Protein 1J0H (pdb70)

Organism: Geobacillus stearothermophilus (NCBI:txid1422)

Foldseek 3Di:
DDQVFKDAACAFLAWAAQAQFKIKGKIKGFPPPFDWKWKWKAAQPDDDPLWGDIDIGTWDFQAAFPTITMTMDMDGYPQQWMWIWMWTDDPPFIWIQAPQGIDRDDDTNHRVRTHIDGGRDRQQHADFFPVLLLFAEAEDAQQFEFQQDPVLWDPQADDALPDFDDFAHGNQGALNGCQVCVVVCVLLVGQEYEYQDQAADNGSRCLAAADLVFGHSSRHGPVSLLVSQVSSVVSNHAYEYEQNLFWHFQNHVLNVQCQPPPPVRPSNLQFAAQDPDFDPPPHTRTDADPRDPGTTTTDCVDPVSLVVSLCSLVVCCVVRVHAEYEYDVQVNHDPVSQLVSCVSNCVNPVRYAYEYADLDDDSVQRSRRGHLEYADNLLLVLLCCCLQVNVFFLSNSSSSVVVNCSSGHLSSQQAYAYENDELAFFQSCVSNVNDVLSLLVSLLLQLQAEHRYYYYQLSQFDDGAGGPPSRSHRHDPPPVRGNPVSSVSSSLSSVVSSVDVQSSRFRKYWDQWPRRGFWTWMWGDDPPKIKIKIWRAAQAKDWTWAQAAQAQKKKAWSVPRDIDGDDVRTDIDIAGHSGMTMIIIDRD/DPQVFKDAACDFLAWAAQAQFKIKHKIKGFPPQFDWKKKFKAAPVCVVVVPPGTDIGTWDFQAAFPTITMTMDMDGHPQQWMWIWMWTDGPVAIWIQACQGIDRDDDPDDDRTTHIDGGRDNQLHADAFPVLLLFAEAEDLQQFAFQQDPVLFDDQADDALPDFDAFAHGNQGALNGCVVCVVVCLLLLGQEYEYQDQAADNTSRCLAAQDLVFGHSSRHGPVSLLVSQVVSVVSNHAYEYEQNLFWHFCNHVLNVQCLVVPPVRPSNQQFAAQDPPWDPPPFTNTDADPRHSGTTGTDCVDPVSLVVSLCSLLVCCVPRVHQEYEYDVQVNHDPVSQLVSCVSNCVNPVRRAYEYADADDDSVQRSRSGHLEYQDNLLLVLLLCCLAVVVFFLSNSSSSVCVNCSSGHLSSQQAYAYENDELAFFQSCVSNVNDLLSLLVSLLLQLQAAHRYYYYQQSQFRDGAGGPPGRRHRHDDDVVSGRPVSSVSSSLSSVVSSVAVQSHRFRKDWDAFPRRGQWTWMWGDDPQKIKIKIWGAAQAKDKGKAQDAQQQKKKAWSVVRDIGGDDHRIDIDIAGHRGMTMIIIHHD

Solvent-accessible surface area: 42864 Å² total; per-residue (Å²): 45,82,71,19,0,8,36,4,46,19,18,36,2,13,4,20,13,74,52,29,109,4,0,8,0,6,0,6,0,51,65,110,30,6,90,133,2,35,0,0,18,3,1,19,55,23,96,103,163,71,43,5,58,55,96,71,57,101,13,124,86,19,17,19,5,98,31,19,1,17,11,20,5,96,7,134,9,89,68,59,8,0,24,0,0,0,0,0,36,31,61,180,72,58,3,0,21,2,36,61,26,44,55,148,109,33,21,52,109,60,18,28,37,0,9,8,34,16,12,0,22,169,48,47,23,20,121,14,10,81,34,0,33,64,6,5,0,0,0,0,2,2,2,1,0,6,58,26,49,97,102,46,26,13,161,50,38,112,90,86,52,63,75,82,9,54,94,108,15,44,5,0,1,0,0,59,0,0,26,86,48,1,97,39,0,65,69,0,26,4,55,0,2,0,0,1,3,2,8,87,3,72,20,7,39,4,21,17,3,5,40,1,58,74,7,1,76,71,3,10,70,51,125,28,0,60,56,1,0,60,80,0,61,129,73,48,1,68,1,0,0,2,1,4,0,1,2,0,0,70,78,6,70,14,0,71,45,0,83,172,66,8,115,101,6,147,53,84,69,19,9,44,31,102,89,72,99,11,59,36,125,120,145,28,12,6,12,12,50,2,41,41,31,84,18,0,5,4,21,5,46,10,98,89,1,37,103,40,1,2,57,0,0,19,36,0,5,132,83,12,58,0,4,0,0,0,0,9,12,0,18,10,3,3,43,65,0,2,43,46,1,27,98,55,0,32,88,71,36,92,61,0,0,0,0,0,15,0,98,23,24,0,5,18,14,3,62,15,25,1,1,0,1,10,0,21,9,14,1,6,24,0,0,22,49,0,0,6,107,60,103,15,21,2,98,69,0,11,13,31,0,9,86,27,31,12,24,25,7,48,12,4,20,26,0,16,0,0,0,6,4,1,0,40,19,29,2,1,12,54,32,6,71,47,25,30,103,30,0,40,0,0,2,0,0,0,1,1,5,19,0,0,0,2,3,4,0,0,5,0,3,15,9,59,6,16,81,70,30,74,0,15,52,7,1,43,58,69,74,159,128,31,46,124,83,0,28,121,10,0,84,81,3,9,57,15,2,168,123,38,111,0,1,31,45,7,66,13,35,23,33,113,13,109,44,45,110,25,36,4,0,0,36,0,41,44,80,130,42,20,0,0,0,0,0,0,12,18,97,129,160,7,86,0,58,3,58,43,76,2,157,35,7,97,1,21,20,19,59,101,46,105,119,50,42,12,100,60,113,64,38,67,7,80,14,79,58,15,8,38,9,0,18,15,16,40,137,221,26,74,51,27,0,6,36,5,45,23,21,32,6,16,3,19,14,72,51,22,89,3,0,7,0,6,0,11,0,57,79,103,30,4,96,120,2,17,0,15,15,6,3,29,32,32,127,68,97,39,42,178,156,28,108,103,56,97,13,123,89,20,16,24,4,95,40,19,1,13,10,22,5,87,6,127,8,83,54,48,9,2,63,0,0,0,6,0,52,21,82,132,80,78,8,1,21,2,29,47,24,41,45,139,108,57,23,130,79,115,40,60,20,17,8,16,31,15,11,5,23,169,50,40,26,18,123,10,10,80,32,0,35,66,6,5,0,0,0,0,1,2,3,1,0,7,59,25,49,98,101,49,20,16,174,67,33,106,78,84,47,69,82,93,5,60,96,110,14,40,5,0,1,0,0,59,0,0,28,83,44,4,102,39,0,66,69,1,27,4,50,0,1,0,0,1,4,2,7,80,4,68,20,6,39,4,22,14,2,5,43,1,60,57,4,1,62,70,4,10,75,81,136,22,0,113,46,2,0,41,84,0,60,121,83,50,1,70,1,0,0,2,1,3,0,1,2,0,0,78,69,6,64,13,0,90,38,0,93,173,67,7,107,97,3,161,52,80,75,18,7,27,31,118,82,67,99,13,85,38,121,141,80,18,14,5,14,7,56,16,39,47,28,81,20,0,4,3,22,5,54,12,95,98,1,39,103,46,0,2,58,0,0,16,36,0,4,133,91,20,68,0,4,0,0,0,0,10,13,0,18,9,4,2,42,60,0,2,44,37,0,30,105,52,0,34,90,71,32,97,59,0,0,0,0,0,16,1,95,8,23,0,7,16,12,3,59,14,27,1,1,0,1,10,0,20,9,34,1,6,34,1,0,16,62,0,0,6,92,67,113,18,12,1,96,66,0,3,7,35,0,9,74,23,30,12,24,26,6,40,12,4,17,24,0,15,0,0,0,6,4,1,0,41,16,32,2,2,14,56,32,5,71,47,24,37,91,20,0,33,0,0,2,0,0,1,1,1,6,18,0,0,0,2,2,4,0,0,6,0,4,17,10,60,6,16,76,72,32,84,0,16,56,6,3,44,60,72,73,164,109,26,44,114,105,0,16,92,10,0,68,67,2,10,58,14,3,170,119,40,103,0,1,34,40,7,75,13,41,24,39,118,15,114,77,37,113,46,32,5,1,0,47,0,47,41,67,125,55,11,0,2,0,0,0,0,9,14,90,122,168,7,91,0,56,1,60,31,66,20,151,42,5,97,1,16,19,13,51,100,48,100,122,47,52,16,121,66,95,70,28,68,12,87,15,73,42,13,6,31,10,0,16,10,6,46,106,222

Sequence (1176 aa):
MRKEAIYHRPADNFAYAYDSETLHLRLRTKKDDIDRVELLHGDPYDWQNGAWQFQMMPMRKTGSDELFDYWFAEVKPPYRRLRYGFVLYSGEEKLVYTEKGFYFEVPTDDTAYYFCFPFLHRVDLFEAPDWVKDTVWYQIFPERFANGNPSISPEGSRPWGSEDPTPTSFFGGDLQGIIDHLDYLVDLGITGIYLTPIFRSPSNHKYDTADYFEVDPHFGDKETLKTLIDRCHEKGIRVMLDAVFNHCGYEFAPFQDVWKNGESSKYKDWFHIHEFPLQTEPRPNYDTFAFVPQMPKLNTANPEVKRYLLDVATYWIREFDIDGWRLDVANEIDHEFWREFRQEVKALKPDVYILGEIWHDAMPWLRGDQFDAVMNYPFTDGVLRFFAKEEISARQFANQMMHVLHSYPNNVNEAAFNLLGSHDTSRILTVCGGDIRKVKLLFLFQLTFTGSPCIYYGDEIGMTGGNDPECRKCMVWDPMQQNKELHQHVKQLIALRKQYRSLRRGEISFLHADDEMNYLIYKKTDGDETVLVIINRSDQKADIPIPLDARGTWLVNLLTGERFAAEAETLCTSLPPYGFVLYAIEHWMRKEAIYHRPADNFAYAYDSETLHLRLRTKKDDIDRVELLHGDPYDWQNGAWQFQMMPMRKTGSDELFDYWFAEVKPPYRRLRYGFVLYSGEEKLVYTEKGFYFEVPTDDTAYYFCFPFLHRVDLFEAPDWVKDTVWYQIFPERFANGNPSISPEGSRPWGSEDPTPTSFFGGDLQGIIDHLDYLVDLGITGIYLTPIFRSPSNHKYDTADYFEVDPHFGDKETLKTLIDRCHEKGIRVMLDAVFNHCGYEFAPFQDVWKNGESSKYKDWFHIHEFPLQTEPRPNYDTFAFVPQMPKLNTANPEVKRYLLDVATYWIREFDIDGWRLDVANEIDHEFWREFRQEVKALKPDVYILGEIWHDAMPWLRGDQFDAVMNYPFTDGVLRFFAKEEISARQFANQMMHVLHSYPNNVNEAAFNLLGSHDTSRILTVCGGDIRKVKLLFLFQLTFTGSPCIYYGDEIGMTGGNDPECRKCMVWDPMQQNKELHQHVKQLIALRKQYRSLRRGEISFLHADDEMNYLIYKKTDGDETVLVIINRSDQKADIPIPLDARGTWLVNLLTGERFAAEAETLCTSLPPYGFVLYAIEHW

B-factor: mean 20.48, std 10.73, range [4.63, 69.51]

InterPro domains:
  IPR004185 Glycoside hydrolase, family 13, N-terminal Ig-like domain [PF02903] (1-121)
  IPR004185 Glycoside hydrolase, family 13, N-t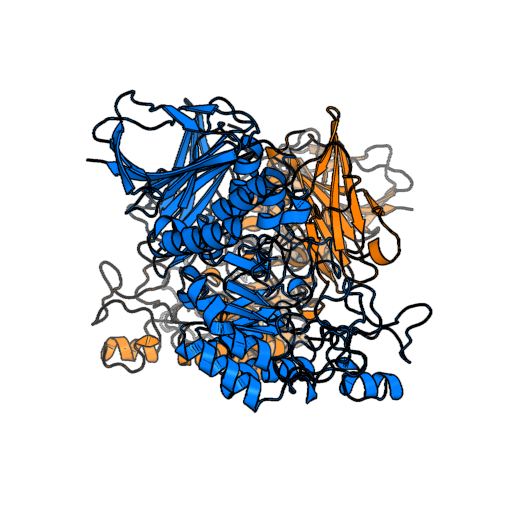erminal Ig-like domain [cd02857] (6-119)
  IPR006047 Glycosyl hydrolase family 13, catalytic domain [PF00128] (139-501)
  IPR006047 Glycosyl hydrolase family 13, catalytic domain [SM00642] (139-497)
  IPR013780 Glycosyl hydrolase, all-beta [G3DSA:2.60.40.1180] (506-588)
  IPR013783 Immunoglobulin-like fold [G3DSA:2.60.40.10] (1-125)
  IPR017853 Glycoside hydrolase superfamily [SSF51445] (68-506)
  IPR032091 Maltogenic amylase-like, C-terminal [PF16657] (509-581)
  IPR045857 Oligo-1,6-glucosidase, domain 2 [G3DSA:3.90.400.10] (246-299)

CATH classification: 2.60.40.10 (+3 more: 3.20.20.80, 3.90.400.10, 2.60.40.1180)

Structure (mmCIF, N/CA/C/O backbone):
data_1J0H
#
_entry.id   1J0H
#
_cell.length_a   68.713
_cell.length_b   72.762
_cell.length_c   123.640
_cell.angle_alpha   90.00
_cell.angle_beta   90.84
_cell.angle_gamma   90.00
#
_symmetry.space_group_name_H-M   'P 1 21 1'
#
loop_
_entity.id
_entity.type
_entity.pdbx_description
1 polymer neopullulanase
2 non-polymer 'CHLORIDE ION'
3 non-polymer 'CALCIUM ION'
4 water water
#
loop_
_atom_site.group_PDB
_atom_site.id
_atom_site.type_symbol
_atom_site.label_atom_id
_atom_site.label_alt_id
_atom_site.label_comp_id
_atom_site.label_asym_id
_atom_site.label_entity_id
_atom_site.label_seq_id
_atom_site.pdbx_PDB_ins_code
_atom_site.Cartn_x
_atom_site.Cartn_y
_atom_site.Cartn_z
_atom_site.occupancy
_atom_site.B_iso_or_equiv
_atom_site.auth_seq_id
_atom_site.auth_comp_id
_atom_site.auth_asym_id
_atom_site.auth_atom_id
_atom_site.pdbx_PDB_model_num
ATOM 1 N N . MET A 1 1 ? 21.548 12.920 12.117 1.00 17.02 1 MET A N 1
ATOM 2 C CA . MET A 1 1 ? 21.529 12.175 13.414 1.00 16.39 1 MET A CA 1
ATOM 3 C C . MET A 1 1 ? 22.929 12.088 14.016 1.00 17.33 1 MET A C 1
ATOM 4 O O . MET A 1 1 ? 23.917 11.966 13.293 1.00 18.06 1 MET A O 1
ATOM 9 N N . ARG A 1 2 ? 23.011 12.150 15.341 1.00 16.67 2 ARG A N 1
ATOM 10 C CA . ARG A 1 2 ? 24.296 12.089 16.027 1.00 17.51 2 ARG A CA 1
ATOM 11 C C . ARG A 1 2 ? 24.634 10.691 16.529 1.00 16.42 2 ARG A C 1
ATOM 12 O O . ARG A 1 2 ? 24.168 10.255 17.583 1.00 13.73 2 ARG A O 1
ATOM 20 N N . LYS A 1 3 ? 25.460 10.001 15.751 1.00 14.71 3 LYS A N 1
ATOM 21 C CA . LYS A 1 3 ? 25.884 8.642 16.060 1.00 14.81 3 LYS A CA 1
ATOM 22 C C . LYS A 1 3 ? 26.570 8.498 17.416 1.00 14.37 3 LYS A C 1
ATOM 23 O O . LYS A 1 3 ? 26.476 7.452 18.053 1.00 12.40 3 LYS A O 1
ATOM 29 N N . GLU A 1 4 ? 27.260 9.545 17.855 1.00 13.47 4 GLU A N 1
ATOM 30 C CA . GLU A 1 4 ? 27.966 9.498 19.132 1.00 14.39 4 GLU A CA 1
ATOM 31 C C . GLU A 1 4 ? 27.037 9.429 20.346 1.00 12.83 4 GLU A C 1
ATOM 32 O O . GLU A 1 4 ? 27.489 9.160 21.461 1.00 10.53 4 GLU A O 1
ATOM 38 N N . ALA A 1 5 ? 25.744 9.669 20.132 1.00 12.04 5 ALA A N 1
ATOM 39 C CA . ALA A 1 5 ? 24.764 9.639 21.221 1.00 11.53 5 ALA A CA 1
ATOM 40 C C . ALA A 1 5 ? 23.871 8.398 21.193 1.00 13.20 5 ALA A C 1
ATOM 41 O O . ALA A 1 5 ? 23.005 8.233 22.057 1.00 14.80 5 ALA A O 1
ATOM 43 N N . ILE A 1 6 ? 24.083 7.532 20.208 1.00 12.63 6 ILE A N 1
ATOM 44 C CA . ILE A 1 6 ? 23.285 6.313 20.062 1.00 13.40 6 ILE A CA 1
ATOM 45 C C . ILE A 1 6 ? 23.966 5.163 20.789 1.00 13.20 6 ILE A C 1
ATOM 46 O O . ILE A 1 6 ? 25.139 4.893 20.551 1.00 13.98 6 ILE A O 1
ATOM 51 N N . TYR A 1 7 ? 23.231 4.477 21.659 1.00 12.22 7 TYR A N 1
ATOM 52 C CA . TYR A 1 7 ? 23.829 3.389 22.418 1.00 12.94 7 TYR A CA 1
ATOM 53 C C . TYR A 1 7 ? 22.941 2.205 22.774 1.00 12.20 7 TYR A C 1
ATOM 54 O O . TYR A 1 7 ? 21.764 2.355 23.110 1.00 12.82 7 TYR A O 1
ATOM 63 N N . HIS A 1 8 ? 23.557 1.029 22.704 1.00 12.27 8 HIS A N 1
ATOM 64 C CA . HIS A 1 8 ? 22.959 -0.243 23.069 1.00 10.88 8 HIS A CA 1
ATOM 65 C C . HIS A 1 8 ? 24.087 -1.253 23.228 1.00 12.69 8 HIS A C 1
ATOM 66 O O . HIS A 1 8 ? 25.061 -1.228 22.478 1.00 11.17 8 HIS A O 1
ATOM 73 N N . ARG A 1 9 ? 23.959 -2.121 24.225 1.00 13.80 9 ARG A N 1
ATOM 74 C CA . ARG A 1 9 ? 24.909 -3.202 24.441 1.00 16.03 9 ARG A CA 1
ATOM 75 C C . ARG A 1 9 ? 24.083 -4.305 25.104 1.00 17.76 9 ARG A C 1
ATOM 76 O O . ARG A 1 9 ? 23.409 -4.064 26.103 1.00 20.88 9 ARG A O 1
ATOM 84 N N . PRO A 1 10 ? 24.108 -5.519 24.526 1.00 18.51 10 PRO A N 1
ATOM 85 C CA . PRO A 1 10 ? 23.425 -6.768 24.891 1.00 19.99 10 PRO A CA 1
ATOM 86 C C . PRO A 1 10 ? 23.465 -7.270 26.326 1.00 21.97 10 PRO A C 1
ATOM 87 O O . PRO A 1 10 ? 23.934 -8.381 26.580 1.00 24.96 10 PRO A O 1
ATOM 91 N N . ALA A 1 11 ? 22.938 -6.487 27.261 1.00 19.97 11 ALA A N 1
ATOM 92 C CA . ALA A 1 11 ? 22.940 -6.907 28.654 1.00 17.11 11 ALA A CA 1
ATOM 93 C C . ALA A 1 11 ? 22.312 -5.858 29.556 1.00 13.39 11 ALA A C 1
ATOM 94 O O . ALA A 1 11 ? 21.819 -4.839 29.089 1.00 10.26 11 ALA A O 1
ATOM 96 N N . ASP A 1 12 ? 22.338 -6.126 30.856 1.00 14.22 12 ASP A N 1
ATOM 97 C CA . ASP A 1 12 ? 21.813 -5.198 31.845 1.00 13.10 12 ASP A CA 1
ATOM 98 C C . ASP A 1 12 ? 20.432 -4.635 31.511 1.00 11.92 12 ASP A C 1
ATOM 99 O O . ASP A 1 12 ? 19.480 -5.382 31.309 1.00 10.54 12 ASP A O 1
ATOM 104 N N . ASN A 1 13 ? 20.332 -3.309 31.444 1.00 10.51 13 ASN A N 1
ATOM 105 C CA . ASN A 1 13 ? 19.058 -2.649 31.168 1.00 10.43 13 ASN A CA 1
ATOM 106 C C . ASN A 1 13 ? 18.704 -2.519 29.690 1.00 11.21 13 ASN A C 1
ATOM 107 O O . ASN A 1 13 ? 17.575 -2.156 29.355 1.00 11.68 13 ASN A O 1
ATOM 112 N N . PHE A 1 14 ? 19.651 -2.818 28.806 1.00 10.81 14 PHE A N 1
ATOM 113 C CA . PHE A 1 14 ? 19.399 -2.702 27.371 1.00 9.87 14 PHE A CA 1
ATOM 114 C C . PHE A 1 14 ? 18.860 -3.956 26.690 1.00 10.81 14 PHE A C 1
ATOM 115 O O . PHE A 1 14 ? 18.190 -3.865 25.660 1.00 11.43 14 PHE A O 1
ATOM 123 N N . ALA A 1 15 ? 19.146 -5.123 27.258 1.00 9.39 15 ALA A N 1
ATOM 124 C CA . ALA A 1 15 ? 18.668 -6.381 26.696 1.00 7.99 15 ALA A CA 1
ATOM 125 C C . ALA A 1 15 ? 18.553 -7.395 27.821 1.00 8.56 15 ALA A C 1
ATOM 126 O O . ALA A 1 15 ? 19.543 -7.715 28.472 1.00 8.92 15 ALA A O 1
ATOM 128 N N . TYR A 1 16 ? 17.343 -7.894 28.052 1.00 8.89 16 TYR A N 1
ATOM 129 C CA . TYR A 1 16 ? 17.110 -8.860 29.123 1.00 9.08 16 TYR A CA 1
ATOM 130 C C . TYR A 1 16 ? 15.799 -9.607 28.901 1.00 10.90 16 TYR A C 1
ATOM 131 O O . TYR A 1 16 ? 14.894 -9.112 28.224 1.00 10.13 16 TYR A O 1
ATOM 140 N N . ALA A 1 17 ? 15.692 -10.799 29.473 1.00 11.73 17 ALA A N 1
ATOM 141 C CA . ALA A 1 17 ? 14.467 -11.574 29.340 1.00 13.62 17 ALA A CA 1
ATOM 142 C C . ALA A 1 17 ? 13.482 -11.061 30.381 1.00 16.25 17 ALA A C 1
ATOM 143 O O . ALA A 1 17 ? 13.820 -10.974 31.559 1.00 16.48 17 ALA A O 1
ATOM 145 N N . TYR A 1 18 ? 12.275 -10.704 29.951 1.00 16.60 18 TYR A N 1
ATOM 146 C CA . TYR A 1 18 ? 11.262 -10.224 30.885 1.00 18.17 18 TYR A CA 1
ATOM 147 C C . TYR A 1 18 ? 10.581 -11.444 31.487 1.00 19.70 18 TYR A C 1
ATOM 148 O O . TYR A 1 18 ? 10.175 -11.438 32.649 1.00 19.44 18 TYR A O 1
ATOM 157 N N . ASP A 1 19 ? 10.452 -12.486 30.672 1.00 19.69 19 ASP A N 1
ATOM 158 C CA . ASP A 1 19 ? 9.861 -13.741 31.107 1.00 21.51 19 ASP A CA 1
ATOM 159 C C . ASP A 1 19 ? 10.394 -14.875 30.235 1.00 21.67 19 ASP A C 1
ATOM 160 O O . ASP A 1 19 ? 11.209 -14.645 29.340 1.00 19.92 19 ASP A O 1
ATOM 165 N N . SER A 1 20 ? 9.938 -16.093 30.502 1.00 22.60 20 SER A N 1
ATOM 166 C CA . SER A 1 20 ? 10.394 -17.270 29.770 1.00 23.12 20 SER A CA 1
ATOM 167 C C . SER A 1 20 ? 10.362 -17.189 28.247 1.00 22.20 20 SER A C 1
ATOM 168 O O . SER A 1 20 ? 11.149 -17.859 27.579 1.00 23.18 20 SER A O 1
ATOM 171 N N . GLU A 1 21 ? 9.476 -16.373 27.685 1.00 21.40 21 GLU A N 1
ATOM 172 C CA . GLU A 1 21 ? 9.388 -16.285 26.230 1.00 20.53 21 GLU A CA 1
ATOM 173 C C . GLU A 1 21 ? 9.579 -14.894 25.637 1.00 18.31 21 GLU A C 1
ATOM 174 O O . GLU A 1 21 ? 9.656 -14.753 24.417 1.00 16.74 21 GLU A O 1
ATOM 180 N N . THR A 1 22 ? 9.671 -13.876 26.486 1.00 15.54 22 THR A N 1
ATOM 181 C CA . THR A 1 22 ? 9.778 -12.504 26.006 1.00 14.67 22 THR A CA 1
ATOM 182 C C . THR A 1 22 ? 11.057 -11.749 26.357 1.00 14.35 22 THR A C 1
ATOM 183 O O . THR A 1 22 ? 11.507 -11.764 27.503 1.00 14.49 22 THR A O 1
ATOM 187 N N . LEU A 1 23 ? 11.632 -11.080 25.361 1.00 12.36 23 LEU A N 1
ATOM 188 C CA . LEU A 1 23 ? 12.832 -10.283 25.572 1.00 12.76 23 LEU A CA 1
ATOM 189 C C . LEU A 1 23 ? 12.453 -8.811 25.493 1.00 12.15 23 LEU A C 1
ATOM 190 O O . LEU A 1 23 ? 11.498 -8.438 24.804 1.00 12.13 23 LEU A O 1
ATOM 195 N N . HIS A 1 24 ? 13.185 -7.983 26.226 1.00 10.48 24 HIS A N 1
ATOM 196 C CA . HIS A 1 24 ? 12.970 -6.546 26.196 1.00 10.02 24 HIS A CA 1
ATOM 197 C C . HIS A 1 24 ? 14.259 -5.961 25.659 1.00 9.79 24 HIS A C 1
ATOM 198 O O . HIS A 1 24 ? 15.347 -6.341 26.094 1.00 10.89 24 HIS A O 1
ATOM 205 N N . LEU A 1 25 ? 14.140 -5.046 24.707 1.00 9.48 25 LEU A N 1
ATOM 206 C CA . LEU A 1 25 ? 15.311 -4.409 24.132 1.00 11.24 25 LEU A CA 1
ATOM 207 C C . LEU A 1 25 ? 15.139 -2.903 24.178 1.00 11.78 25 LEU A C 1
ATOM 208 O O . LEU A 1 25 ? 14.077 -2.384 23.829 1.00 11.68 25 LEU A O 1
ATOM 213 N N . ARG A 1 26 ? 16.180 -2.207 24.622 1.00 9.78 26 ARG A N 1
ATOM 214 C CA . ARG A 1 26 ? 16.145 -0.755 24.699 1.00 11.06 26 ARG A CA 1
ATOM 215 C C . ARG A 1 26 ? 17.262 -0.153 23.863 1.00 10.37 26 ARG A C 1
ATOM 216 O O . ARG A 1 26 ? 18.265 -0.802 23.571 1.00 10.80 26 ARG A O 1
ATOM 224 N N . LEU A 1 27 ? 17.075 1.110 23.503 1.00 10.77 27 LEU A N 1
ATOM 225 C CA . LEU A 1 27 ? 18.059 1.870 22.750 1.00 10.90 27 LEU A CA 1
ATOM 226 C C . LEU A 1 27 ? 17.916 3.314 23.220 1.00 10.41 27 LEU A C 1
ATOM 227 O O . LEU A 1 27 ? 16.808 3.775 23.486 1.00 8.33 27 LEU A O 1
ATOM 232 N N . ARG A 1 28 ? 19.025 4.023 23.362 1.00 9.63 28 ARG A N 1
ATOM 233 C CA . ARG A 1 28 ? 18.922 5.419 23.745 1.00 11.03 28 ARG A CA 1
ATOM 234 C C . ARG A 1 28 ? 19.614 6.245 22.672 1.00 11.16 28 ARG A C 1
ATOM 235 O O . ARG A 1 28 ? 20.584 5.802 22.051 1.00 11.90 28 ARG A O 1
ATOM 243 N N . THR A 1 29 ? 19.080 7.433 22.430 1.00 10.86 29 THR A N 1
ATOM 244 C CA . THR A 1 29 ? 19.603 8.323 21.405 1.00 11.33 29 THR A CA 1
ATOM 245 C C . THR A 1 29 ? 19.542 9.749 21.930 1.00 13.48 29 THR A C 1
ATOM 246 O O . THR A 1 29 ? 18.953 10.001 22.982 1.00 12.97 29 THR A O 1
ATOM 250 N N . LYS A 1 30 ? 20.151 10.681 21.202 1.00 11.94 30 LYS A N 1
ATOM 251 C CA . LYS A 1 30 ? 20.114 12.076 21.613 1.00 12.47 30 LYS A CA 1
ATOM 252 C C . LYS A 1 30 ? 18.652 12.512 21.602 1.00 11.72 30 LYS A C 1
ATOM 253 O O . LYS A 1 30 ? 17.935 12.261 20.637 1.00 12.39 30 LYS A O 1
ATOM 259 N N . LYS A 1 31 ? 18.215 13.165 22.672 1.00 11.17 31 LYS A N 1
ATOM 260 C CA . LYS A 1 31 ? 16.831 13.615 22.776 1.00 11.35 31 LYS A CA 1
ATOM 261 C C . LYS A 1 31 ? 16.381 14.423 21.552 1.00 11.53 31 LYS A C 1
ATOM 262 O O . LYS A 1 31 ? 17.064 15.356 21.128 1.00 11.70 31 LYS A O 1
ATOM 268 N N . ASP A 1 32 ? 15.232 14.043 20.994 1.00 13.02 32 ASP A N 1
ATOM 269 C CA . ASP A 1 32 ? 14.633 14.706 19.828 1.00 15.47 32 ASP A CA 1
ATOM 270 C C . ASP A 1 32 ? 15.469 14.679 18.558 1.00 15.91 32 ASP A C 1
ATOM 271 O O . ASP A 1 32 ? 15.164 15.385 17.597 1.00 16.95 32 ASP A O 1
ATOM 276 N N . ASP A 1 33 ? 16.511 13.859 18.546 1.00 15.54 33 ASP A N 1
ATOM 277 C CA . ASP A 1 33 ? 17.391 13.771 17.389 1.00 16.20 33 ASP A CA 1
ATOM 278 C C . ASP A 1 33 ? 16.905 12.775 16.334 1.00 16.32 33 ASP A C 1
ATOM 279 O O . ASP A 1 33 ? 17.233 12.906 15.157 1.00 17.95 33 ASP A O 1
ATOM 284 N N . ILE A 1 34 ? 16.118 11.792 16.760 1.00 16.37 34 ILE A N 1
ATOM 285 C CA . ILE A 1 34 ? 15.608 10.754 15.864 1.00 17.33 34 ILE A CA 1
ATOM 286 C C . ILE A 1 34 ? 14.079 10.795 15.803 1.00 18.33 34 ILE A C 1
ATOM 287 O O . ILE A 1 34 ? 13.424 10.966 16.826 1.00 18.69 34 ILE A O 1
ATOM 292 N N . ASP A 1 35 ? 13.512 10.622 14.612 1.00 19.29 35 ASP A N 1
ATOM 293 C CA . ASP A 1 35 ? 12.056 10.636 14.459 1.00 19.08 35 ASP A CA 1
ATOM 294 C C . ASP A 1 35 ? 11.424 9.286 14.786 1.00 18.28 35 ASP A C 1
ATOM 295 O O . ASP A 1 35 ? 10.440 9.217 15.521 1.00 18.94 35 ASP A O 1
ATOM 300 N N . ARG A 1 36 ? 11.981 8.219 14.220 1.00 16.50 36 ARG A N 1
ATOM 301 C CA . ARG A 1 36 ? 11.465 6.875 14.450 1.00 16.00 36 ARG A CA 1
ATOM 302 C C . ARG A 1 36 ? 12.608 5.888 14.584 1.00 14.05 36 ARG A C 1
ATOM 303 O O . ARG A 1 36 ? 13.704 6.116 14.077 1.00 12.77 36 ARG A O 1
ATOM 311 N N . VAL A 1 37 ? 12.333 4.787 15.271 1.00 13.15 37 VAL A N 1
ATOM 312 C CA . VAL A 1 37 ? 13.308 3.728 15.463 1.00 12.71 37 VAL A CA 1
ATOM 313 C C . VAL A 1 37 ? 12.574 2.403 15.317 1.00 12.32 37 VAL A C 1
ATOM 314 O O . VAL A 1 37 ? 11.464 2.239 15.825 1.00 12.13 37 VAL A O 1
ATOM 318 N N . GLU A 1 38 ? 13.188 1.467 14.606 1.00 12.25 38 GLU A N 1
ATOM 319 C CA . GLU A 1 38 ? 12.599 0.153 14.415 1.00 12.28 38 GLU A CA 1
ATOM 320 C C . GLU A 1 38 ? 13.618 -0.894 14.837 1.00 12.96 38 GLU A C 1
ATOM 321 O O . GLU A 1 38 ? 14.818 -0.709 14.655 1.00 12.49 38 GLU A O 1
ATOM 327 N N . LEU A 1 39 ? 13.136 -1.981 15.422 1.00 10.77 39 LEU A N 1
ATOM 328 C CA . LEU A 1 39 ? 14.010 -3.069 15.819 1.00 12.35 39 LEU A CA 1
ATOM 329 C C . LEU A 1 39 ? 14.030 -4.059 14.660 1.00 12.30 39 LEU A C 1
ATOM 330 O O . LEU A 1 39 ? 12.976 -4.476 14.184 1.00 10.93 39 LEU A O 1
ATOM 335 N N . LEU A 1 40 ? 15.228 -4.403 14.197 1.00 11.81 40 LEU A N 1
ATOM 336 C CA . LEU A 1 40 ? 15.399 -5.376 13.127 1.00 13.75 40 LEU A CA 1
ATOM 337 C C . LEU A 1 40 ? 15.730 -6.652 13.894 1.00 13.40 40 LEU A C 1
ATOM 338 O O . LEU A 1 40 ? 16.649 -6.662 14.711 1.00 12.52 40 LEU A O 1
ATOM 343 N N . HIS A 1 41 ? 14.998 -7.730 13.641 1.00 13.04 41 HIS A N 1
ATOM 344 C CA . HIS A 1 41 ? 15.241 -8.952 14.399 1.00 13.29 41 HIS A CA 1
ATOM 345 C C . HIS A 1 41 ? 14.919 -10.235 13.649 1.00 13.36 41 HIS A C 1
ATOM 346 O O . HIS A 1 41 ? 14.055 -10.257 12.777 1.00 12.82 41 HIS A O 1
ATOM 353 N N . GLY A 1 42 ? 15.610 -11.307 14.023 1.00 13.90 42 GLY A N 1
ATOM 354 C CA . GLY A 1 42 ? 15.385 -12.597 13.402 1.00 14.24 42 GLY A CA 1
ATOM 355 C C . GLY A 1 42 ? 16.198 -13.690 14.067 1.00 15.78 42 GLY A C 1
ATOM 356 O O . GLY A 1 42 ? 17.196 -13.415 14.740 1.00 15.54 42 GLY A O 1
ATOM 357 N N . ASP A 1 43 ? 15.763 -14.935 13.908 1.00 15.73 43 ASP A N 1
ATOM 358 C CA . ASP A 1 43 ? 16.497 -16.058 14.477 1.00 15.68 43 ASP A CA 1
ATOM 359 C C . ASP A 1 43 ? 17.808 -16.134 13.689 1.00 16.41 43 ASP A C 1
ATOM 360 O O . ASP A 1 43 ? 17.805 -16.023 12.464 1.00 17.42 43 ASP A O 1
ATOM 365 N N . PRO A 1 44 ? 18.941 -16.335 14.382 1.00 15.87 44 PRO A N 1
ATOM 366 C CA . PRO A 1 44 ? 20.268 -16.421 13.760 1.00 18.24 44 PRO A CA 1
ATOM 367 C C . PRO A 1 44 ? 20.417 -17.485 12.673 1.00 19.29 44 PRO A C 1
ATOM 368 O O . PRO A 1 44 ? 21.263 -17.356 11.793 1.00 21.93 44 PRO A O 1
ATOM 372 N N . TYR A 1 45 ? 19.602 -18.532 12.725 1.00 19.03 45 TYR A N 1
ATOM 373 C CA . TYR A 1 45 ? 19.720 -19.607 11.746 1.00 19.74 45 TYR A CA 1
ATOM 374 C C . TYR A 1 45 ? 18.545 -19.720 10.785 1.00 21.99 45 TYR A C 1
ATOM 375 O O . TYR A 1 45 ? 18.406 -20.723 10.083 1.00 22.45 45 TYR A O 1
ATOM 384 N N . ASP A 1 46 ? 17.710 -18.688 10.750 1.00 22.65 46 ASP A N 1
ATOM 385 C CA . ASP A 1 46 ? 16.540 -18.670 9.883 1.00 24.85 46 ASP A CA 1
ATOM 386 C C . ASP A 1 46 ? 16.902 -18.137 8.503 1.00 27.86 46 ASP A C 1
ATOM 387 O O . ASP A 1 46 ? 16.859 -16.928 8.266 1.00 26.92 46 ASP A O 1
ATOM 392 N N . TRP A 1 47 ? 17.261 -19.042 7.597 1.00 30.27 47 TRP A N 1
ATOM 393 C CA . TRP A 1 47 ? 17.623 -18.664 6.235 1.00 33.51 47 TRP A CA 1
ATOM 394 C C . TRP A 1 47 ? 16.703 -19.326 5.213 1.00 37.16 47 TRP A C 1
ATOM 395 O O . TRP A 1 47 ? 16.235 -20.449 5.411 1.00 37.27 47 TRP A O 1
ATOM 406 N N . GLN A 1 48 ? 16.448 -18.616 4.120 1.00 40.67 48 GLN A N 1
ATOM 407 C CA . GLN A 1 48 ? 15.589 -19.111 3.052 1.00 44.89 48 GLN A CA 1
ATOM 408 C C . GLN A 1 48 ? 15.959 -18.426 1.742 1.00 45.73 48 GLN A C 1
ATOM 409 O O . GLN A 1 48 ? 16.088 -17.203 1.686 1.00 45.90 48 GLN A O 1
ATOM 415 N N . ASN A 1 49 ? 16.137 -19.224 0.694 1.00 47.12 49 ASN A N 1
ATOM 416 C CA . ASN A 1 49 ? 16.522 -18.705 -0.614 1.00 47.55 49 ASN A CA 1
ATOM 417 C C . ASN A 1 49 ? 17.900 -18.060 -0.529 1.00 46.60 49 ASN A C 1
ATOM 418 O O . ASN A 1 49 ? 18.240 -17.188 -1.329 1.00 47.93 49 ASN A O 1
ATOM 423 N N . GLY A 1 50 ? 18.688 -18.493 0.449 1.00 44.91 50 GLY A N 1
ATOM 424 C CA . GLY A 1 50 ? 20.023 -17.951 0.617 1.00 43.09 50 GLY A CA 1
ATOM 425 C C . GLY A 1 50 ? 20.058 -16.578 1.265 1.00 41.54 50 GLY A C 1
ATOM 426 O O . GLY A 1 50 ? 21.061 -15.868 1.165 1.00 42.09 50 GLY A O 1
ATOM 427 N N . ALA A 1 51 ? 18.971 -16.203 1.934 1.00 39.73 51 ALA A N 1
ATOM 428 C CA . ALA A 1 51 ? 18.897 -14.902 2.599 1.00 37.77 51 ALA A CA 1
ATOM 429 C C . ALA A 1 51 ? 18.414 -15.016 4.045 1.00 34.82 51 ALA A C 1
ATOM 430 O O . ALA A 1 51 ? 17.516 -15.805 4.347 1.00 34.45 51 ALA A O 1
ATOM 432 N N . TRP A 1 52 ? 19.010 -14.220 4.929 1.00 32.48 52 TRP A N 1
ATOM 433 C CA . TRP A 1 52 ? 18.634 -14.225 6.342 1.00 30.74 52 TRP A CA 1
ATOM 434 C C . TRP A 1 52 ? 17.252 -13.612 6.533 1.00 29.51 52 TRP A C 1
ATOM 435 O O . TRP A 1 52 ? 16.991 -12.494 6.090 1.00 31.55 52 TRP A O 1
ATOM 446 N N . GLN A 1 53 ? 16.373 -14.355 7.196 1.00 27.50 53 GLN A N 1
ATOM 447 C CA . GLN A 1 53 ? 15.009 -13.907 7.452 1.00 25.99 53 GLN A CA 1
ATOM 448 C C . GLN A 1 53 ? 14.904 -13.055 8.716 1.00 24.47 53 GLN A C 1
ATOM 449 O O . GLN A 1 53 ? 15.209 -13.518 9.816 1.00 24.13 53 GLN A O 1
ATOM 455 N N . PHE A 1 54 ? 14.467 -11.811 8.550 1.00 21.73 54 PHE A N 1
ATOM 456 C CA . PHE A 1 54 ? 14.310 -10.899 9.677 1.00 19.89 54 PHE A CA 1
ATOM 457 C C . PHE A 1 54 ? 13.112 -9.989 9.433 1.00 19.18 54 PHE A C 1
ATOM 458 O O . PHE A 1 54 ? 12.682 -9.806 8.293 1.00 17.71 54 PHE A O 1
ATOM 466 N N . GLN A 1 55 ? 12.581 -9.413 10.506 1.00 17.35 55 GLN A N 1
ATOM 467 C CA . GLN A 1 55 ? 11.446 -8.510 10.389 1.00 18.77 55 GLN A CA 1
ATOM 468 C C . GLN A 1 55 ? 11.746 -7.189 11.089 1.00 18.18 55 GLN A C 1
ATOM 469 O O . GLN A 1 55 ? 12.722 -7.074 11.830 1.00 16.45 55 GLN A O 1
ATOM 475 N N . MET A 1 56 ? 10.903 -6.196 10.842 1.00 16.86 56 MET A N 1
ATOM 476 C CA . MET A 1 56 ? 11.075 -4.877 11.433 1.00 17.39 56 MET A CA 1
ATOM 477 C C . MET A 1 56 ? 9.933 -4.585 12.393 1.00 16.45 56 MET A C 1
ATOM 478 O O . MET A 1 56 ? 8.768 -4.806 12.070 1.00 15.34 56 MET A O 1
ATOM 483 N N . MET A 1 57 ? 10.274 -4.083 13.573 1.00 14.83 57 MET A N 1
ATOM 484 C CA . MET A 1 57 ? 9.273 -3.762 14.576 1.00 15.71 57 MET A CA 1
ATOM 485 C C . MET A 1 57 ? 9.503 -2.347 15.099 1.00 15.16 57 MET A C 1
ATOM 486 O O . MET A 1 57 ? 10.566 -2.044 15.637 1.00 15.76 57 MET A O 1
ATOM 491 N N . PRO A 1 58 ? 8.517 -1.456 14.928 1.00 14.90 58 PRO A N 1
ATOM 492 C CA . PRO A 1 58 ? 8.672 -0.081 15.413 1.00 14.95 58 PRO A CA 1
ATOM 493 C C . PRO A 1 58 ? 8.846 -0.078 16.929 1.00 14.98 58 PRO A C 1
ATOM 494 O O . PRO A 1 58 ? 8.194 -0.849 17.636 1.00 13.66 58 PRO A O 1
ATOM 498 N N . MET A 1 59 ? 9.732 0.782 17.419 1.00 14.62 59 MET A N 1
ATOM 499 C CA . MET A 1 59 ? 9.986 0.891 18.851 1.00 13.33 59 MET A CA 1
ATOM 500 C C . MET A 1 59 ? 9.299 2.129 19.415 1.00 13.29 59 MET A C 1
ATOM 501 O O . MET A 1 59 ? 9.170 3.144 18.730 1.00 11.29 59 MET A O 1
ATOM 506 N N . ARG A 1 60 ? 8.868 2.042 20.670 1.00 12.40 60 ARG A N 1
ATOM 507 C CA . ARG A 1 60 ? 8.177 3.146 21.325 1.00 12.76 60 ARG A CA 1
ATOM 508 C C . ARG A 1 60 ? 9.090 3.949 22.244 1.00 12.21 60 ARG A C 1
ATOM 509 O O . ARG A 1 60 ? 9.902 3.385 22.972 1.00 11.19 60 ARG A O 1
ATOM 517 N N . LYS A 1 61 ? 8.960 5.270 22.198 1.00 11.81 61 LYS A N 1
ATOM 518 C CA . LYS A 1 61 ? 9.758 6.135 23.054 1.00 12.47 61 LYS A CA 1
ATOM 519 C C . LYS A 1 61 ? 9.113 6.091 24.434 1.00 13.52 61 LYS A C 1
ATOM 520 O O . LYS A 1 61 ? 8.023 6.632 24.631 1.00 13.87 61 LYS A O 1
ATOM 526 N N . THR A 1 62 ? 9.778 5.440 25.386 1.00 11.37 62 THR A N 1
ATOM 527 C CA . THR A 1 62 ? 9.233 5.302 26.734 1.00 11.39 62 THR A CA 1
ATOM 528 C C . THR A 1 62 ? 9.472 6.491 27.653 1.00 14.43 62 THR A C 1
ATOM 529 O O . THR A 1 62 ? 8.885 6.576 28.729 1.00 15.49 62 THR A O 1
ATOM 533 N N . GLY A 1 63 ? 10.328 7.410 27.229 1.00 13.80 63 GLY A N 1
ATOM 534 C CA . GLY A 1 63 ? 10.611 8.573 28.043 1.00 14.93 63 GLY A CA 1
ATOM 535 C C . GLY A 1 63 ? 11.962 9.136 27.669 1.00 15.15 63 GLY A C 1
ATOM 536 O O . GLY A 1 63 ? 12.599 8.663 26.732 1.00 15.23 63 GLY A O 1
ATOM 537 N N . SER A 1 64 ? 12.405 10.155 28.389 1.00 14.64 64 SER A N 1
ATOM 538 C CA . SER A 1 64 ? 13.698 10.739 28.102 1.00 17.18 64 SER A CA 1
ATOM 539 C C . SER A 1 64 ? 14.247 11.455 29.319 1.00 15.97 64 SER A C 1
ATOM 540 O O . SER A 1 64 ? 13.487 11.927 30.168 1.00 14.63 64 SER A O 1
ATOM 543 N N . ASP A 1 65 ? 15.570 11.491 29.438 1.00 15.12 65 ASP A N 1
ATOM 544 C CA . ASP A 1 65 ? 16.160 12.212 30.546 1.00 14.26 65 ASP A CA 1
ATOM 545 C C . ASP A 1 65 ? 16.707 13.517 29.986 1.00 15.33 65 ASP A C 1
ATOM 546 O O . ASP A 1 65 ? 16.327 13.925 28.885 1.00 13.83 65 ASP A O 1
ATOM 551 N N . GLU A 1 66 ? 17.585 14.186 30.718 1.00 14.82 66 GLU A N 1
ATOM 552 C CA . GLU A 1 66 ? 18.091 15.456 30.228 1.00 16.74 66 GLU A CA 1
ATOM 553 C C . GLU A 1 66 ? 18.800 15.381 28.881 1.00 15.71 66 GLU A C 1
ATOM 554 O O . GLU A 1 66 ? 18.747 16.330 28.098 1.00 15.98 66 GLU A O 1
ATOM 560 N N . LEU A 1 67 ? 19.439 14.251 28.594 1.00 13.41 67 LEU A N 1
ATOM 561 C CA . LEU A 1 67 ? 20.192 14.119 27.350 1.00 11.45 67 LEU A CA 1
ATOM 562 C C . LEU A 1 67 ? 19.677 13.164 26.286 1.00 12.55 67 LEU A C 1
ATOM 563 O O . LEU A 1 67 ? 19.898 13.393 25.097 1.00 11.77 67 LEU A O 1
ATOM 568 N N . PHE A 1 68 ? 18.991 12.102 26.696 1.00 11.18 68 PHE A N 1
ATOM 569 C CA . PHE A 1 68 ? 18.560 11.095 25.734 1.00 11.90 68 PHE A CA 1
ATOM 570 C C . PHE A 1 68 ? 17.083 10.745 25.657 1.00 10.45 68 PHE A C 1
ATOM 571 O O . PHE A 1 68 ? 16.296 11.063 26.542 1.00 11.64 68 PHE A O 1
ATOM 579 N N . ASP A 1 69 ? 16.734 10.075 24.564 1.00 11.53 69 ASP A N 1
ATOM 580 C CA . ASP A 1 69 ? 15.393 9.556 24.350 1.00 11.70 69 ASP A CA 1
ATOM 581 C C . ASP A 1 69 ? 15.616 8.063 24.517 1.00 11.03 69 ASP A C 1
ATOM 582 O O . ASP A 1 69 ? 16.629 7.531 24.054 1.00 10.60 69 ASP A O 1
ATOM 587 N N . TYR A 1 70 ? 14.692 7.390 25.183 1.00 9.17 70 TYR A N 1
ATOM 588 C CA . TYR A 1 70 ? 14.806 5.953 25.368 1.00 9.61 70 TYR A CA 1
ATOM 589 C C . TYR A 1 70 ? 13.731 5.255 24.549 1.00 10.95 70 TYR A C 1
ATOM 590 O O . TYR A 1 70 ? 12.563 5.644 24.595 1.00 10.99 70 TYR A O 1
ATOM 599 N N . TRP A 1 71 ? 14.134 4.233 23.796 1.00 10.61 71 TRP A N 1
ATOM 600 C CA . TRP A 1 71 ? 13.208 3.479 22.955 1.00 11.07 71 TRP A CA 1
ATOM 601 C C . TRP A 1 71 ? 13.037 2.056 23.477 1.00 9.89 71 TRP A C 1
ATOM 602 O O . TRP A 1 71 ? 13.975 1.471 24.020 1.00 8.23 71 TRP A O 1
ATOM 613 N N . PHE A 1 72 ? 11.844 1.498 23.284 1.00 10.26 72 PHE A N 1
ATOM 614 C CA . PHE A 1 72 ? 11.527 0.169 23.793 1.00 10.87 72 PHE A CA 1
ATOM 615 C C . PHE A 1 72 ? 10.817 -0.768 22.825 1.00 11.52 72 PHE A C 1
ATOM 616 O O . PHE A 1 72 ? 9.989 -0.352 22.015 1.00 9.30 72 PHE A O 1
ATOM 624 N N . ALA A 1 73 ? 11.128 -2.051 22.950 1.00 11.46 73 ALA A N 1
ATOM 625 C CA . ALA A 1 73 ? 10.494 -3.066 22.128 1.00 12.18 73 ALA A CA 1
ATOM 626 C C . ALA A 1 73 ? 10.549 -4.403 22.852 1.00 11.96 73 ALA A C 1
ATOM 627 O O . ALA A 1 73 ? 11.533 -4.710 23.520 1.00 10.49 73 ALA A O 1
ATOM 629 N N . GLU A 1 74 ? 9.475 -5.178 22.756 1.00 11.79 74 GLU A N 1
ATOM 630 C CA . GLU A 1 74 ? 9.462 -6.506 23.353 1.00 14.40 74 GLU A CA 1
ATOM 631 C C . GLU A 1 74 ? 9.279 -7.472 22.193 1.00 14.00 74 GLU A C 1
ATOM 632 O O . GLU A 1 74 ? 8.506 -7.210 21.269 1.00 13.76 74 GLU A O 1
ATOM 638 N N . VAL A 1 75 ? 10.015 -8.575 22.224 1.00 15.09 75 VAL A N 1
ATOM 639 C CA . VAL A 1 75 ? 9.937 -9.546 21.149 1.00 15.68 75 VAL A CA 1
ATOM 640 C C . VAL A 1 75 ? 10.003 -10.972 21.669 1.00 18.12 75 VAL A C 1
ATOM 641 O O . VAL A 1 75 ? 10.746 -11.277 22.600 1.00 17.90 75 VAL A O 1
ATOM 645 N N . LYS A 1 76 ? 9.197 -11.840 21.070 1.00 17.34 76 LYS A N 1
ATOM 646 C CA . LYS A 1 76 ? 9.174 -13.240 21.448 1.00 18.29 76 LYS A CA 1
ATOM 647 C C . LYS A 1 76 ? 9.891 -13.993 20.331 1.00 17.98 76 LYS A C 1
ATOM 648 O O . LYS A 1 76 ? 9.298 -14.283 19.290 1.00 19.42 76 LYS A O 1
ATOM 654 N N . PRO A 1 77 ? 11.187 -14.290 20.516 1.00 16.84 77 PRO A N 1
ATOM 655 C CA . PRO A 1 77 ? 11.926 -15.012 19.476 1.00 16.50 77 PRO A CA 1
ATOM 656 C C . PRO A 1 77 ? 11.234 -16.344 19.196 1.00 16.33 77 PRO A C 1
ATOM 657 O O . PRO A 1 77 ? 10.925 -17.092 20.120 1.00 17.54 77 PRO A O 1
ATOM 661 N N . PRO A 1 78 ? 10.985 -16.652 17.914 1.00 16.87 78 PRO A N 1
ATOM 662 C CA . PRO A 1 78 ? 10.321 -17.898 17.514 1.00 16.57 78 PRO A CA 1
ATOM 663 C C . PRO A 1 78 ? 10.977 -19.160 18.062 1.00 16.85 78 PRO A C 1
ATOM 664 O O . PRO A 1 78 ? 10.292 -20.133 18.382 1.00 17.49 78 PRO A O 1
ATOM 668 N N . TYR A 1 79 ? 12.300 -19.149 18.168 1.00 15.72 79 TYR A N 1
ATOM 669 C CA . TYR A 1 79 ? 13.014 -20.302 18.698 1.00 17.51 79 TYR A CA 1
ATOM 670 C C . TYR A 1 79 ? 13.938 -19.895 19.845 1.00 16.44 79 TYR A C 1
ATOM 671 O O . TYR A 1 79 ? 14.974 -20.517 20.084 1.00 16.03 79 TYR A O 1
ATOM 680 N N . ARG A 1 80 ? 13.543 -18.835 20.544 1.00 15.81 80 ARG A N 1
ATOM 681 C CA . ARG A 1 80 ? 14.282 -18.320 21.692 1.00 14.81 80 ARG A CA 1
ATOM 682 C C . ARG A 1 80 ? 15.717 -17.873 21.421 1.00 14.53 80 ARG A C 1
ATOM 683 O O . ARG A 1 80 ? 16.520 -17.747 22.348 1.00 14.11 80 ARG A O 1
ATOM 691 N N . ARG A 1 81 ? 16.022 -17.610 20.153 1.00 13.06 81 ARG A N 1
ATOM 692 C CA . ARG A 1 81 ? 17.350 -17.166 19.732 1.00 13.24 81 ARG A CA 1
ATOM 693 C C . ARG A 1 81 ? 17.171 -15.875 18.938 1.00 13.42 81 ARG A C 1
ATOM 694 O O . ARG A 1 81 ? 16.189 -15.729 18.212 1.00 13.26 81 ARG A O 1
ATOM 702 N N . LEU A 1 82 ? 18.106 -14.937 19.058 1.00 12.72 82 LEU A N 1
ATOM 703 C CA . LEU A 1 82 ? 17.938 -13.693 18.317 1.00 13.53 82 LEU A CA 1
ATOM 704 C C . LEU A 1 82 ? 19.203 -12.915 17.973 1.00 13.80 82 LEU A C 1
ATOM 705 O O . LEU A 1 82 ? 20.144 -12.850 18.761 1.00 15.13 82 LEU A O 1
ATOM 710 N N . ARG A 1 83 ? 19.202 -12.338 16.773 1.00 13.41 83 ARG A N 1
ATOM 711 C CA . ARG A 1 83 ? 20.275 -11.469 16.289 1.00 14.00 83 ARG A CA 1
ATOM 712 C C . ARG A 1 83 ? 19.464 -10.236 15.912 1.00 12.27 83 ARG A C 1
ATOM 713 O O . ARG A 1 83 ? 18.437 -10.352 15.244 1.00 11.16 83 ARG A O 1
ATOM 721 N N . TYR A 1 84 ? 19.895 -9.060 16.346 1.00 12.38 84 TYR A N 1
ATOM 722 C CA . TYR A 1 84 ? 19.120 -7.866 16.049 1.00 10.72 84 TYR A CA 1
ATOM 723 C C . TYR A 1 84 ? 19.938 -6.604 15.853 1.00 11.83 84 TYR A C 1
ATOM 724 O O . TYR A 1 84 ? 21.133 -6.558 16.144 1.00 11.19 84 TYR A O 1
ATOM 733 N N . GLY A 1 85 ? 19.256 -5.572 15.368 1.00 12.51 85 GLY A N 1
ATOM 734 C CA . GLY A 1 85 ? 19.883 -4.288 15.131 1.00 12.78 85 GLY A CA 1
ATOM 735 C C . GLY A 1 85 ? 18.830 -3.206 15.258 1.00 11.24 85 GLY A C 1
ATOM 736 O O . GLY A 1 85 ? 17.673 -3.486 15.574 1.00 10.12 85 GLY A O 1
ATOM 737 N N . PHE A 1 86 ? 19.219 -1.967 14.995 1.00 10.14 86 PHE A N 1
ATOM 738 C CA . PHE A 1 86 ? 18.289 -0.862 15.106 1.00 10.14 86 PHE A CA 1
ATOM 739 C C . PHE A 1 86 ? 18.356 -0.007 13.855 1.00 10.50 86 PHE A C 1
ATOM 740 O O . PHE A 1 86 ? 19.433 0.256 13.333 1.00 12.40 86 PHE A O 1
ATOM 748 N N . VAL A 1 87 ? 17.198 0.411 13.368 1.00 11.80 87 VAL A N 1
ATOM 749 C CA . VAL A 1 87 ? 17.151 1.252 12.184 1.00 12.67 87 VAL A CA 1
ATOM 750 C C . VAL A 1 87 ? 16.564 2.577 12.637 1.00 12.85 87 VAL A C 1
ATOM 751 O O . VAL A 1 87 ? 15.444 2.627 13.146 1.00 14.68 87 VAL A O 1
ATOM 755 N N . LEU A 1 88 ? 17.337 3.644 12.474 1.00 11.92 88 LEU A N 1
ATOM 756 C CA . LEU A 1 88 ? 16.901 4.966 12.888 1.00 13.72 88 LEU A CA 1
ATOM 757 C C . LEU A 1 88 ? 16.564 5.824 11.678 1.00 13.57 88 LEU A C 1
ATOM 758 O O . LEU A 1 88 ? 17.231 5.741 10.648 1.00 12.54 88 LEU A O 1
ATOM 763 N N . TYR A 1 89 ? 15.523 6.643 11.814 1.00 13.83 89 TYR A N 1
ATOM 764 C CA . TYR A 1 89 ? 15.086 7.513 10.732 1.00 15.49 89 TYR A CA 1
ATOM 765 C C . TYR A 1 89 ? 14.973 8.960 11.186 1.00 15.57 89 TYR A C 1
ATOM 766 O O . TYR A 1 89 ? 14.517 9.244 12.297 1.00 15.39 89 TYR A O 1
ATOM 775 N N . SER A 1 90 ? 15.384 9.865 10.307 1.00 16.98 90 SER A N 1
ATOM 776 C CA . SER A 1 90 ? 15.314 11.299 10.550 1.00 19.30 90 SER A CA 1
ATOM 777 C C . SER A 1 90 ? 15.270 11.957 9.175 1.00 19.02 90 SER A C 1
ATOM 778 O O . SER A 1 90 ? 16.300 12.100 8.518 1.00 19.39 90 SER A O 1
ATOM 781 N N . GLY A 1 91 ? 14.073 12.342 8.742 1.00 20.29 91 GLY A N 1
ATOM 782 C CA . GLY A 1 91 ? 13.924 12.952 7.433 1.00 19.44 91 GLY A CA 1
ATOM 783 C C . GLY A 1 91 ? 14.238 11.907 6.380 1.00 19.41 91 GLY A C 1
ATOM 784 O O . GLY A 1 91 ? 13.678 10.809 6.401 1.00 19.84 91 GLY A O 1
ATOM 785 N N . GLU A 1 92 ? 15.137 12.235 5.460 1.00 18.87 92 GLU A N 1
ATOM 786 C CA . GLU A 1 92 ? 15.521 11.290 4.422 1.00 18.92 92 GLU A CA 1
ATOM 787 C C . GLU A 1 92 ? 16.724 10.456 4.856 1.00 18.69 92 GLU A C 1
ATOM 788 O O . GLU A 1 92 ? 17.168 9.573 4.122 1.00 16.29 92 GLU A O 1
ATOM 794 N N . GLU A 1 93 ? 17.249 10.727 6.049 1.00 18.05 93 GLU A N 1
ATOM 795 C CA . GLU A 1 93 ? 18.407 9.981 6.525 1.00 18.43 93 GLU A CA 1
ATOM 796 C C . GLU A 1 93 ? 18.006 8.689 7.227 1.00 17.83 93 GLU A C 1
ATOM 797 O O . GLU A 1 93 ? 17.024 8.641 7.971 1.00 17.85 93 GLU A O 1
ATOM 803 N N . LYS A 1 94 ? 18.781 7.642 6.983 1.00 17.24 94 LYS A N 1
ATOM 804 C CA . LYS A 1 94 ? 18.522 6.339 7.572 1.00 15.92 94 LYS A CA 1
ATOM 805 C C . LYS A 1 94 ? 19.834 5.736 8.051 1.00 16.17 94 LYS A C 1
ATOM 806 O O . LYS A 1 94 ? 20.850 5.796 7.358 1.00 15.21 94 LYS A O 1
ATOM 812 N N . LEU A 1 95 ? 19.808 5.158 9.243 1.00 14.36 95 LEU A N 1
ATOM 813 C CA . LEU A 1 95 ? 20.996 4.536 9.803 1.00 14.10 95 LEU A CA 1
ATOM 814 C C . LEU A 1 95 ? 20.637 3.178 10.367 1.00 13.52 95 LEU A C 1
ATOM 815 O O . LEU A 1 95 ? 19.561 2.995 10.933 1.00 13.40 95 LEU A O 1
ATOM 820 N N . VAL A 1 96 ? 21.542 2.225 10.193 1.00 12.02 96 VAL A N 1
ATOM 821 C CA . VAL A 1 96 ? 21.355 0.884 10.719 1.00 13.36 96 VAL A CA 1
ATOM 822 C C . VAL A 1 96 ? 22.464 0.729 11.749 1.00 12.20 96 VAL A C 1
ATOM 823 O O . VAL A 1 96 ? 23.645 0.694 11.402 1.00 12.47 96 VAL A O 1
ATOM 827 N N . TYR A 1 97 ? 22.069 0.671 13.016 1.00 10.52 97 TYR A N 1
ATOM 828 C CA . TYR A 1 97 ? 22.998 0.552 14.135 1.00 11.17 97 TYR A CA 1
ATOM 829 C C . TYR A 1 97 ? 23.143 -0.916 14.532 1.00 10.57 97 TYR A C 1
ATOM 830 O O . TYR A 1 97 ? 22.160 -1.573 14.878 1.00 8.71 97 TYR A O 1
ATOM 839 N N . THR A 1 98 ? 24.376 -1.418 14.488 1.00 9.15 98 THR A N 1
ATOM 840 C CA . THR A 1 98 ? 24.657 -2.820 14.795 1.00 9.92 98 THR A CA 1
ATOM 841 C C . THR A 1 98 ? 25.893 -2.977 15.679 1.00 10.73 98 THR A C 1
ATOM 842 O O . THR A 1 98 ? 26.555 -1.999 16.016 1.00 12.07 98 THR A O 1
ATOM 846 N N . GLU A 1 99 ? 26.210 -4.215 16.044 1.00 10.96 99 GLU A N 1
ATOM 847 C CA . GLU A 1 99 ? 27.380 -4.448 16.875 1.00 10.93 99 GLU A CA 1
ATOM 848 C C . GLU A 1 99 ? 28.642 -4.101 16.085 1.00 11.04 99 GLU A C 1
ATOM 849 O O . GLU A 1 99 ? 29.658 -3.709 16.663 1.00 11.70 99 GLU A O 1
ATOM 855 N N . LYS A 1 100 ? 28.576 -4.234 14.762 1.00 12.63 100 LYS A N 1
ATOM 856 C CA . LYS A 1 100 ? 29.724 -3.908 13.928 1.00 14.59 100 LYS A CA 1
ATOM 857 C C . LYS A 1 100 ? 29.714 -2.461 13.454 1.00 15.03 100 LYS A C 1
ATOM 858 O O . LYS A 1 100 ? 30.451 -2.098 12.541 1.00 15.36 100 LYS A O 1
ATOM 864 N N . GLY A 1 101 ? 28.878 -1.635 14.072 1.00 14.56 101 GLY A N 1
ATOM 865 C CA . GLY A 1 101 ? 28.837 -0.233 13.701 1.00 15.06 101 GLY A CA 1
ATOM 866 C C . GLY A 1 101 ? 27.613 0.221 12.931 1.00 15.33 101 GLY A C 1
ATOM 867 O O . GLY A 1 101 ? 26.573 -0.441 12.940 1.00 15.00 101 GLY A O 1
ATOM 868 N N . PHE A 1 102 ? 27.748 1.361 12.257 1.00 15.11 102 PHE A N 1
ATOM 869 C CA . PHE A 1 102 ? 26.659 1.937 11.479 1.00 13.34 102 PHE A CA 1
ATOM 870 C C . PHE A 1 102 ? 26.765 1.659 9.989 1.00 14.45 102 PHE A C 1
ATOM 871 O O . PHE A 1 102 ? 27.859 1.639 9.418 1.00 12.51 102 PHE A O 1
ATOM 879 N N . TYR A 1 103 ? 25.605 1.455 9.372 1.00 14.33 103 TYR A N 1
ATOM 880 C CA . TYR A 1 103 ? 25.490 1.214 7.940 1.00 14.90 103 TYR A CA 1
ATOM 881 C C . TYR A 1 103 ? 24.348 2.103 7.447 1.00 16.45 103 TYR A C 1
ATOM 882 O O . TYR A 1 103 ? 23.565 2.605 8.255 1.00 15.07 103 TYR A O 1
ATOM 891 N N . PHE A 1 104 ? 24.247 2.305 6.136 1.00 17.63 104 PHE A N 1
ATOM 892 C CA . PHE A 1 104 ? 23.195 3.168 5.601 1.00 18.89 104 PHE A CA 1
ATOM 893 C C . PHE A 1 104 ? 22.009 2.406 5.025 1.00 19.35 104 PHE A C 1
ATOM 894 O O . PHE A 1 104 ? 21.026 2.997 4.571 1.00 19.98 104 PHE A O 1
ATOM 902 N N . GLU A 1 105 ? 22.120 1.085 5.052 1.00 19.37 105 GLU A N 1
ATOM 903 C CA . GLU A 1 105 ? 21.071 0.183 4.603 1.00 20.05 105 GLU A CA 1
ATOM 904 C C . GLU A 1 105 ? 21.349 -1.139 5.290 1.00 19.41 105 GLU A C 1
ATOM 905 O O . GLU A 1 105 ? 22.472 -1.393 5.729 1.00 18.74 105 GLU A O 1
ATOM 911 N N . VAL A 1 106 ? 20.330 -1.982 5.384 1.00 18.31 106 VAL A N 1
ATOM 912 C CA . VAL A 1 106 ? 20.469 -3.261 6.065 1.00 19.32 106 VAL A CA 1
ATOM 913 C C . VAL A 1 106 ? 21.318 -4.317 5.361 1.00 19.77 106 VAL A C 1
ATOM 914 O O . VAL A 1 106 ? 20.983 -4.772 4.269 1.00 19.84 106 VAL A O 1
ATOM 918 N N . PRO A 1 107 ? 22.440 -4.715 5.981 1.00 19.41 107 PRO A N 1
ATOM 919 C CA . PRO A 1 107 ? 23.297 -5.734 5.374 1.00 20.18 107 PRO A CA 1
ATOM 920 C C . PRO A 1 107 ? 22.683 -7.091 5.717 1.00 22.28 107 PRO A C 1
ATOM 921 O O . PRO A 1 107 ? 22.359 -7.352 6.875 1.00 20.69 107 PRO A O 1
ATOM 925 N N . THR A 1 108 ? 22.509 -7.949 4.719 1.00 23.61 108 THR A N 1
ATOM 926 C CA . THR A 1 108 ? 21.899 -9.249 4.967 1.00 26.20 108 THR A CA 1
ATOM 927 C C . THR A 1 108 ? 22.727 -10.441 4.520 1.00 26.02 108 THR A C 1
ATOM 928 O O . THR A 1 108 ? 22.247 -11.573 4.545 1.00 27.02 108 THR A O 1
ATOM 932 N N . ASP A 1 109 ? 23.968 -10.199 4.117 1.00 26.55 109 ASP A N 1
ATOM 933 C CA . ASP A 1 109 ? 24.821 -11.288 3.661 1.00 26.92 109 ASP A CA 1
ATOM 934 C C . ASP A 1 109 ? 25.341 -12.134 4.820 1.00 27.13 109 ASP A C 1
ATOM 935 O O . ASP A 1 109 ? 25.872 -13.226 4.610 1.00 28.89 109 ASP A O 1
ATOM 940 N N . ASP A 1 110 ? 25.174 -11.636 6.043 1.00 26.59 110 ASP A N 1
ATOM 941 C CA . ASP A 1 110 ? 25.625 -12.356 7.230 1.00 25.91 110 ASP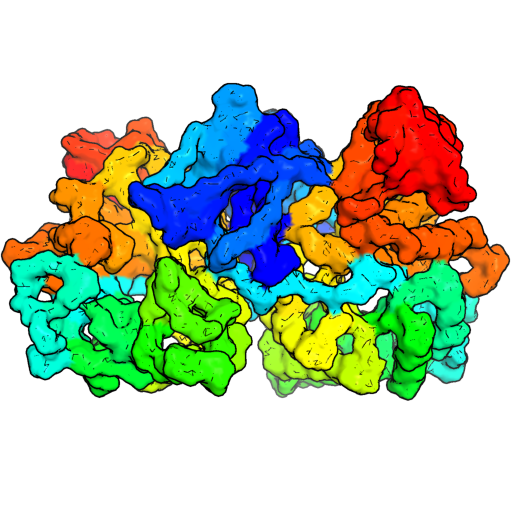 A CA 1
ATOM 942 C C . ASP A 1 110 ? 24.982 -11.778 8.491 1.00 24.24 110 ASP A C 1
ATOM 943 O O . ASP A 1 110 ? 24.495 -10.652 8.481 1.00 23.10 110 ASP A O 1
ATOM 948 N N . THR A 1 111 ? 24.985 -12.551 9.576 1.00 22.22 111 THR A N 1
ATOM 949 C CA . THR A 1 111 ? 24.389 -12.106 10.837 1.00 19.51 111 THR A CA 1
ATOM 950 C C . THR A 1 111 ? 25.411 -11.552 11.831 1.00 18.26 111 THR A C 1
ATOM 951 O O . THR A 1 111 ? 25.039 -11.007 12.875 1.00 16.75 111 THR A O 1
ATOM 955 N N . ALA A 1 112 ? 26.693 -11.682 11.508 1.00 13.79 112 ALA A N 1
ATOM 956 C CA . ALA A 1 112 ? 27.746 -11.216 12.403 1.00 14.45 112 ALA A CA 1
ATOM 957 C C . ALA A 1 112 ? 27.680 -9.729 12.742 1.00 13.37 112 ALA A C 1
ATOM 958 O O . ALA A 1 112 ? 28.190 -9.311 13.779 1.00 11.67 112 ALA A O 1
ATOM 960 N N . TYR A 1 113 ? 27.060 -8.928 11.880 1.00 11.90 113 TYR A N 1
ATOM 961 C CA . TYR A 1 113 ? 26.972 -7.490 12.142 1.00 12.54 113 TYR A CA 1
ATOM 962 C C . TYR A 1 113 ? 26.160 -7.177 13.384 1.00 12.62 113 TYR A C 1
ATOM 963 O O . TYR A 1 113 ? 26.460 -6.240 14.123 1.00 12.85 113 TYR A O 1
ATOM 972 N N . TYR A 1 114 ? 25.126 -7.979 13.603 1.00 13.79 114 TYR A N 1
ATOM 973 C CA . TYR A 1 114 ? 24.175 -7.737 14.675 1.00 13.53 114 TYR A CA 1
ATOM 974 C C . TYR A 1 114 ? 24.423 -8.165 16.104 1.00 12.92 114 TYR A C 1
ATOM 975 O O . TYR A 1 114 ? 25.191 -9.088 16.383 1.00 12.29 114 TYR A O 1
ATOM 984 N N . PHE A 1 115 ? 23.754 -7.454 17.007 1.00 11.89 115 PHE A N 1
ATOM 985 C CA . PHE A 1 115 ? 23.819 -7.741 18.430 1.00 11.82 115 PHE A CA 1
ATOM 986 C C . PHE A 1 115 ? 23.169 -9.099 18.583 1.00 13.52 115 PHE A C 1
ATOM 987 O O . PHE A 1 115 ? 22.336 -9.498 17.757 1.00 12.27 115 PHE A O 1
ATOM 995 N N . CYS A 1 116 ? 23.524 -9.807 19.645 1.00 11.80 116 CYS A N 1
ATOM 996 C CA . CYS A 1 116 ? 22.969 -11.128 19.833 1.00 13.68 116 CYS A CA 1
ATOM 997 C C . CYS A 1 116 ? 22.463 -11.433 21.234 1.00 14.08 116 CYS A C 1
ATOM 998 O O . CYS A 1 116 ? 23.061 -11.034 22.230 1.00 11.71 116 CYS A O 1
ATOM 1001 N N . PHE A 1 117 ? 21.317 -12.101 21.291 1.00 15.71 117 PHE A N 1
ATOM 1002 C CA . PHE A 1 117 ? 20.759 -12.562 22.553 1.00 16.68 117 PHE A CA 1
ATOM 1003 C C . PHE A 1 117 ? 20.606 -14.039 22.221 1.00 16.72 117 PHE A C 1
ATOM 1004 O O . PHE A 1 117 ? 19.529 -14.499 21.850 1.00 17.63 117 PHE A O 1
ATOM 1012 N N . PRO A 1 118 ? 21.708 -14.793 22.339 1.00 17.52 118 PRO A N 1
ATOM 1013 C CA . PRO A 1 118 ? 21.839 -16.229 22.066 1.00 16.41 118 PRO A CA 1
ATOM 1014 C C . PRO A 1 118 ? 20.677 -17.164 22.382 1.00 16.63 118 PRO A C 1
ATOM 1015 O O . PRO A 1 118 ? 20.196 -17.863 21.489 1.00 15.52 118 PRO A O 1
ATOM 1019 N N . PHE A 1 119 ? 20.228 -17.199 23.632 1.00 15.96 119 PHE A N 1
ATOM 1020 C CA . PHE A 1 119 ? 19.125 -18.089 23.994 1.00 15.86 119 PHE A CA 1
ATOM 1021 C C . PHE A 1 119 ? 18.440 -17.624 25.269 1.00 15.80 119 PHE A C 1
ATOM 1022 O O . PHE A 1 119 ? 19.098 -17.216 26.223 1.00 18.77 119 PHE A O 1
ATOM 1030 N N . LEU A 1 120 ? 17.114 -17.691 25.286 1.00 15.74 120 LEU A N 1
ATOM 1031 C CA . LEU A 1 120 ? 16.353 -17.271 26.455 1.00 14.81 120 LEU A CA 1
ATOM 1032 C C . LEU A 1 120 ? 16.197 -18.461 27.403 1.00 15.71 120 LEU A C 1
ATOM 1033 O O . LEU A 1 120 ? 15.446 -19.393 27.115 1.00 15.27 120 LEU A O 1
ATOM 1038 N N . HIS A 1 121 ? 16.917 -18.428 28.524 1.00 13.70 121 HIS A N 1
ATOM 1039 C CA . HIS A 1 121 ? 16.860 -19.503 29.515 1.00 15.43 121 HIS A CA 1
ATOM 1040 C C . HIS A 1 121 ? 16.060 -19.081 30.746 1.00 16.80 121 HIS A C 1
ATOM 1041 O O . HIS A 1 121 ? 16.281 -18.007 31.303 1.00 15.92 121 HIS A O 1
ATOM 1048 N N . ARG A 1 122 ? 15.141 -19.938 31.173 1.00 17.70 122 ARG A N 1
ATOM 1049 C CA . ARG A 1 122 ? 14.325 -19.650 32.345 1.00 19.38 122 ARG A CA 1
ATOM 1050 C C . ARG A 1 122 ? 15.212 -19.491 33.574 1.00 18.48 122 ARG A C 1
ATOM 1051 O O . ARG A 1 122 ? 14.969 -18.637 34.422 1.00 17.86 122 ARG A O 1
ATOM 1059 N N . VAL A 1 123 ? 16.256 -20.309 33.656 1.00 18.35 123 VAL A N 1
ATOM 1060 C CA . VAL A 1 123 ? 17.161 -20.274 34.797 1.00 18.95 123 VAL A CA 1
ATOM 1061 C C . VAL A 1 123 ? 17.919 -18.955 34.992 1.00 17.79 123 VAL A C 1
ATOM 1062 O O . VAL A 1 123 ? 18.255 -18.599 36.122 1.00 19.79 123 VAL A O 1
ATOM 1066 N N . ASP A 1 124 ? 18.182 -18.229 33.908 1.00 17.94 124 ASP A N 1
ATOM 1067 C CA . ASP A 1 124 ? 18.904 -16.955 34.003 1.00 16.66 124 ASP A CA 1
ATOM 1068 C C . ASP A 1 124 ? 17.980 -15.753 34.135 1.00 15.41 124 ASP A C 1
ATOM 1069 O O . ASP A 1 124 ? 18.432 -14.620 34.248 1.00 14.68 124 ASP A O 1
ATOM 1074 N N . LEU A 1 125 ? 16.682 -16.005 34.112 1.00 16.13 125 LEU A N 1
ATOM 1075 C CA . LEU A 1 125 ? 15.699 -14.942 34.219 1.00 15.95 125 LEU A CA 1
ATOM 1076 C C . LEU A 1 125 ? 15.698 -14.287 35.598 1.00 14.81 125 LEU A C 1
ATOM 1077 O O . LEU A 1 125 ? 15.811 -14.968 36.619 1.00 14.85 125 LEU A O 1
ATOM 1082 N N . PHE A 1 126 ? 15.589 -12.964 35.628 1.00 12.31 126 PHE A N 1
ATOM 1083 C CA . PHE A 1 126 ? 15.525 -12.252 36.898 1.00 13.09 126 PHE A CA 1
ATOM 1084 C C . PHE A 1 126 ? 14.097 -12.438 37.389 1.00 14.36 126 PHE A C 1
ATOM 1085 O O . PHE A 1 126 ? 13.144 -12.112 36.677 1.00 15.07 126 PHE A O 1
ATOM 1093 N N . GLU A 1 127 ? 13.948 -12.956 38.601 1.00 12.87 127 GLU A N 1
ATOM 1094 C CA . GLU A 1 127 ? 12.625 -13.182 39.159 1.00 16.17 127 GLU A CA 1
ATOM 1095 C C . GLU A 1 127 ? 12.594 -12.909 40.657 1.00 14.05 127 GLU A C 1
ATOM 1096 O O . GLU A 1 127 ? 13.195 -13.635 41.446 1.00 14.45 127 GLU A O 1
ATOM 1102 N N . ALA A 1 128 ? 11.898 -11.846 41.039 1.00 15.01 128 ALA A N 1
ATOM 1103 C CA . ALA A 1 128 ? 11.765 -11.480 42.441 1.00 14.35 128 ALA A CA 1
ATOM 1104 C C . ALA A 1 128 ? 10.423 -12.015 42.937 1.00 15.02 128 ALA A C 1
ATOM 1105 O O . ALA A 1 128 ? 9.544 -12.329 42.135 1.00 15.06 128 ALA A O 1
ATOM 1107 N N . PRO A 1 129 ? 10.254 -12.142 44.265 1.00 14.52 129 PRO A N 1
ATOM 1108 C CA . PRO A 1 129 ? 8.990 -12.642 44.815 1.00 14.27 129 PRO A CA 1
ATOM 1109 C C . PRO A 1 129 ? 7.861 -11.687 44.444 1.00 14.57 129 PRO A C 1
ATOM 1110 O O . PRO A 1 129 ? 7.942 -10.488 44.710 1.00 13.88 129 PRO A O 1
ATOM 1114 N N . ASP A 1 130 ? 6.806 -12.221 43.839 1.00 13.61 130 ASP A N 1
ATOM 1115 C CA . ASP A 1 130 ? 5.691 -11.393 43.407 1.00 13.74 130 ASP A CA 1
ATOM 1116 C C . ASP A 1 130 ? 4.962 -10.637 44.508 1.00 13.37 130 ASP A C 1
ATOM 1117 O O . ASP A 1 130 ? 4.493 -9.528 44.276 1.00 14.11 130 ASP A O 1
ATOM 1122 N N . TRP A 1 131 ? 4.868 -11.218 45.702 1.00 13.09 131 TRP A N 1
ATOM 1123 C CA . TRP A 1 131 ? 4.165 -10.553 46.797 1.00 11.14 131 TRP A CA 1
ATOM 1124 C C . TRP A 1 131 ? 4.705 -9.176 47.201 1.00 13.48 131 TRP A C 1
ATOM 1125 O O . TRP A 1 131 ? 3.949 -8.342 47.698 1.00 14.12 131 TRP A O 1
ATOM 1136 N N . VAL A 1 132 ? 5.996 -8.921 46.999 1.00 14.59 132 VAL A N 1
ATOM 1137 C CA . VAL A 1 132 ? 6.549 -7.623 47.388 1.00 15.69 132 VAL A CA 1
ATOM 1138 C C . VAL A 1 132 ? 5.989 -6.469 46.559 1.00 15.73 132 VAL A C 1
ATOM 1139 O O . VAL A 1 132 ? 5.965 -5.325 47.009 1.00 16.83 132 VAL A O 1
ATOM 1143 N N . LYS A 1 133 ? 5.527 -6.772 45.353 1.00 17.04 133 LYS A N 1
ATOM 1144 C CA . LYS A 1 133 ? 4.992 -5.743 44.471 1.00 16.81 133 LYS A CA 1
ATOM 1145 C C . LYS A 1 133 ? 3.742 -5.054 45.001 1.00 16.79 133 LYS A C 1
ATOM 1146 O O . LYS A 1 133 ? 3.464 -3.910 44.644 1.00 16.85 133 LYS A O 1
ATOM 1152 N N . ASP A 1 134 ? 2.989 -5.734 45.860 1.00 15.38 134 ASP A N 1
ATOM 1153 C CA . ASP A 1 134 ? 1.776 -5.138 46.406 1.00 14.82 134 ASP A CA 1
ATOM 1154 C C . ASP A 1 134 ? 1.975 -4.712 47.850 1.00 14.13 134 ASP A C 1
ATOM 1155 O O . ASP A 1 134 ? 1.088 -4.135 48.469 1.00 14.73 134 ASP A O 1
ATOM 1160 N N . THR A 1 135 ? 3.164 -4.982 48.369 1.00 13.52 135 THR A N 1
ATOM 1161 C CA . THR A 1 135 ? 3.498 -4.657 49.744 1.00 12.72 135 THR A CA 1
ATOM 1162 C C . THR A 1 135 ? 3.895 -3.202 49.976 1.00 11.55 135 THR A C 1
ATOM 1163 O O . THR A 1 135 ? 4.491 -2.565 49.117 1.00 11.29 135 THR A O 1
ATOM 1167 N N . VAL A 1 136 ? 3.535 -2.688 51.148 1.00 11.88 136 VAL A N 1
ATOM 1168 C CA . VAL A 1 136 ? 3.922 -1.348 51.569 1.00 10.18 136 VAL A CA 1
ATOM 1169 C C . VAL A 1 136 ? 4.630 -1.651 52.882 1.00 10.16 136 VAL A C 1
ATOM 1170 O O . VAL A 1 136 ? 4.015 -2.144 53.837 1.00 9.42 136 VAL A O 1
ATOM 1174 N N . TRP A 1 137 ? 5.931 -1.390 52.910 1.00 9.73 137 TRP A N 1
ATOM 1175 C CA . TRP A 1 137 ? 6.760 -1.662 54.077 1.00 8.97 137 TRP A CA 1
ATOM 1176 C C . TRP A 1 137 ? 6.789 -0.560 55.126 1.00 9.64 137 TRP A C 1
ATOM 1177 O O . TRP A 1 137 ? 6.539 0.608 54.830 1.00 10.54 137 TRP A O 1
ATOM 1188 N N . TYR A 1 138 ? 7.124 -0.958 56.351 1.00 10.26 138 TYR A N 1
ATOM 1189 C CA . TYR A 1 138 ? 7.247 -0.050 57.489 1.00 11.20 138 TYR A CA 1
ATOM 1190 C C . TYR A 1 138 ? 8.553 -0.403 58.209 1.00 11.33 138 TYR A C 1
ATOM 1191 O O . TYR A 1 138 ? 8.707 -1.519 58.718 1.00 12.38 138 TYR A O 1
ATOM 1200 N N . GLN A 1 139 ? 9.500 0.531 58.249 1.00 11.17 139 GLN A N 1
ATOM 1201 C CA . GLN A 1 139 ? 10.776 0.264 58.909 1.00 9.49 139 GLN A CA 1
ATOM 1202 C C . GLN A 1 139 ? 10.784 0.652 60.379 1.00 10.33 139 GLN A C 1
ATOM 1203 O O . GLN A 1 139 ? 10.467 1.786 60.740 1.00 10.98 139 GLN A O 1
ATOM 1209 N N . ILE A 1 140 ? 11.179 -0.297 61.219 1.00 9.55 140 ILE A N 1
ATOM 1210 C CA . ILE A 1 140 ? 11.242 -0.080 62.660 1.00 10.96 140 ILE A CA 1
ATOM 1211 C C . ILE A 1 140 ? 12.657 -0.241 63.215 1.00 11.14 140 ILE A C 1
ATOM 1212 O O . ILE A 1 140 ? 13.364 -1.183 62.865 1.00 12.63 140 ILE A O 1
ATOM 1217 N N . PHE A 1 141 ? 13.055 0.704 64.065 1.00 10.97 141 PHE A N 1
ATOM 1218 C CA . PHE A 1 141 ? 14.352 0.697 64.755 1.00 11.17 141 PHE A CA 1
ATOM 1219 C C . PHE A 1 141 ? 13.886 0.284 66.161 1.00 9.93 141 PHE A C 1
ATOM 1220 O O . PHE A 1 141 ? 13.469 1.127 66.955 1.00 9.79 141 PHE A O 1
ATOM 1228 N N . PRO A 1 142 ? 13.946 -1.022 66.479 1.00 11.18 142 PRO A N 1
ATOM 1229 C CA . PRO A 1 142 ? 13.524 -1.616 67.757 1.00 10.87 142 PRO A CA 1
ATOM 1230 C C . PRO A 1 142 ? 13.776 -0.910 69.084 1.00 10.89 142 PRO A C 1
ATOM 1231 O O . PRO A 1 142 ? 12.916 -0.934 69.961 1.00 12.29 142 PRO A O 1
ATOM 1235 N N . GLU A 1 143 ? 14.941 -0.301 69.251 1.00 11.29 143 GLU A N 1
ATOM 1236 C CA . GLU A 1 143 ? 15.253 0.380 70.507 1.00 11.41 143 GLU A CA 1
ATOM 1237 C C . GLU A 1 143 ? 14.336 1.583 70.722 1.00 12.55 143 GLU A C 1
ATOM 1238 O O . GLU A 1 143 ? 14.217 2.079 71.844 1.00 13.25 143 GLU A O 1
ATOM 1244 N N . ARG A 1 144 ? 13.668 2.030 69.660 1.00 11.95 144 ARG A N 1
ATOM 1245 C CA . ARG A 1 144 ? 12.827 3.226 69.747 1.00 12.11 144 ARG A CA 1
ATOM 1246 C C . ARG A 1 144 ? 11.351 3.138 69.362 1.00 12.33 144 ARG A C 1
ATOM 1247 O O . ARG A 1 144 ? 10.691 4.176 69.255 1.00 11.70 144 ARG A O 1
ATOM 1255 N N . PHE A 1 145 ? 10.817 1.940 69.155 1.00 10.45 145 PHE A N 1
ATOM 1256 C CA . PHE A 1 145 ? 9.414 1.843 68.758 1.00 12.08 145 PHE A CA 1
ATOM 1257 C C . PHE A 1 145 ? 8.451 1.776 69.939 1.00 12.28 145 PHE A C 1
ATOM 1258 O O . PHE A 1 145 ? 7.500 2.558 70.014 1.00 12.02 145 PHE A O 1
ATOM 1266 N N . ALA A 1 146 ? 8.683 0.841 70.857 1.00 12.77 146 ALA A N 1
ATOM 1267 C CA . ALA A 1 146 ? 7.816 0.714 72.023 1.00 13.97 146 ALA A CA 1
ATOM 1268 C C . ALA A 1 146 ? 8.427 -0.179 73.094 1.00 14.62 146 ALA A C 1
ATOM 1269 O O . ALA A 1 146 ? 8.931 -1.259 72.800 1.00 14.20 146 ALA A O 1
ATOM 1271 N N . ASN A 1 147 ? 8.377 0.285 74.339 1.00 15.08 147 ASN A N 1
ATOM 1272 C CA . ASN A 1 147 ? 8.912 -0.474 75.460 1.00 15.28 147 ASN A CA 1
ATOM 1273 C C . ASN A 1 147 ? 7.809 -1.380 75.999 1.00 15.00 147 ASN A C 1
ATOM 1274 O O . ASN A 1 147 ? 7.073 -1.003 76.906 1.00 15.27 147 ASN A O 1
ATOM 1279 N N . GLY A 1 148 ? 7.700 -2.573 75.419 1.00 15.49 148 GLY A N 1
ATOM 1280 C CA . GLY A 1 148 ? 6.682 -3.524 75.831 1.00 16.64 148 GLY A CA 1
ATOM 1281 C C . GLY A 1 148 ? 7.068 -4.408 77.004 1.00 16.82 148 GLY A C 1
ATOM 1282 O O . GLY A 1 148 ? 6.220 -5.114 77.553 1.00 16.56 148 GLY A O 1
ATOM 1283 N N . ASN A 1 149 ? 8.345 -4.387 77.378 1.00 16.02 149 ASN A N 1
ATOM 1284 C CA . ASN A 1 149 ? 8.837 -5.180 78.503 1.00 16.16 149 ASN A CA 1
ATOM 1285 C C . ASN A 1 149 ? 9.892 -4.368 79.242 1.00 16.38 149 ASN A C 1
ATOM 1286 O O . ASN A 1 149 ? 11.081 -4.426 78.918 1.00 15.91 149 ASN A O 1
ATOM 1291 N N . PRO A 1 150 ? 9.466 -3.581 80.238 1.00 17.54 150 PRO A N 1
ATOM 1292 C CA . PRO A 1 150 ? 10.401 -2.759 81.010 1.00 18.30 150 PRO A CA 1
ATOM 1293 C C . PRO A 1 150 ? 11.485 -3.560 81.739 1.00 18.94 150 PRO A C 1
ATOM 1294 O O . PRO A 1 150 ? 12.605 -3.080 81.910 1.00 17.73 150 PRO A O 1
ATOM 1298 N N . SER A 1 151 ? 11.159 -4.780 82.155 1.00 19.77 151 SER A N 1
ATOM 1299 C CA . SER A 1 151 ? 12.116 -5.599 82.899 1.00 19.52 151 SER A CA 1
ATOM 1300 C C . SER A 1 151 ? 13.394 -5.958 82.147 1.00 19.69 151 SER A C 1
ATOM 1301 O O . SER A 1 151 ? 14.398 -6.310 82.769 1.00 18.35 151 SER A O 1
ATOM 1304 N N . ILE A 1 152 ? 13.376 -5.872 80.820 1.00 18.94 152 ILE A N 1
ATOM 1305 C CA . ILE A 1 152 ? 14.575 -6.205 80.059 1.00 18.15 152 ILE A CA 1
ATOM 1306 C C . ILE A 1 152 ? 15.247 -4.981 79.447 1.00 18.25 152 ILE A C 1
ATOM 1307 O O . ILE A 1 152 ? 16.259 -5.103 78.759 1.00 18.68 152 ILE A O 1
ATOM 1312 N N . SER A 1 153 ? 14.693 -3.801 79.711 1.00 18.92 153 SER A N 1
ATOM 1313 C CA . SER A 1 153 ? 15.263 -2.566 79.186 1.00 18.26 153 SER A CA 1
ATOM 1314 C C . SER A 1 153 ? 16.685 -2.396 79.720 1.00 20.16 153 SER A C 1
ATOM 1315 O O . SER A 1 153 ? 16.983 -2.787 80.846 1.00 18.42 153 SER A O 1
ATOM 1318 N N . PRO A 1 154 ? 17.585 -1.818 78.910 1.00 20.97 154 PRO A N 1
ATOM 1319 C CA . PRO A 1 154 ? 18.971 -1.612 79.340 1.00 22.33 154 PRO A CA 1
ATOM 1320 C C . PRO A 1 154 ? 19.009 -0.721 80.573 1.00 23.59 154 PRO A C 1
ATOM 1321 O O . PRO A 1 154 ? 18.175 0.174 80.716 1.00 20.85 154 PRO A O 1
ATOM 1325 N N . GLU A 1 155 ? 19.961 -0.964 81.468 1.00 25.68 155 GLU A N 1
ATOM 1326 C CA . GLU A 1 155 ? 20.063 -0.127 82.657 1.00 28.73 155 GLU A CA 1
ATOM 1327 C C . GLU A 1 155 ? 20.431 1.251 82.125 1.00 27.49 155 GLU A C 1
ATOM 1328 O O . GLU A 1 155 ? 21.122 1.363 81.113 1.00 29.61 155 GLU A O 1
ATOM 1334 N N . GLY A 1 156 ? 19.962 2.298 82.788 1.00 27.14 156 GLY A N 1
ATOM 1335 C CA . GLY A 1 156 ? 20.272 3.635 82.323 1.00 25.59 156 GLY A CA 1
ATOM 1336 C C . GLY A 1 156 ? 19.312 4.122 81.250 1.00 24.63 156 GLY A C 1
ATOM 1337 O O . GLY A 1 156 ? 19.471 5.230 80.735 1.00 23.72 156 GLY A O 1
ATOM 1338 N N . SER A 1 157 ? 18.323 3.300 80.902 1.00 22.24 157 SER A N 1
ATOM 1339 C CA . SER A 1 157 ? 17.337 3.688 79.895 1.00 21.48 157 SER A CA 1
ATOM 1340 C C . SER A 1 157 ? 16.671 4.988 80.327 1.00 21.39 157 SER A C 1
ATOM 1341 O O . SER A 1 157 ? 16.313 5.151 81.489 1.00 21.17 157 SER A O 1
ATOM 1344 N N . ARG A 1 158 ? 16.506 5.909 79.387 1.00 20.98 158 ARG A N 1
ATOM 1345 C CA . ARG A 1 158 ? 15.897 7.202 79.676 1.00 21.87 158 ARG A CA 1
ATOM 1346 C C . ARG A 1 158 ? 14.375 7.160 79.539 1.00 22.01 158 ARG A C 1
ATOM 1347 O O . ARG A 1 158 ? 13.832 6.331 78.805 1.00 19.52 158 ARG A O 1
ATOM 1355 N N . PRO A 1 159 ? 13.663 8.045 80.261 1.00 22.81 159 PRO A N 1
ATOM 1356 C CA . PRO A 1 159 ? 12.200 8.056 80.159 1.00 21.72 159 PRO A CA 1
ATOM 1357 C C . PRO A 1 159 ? 11.825 8.200 78.685 1.00 20.39 159 PRO A C 1
ATOM 1358 O O . PRO A 1 159 ? 12.468 8.949 77.947 1.00 19.52 159 PRO A O 1
ATOM 1362 N N . TRP A 1 160 ? 10.790 7.480 78.263 1.00 19.44 160 TRP A N 1
ATOM 1363 C CA . TRP A 1 160 ? 10.361 7.499 76.867 1.00 18.89 160 TRP A CA 1
ATOM 1364 C C . TRP A 1 160 ? 10.190 8.899 76.289 1.00 19.67 160 TRP A C 1
ATOM 1365 O O . TRP A 1 160 ? 9.434 9.715 76.817 1.00 19.64 160 TRP A O 1
ATOM 1376 N N . GLY A 1 161 ? 10.908 9.166 75.200 1.00 19.76 161 GLY A N 1
ATOM 1377 C CA . GLY A 1 161 ? 10.835 10.458 74.541 1.00 20.06 161 GLY A CA 1
ATOM 1378 C C . GLY A 1 161 ? 11.147 11.650 75.426 1.00 21.27 161 GLY A C 1
ATOM 1379 O O . GLY A 1 161 ? 10.727 12.765 75.131 1.00 22.14 161 GLY A O 1
ATOM 1380 N N . SER A 1 162 ? 11.899 11.428 76.499 1.00 22.27 162 SER A N 1
ATOM 1381 C CA . SER A 1 162 ? 12.235 12.506 77.425 1.00 23.44 162 SER A CA 1
ATOM 1382 C C . SER A 1 162 ? 13.357 13.411 76.923 1.00 24.74 162 SER A C 1
ATOM 1383 O O . SER A 1 162 ? 13.533 14.524 77.422 1.00 24.79 162 SER A O 1
ATOM 1386 N N . GLU A 1 163 ? 14.110 12.937 75.935 1.00 23.86 163 GLU A N 1
ATOM 1387 C CA . GLU A 1 163 ? 15.223 13.706 75.383 1.00 24.16 163 GLU A CA 1
ATOM 1388 C C . GLU A 1 163 ? 15.624 13.153 74.015 1.00 24.06 163 GLU A C 1
ATOM 1389 O O . GLU A 1 163 ? 15.306 12.008 73.686 1.00 23.74 163 GLU A O 1
ATOM 1395 N N . ASP A 1 164 ? 16.312 13.968 73.220 1.00 21.89 164 ASP A N 1
ATOM 1396 C CA . ASP A 1 164 ? 16.769 13.530 71.906 1.00 20.60 164 ASP A CA 1
ATOM 1397 C C . ASP A 1 164 ? 17.772 12.399 72.104 1.00 20.23 164 ASP A C 1
ATOM 1398 O O . ASP A 1 164 ? 18.549 12.407 73.057 1.00 19.30 164 ASP A O 1
ATOM 1403 N N . PRO A 1 165 ? 17.770 11.411 71.199 1.00 19.51 165 PRO A N 1
ATOM 1404 C CA . PRO A 1 165 ? 18.700 10.287 71.314 1.00 20.24 165 PRO A CA 1
ATOM 1405 C C . PRO A 1 165 ? 20.142 10.693 71.022 1.00 19.63 165 PRO A C 1
ATOM 1406 O O . PRO A 1 165 ? 20.393 11.734 70.415 1.00 21.34 165 PRO A O 1
ATOM 1410 N N . THR A 1 166 ? 21.084 9.878 71.481 1.00 19.27 166 THR A N 1
ATOM 1411 C CA . THR A 1 166 ? 22.502 10.127 71.238 1.00 19.06 166 THR A CA 1
ATOM 1412 C C . THR A 1 166 ? 23.058 8.824 70.677 1.00 19.53 166 THR A C 1
ATOM 1413 O O . THR A 1 166 ? 22.345 7.827 70.590 1.00 19.17 166 THR A O 1
ATOM 1417 N N . PRO A 1 167 ? 24.335 8.811 70.280 1.00 20.42 167 PRO A N 1
ATOM 1418 C CA . PRO A 1 167 ? 24.892 7.567 69.739 1.00 21.30 167 PRO A CA 1
ATOM 1419 C C . PRO A 1 167 ? 24.934 6.413 70.746 1.00 21.08 167 PRO A C 1
ATOM 1420 O O . PRO A 1 167 ? 25.109 5.258 70.361 1.00 22.19 167 PRO A O 1
ATOM 1424 N N . THR A 1 168 ? 24.758 6.715 72.030 1.00 20.05 168 THR A N 1
ATOM 1425 C CA . THR A 1 168 ? 24.822 5.671 73.051 1.00 20.45 168 THR A CA 1
ATOM 1426 C C . THR A 1 168 ? 23.636 5.557 74.013 1.00 20.39 168 THR A C 1
ATOM 1427 O O . THR A 1 168 ? 23.628 4.683 74.878 1.00 19.29 168 THR A O 1
ATOM 1431 N N . SER A 1 169 ? 22.635 6.417 73.871 1.00 18.19 169 SER A N 1
ATOM 1432 C CA . SER A 1 169 ? 21.490 6.363 74.775 1.00 18.36 169 SER A CA 1
ATOM 1433 C C . SER A 1 169 ? 20.534 5.202 74.499 1.00 16.97 169 SER A C 1
ATOM 1434 O O . SER A 1 169 ? 20.474 4.672 73.387 1.00 16.29 169 SER A O 1
ATOM 1437 N N . PHE A 1 170 ? 19.790 4.814 75.530 1.00 16.19 170 PHE A N 1
ATOM 1438 C CA . PHE A 1 170 ? 18.819 3.729 75.434 1.00 15.94 170 PHE A CA 1
ATOM 1439 C C . PHE A 1 170 ? 17.484 4.188 76.020 1.00 15.78 170 PHE A C 1
ATOM 1440 O O . PHE A 1 170 ? 17.453 4.909 77.021 1.00 16.50 170 PHE A O 1
ATOM 1448 N N . PHE A 1 171 ? 16.386 3.767 75.401 1.00 15.08 171 PHE A N 1
ATOM 1449 C CA . PHE A 1 171 ? 15.060 4.117 75.894 1.00 15.20 171 PHE A CA 1
ATOM 1450 C C . PHE A 1 171 ? 14.245 2.870 76.233 1.00 15.86 171 PHE A C 1
ATOM 1451 O O . PHE A 1 171 ? 13.111 2.963 76.705 1.00 15.81 171 PHE A O 1
ATOM 1459 N N . GLY A 1 172 ? 14.827 1.701 75.980 1.00 15.72 172 GLY A N 1
ATOM 1460 C CA . GLY A 1 172 ? 14.156 0.455 76.317 1.00 14.44 172 GLY A CA 1
ATOM 1461 C C . GLY A 1 172 ? 13.179 -0.169 75.338 1.00 14.57 172 GLY A C 1
ATOM 1462 O O . GLY A 1 172 ? 12.359 -1.006 75.740 1.00 13.91 172 GLY A O 1
ATOM 1463 N N . GLY A 1 173 ? 13.245 0.220 74.067 1.00 12.36 173 GLY A N 1
ATOM 1464 C CA . GLY A 1 173 ? 12.352 -0.373 73.086 1.00 12.14 173 GLY A CA 1
ATOM 1465 C C . GLY A 1 173 ? 12.659 -1.857 72.983 1.00 12.04 173 GLY A C 1
ATOM 1466 O O . GLY A 1 173 ? 13.806 -2.266 73.171 1.00 13.09 173 GLY A O 1
ATOM 1467 N N . ASP A 1 174 ? 11.652 -2.672 72.690 1.00 11.83 174 ASP A N 1
ATOM 1468 C CA . ASP A 1 174 ? 11.866 -4.111 72.576 1.00 12.42 174 ASP A CA 1
ATOM 1469 C C . ASP A 1 174 ? 10.903 -4.763 71.589 1.00 12.47 174 ASP A C 1
ATOM 1470 O O . ASP A 1 174 ? 10.016 -4.104 71.047 1.00 12.96 174 ASP A O 1
ATOM 1475 N N . LEU A 1 175 ? 11.082 -6.058 71.346 1.00 12.56 175 LEU A N 1
ATOM 1476 C CA . LEU A 1 175 ? 10.225 -6.773 70.407 1.00 12.40 175 LEU A CA 1
ATOM 1477 C C . LEU A 1 175 ? 8.770 -6.839 70.856 1.00 12.19 175 LEU A C 1
ATOM 1478 O O . LEU A 1 175 ? 7.859 -6.736 70.033 1.00 13.26 175 LEU A O 1
ATOM 1483 N N . GLN A 1 176 ? 8.542 -7.012 72.155 1.00 12.09 176 GLN A N 1
ATOM 1484 C CA . GLN A 1 176 ? 7.175 -7.083 72.662 1.00 12.51 176 GLN A CA 1
ATOM 1485 C C . GLN A 1 176 ? 6.417 -5.802 72.319 1.00 12.02 176 GLN A C 1
ATOM 1486 O O . GLN A 1 176 ? 5.238 -5.840 71.961 1.00 13.07 176 GLN A O 1
ATOM 1492 N N . GLY A 1 177 ? 7.102 -4.669 72.432 1.00 11.42 177 GLY A N 1
ATOM 1493 C CA . GLY A 1 177 ? 6.480 -3.394 72.126 1.00 10.63 177 GLY A CA 1
ATOM 1494 C C . GLY A 1 177 ? 5.987 -3.331 70.694 1.00 12.27 177 GLY A C 1
ATOM 1495 O O . GLY A 1 177 ? 4.996 -2.661 70.404 1.00 12.08 177 GLY A O 1
ATOM 1496 N N . ILE A 1 178 ? 6.685 -4.013 69.789 1.00 11.12 178 ILE A N 1
ATOM 1497 C CA . ILE A 1 178 ? 6.269 -4.034 68.392 1.00 11.06 178 ILE A CA 1
ATOM 1498 C C . ILE A 1 178 ? 4.988 -4.860 68.308 1.00 10.71 178 ILE A C 1
ATOM 1499 O O . ILE A 1 178 ? 4.025 -4.462 67.661 1.00 8.94 178 ILE A O 1
ATOM 1504 N N . ILE A 1 179 ? 4.975 -6.009 68.980 1.00 11.02 179 ILE A N 1
ATOM 1505 C CA . ILE A 1 179 ? 3.790 -6.859 68.982 1.00 11.51 179 ILE A CA 1
ATOM 1506 C C . ILE A 1 179 ? 2.583 -6.061 69.476 1.00 11.68 179 ILE A C 1
ATOM 1507 O O . ILE A 1 179 ? 1.507 -6.109 68.883 1.00 10.54 179 ILE A O 1
ATOM 1512 N N . ASP A 1 180 ? 2.782 -5.323 70.565 1.00 10.78 180 ASP A N 1
ATOM 1513 C CA . ASP A 1 180 ? 1.716 -4.543 71.181 1.00 11.66 180 ASP A CA 1
ATOM 1514 C C . ASP A 1 180 ? 1.096 -3.465 70.298 1.00 12.28 180 ASP A C 1
ATOM 1515 O O . ASP A 1 180 ? -0.051 -3.073 70.515 1.00 14.43 180 ASP A O 1
ATOM 1520 N N . HIS A 1 181 ? 1.842 -2.988 69.308 1.00 11.08 181 HIS A N 1
ATOM 1521 C CA . HIS A 1 181 ? 1.339 -1.938 68.427 1.00 12.22 181 HIS A CA 1
ATOM 1522 C C . HIS A 1 181 ? 1.052 -2.380 66.995 1.00 12.73 181 HIS A C 1
ATOM 1523 O O . HIS A 1 181 ? 0.964 -1.545 66.094 1.00 11.44 181 HIS A O 1
ATOM 1530 N N . LEU A 1 182 ? 0.900 -3.683 66.776 1.00 13.20 182 LEU A N 1
ATOM 1531 C CA . LEU A 1 182 ? 0.628 -4.179 65.430 1.00 12.77 182 LEU A CA 1
ATOM 1532 C C . LEU A 1 182 ? -0.697 -3.694 64.843 1.00 13.77 182 LEU A C 1
ATOM 1533 O O . LEU A 1 182 ? -0.799 -3.476 63.635 1.00 12.75 182 LEU A O 1
ATOM 1538 N N . ASP A 1 183 ? -1.715 -3.529 65.681 1.00 12.79 183 ASP A N 1
ATOM 1539 C CA . ASP A 1 183 ? -3.003 -3.075 65.171 1.00 15.32 183 ASP A CA 1
ATOM 1540 C C . ASP A 1 183 ? -2.926 -1.662 64.597 1.00 13.60 183 ASP A C 1
ATOM 1541 O O . ASP A 1 183 ? -3.693 -1.307 63.704 1.00 13.83 183 ASP A O 1
ATOM 1546 N N . TYR A 1 184 ? -1.993 -0.866 65.109 1.00 14.55 184 TYR A N 1
ATOM 1547 C CA . TYR A 1 184 ? -1.793 0.496 64.622 1.00 12.98 184 TYR A CA 1
ATOM 1548 C C . TYR A 1 184 ? -1.292 0.406 63.178 1.00 13.51 184 TYR A C 1
ATOM 1549 O O . TYR A 1 184 ? -1.724 1.164 62.310 1.00 12.68 184 TYR A O 1
ATOM 1558 N N . LEU A 1 185 ? -0.393 -0.542 62.926 1.00 12.19 185 LEU A N 1
ATOM 1559 C CA . LEU A 1 185 ? 0.170 -0.726 61.593 1.00 13.93 185 LEU A CA 1
ATOM 1560 C C . LEU A 1 185 ? -0.862 -1.316 60.639 1.00 13.90 185 LEU A C 1
ATOM 1561 O O . LEU A 1 185 ? -0.936 -0.923 59.473 1.00 13.22 185 LEU A O 1
ATOM 1566 N N . VAL A 1 186 ? -1.661 -2.257 61.131 1.00 13.11 186 VAL A N 1
ATOM 1567 C CA . VAL A 1 186 ? -2.702 -2.854 60.302 1.00 14.46 186 VAL A CA 1
ATOM 1568 C C . VAL A 1 186 ? -3.659 -1.744 59.849 1.00 13.53 186 VAL A C 1
ATOM 1569 O O . VAL A 1 186 ? -3.999 -1.653 58.670 1.00 13.96 186 VAL A O 1
ATOM 1573 N N . ASP A 1 187 ? -4.077 -0.896 60.786 1.00 13.97 187 ASP A N 1
ATOM 1574 C CA . ASP A 1 187 ? -4.981 0.211 60.464 1.00 15.17 187 ASP A CA 1
ATOM 1575 C C . ASP A 1 187 ? -4.358 1.137 59.428 1.00 14.70 187 ASP A C 1
ATOM 1576 O O . ASP A 1 187 ? -5.047 1.659 58.553 1.00 14.00 187 ASP A O 1
ATOM 1581 N N . LEU A 1 188 ? -3.052 1.351 59.541 1.00 13.52 188 LEU A N 1
ATOM 1582 C CA . LEU A 1 188 ? -2.345 2.215 58.605 1.00 14.43 188 LEU A CA 1
ATOM 1583 C C . LEU A 1 188 ? -2.377 1.610 57.202 1.00 13.21 188 LEU A C 1
ATOM 1584 O O . LEU A 1 188 ? -2.427 2.333 56.203 1.00 12.47 188 LEU A O 1
ATOM 1589 N N . GLY A 1 189 ? -2.349 0.281 57.134 1.00 12.17 189 GLY A N 1
ATOM 1590 C CA . GLY A 1 189 ? -2.379 -0.400 55.849 1.00 13.02 189 GLY A CA 1
ATOM 1591 C C . GLY A 1 189 ? -1.072 -1.096 55.509 1.00 13.41 189 GLY A C 1
ATOM 1592 O O . GLY A 1 189 ? -0.883 -1.576 54.390 1.00 14.06 189 GLY A O 1
ATOM 1593 N N . ILE A 1 190 ? -0.168 -1.143 56.480 1.00 12.42 190 ILE A N 1
ATOM 1594 C CA . ILE A 1 190 ? 1.140 -1.776 56.319 1.00 13.52 190 ILE A CA 1
ATOM 1595 C C . ILE A 1 190 ? 1.029 -3.298 56.180 1.00 13.52 190 ILE A C 1
ATOM 1596 O O . ILE A 1 190 ? 0.287 -3.932 56.928 1.00 14.35 190 ILE A O 1
ATOM 1601 N N . THR A 1 191 ? 1.766 -3.883 55.236 1.00 12.57 191 THR A N 1
ATOM 1602 C CA . THR A 1 191 ? 1.748 -5.336 55.058 1.00 12.57 191 THR A CA 1
ATOM 1603 C C . THR A 1 191 ? 3.162 -5.927 55.081 1.00 12.65 191 THR A C 1
ATOM 1604 O O . THR A 1 191 ? 3.373 -7.099 54.761 1.00 10.90 191 THR A O 1
ATOM 1608 N N . GLY A 1 192 ? 4.131 -5.105 55.474 1.00 11.35 192 GLY A N 1
ATOM 1609 C CA . GLY A 1 192 ? 5.505 -5.563 55.555 1.00 11.78 192 GLY A CA 1
ATOM 1610 C C . GLY A 1 192 ? 6.291 -4.760 56.576 1.00 12.57 192 GLY A C 1
ATOM 1611 O O . GLY A 1 192 ? 6.192 -3.537 56.624 1.00 12.06 192 GLY A O 1
ATOM 1612 N N . ILE A 1 193 ? 7.068 -5.441 57.407 1.00 12.00 193 ILE A N 1
ATOM 1613 C CA . ILE A 1 193 ? 7.868 -4.747 58.401 1.00 11.86 193 ILE A CA 1
ATOM 1614 C C . ILE A 1 193 ? 9.346 -5.076 58.244 1.00 11.67 193 ILE A C 1
ATOM 1615 O O . ILE A 1 193 ? 9.732 -6.239 58.139 1.00 10.35 193 ILE A O 1
ATOM 1620 N N . TYR A 1 194 ? 10.170 -4.037 58.211 1.00 11.08 194 TYR A N 1
ATOM 1621 C CA . TYR A 1 194 ? 11.607 -4.218 58.102 1.00 10.70 194 TYR A CA 1
ATOM 1622 C C . TYR A 1 194 ? 12.231 -3.746 59.409 1.00 10.82 194 TYR A C 1
ATOM 1623 O O . TYR A 1 194 ? 12.096 -2.581 59.797 1.00 9.89 194 TYR A O 1
ATOM 1632 N N . LEU A 1 195 ? 12.894 -4.673 60.095 1.00 10.35 195 LEU A N 1
ATOM 1633 C CA . LEU A 1 195 ? 13.540 -4.374 61.363 1.00 10.50 195 LEU A CA 1
ATOM 1634 C C . LEU A 1 195 ? 15.040 -4.216 61.190 1.00 10.90 195 LEU A C 1
ATOM 1635 O O . LEU A 1 195 ? 15.675 -5.000 60.480 1.00 9.48 195 LEU A O 1
ATOM 1640 N N . THR A 1 196 ? 15.602 -3.201 61.837 1.00 10.37 196 THR A N 1
ATOM 1641 C CA . THR A 1 196 ? 17.041 -3.001 61.803 1.00 8.31 196 THR A CA 1
ATOM 1642 C C . THR A 1 196 ? 17.560 -4.155 62.682 1.00 10.00 196 THR A C 1
ATOM 1643 O O . THR A 1 196 ? 16.759 -4.902 63.245 1.00 10.07 196 THR A O 1
ATOM 1647 N N . PRO A 1 197 ? 18.886 -4.318 62.821 1.00 9.91 197 PRO A N 1
ATOM 1648 C CA . PRO A 1 197 ? 19.438 -5.420 63.630 1.00 8.96 197 PRO A CA 1
ATOM 1649 C C . PRO A 1 197 ? 18.845 -5.681 65.017 1.00 10.44 197 PRO A C 1
ATOM 1650 O O . PRO A 1 197 ? 18.635 -4.753 65.802 1.00 9.76 197 PRO A O 1
ATOM 1654 N N . ILE A 1 198 ? 18.594 -6.960 65.307 1.00 10.84 198 ILE A N 1
ATOM 1655 C CA . ILE A 1 198 ? 18.041 -7.380 66.595 1.00 11.11 198 ILE A CA 1
ATOM 1656 C C . ILE A 1 198 ? 18.856 -8.487 67.274 1.00 12.64 198 ILE A C 1
ATOM 1657 O O . ILE A 1 198 ? 18.427 -9.030 68.295 1.00 12.46 198 ILE A O 1
ATOM 1662 N N . PHE A 1 199 ? 20.012 -8.839 66.712 1.00 13.48 199 PHE A N 1
ATOM 1663 C CA . PHE A 1 199 ? 20.847 -9.880 67.320 1.00 13.98 199 PHE A CA 1
ATOM 1664 C C . PHE A 1 199 ? 21.752 -9.260 68.385 1.00 13.38 199 PHE A C 1
ATOM 1665 O O . PHE A 1 199 ? 22.029 -8.062 68.340 1.00 12.24 199 PHE A O 1
ATOM 1673 N N . ARG A 1 200 ? 22.222 -10.066 69.338 1.00 12.77 200 ARG A N 1
ATOM 1674 C CA . ARG A 1 200 ? 23.035 -9.531 70.428 1.00 12.64 200 ARG A CA 1
ATOM 1675 C C . ARG A 1 200 ? 24.180 -8.619 70.011 1.00 12.45 200 ARG A C 1
ATOM 1676 O O . ARG A 1 200 ? 25.010 -8.962 69.163 1.00 12.69 200 ARG A O 1
ATOM 1684 N N . SER A 1 201 ? 24.203 -7.451 70.639 1.00 11.58 201 SER A N 1
ATOM 1685 C CA . SER A 1 201 ? 25.192 -6.413 70.385 1.00 13.00 201 SER A CA 1
ATOM 1686 C C . SER A 1 201 ? 25.069 -5.422 71.534 1.00 12.97 201 SER A C 1
ATOM 1687 O O . SER A 1 201 ? 23.974 -5.193 72.041 1.00 14.18 201 SER A O 1
ATOM 1690 N N . PRO A 1 202 ? 26.186 -4.815 71.955 1.00 13.82 202 PRO A N 1
ATOM 1691 C CA . PRO A 1 202 ? 26.149 -3.855 73.059 1.00 15.29 202 PRO A CA 1
ATOM 1692 C C . PRO A 1 202 ? 25.567 -2.477 72.743 1.00 15.00 202 PRO A C 1
ATOM 1693 O O . PRO A 1 202 ? 25.177 -1.755 73.657 1.00 16.36 202 PRO A O 1
ATOM 1697 N N . SER A 1 203 ? 25.489 -2.117 71.463 1.00 14.47 203 SER A N 1
ATOM 1698 C CA . SER A 1 203 ? 24.988 -0.795 71.076 1.00 13.73 203 SER A CA 1
ATOM 1699 C C . SER A 1 203 ? 23.471 -0.657 70.970 1.00 14.15 203 SER A C 1
ATOM 1700 O O . SER A 1 203 ? 22.731 -1.633 71.089 1.00 13.41 203 SER A O 1
ATOM 1703 N N . ASN A 1 204 ? 23.012 0.573 70.748 1.00 13.56 204 ASN A N 1
ATOM 1704 C CA . ASN A 1 204 ? 21.583 0.822 70.616 1.00 13.20 204 ASN A CA 1
ATOM 1705 C C . ASN A 1 204 ? 21.102 0.571 69.190 1.00 13.23 204 ASN A C 1
ATOM 1706 O O . ASN A 1 204 ? 19.903 0.465 68.952 1.00 14.40 204 ASN A O 1
ATOM 1711 N N . HIS A 1 205 ? 22.038 0.476 68.247 1.00 12.07 205 HIS A N 1
ATOM 1712 C CA . HIS A 1 205 ? 21.699 0.241 66.842 1.00 11.68 205 HIS A CA 1
ATOM 1713 C C . HIS A 1 205 ? 21.976 -1.211 66.466 1.00 12.86 205 HIS A C 1
ATOM 1714 O O . HIS A 1 205 ? 21.333 -1.778 65.578 1.00 11.47 205 HIS A O 1
ATOM 1721 N N . LYS A 1 206 ? 22.953 -1.794 67.150 1.00 12.92 206 LYS A N 1
ATOM 1722 C CA . LYS A 1 206 ? 23.335 -3.190 66.977 1.00 12.45 206 LYS A CA 1
ATOM 1723 C C . LYS A 1 206 ? 23.913 -3.630 65.632 1.00 13.55 206 LYS A C 1
ATOM 1724 O O . LYS A 1 206 ? 23.702 -4.767 65.192 1.00 10.85 206 LYS A O 1
ATOM 1730 N N . TYR A 1 207 ? 24.652 -2.729 64.989 1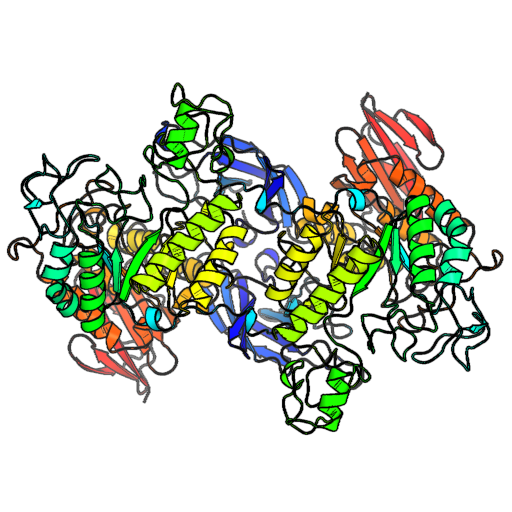.00 12.96 207 TYR A N 1
ATOM 1731 C CA . TYR A 1 207 ? 25.312 -3.048 63.730 1.00 12.84 207 TYR A CA 1
ATOM 1732 C C . TYR A 1 207 ? 26.714 -3.598 64.021 1.00 13.68 207 TYR A C 1
ATOM 1733 O O . TYR A 1 207 ? 27.450 -3.970 63.107 1.00 14.27 207 TYR A O 1
ATOM 1742 N N . ASP A 1 208 ? 27.082 -3.640 65.303 1.00 13.38 208 ASP A N 1
ATOM 1743 C CA . ASP A 1 208 ? 28.368 -4.209 65.722 1.00 12.69 208 ASP A CA 1
ATOM 1744 C C . ASP A 1 208 ? 27.987 -5.477 66.489 1.00 13.52 208 ASP A C 1
ATOM 1745 O O . ASP A 1 208 ? 27.902 -5.495 67.718 1.00 13.44 208 ASP A O 1
ATOM 1750 N N . THR A 1 209 ? 27.738 -6.527 65.712 1.00 12.79 209 THR A N 1
ATOM 1751 C CA . THR A 1 209 ? 27.279 -7.832 66.183 1.00 13.54 209 THR A CA 1
ATOM 1752 C C . THR A 1 209 ? 28.192 -8.677 67.064 1.00 14.32 209 THR A C 1
ATOM 1753 O O . THR A 1 209 ? 29.361 -8.897 66.743 1.00 14.08 209 THR A O 1
ATOM 1757 N N . ALA A 1 210 ? 27.628 -9.169 68.164 1.00 14.21 210 ALA A N 1
ATOM 1758 C CA . ALA A 1 210 ? 28.355 -10.022 69.102 1.00 13.70 210 ALA A CA 1
ATOM 1759 C C . ALA A 1 210 ? 28.011 -11.484 68.828 1.00 13.62 210 ALA A C 1
ATOM 1760 O O . ALA A 1 210 ? 28.883 -12.354 68.876 1.00 14.27 210 ALA A O 1
ATOM 1762 N N . ASP A 1 211 ? 26.741 -11.756 68.533 1.00 11.99 211 ASP A N 1
ATOM 1763 C CA . ASP A 1 211 ? 26.313 -13.126 68.251 1.00 13.83 211 ASP A CA 1
ATOM 1764 C C . ASP A 1 211 ? 25.125 -13.164 67.288 1.00 13.60 211 ASP A C 1
ATOM 1765 O O . ASP A 1 211 ? 24.011 -12.787 67.651 1.00 12.28 211 ASP A O 1
ATOM 1770 N N . TYR A 1 212 ? 25.364 -13.629 66.061 1.00 13.59 212 TYR A N 1
ATOM 1771 C CA . TYR A 1 212 ? 24.311 -13.696 65.049 1.00 14.97 212 TYR A CA 1
ATOM 1772 C C . TYR A 1 212 ? 23.261 -14.769 65.293 1.00 14.94 212 TYR A C 1
ATOM 1773 O O . TYR A 1 212 ? 22.250 -14.810 64.592 1.00 15.40 212 TYR A O 1
ATOM 1782 N N . PHE A 1 213 ? 23.494 -15.639 66.270 1.00 15.51 213 PHE A N 1
ATOM 1783 C CA . PHE A 1 213 ? 22.534 -16.697 66.565 1.00 15.72 213 PHE A CA 1
ATOM 1784 C C . PHE A 1 213 ? 21.693 -16.418 67.808 1.00 16.44 213 PHE A C 1
ATOM 1785 O O . PHE A 1 213 ? 20.960 -17.292 68.273 1.00 17.19 213 PHE A O 1
ATOM 1793 N N . GLU A 1 214 ? 21.778 -15.201 68.338 1.00 15.78 214 GLU A N 1
ATOM 1794 C CA . GLU A 1 214 ? 21.011 -14.855 69.532 1.00 17.57 214 GLU A CA 1
ATOM 1795 C C . GLU A 1 214 ? 20.296 -13.508 69.433 1.00 16.90 214 GLU A C 1
ATOM 1796 O O . GLU A 1 214 ? 20.881 -12.518 68.999 1.00 15.21 214 GLU A O 1
ATOM 1802 N N . VAL A 1 215 ? 19.029 -13.477 69.839 1.00 15.85 215 VAL A N 1
ATOM 1803 C CA . VAL A 1 215 ? 18.269 -12.233 69.845 1.00 15.15 215 VAL A CA 1
ATOM 1804 C C . VAL A 1 215 ? 18.865 -11.427 71.000 1.00 16.32 215 VAL A C 1
ATOM 1805 O O . VAL A 1 215 ? 19.174 -11.997 72.050 1.00 15.34 215 VAL A O 1
ATOM 1809 N N . ASP A 1 216 ? 19.050 -10.120 70.824 1.00 14.87 216 ASP A N 1
ATOM 1810 C CA . ASP A 1 216 ? 19.609 -9.327 71.915 1.00 14.70 216 ASP A CA 1
ATOM 1811 C C . ASP A 1 216 ? 18.675 -9.445 73.116 1.00 14.89 216 ASP A C 1
ATOM 1812 O O . ASP A 1 216 ? 17.478 -9.189 73.004 1.00 14.61 216 ASP A O 1
ATOM 1817 N N . PRO A 1 217 ? 19.211 -9.833 74.285 1.00 16.33 217 PRO A N 1
ATOM 1818 C CA . PRO A 1 217 ? 18.399 -9.986 75.501 1.00 16.77 217 PRO A CA 1
ATOM 1819 C C . PRO A 1 217 ? 17.546 -8.773 75.867 1.00 16.62 217 PRO A C 1
ATOM 1820 O O . PRO A 1 217 ? 16.511 -8.907 76.526 1.00 15.24 217 PRO A O 1
ATOM 1824 N N . HIS A 1 218 ? 17.981 -7.592 75.444 1.00 15.95 218 HIS A N 1
ATOM 1825 C CA . HIS A 1 218 ? 17.247 -6.372 75.742 1.00 16.43 218 HIS A CA 1
ATOM 1826 C C . HIS A 1 218 ? 16.056 -6.188 74.813 1.00 15.70 218 HIS A C 1
ATOM 1827 O O . HIS A 1 218 ? 15.159 -5.391 75.095 1.00 15.07 218 HIS A O 1
ATOM 1834 N N . PHE A 1 219 ? 16.050 -6.926 73.705 1.00 15.21 219 PHE A N 1
ATOM 1835 C CA . PHE A 1 219 ? 14.949 -6.852 72.752 1.00 15.64 219 PHE A CA 1
ATOM 1836 C C . PHE A 1 219 ? 13.982 -7.995 73.013 1.00 16.24 219 PHE A C 1
ATOM 1837 O O . PHE A 1 219 ? 12.799 -7.905 72.690 1.00 17.51 219 PHE A O 1
ATOM 1845 N N . GLY A 1 220 ? 14.497 -9.072 73.600 1.00 17.18 220 GLY A N 1
ATOM 1846 C CA . GLY A 1 220 ? 13.662 -10.219 73.904 1.00 18.63 220 GLY A CA 1
ATOM 1847 C C . GLY A 1 220 ? 14.431 -11.515 73.766 1.00 18.46 220 GLY A C 1
ATOM 1848 O O . GLY A 1 220 ? 15.654 -11.531 73.880 1.00 19.97 220 GLY A O 1
ATOM 1849 N N . ASP A 1 221 ? 13.710 -12.605 73.538 1.00 18.73 221 ASP A N 1
ATOM 1850 C CA . ASP A 1 221 ? 14.324 -13.914 73.362 1.00 18.88 221 ASP A CA 1
ATOM 1851 C C . ASP A 1 221 ? 13.763 -14.516 72.084 1.00 18.02 221 ASP A C 1
ATOM 1852 O O . ASP A 1 221 ? 12.927 -13.904 71.427 1.00 16.93 221 ASP A O 1
ATOM 1857 N N . LYS A 1 222 ? 14.217 -15.713 71.731 1.00 18.01 222 LYS A N 1
ATOM 1858 C CA . LYS A 1 222 ? 13.739 -16.350 70.510 1.00 17.70 222 LYS A CA 1
ATOM 1859 C C . LYS A 1 222 ? 12.242 -16.642 70.543 1.00 17.08 222 LYS A C 1
ATOM 1860 O O . LYS A 1 222 ? 11.572 -16.579 69.513 1.00 17.68 222 LYS A O 1
ATOM 1866 N N . GLU A 1 223 ? 11.711 -16.946 71.723 1.00 17.37 223 GLU A N 1
ATOM 1867 C CA . GLU A 1 223 ? 10.287 -17.232 71.852 1.00 18.41 223 GLU A CA 1
ATOM 1868 C C . GLU A 1 223 ? 9.476 -15.992 71.484 1.00 17.53 223 GLU A C 1
ATOM 1869 O O . GLU A 1 223 ? 8.471 -16.080 70.776 1.00 15.99 223 GLU A O 1
ATOM 1875 N N . THR A 1 224 ? 9.925 -14.837 71.966 1.00 15.40 224 THR A N 1
ATOM 1876 C CA . THR A 1 224 ? 9.247 -13.577 71.693 1.00 15.47 224 THR A CA 1
ATOM 1877 C C . THR A 1 224 ? 9.340 -13.203 70.211 1.00 15.27 224 THR A C 1
ATOM 1878 O O . THR A 1 224 ? 8.363 -12.736 69.623 1.00 14.69 224 THR A O 1
ATOM 1882 N N . LEU A 1 225 ? 10.506 -13.407 69.605 1.00 13.04 225 LEU A N 1
ATOM 1883 C CA . LEU A 1 225 ? 10.667 -13.091 68.184 1.00 12.55 225 LEU A CA 1
ATOM 1884 C C . LEU A 1 225 ? 9.729 -13.960 67.358 1.00 13.07 225 LEU A C 1
ATOM 1885 O O . LEU A 1 225 ? 9.130 -13.501 66.381 1.00 13.12 225 LEU A O 1
ATOM 1890 N N . LYS A 1 226 ? 9.608 -15.222 67.751 1.00 12.49 226 LYS A N 1
ATOM 1891 C CA . LYS A 1 226 ? 8.736 -16.142 67.038 1.00 14.88 226 LYS A CA 1
ATOM 1892 C C . LYS A 1 226 ? 7.294 -15.661 67.155 1.00 14.99 226 LYS A C 1
ATOM 1893 O O . LYS A 1 226 ? 6.551 -15.665 66.174 1.00 15.87 226 LYS A O 1
ATOM 1899 N N . THR A 1 227 ? 6.896 -15.250 68.356 1.00 14.25 227 THR A N 1
ATOM 1900 C CA . THR A 1 227 ? 5.534 -14.766 68.560 1.00 13.69 227 THR A CA 1
ATOM 1901 C C . THR A 1 227 ? 5.284 -13.531 67.698 1.00 12.29 227 THR A C 1
ATOM 1902 O O . THR A 1 227 ? 4.218 -13.390 67.111 1.00 12.23 227 THR A O 1
ATOM 1906 N N . LEU A 1 228 ? 6.267 -12.638 67.621 1.00 12.20 228 LEU A N 1
ATOM 1907 C CA . LEU A 1 228 ? 6.122 -11.434 66.806 1.00 12.35 228 LEU A CA 1
ATOM 1908 C C . LEU A 1 228 ? 5.870 -11.798 65.346 1.00 11.72 228 LEU A C 1
ATOM 1909 O O . LEU A 1 228 ? 4.938 -11.295 64.714 1.00 13.77 228 LEU A O 1
ATOM 1914 N N . ILE A 1 229 ? 6.715 -12.671 64.811 1.00 12.17 229 ILE A N 1
ATOM 1915 C CA . ILE A 1 229 ? 6.585 -13.096 63.424 1.00 12.47 229 ILE A CA 1
ATOM 1916 C C . ILE A 1 229 ? 5.245 -13.787 63.190 1.00 12.86 229 ILE A C 1
ATOM 1917 O O . ILE A 1 229 ? 4.556 -13.496 62.209 1.00 11.35 229 ILE A O 1
ATOM 1922 N N . ASP A 1 230 ? 4.867 -14.686 64.098 1.00 12.14 230 ASP A N 1
ATOM 1923 C CA . ASP A 1 230 ? 3.596 -15.395 63.965 1.00 12.10 230 ASP A CA 1
ATOM 1924 C C . ASP A 1 230 ? 2.407 -14.448 64.003 1.00 11.24 230 ASP A C 1
ATOM 1925 O O . ASP A 1 230 ? 1.440 -14.633 63.264 1.00 11.20 230 ASP A O 1
ATOM 1930 N N . ARG A 1 231 ? 2.476 -13.435 64.867 1.00 11.93 231 ARG A N 1
ATOM 1931 C CA . ARG A 1 231 ? 1.385 -12.471 64.988 1.00 11.64 231 ARG A CA 1
ATOM 1932 C C . ARG A 1 231 ? 1.297 -11.610 63.728 1.00 11.72 231 ARG A C 1
ATOM 1933 O O . ARG A 1 231 ? 0.201 -11.277 63.272 1.00 10.76 231 ARG A O 1
ATOM 1941 N N . CYS A 1 232 ? 2.447 -11.235 63.174 1.00 12.18 232 CYS A N 1
ATOM 1942 C CA . CYS A 1 232 ? 2.454 -10.440 61.948 1.00 11.48 232 CYS A CA 1
ATOM 1943 C C . CYS A 1 232 ? 1.818 -11.279 60.839 1.00 11.87 232 CYS A C 1
ATOM 1944 O O . CYS A 1 232 ? 0.958 -10.801 60.098 1.00 13.45 232 CYS A O 1
ATOM 1947 N N . HIS A 1 233 ? 2.234 -12.537 60.734 1.00 12.53 233 HIS A N 1
ATOM 1948 C CA . HIS A 1 233 ? 1.684 -13.426 59.717 1.00 12.72 233 HIS A CA 1
ATOM 1949 C C . HIS A 1 233 ? 0.165 -13.532 59.849 1.00 13.34 233 HIS A C 1
ATOM 1950 O O . HIS A 1 233 ? -0.552 -13.463 58.855 1.00 13.26 233 HIS A O 1
ATOM 1957 N N . GLU A 1 234 ? -0.329 -13.695 61.075 1.00 15.19 234 GLU A N 1
ATOM 1958 C CA . GLU A 1 234 ? -1.773 -13.797 61.286 1.00 15.63 234 GLU A CA 1
ATOM 1959 C C . GLU A 1 234 ? -2.478 -12.560 60.742 1.00 16.85 234 GLU A C 1
ATOM 1960 O O . GLU A 1 234 ? -3.576 -12.650 60.187 1.00 15.40 234 GLU A O 1
ATOM 1966 N N . LYS A 1 235 ? -1.833 -11.408 60.894 1.00 17.74 235 LYS A N 1
ATOM 1967 C CA . LYS A 1 235 ? -2.398 -10.139 60.448 1.00 17.43 235 LYS A CA 1
ATOM 1968 C C . LYS A 1 235 ? -2.031 -9.750 59.017 1.00 18.34 235 LYS A C 1
ATOM 1969 O O . LYS A 1 235 ? -2.331 -8.638 58.580 1.00 19.33 235 LYS A O 1
ATOM 1975 N N . GLY A 1 236 ? -1.385 -10.660 58.292 1.00 18.36 236 GLY A N 1
ATOM 1976 C CA . GLY A 1 236 ? -1.021 -10.385 56.908 1.00 15.83 236 GLY A CA 1
ATOM 1977 C C . GLY A 1 236 ? 0.211 -9.525 56.700 1.00 14.93 236 GLY A C 1
ATOM 1978 O O . GLY A 1 236 ? 0.361 -8.878 55.665 1.00 16.57 236 GLY A O 1
ATOM 1979 N N . ILE A 1 237 ? 1.105 -9.520 57.679 1.00 14.05 237 ILE A N 1
ATOM 1980 C CA . ILE A 1 237 ? 2.325 -8.727 57.591 1.00 12.99 237 ILE A CA 1
ATOM 1981 C C . ILE A 1 237 ? 3.537 -9.641 57.452 1.00 13.77 237 ILE A C 1
ATOM 1982 O O . ILE A 1 237 ? 3.690 -10.589 58.222 1.00 14.64 237 ILE A O 1
ATOM 1987 N N . ARG A 1 238 ? 4.382 -9.368 56.460 1.00 12.83 238 ARG A N 1
ATOM 1988 C CA . ARG A 1 238 ? 5.596 -10.159 56.249 1.00 13.10 238 ARG A CA 1
ATOM 1989 C C . ARG A 1 238 ? 6.710 -9.484 57.041 1.00 12.24 238 ARG A C 1
ATOM 1990 O O . ARG A 1 238 ? 6.680 -8.268 57.235 1.00 13.99 238 ARG A O 1
ATOM 1998 N N . VAL A 1 239 ? 7.692 -10.262 57.487 1.00 11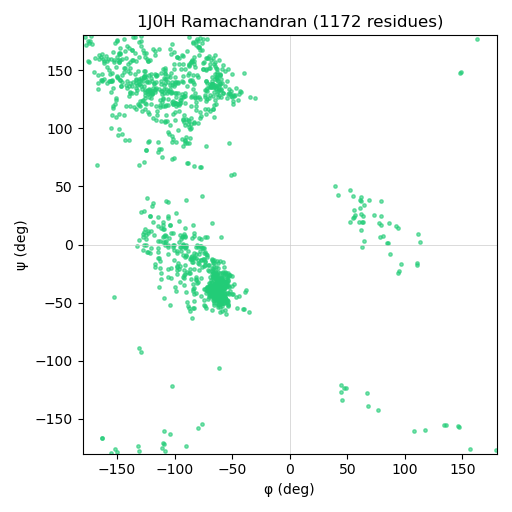.02 239 VAL A N 1
ATOM 1999 C CA . VAL A 1 239 ? 8.784 -9.714 58.287 1.00 11.22 239 VAL A CA 1
ATOM 2000 C C . VAL A 1 239 ? 10.165 -9.895 57.670 1.00 12.37 239 VAL A C 1
ATOM 2001 O O . VAL A 1 239 ? 10.546 -11.002 57.273 1.00 11.06 239 VAL A O 1
ATOM 2005 N N . MET A 1 240 ? 10.916 -8.798 57.612 1.00 12.07 240 MET A N 1
ATOM 2006 C CA . MET A 1 240 ? 12.269 -8.813 57.064 1.00 12.14 240 MET A CA 1
ATOM 2007 C C . MET A 1 240 ? 13.268 -8.367 58.125 1.00 11.03 240 MET A C 1
ATOM 2008 O O . MET A 1 240 ? 13.085 -7.328 58.766 1.00 11.28 240 MET A O 1
ATOM 2013 N N . LEU A 1 241 ? 14.320 -9.160 58.314 1.00 10.84 241 LEU A N 1
ATOM 2014 C CA . LEU A 1 241 ? 15.351 -8.846 59.297 1.00 11.11 241 LEU A CA 1
ATOM 2015 C C . LEU A 1 241 ? 16.586 -8.241 58.634 1.00 11.91 241 LEU A C 1
ATOM 2016 O O . LEU A 1 241 ? 16.754 -8.321 57.417 1.00 12.41 241 LEU A O 1
ATOM 2021 N N . ASP A 1 242 ? 17.453 -7.646 59.446 1.00 11.74 242 ASP A N 1
ATOM 2022 C CA . ASP A 1 242 ? 18.666 -7.003 58.951 1.00 10.47 242 ASP A CA 1
ATOM 2023 C C . ASP A 1 242 ? 19.887 -7.917 59.118 1.00 10.82 242 ASP A C 1
ATOM 2024 O O . ASP A 1 242 ? 20.210 -8.345 60.227 1.00 9.64 242 ASP A O 1
ATOM 2029 N N . ALA A 1 243 ? 20.547 -8.221 58.002 1.00 10.79 243 ALA A N 1
ATOM 2030 C CA . ALA A 1 243 ? 21.732 -9.075 57.992 1.00 9.45 243 ALA A CA 1
ATOM 2031 C C . ALA A 1 243 ? 22.975 -8.201 57.885 1.00 10.68 243 ALA A C 1
ATOM 2032 O O . ALA A 1 243 ? 23.202 -7.551 56.862 1.00 9.67 243 ALA A O 1
ATOM 2034 N N . VAL A 1 244 ? 23.770 -8.179 58.949 1.00 9.83 244 VAL A N 1
ATOM 2035 C CA . VAL A 1 244 ? 24.988 -7.381 58.976 1.00 10.25 244 VAL A CA 1
ATOM 2036 C C . VAL A 1 244 ? 26.157 -8.333 58.741 1.00 12.38 244 VAL A C 1
ATOM 2037 O O . VAL A 1 244 ? 26.913 -8.661 59.659 1.00 11.44 244 VAL A O 1
ATOM 2041 N N . PHE A 1 245 ? 26.296 -8.771 57.493 1.00 12.42 245 PHE A N 1
ATOM 2042 C CA . PHE A 1 245 ? 27.335 -9.717 57.119 1.00 12.89 245 PHE A CA 1
ATOM 2043 C C . PHE A 1 245 ? 28.669 -9.127 56.666 1.00 13.93 245 PHE A C 1
ATOM 2044 O O . PHE A 1 245 ? 29.646 -9.860 56.503 1.00 13.31 245 PHE A O 1
ATOM 2052 N N . ASN A 1 246 ? 28.719 -7.815 56.460 1.00 13.01 246 ASN A N 1
ATOM 2053 C CA . ASN A 1 246 ? 29.956 -7.182 56.013 1.00 13.08 246 ASN A CA 1
ATOM 2054 C C . ASN A 1 246 ? 31.017 -7.137 57.102 1.00 12.44 246 ASN A C 1
ATOM 2055 O O . ASN A 1 246 ? 32.209 -7.283 56.831 1.00 11.95 246 ASN A O 1
ATOM 2060 N N . HIS A 1 247 ? 30.571 -6.924 58.335 1.00 11.56 247 HIS A N 1
ATOM 2061 C CA . HIS A 1 247 ? 31.463 -6.829 59.477 1.00 12.52 247 HIS A CA 1
ATOM 2062 C C . HIS A 1 247 ? 30.759 -7.337 60.726 1.00 13.17 247 HIS A C 1
ATOM 2063 O O . HIS A 1 247 ? 29.528 -7.388 60.780 1.00 12.97 247 HIS A O 1
ATOM 2070 N N . CYS A 1 248 ? 31.549 -7.712 61.725 1.00 13.54 248 CYS A N 1
ATOM 2071 C CA . CYS A 1 248 ? 31.011 -8.185 62.990 1.00 13.39 248 CYS A CA 1
ATOM 2072 C C . CYS A 1 248 ? 31.296 -7.092 64.003 1.00 14.06 248 CYS A C 1
ATOM 2073 O O . CYS A 1 248 ? 31.739 -5.996 63.639 1.00 14.76 248 CYS A O 1
ATOM 2076 N N . GLY A 1 249 ? 31.038 -7.391 65.272 1.00 13.32 249 GLY A N 1
ATOM 2077 C CA . GLY A 1 249 ? 31.291 -6.431 66.326 1.00 13.62 249 GLY A CA 1
ATOM 2078 C C . GLY A 1 249 ? 32.550 -6.809 67.083 1.00 15.52 249 GLY A C 1
ATOM 2079 O O . GLY A 1 249 ? 33.077 -7.910 66.922 1.00 14.45 249 GLY A O 1
ATOM 2080 N N . TYR A 1 250 ? 33.032 -5.894 67.913 1.00 15.76 250 TYR A N 1
ATOM 2081 C CA . TYR A 1 250 ? 34.239 -6.119 68.696 1.00 17.85 250 TYR A CA 1
ATOM 2082 C C . TYR A 1 250 ? 34.107 -7.335 69.612 1.00 18.64 250 TYR A C 1
ATOM 2083 O O . TYR A 1 250 ? 35.094 -8.004 69.906 1.00 18.46 250 TYR A O 1
ATOM 2092 N N . GLU A 1 251 ? 32.886 -7.625 70.050 1.00 17.17 251 GLU A N 1
ATOM 2093 C CA . GLU A 1 251 ? 32.651 -8.743 70.960 1.00 18.80 251 GLU A CA 1
ATOM 2094 C C . GLU A 1 251 ? 32.305 -10.076 70.303 1.00 18.30 251 GLU A C 1
ATOM 2095 O O . GLU A 1 251 ? 31.920 -11.023 70.985 1.00 16.51 251 GLU A O 1
ATOM 2101 N N . PHE A 1 252 ? 32.435 -10.148 68.981 1.00 15.75 252 PHE A N 1
ATOM 2102 C CA . PHE A 1 252 ? 32.161 -11.386 68.257 1.00 15.00 252 PHE A CA 1
ATOM 2103 C C . PHE A 1 252 ? 33.251 -12.367 68.709 1.00 16.57 252 PHE A C 1
ATOM 2104 O O . PHE A 1 252 ? 34.437 -12.043 68.668 1.00 15.32 252 PHE A O 1
ATOM 2112 N N . ALA A 1 253 ? 32.844 -13.556 69.149 1.00 16.49 253 ALA A N 1
ATOM 2113 C CA . ALA A 1 253 ? 33.781 -14.561 69.653 1.00 16.71 253 ALA A CA 1
ATOM 2114 C C . ALA A 1 253 ? 35.026 -14.786 68.795 1.00 16.92 253 ALA A C 1
ATOM 2115 O O . ALA A 1 253 ? 36.149 -14.697 69.297 1.00 15.76 253 ALA A O 1
ATOM 2117 N N . PRO A 1 254 ? 34.853 -15.093 67.498 1.00 15.86 254 PRO A N 1
ATOM 2118 C CA . PRO A 1 254 ? 36.050 -15.309 66.677 1.00 17.10 254 PRO A CA 1
ATOM 2119 C C . PRO A 1 254 ? 37.005 -14.119 66.670 1.00 17.29 254 PRO A C 1
ATOM 2120 O O . PRO A 1 254 ? 38.222 -14.302 66.671 1.00 16.11 254 PRO A O 1
ATOM 2124 N N . PHE A 1 255 ? 36.462 -12.902 66.670 1.00 17.21 255 PHE A N 1
ATOM 2125 C CA . PHE A 1 255 ? 37.314 -11.720 66.663 1.00 16.21 255 PHE A CA 1
ATOM 2126 C C . PHE A 1 255 ? 38.049 -11.566 67.987 1.00 18.08 255 PHE A C 1
ATOM 2127 O O . PHE A 1 255 ? 39.219 -11.194 68.010 1.00 17.86 255 PHE A O 1
ATOM 2135 N N . GLN A 1 256 ? 37.358 -11.841 69.089 1.00 18.40 256 GLN A N 1
ATOM 2136 C CA . GLN A 1 256 ? 37.975 -11.744 70.407 1.00 19.68 256 GLN A CA 1
ATOM 2137 C C . GLN A 1 256 ? 39.198 -12.652 70.468 1.00 17.57 256 GLN A C 1
ATOM 2138 O O . GLN A 1 256 ? 40.239 -12.275 71.000 1.00 17.15 256 GLN A O 1
ATOM 2144 N N . ASP A 1 257 ? 39.067 -13.851 69.911 1.00 18.04 257 ASP A N 1
ATOM 2145 C CA . ASP A 1 257 ? 40.165 -14.808 69.919 1.00 18.37 257 ASP A CA 1
ATOM 2146 C C . ASP A 1 257 ? 41.366 -14.274 69.154 1.00 19.07 257 ASP A C 1
ATOM 2147 O O . ASP A 1 257 ? 42.507 -14.383 69.614 1.00 17.48 257 ASP A O 1
ATOM 2152 N N . VAL A 1 258 ? 41.106 -13.697 67.984 1.00 18.18 258 VAL A N 1
ATOM 2153 C CA . VAL A 1 258 ? 42.171 -13.141 67.162 1.00 19.09 258 VAL A CA 1
ATOM 2154 C C . VAL A 1 258 ? 42.789 -11.926 67.843 1.00 20.78 258 VAL A C 1
ATOM 2155 O O . VAL A 1 258 ? 43.998 -11.703 67.762 1.00 19.07 258 VAL A O 1
ATOM 2159 N N . TRP A 1 259 ? 41.962 -11.137 68.519 1.00 22.56 259 TRP A N 1
ATOM 2160 C CA . TRP A 1 259 ? 42.470 -9.956 69.203 1.00 24.08 259 TRP A CA 1
ATOM 2161 C C . TRP A 1 259 ? 43.461 -10.346 70.290 1.00 24.95 259 TRP A C 1
ATOM 2162 O O . TRP A 1 259 ? 44.436 -9.637 70.541 1.00 25.54 259 TRP A O 1
ATOM 2173 N N . LYS A 1 260 ? 43.219 -11.487 70.924 1.00 25.73 260 LYS A N 1
ATOM 2174 C CA . LYS A 1 260 ? 44.088 -11.947 71.995 1.00 26.85 260 LYS A CA 1
ATOM 2175 C C . LYS A 1 260 ? 45.250 -12.824 71.544 1.00 25.88 260 LYS A C 1
ATOM 2176 O O . LYS A 1 260 ? 46.364 -12.679 72.041 1.00 26.15 260 LYS A O 1
ATOM 2182 N N . ASN A 1 261 ? 44.999 -13.722 70.599 1.00 23.55 261 ASN A N 1
ATOM 2183 C CA . ASN A 1 261 ? 46.041 -14.636 70.150 1.00 23.29 261 ASN A CA 1
ATOM 2184 C C . ASN A 1 261 ? 46.681 -14.350 68.792 1.00 23.61 261 ASN A C 1
ATOM 2185 O O . ASN A 1 261 ? 47.499 -15.131 68.303 1.00 23.02 261 ASN A O 1
ATOM 2190 N N . GLY A 1 262 ? 46.313 -13.224 68.192 1.00 23.18 262 GLY A N 1
ATOM 2191 C CA . GLY A 1 262 ? 46.884 -12.837 66.916 1.00 21.22 262 GLY A CA 1
ATOM 2192 C C . GLY A 1 262 ? 46.994 -13.886 65.825 1.00 21.28 262 GLY A C 1
ATOM 2193 O O . GLY A 1 262 ? 46.060 -14.643 65.565 1.00 21.14 262 GLY A O 1
ATOM 2194 N N . GLU A 1 263 ? 48.161 -13.934 65.192 1.00 21.53 263 GLU A N 1
ATOM 2195 C CA . GLU A 1 263 ? 48.407 -14.848 64.086 1.00 22.31 263 GLU A CA 1
ATOM 2196 C C . GLU A 1 263 ? 48.282 -16.340 64.388 1.00 21.57 263 GLU A C 1
ATOM 2197 O O . GLU A 1 263 ? 48.221 -17.153 63.467 1.00 21.47 263 GLU A O 1
ATOM 2203 N N . SER A 1 264 ? 48.245 -16.711 65.663 1.00 19.17 264 SER A N 1
ATOM 2204 C CA . SER A 1 264 ? 48.114 -18.120 66.010 1.00 18.93 264 SER A CA 1
ATOM 2205 C C . SER A 1 264 ? 46.653 -18.510 66.239 1.00 18.25 264 SER A C 1
ATOM 2206 O O . SER A 1 264 ? 46.345 -19.672 66.498 1.00 18.42 264 SER A O 1
ATOM 2209 N N . SER A 1 2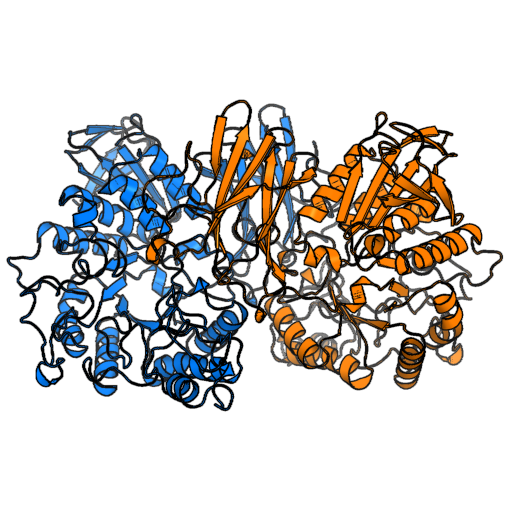65 ? 45.750 -17.541 66.139 1.00 17.57 265 SER A N 1
ATOM 2210 C CA . SER A 1 265 ? 44.327 -17.821 66.321 1.00 16.76 265 SER A CA 1
ATOM 2211 C C . SER A 1 265 ? 43.804 -18.588 65.116 1.00 17.82 265 SER A C 1
ATOM 2212 O O . SER A 1 265 ? 44.179 -18.299 63.983 1.00 16.97 265 SER A O 1
ATOM 2215 N N . LYS A 1 266 ? 42.929 -19.558 65.352 1.00 17.69 266 LYS A N 1
ATOM 2216 C CA . LYS A 1 266 ? 42.389 -20.331 64.245 1.00 19.08 266 LYS A CA 1
ATOM 2217 C C . LYS A 1 266 ? 41.314 -19.551 63.493 1.00 17.33 266 LYS A C 1
ATOM 2218 O O . LYS A 1 266 ? 40.780 -20.025 62.496 1.00 16.63 266 LYS A O 1
ATOM 2224 N N . TYR A 1 267 ? 41.019 -18.342 63.967 1.00 16.99 267 TYR A N 1
ATOM 2225 C CA . TYR A 1 267 ? 40.006 -17.499 63.338 1.00 17.84 267 TYR A CA 1
ATOM 2226 C C . TYR A 1 267 ? 40.612 -16.296 62.616 1.00 17.33 267 TYR A C 1
ATOM 2227 O O . TYR A 1 267 ? 39.888 -15.420 62.142 1.00 16.56 267 TYR A O 1
ATOM 2236 N N . LYS A 1 268 ? 41.937 -16.262 62.519 1.00 16.95 268 LYS A N 1
ATOM 2237 C CA . LYS A 1 268 ? 42.624 -15.145 61.873 1.00 18.79 268 LYS A CA 1
ATOM 2238 C C . LYS A 1 268 ? 42.194 -14.878 60.426 1.00 18.84 268 LYS A C 1
ATOM 2239 O O . LYS A 1 268 ? 42.139 -13.724 60.004 1.00 21.07 268 LYS A O 1
ATOM 2245 N N . ASP A 1 269 ? 41.894 -15.928 59.664 1.00 17.76 269 ASP A N 1
ATOM 2246 C CA . ASP A 1 269 ? 41.501 -15.733 58.267 1.00 18.35 269 ASP A CA 1
ATOM 2247 C C . ASP A 1 269 ? 40.036 -15.334 58.096 1.00 17.79 269 ASP A C 1
ATOM 2248 O O . ASP A 1 269 ? 39.567 -15.139 56.973 1.00 19.05 269 ASP A O 1
ATOM 2253 N N . TRP A 1 270 ? 39.320 -15.219 59.211 1.00 16.33 270 TRP A N 1
ATOM 2254 C CA . TRP A 1 270 ? 37.914 -14.816 59.195 1.00 15.82 270 TRP A CA 1
ATOM 2255 C C . TRP A 1 270 ? 37.824 -13.305 59.002 1.00 14.87 270 TRP A C 1
ATOM 2256 O O . TRP A 1 270 ? 36.730 -12.753 58.854 1.00 14.53 270 TRP A O 1
ATOM 2267 N N . PHE A 1 271 ? 38.979 -12.645 59.004 1.00 13.41 271 PHE A N 1
ATOM 2268 C CA . PHE A 1 271 ? 39.042 -11.192 58.872 1.00 14.46 271 PHE A CA 1
ATOM 2269 C C . PHE A 1 271 ? 40.050 -10.706 57.823 1.00 15.87 271 PHE A C 1
ATOM 2270 O O . PHE A 1 271 ? 40.690 -11.505 57.141 1.00 16.27 271 PHE A O 1
ATOM 2278 N N . HIS A 1 272 ? 40.178 -9.386 57.704 1.00 15.48 272 HIS A N 1
ATOM 2279 C CA . HIS A 1 272 ? 41.104 -8.761 56.758 1.00 17.41 272 HIS A CA 1
ATOM 2280 C C . HIS A 1 272 ? 42.218 -8.092 57.558 1.00 18.28 272 HIS A C 1
ATOM 2281 O O . HIS A 1 272 ? 42.251 -6.869 57.691 1.00 17.45 272 HIS A O 1
ATOM 2288 N N . ILE A 1 273 ? 43.131 -8.898 58.084 1.00 19.34 273 ILE A N 1
ATOM 2289 C CA . ILE A 1 273 ? 44.222 -8.381 58.898 1.00 20.24 273 ILE A CA 1
ATOM 2290 C C . ILE A 1 273 ? 45.490 -8.101 58.096 1.00 22.03 273 ILE A C 1
ATOM 2291 O O . ILE A 1 273 ? 45.972 -8.958 57.356 1.00 21.46 273 ILE A O 1
ATOM 2296 N N . HIS A 1 274 ? 46.027 -6.895 58.262 1.00 23.08 274 HIS A N 1
ATOM 2297 C CA . HIS A 1 274 ? 47.226 -6.471 57.546 1.00 26.42 274 HIS A CA 1
ATOM 2298 C C . HIS A 1 274 ? 48.523 -6.756 58.294 1.00 27.05 274 HIS A C 1
ATOM 2299 O O . HIS A 1 274 ? 49.571 -6.939 57.678 1.00 27.76 274 HIS A O 1
ATOM 2306 N N . GLU A 1 275 ? 48.455 -6.779 59.620 1.00 27.25 275 GLU A N 1
ATOM 2307 C CA . GLU A 1 275 ? 49.634 -7.057 60.427 1.00 27.53 275 GLU A CA 1
ATOM 2308 C C . GLU A 1 275 ? 49.218 -7.527 61.812 1.00 26.18 275 GLU A C 1
ATOM 2309 O O . GLU A 1 275 ? 48.145 -7.179 62.299 1.00 23.81 275 GLU A O 1
ATOM 2315 N N . PHE A 1 276 ? 50.084 -8.317 62.439 1.00 26.45 276 PHE A N 1
ATOM 2316 C CA . PHE A 1 276 ? 49.839 -8.852 63.773 1.00 26.01 276 PHE A CA 1
ATOM 2317 C C . PHE A 1 276 ? 50.890 -8.297 64.737 1.00 27.10 276 PHE A C 1
ATOM 2318 O O . PHE A 1 276 ? 52.042 -8.088 64.352 1.00 27.10 276 PHE A O 1
ATOM 2326 N N . PRO A 1 277 ? 50.510 -8.052 66.003 1.00 26.51 277 PRO A N 1
ATOM 2327 C CA . PRO A 1 277 ? 49.174 -8.261 66.568 1.00 27.80 277 PRO A CA 1
ATOM 2328 C C . PRO A 1 277 ? 48.213 -7.142 66.187 1.00 28.50 277 PRO A C 1
ATOM 2329 O O . PRO A 1 277 ? 48.639 -6.066 65.767 1.00 29.84 277 PRO A O 1
ATOM 2333 N N . LEU A 1 278 ? 46.918 -7.397 66.339 1.00 27.61 278 LEU A N 1
ATOM 2334 C CA . LEU A 1 278 ? 45.915 -6.398 66.007 1.00 28.86 278 LEU A CA 1
ATOM 2335 C C . LEU A 1 278 ? 46.037 -5.187 66.914 1.00 29.82 278 LEU A C 1
ATOM 2336 O O . LEU A 1 278 ? 46.496 -5.292 68.052 1.00 28.51 278 LEU A O 1
ATOM 2341 N N . GLN A 1 279 ? 45.627 -4.034 66.397 1.00 31.06 279 GLN A N 1
ATOM 2342 C CA . GLN A 1 279 ? 45.671 -2.793 67.155 1.00 33.67 279 GLN A CA 1
ATOM 2343 C C . GLN A 1 279 ? 44.635 -1.817 66.612 1.00 34.92 279 GLN A C 1
ATOM 2344 O O . GLN A 1 279 ? 44.173 -1.955 65.477 1.00 33.11 279 GLN A O 1
ATOM 2350 N N . THR A 1 280 ? 44.265 -0.840 67.432 1.00 36.51 280 THR A N 1
ATOM 2351 C CA . THR A 1 280 ? 43.294 0.170 67.032 1.00 39.20 280 THR A CA 1
ATOM 2352 C C . THR A 1 280 ? 43.979 1.531 66.968 1.00 40.79 280 THR A C 1
ATOM 2353 O O . THR A 1 280 ? 43.423 2.494 66.440 1.00 42.25 280 THR A O 1
ATOM 2357 N N . GLU A 1 281 ? 45.195 1.598 67.504 1.00 43.00 281 GLU A N 1
ATOM 2358 C CA . GLU A 1 281 ? 45.972 2.834 67.520 1.00 45.03 281 GLU A CA 1
ATOM 2359 C C . GLU A 1 281 ? 47.333 2.632 66.861 1.00 45.04 281 GLU A C 1
ATOM 2360 O O . GLU A 1 281 ? 47.967 1.592 67.042 1.00 46.35 281 GLU A O 1
ATOM 2366 N N . PRO A 1 282 ? 47.800 3.625 66.085 1.00 44.57 282 PRO A N 1
ATOM 2367 C CA . PRO A 1 282 ? 47.129 4.900 65.803 1.00 44.11 282 PRO A CA 1
ATOM 2368 C C . PRO A 1 282 ? 45.855 4.712 64.986 1.00 42.76 282 PRO A C 1
ATOM 2369 O O . PRO A 1 282 ? 44.953 5.548 65.017 1.00 42.75 282 PRO A O 1
ATOM 2373 N N . ARG A 1 283 ? 45.801 3.604 64.254 1.00 41.57 283 ARG A N 1
ATOM 2374 C CA . ARG A 1 283 ? 44.654 3.257 63.422 1.00 40.58 283 ARG A CA 1
ATOM 2375 C C . ARG A 1 283 ? 44.582 1.733 63.365 1.00 37.96 283 ARG A C 1
ATOM 2376 O O . ARG A 1 283 ? 45.560 1.049 63.666 1.00 39.13 283 ARG A O 1
ATOM 2384 N N . PRO A 1 284 ? 43.424 1.179 62.984 1.00 35.09 284 PRO A N 1
ATOM 2385 C CA . PRO A 1 284 ? 43.327 -0.282 62.917 1.00 32.63 284 PRO A CA 1
ATOM 2386 C C . PRO A 1 284 ? 44.207 -0.864 61.812 1.00 30.55 284 PRO A C 1
ATOM 2387 O O . PRO A 1 284 ? 44.321 -0.283 60.732 1.00 30.21 284 PRO A O 1
ATOM 2391 N N . ASN A 1 285 ? 44.839 -2.001 62.087 1.00 27.43 285 ASN A N 1
ATOM 2392 C CA . ASN A 1 285 ? 45.670 -2.655 61.085 1.00 24.63 285 ASN A CA 1
ATOM 2393 C C . ASN A 1 285 ? 44.876 -3.775 60.420 1.00 23.46 285 ASN A C 1
ATOM 2394 O O . ASN A 1 285 ? 45.436 -4.768 59.948 1.00 23.67 285 ASN A O 1
ATOM 2399 N N . TYR A 1 286 ? 43.559 -3.602 60.404 1.00 21.10 286 TYR A N 1
ATOM 2400 C CA . TYR A 1 286 ? 42.642 -4.551 59.782 1.00 18.84 286 TYR A CA 1
ATOM 2401 C C . TYR A 1 286 ? 41.509 -3.744 59.145 1.00 18.03 286 TYR A C 1
ATOM 2402 O O . TYR A 1 286 ? 41.199 -2.645 59.603 1.00 15.63 286 TYR A O 1
ATOM 2411 N N . ASP A 1 287 ? 40.909 -4.275 58.083 1.00 17.76 287 ASP A N 1
ATOM 2412 C CA . ASP A 1 287 ? 39.807 -3.582 57.414 1.00 17.49 287 ASP A CA 1
ATOM 2413 C C . ASP A 1 287 ? 38.594 -3.537 58.333 1.00 17.30 287 ASP A C 1
ATOM 2414 O O . ASP A 1 287 ? 38.328 -4.484 59.075 1.00 14.37 287 ASP A O 1
ATOM 2419 N N . THR A 1 288 ? 37.859 -2.432 58.272 1.00 15.62 288 THR A N 1
ATOM 2420 C CA . THR A 1 288 ? 36.676 -2.246 59.104 1.00 14.63 288 THR A CA 1
ATOM 2421 C C . THR A 1 288 ? 35.574 -1.578 58.303 1.00 15.33 288 THR A C 1
ATOM 2422 O O . THR A 1 288 ? 35.803 -1.109 57.186 1.00 14.13 288 THR A O 1
ATOM 2426 N N . PHE A 1 289 ? 34.371 -1.548 58.865 1.00 15.38 289 PHE A N 1
ATOM 2427 C CA . PHE A 1 289 ? 33.293 -0.832 58.205 1.00 17.09 289 PHE A CA 1
ATOM 2428 C C . PHE A 1 289 ? 33.795 0.600 58.366 1.00 16.00 289 PHE A C 1
ATOM 2429 O O . PHE A 1 289 ? 34.268 0.961 59.449 1.00 16.13 289 PHE A O 1
ATOM 2437 N N . ALA A 1 290 ? 33.716 1.404 57.310 1.00 15.20 290 ALA A N 1
ATOM 2438 C CA . ALA A 1 290 ? 34.189 2.786 57.378 1.00 15.19 290 ALA A CA 1
ATOM 2439 C C . ALA A 1 290 ? 35.543 2.812 58.094 1.00 16.20 290 ALA A C 1
ATOM 2440 O O . ALA A 1 290 ? 36.470 2.098 57.713 1.00 14.99 290 ALA A O 1
ATOM 2442 N N . PHE A 1 291 ? 35.657 3.641 59.125 1.00 17.72 291 PHE A N 1
ATOM 2443 C CA . PHE A 1 291 ? 36.885 3.716 59.909 1.00 20.26 291 PHE A CA 1
ATOM 2444 C C . PHE A 1 291 ? 36.541 3.455 61.375 1.00 20.95 291 PHE A C 1
ATOM 2445 O O . PHE A 1 291 ? 37.080 4.098 62.276 1.00 23.68 291 PHE A O 1
ATOM 2453 N N . VAL A 1 292 ? 35.637 2.505 61.601 1.00 19.71 292 VAL A N 1
ATOM 2454 C CA . VAL A 1 292 ? 35.194 2.148 62.949 1.00 18.15 292 VAL A CA 1
ATOM 2455 C C . VAL A 1 292 ? 35.905 0.887 63.450 1.00 19.35 292 VAL A C 1
ATOM 2456 O O . VAL A 1 292 ? 35.619 -0.222 63.000 1.00 17.90 292 VAL A O 1
ATOM 2460 N N . PRO A 1 293 ? 36.844 1.048 64.398 1.00 19.68 293 PRO A N 1
ATOM 2461 C CA . PRO A 1 293 ? 37.609 -0.066 64.970 1.00 20.16 293 PRO A CA 1
ATOM 2462 C C . PRO A 1 293 ? 36.768 -1.214 65.513 1.00 19.23 293 PRO A C 1
ATOM 2463 O O . PRO A 1 293 ? 37.151 -2.374 65.395 1.00 20.14 293 PRO A O 1
ATOM 2467 N N . GLN A 1 294 ? 35.623 -0.893 66.106 1.00 19.65 294 GLN A N 1
ATOM 2468 C CA . GLN A 1 294 ? 34.761 -1.923 66.678 1.00 19.54 294 GLN A CA 1
ATOM 2469 C C . GLN A 1 294 ? 33.954 -2.700 65.644 1.00 17.53 294 GLN A C 1
ATOM 2470 O O . GLN A 1 294 ? 33.125 -3.533 66.008 1.00 18.45 294 GLN A O 1
ATOM 2476 N N . MET A 1 295 ? 34.190 -2.432 64.362 1.00 16.65 295 MET A N 1
ATOM 2477 C CA . MET A 1 295 ? 33.469 -3.126 63.299 1.00 15.00 295 MET A CA 1
ATOM 2478 C C . MET A 1 295 ? 34.405 -3.767 62.280 1.00 14.70 295 MET A C 1
ATOM 2479 O O . MET A 1 295 ? 34.510 -3.313 61.144 1.00 15.91 295 MET A O 1
ATOM 2484 N N . PRO A 1 296 ? 35.102 -4.842 62.682 1.00 16.10 296 PRO A N 1
ATOM 2485 C CA . PRO A 1 296 ? 36.043 -5.577 61.829 1.00 15.04 296 PRO A CA 1
ATOM 2486 C C . PRO A 1 296 ? 35.354 -6.172 60.602 1.00 14.24 296 PRO A C 1
ATOM 2487 O O . PRO A 1 296 ? 34.292 -6.780 60.718 1.00 12.55 296 PRO A O 1
ATOM 2491 N N . LYS A 1 297 ? 35.965 -6.005 59.432 1.00 12.75 297 LYS A N 1
ATOM 2492 C CA . LYS A 1 297 ? 35.401 -6.544 58.201 1.00 10.68 297 LYS A CA 1
ATOM 2493 C C . LYS A 1 297 ? 35.574 -8.058 58.157 1.00 11.56 297 LYS A C 1
ATOM 2494 O O . LYS A 1 297 ? 36.655 -8.579 58.424 1.00 13.24 297 LYS A O 1
ATOM 2500 N N . LEU A 1 298 ? 34.501 -8.756 57.815 1.00 12.53 298 LEU A N 1
ATOM 2501 C CA . LEU A 1 298 ? 34.536 -10.206 57.725 1.00 14.73 298 LEU A CA 1
ATOM 2502 C C . LEU A 1 298 ? 35.067 -10.643 56.367 1.00 15.02 298 LEU A C 1
ATOM 2503 O O . LEU A 1 298 ? 34.841 -9.973 55.357 1.00 14.21 298 LEU A O 1
ATOM 2508 N N . ASN A 1 299 ? 35.787 -11.761 56.348 1.00 15.05 299 ASN A N 1
ATOM 2509 C CA . ASN A 1 299 ? 36.322 -12.293 55.103 1.00 16.16 299 ASN A CA 1
ATOM 2510 C C . ASN A 1 299 ? 35.331 -13.307 54.552 1.00 15.97 299 ASN A C 1
ATOM 2511 O O . ASN A 1 299 ? 35.407 -14.498 54.868 1.00 14.92 299 ASN A O 1
ATOM 2516 N N . THR A 1 300 ? 34.403 -12.834 53.725 1.00 13.53 300 THR A N 1
ATOM 2517 C CA . THR A 1 300 ? 33.383 -13.705 53.162 1.00 13.74 300 THR A CA 1
ATOM 2518 C C . THR A 1 300 ? 33.912 -14.641 52.082 1.00 14.55 300 THR A C 1
ATOM 2519 O O . THR A 1 300 ? 33.143 -15.358 51.439 1.00 16.87 300 THR A O 1
ATOM 2523 N N . ALA A 1 301 ? 35.228 -14.640 51.891 1.00 16.40 301 ALA A N 1
ATOM 2524 C CA . ALA A 1 301 ? 35.851 -15.522 50.910 1.00 18.29 301 ALA A CA 1
ATOM 2525 C C . ALA A 1 301 ? 36.355 -16.755 51.660 1.00 18.69 301 ALA A C 1
ATOM 2526 O O . ALA A 1 301 ? 36.657 -17.786 51.060 1.00 19.56 301 ALA A O 1
ATOM 2528 N N . ASN A 1 302 ? 36.445 -16.634 52.979 1.00 18.49 302 ASN A N 1
ATOM 2529 C CA . ASN A 1 302 ? 36.895 -17.738 53.825 1.00 17.63 302 ASN A CA 1
ATOM 2530 C C . ASN A 1 302 ? 35.782 -18.780 53.905 1.00 18.69 302 ASN A C 1
ATOM 2531 O O . ASN A 1 302 ? 34.638 -18.450 54.206 1.00 17.25 302 ASN A O 1
ATOM 2536 N N . PRO A 1 303 ? 36.106 -20.055 53.629 1.00 19.72 303 PRO A N 1
ATOM 2537 C CA . PRO A 1 303 ? 35.121 -21.142 53.668 1.00 20.34 303 PRO A CA 1
ATOM 2538 C C . PRO A 1 303 ? 34.320 -21.232 54.967 1.00 18.78 303 PRO A C 1
ATOM 2539 O O . PRO A 1 303 ? 33.108 -21.453 54.939 1.00 18.89 303 PRO A O 1
ATOM 2543 N N . GLU A 1 304 ? 35.001 -21.070 56.097 1.00 19.63 304 GLU A N 1
ATOM 2544 C CA . GLU A 1 304 ? 34.351 -21.147 57.404 1.00 20.44 304 GLU A CA 1
ATOM 2545 C C . GLU A 1 304 ? 33.418 -19.964 57.630 1.00 20.01 304 GLU A C 1
ATOM 2546 O O . GLU A 1 304 ? 32.346 -20.110 58.226 1.00 17.64 304 GLU A O 1
ATOM 2552 N N . VAL A 1 305 ? 33.825 -18.789 57.159 1.00 18.12 305 VAL A N 1
ATOM 2553 C CA . VAL A 1 305 ? 32.992 -17.603 57.310 1.00 17.13 305 VAL A CA 1
ATOM 2554 C C . VAL A 1 305 ? 31.722 -17.778 56.492 1.00 16.73 305 VAL A C 1
ATOM 2555 O O . VAL A 1 305 ? 30.620 -17.553 56.993 1.00 16.71 305 VAL A O 1
ATOM 2559 N N . LYS A 1 306 ? 31.878 -18.179 55.233 1.00 17.21 306 LYS A N 1
ATOM 2560 C CA . LYS A 1 306 ? 30.728 -18.381 54.359 1.00 17.36 306 LYS A CA 1
ATOM 2561 C C . LYS A 1 306 ? 29.760 -19.381 54.961 1.00 16.74 306 LYS A C 1
ATOM 2562 O O . LYS A 1 306 ? 28.546 -19.176 54.942 1.00 15.19 306 LYS A O 1
ATOM 2568 N N . ARG A 1 307 ? 30.304 -20.474 55.487 1.00 14.73 307 ARG A N 1
ATOM 2569 C CA . ARG A 1 307 ? 29.483 -21.513 56.089 1.00 15.22 307 ARG A CA 1
ATOM 2570 C C . ARG A 1 307 ? 28.691 -20.947 57.261 1.00 14.81 307 ARG A C 1
ATOM 2571 O O . ARG A 1 307 ? 27.495 -21.202 57.399 1.00 14.28 307 ARG A O 1
ATOM 2579 N N . TYR A 1 308 ? 29.362 -20.165 58.096 1.00 14.99 308 TYR A N 1
ATOM 2580 C CA . TYR A 1 308 ? 28.717 -19.566 59.259 1.00 15.20 308 TYR A CA 1
ATOM 2581 C C . TYR A 1 308 ? 27.588 -18.608 58.881 1.00 14.80 308 TYR A C 1
ATOM 2582 O O . TYR A 1 308 ? 26.470 -18.735 59.385 1.00 13.43 308 TYR A O 1
ATOM 2591 N N . LEU A 1 309 ? 27.878 -17.655 57.995 1.00 13.88 309 LEU A N 1
ATOM 2592 C CA . LEU A 1 309 ? 26.878 -16.676 57.573 1.00 12.11 309 LEU A CA 1
ATOM 2593 C C . LEU A 1 309 ? 25.723 -17.314 56.808 1.00 12.74 309 LEU A C 1
ATOM 2594 O O . LEU A 1 309 ? 24.573 -16.892 56.940 1.00 13.15 309 LEU A O 1
ATOM 2599 N N . LEU A 1 310 ? 26.017 -18.329 56.001 1.00 13.29 310 LEU A N 1
ATOM 2600 C CA . LEU A 1 310 ? 24.960 -18.995 55.259 1.00 14.76 310 LEU A CA 1
ATOM 2601 C C . LEU A 1 310 ? 24.092 -19.780 56.238 1.00 14.85 310 LEU A C 1
ATOM 2602 O O . LEU A 1 310 ? 22.885 -19.919 56.039 1.00 15.20 310 LEU A O 1
ATOM 2607 N N . ASP A 1 311 ? 24.707 -20.293 57.300 1.00 15.86 311 ASP A N 1
ATOM 2608 C CA . ASP A 1 311 ? 23.955 -21.027 58.312 1.00 16.62 311 ASP A CA 1
ATOM 2609 C C . ASP A 1 311 ? 23.054 -20.026 59.021 1.00 15.26 311 ASP A C 1
ATOM 2610 O O . ASP A 1 311 ? 21.883 -20.299 59.277 1.00 14.23 311 ASP A O 1
ATOM 2615 N N . VAL A 1 312 ? 23.608 -18.859 59.334 1.00 14.75 312 VAL A N 1
ATOM 2616 C CA . VAL A 1 312 ? 22.832 -17.816 59.992 1.00 14.08 312 VAL A CA 1
ATOM 2617 C C . VAL A 1 312 ? 21.655 -17.428 59.102 1.00 13.67 312 VAL A C 1
ATOM 2618 O O . VAL A 1 312 ? 20.518 -17.342 59.561 1.00 14.06 312 VAL A O 1
ATOM 2622 N N . ALA A 1 313 ? 21.942 -17.198 57.824 1.00 14.58 313 ALA A N 1
ATOM 2623 C CA . ALA A 1 313 ? 20.922 -16.798 56.859 1.00 14.22 313 ALA A CA 1
ATOM 2624 C C . ALA A 1 313 ? 19.750 -17.769 56.773 1.00 13.85 313 ALA A C 1
ATOM 2625 O O . ALA A 1 313 ? 18.591 -17.350 56.763 1.00 14.74 313 ALA A O 1
ATOM 2627 N N . THR A 1 314 ? 20.047 -19.063 56.711 1.00 13.81 314 THR A N 1
ATOM 2628 C CA . THR A 1 314 ? 18.996 -20.071 56.605 1.00 14.33 314 THR A CA 1
ATOM 2629 C C . THR A 1 314 ? 18.349 -20.417 57.943 1.00 15.32 314 THR A C 1
ATOM 2630 O O . THR A 1 314 ? 17.173 -20.785 57.994 1.00 16.30 314 THR A O 1
ATOM 2634 N N . TYR A 1 315 ? 19.110 -20.294 59.023 1.00 15.34 315 TYR A N 1
ATOM 2635 C CA . TYR A 1 315 ? 18.593 -20.594 60.358 1.00 17.09 315 TYR A CA 1
ATOM 2636 C C . TYR A 1 315 ? 17.346 -19.773 60.688 1.00 17.57 315 TYR A C 1
ATOM 2637 O O . TYR A 1 315 ? 16.293 -20.329 61.013 1.00 17.78 315 TYR A O 1
ATOM 2646 N N . TRP A 1 316 ? 17.461 -18.450 60.606 1.00 16.01 316 TRP A N 1
ATOM 2647 C CA . TRP A 1 316 ? 16.327 -17.590 60.926 1.00 15.51 316 TRP A CA 1
ATOM 2648 C C . TRP A 1 316 ? 15.129 -17.817 60.014 1.00 15.65 316 TRP A C 1
ATOM 2649 O O . TRP A 1 316 ? 13.981 -17.651 60.431 1.00 14.70 316 TRP A O 1
ATOM 2660 N N . ILE A 1 317 ? 15.388 -18.204 58.771 1.00 14.90 317 ILE A N 1
ATOM 2661 C CA . ILE A 1 317 ? 14.303 -18.478 57.841 1.00 14.54 317 ILE A CA 1
ATOM 2662 C C . ILE A 1 317 ? 13.624 -19.795 58.235 1.00 15.99 317 ILE A C 1
ATOM 2663 O O . ILE A 1 317 ? 12.409 -19.852 58.435 1.00 16.11 317 ILE A O 1
ATOM 2668 N N . ARG A 1 318 ? 14.423 -20.852 58.347 1.00 16.47 318 ARG A N 1
ATOM 2669 C CA . ARG A 1 318 ? 13.898 -22.170 58.690 1.00 18.37 318 ARG A CA 1
ATOM 2670 C C . ARG A 1 318 ? 13.199 -22.237 60.046 1.00 17.26 318 ARG A C 1
ATOM 2671 O O . ARG A 1 318 ? 12.068 -22.715 60.141 1.00 16.68 318 ARG A O 1
ATOM 2679 N N . GLU A 1 319 ? 13.867 -21.744 61.084 1.00 15.98 319 GLU A N 1
ATOM 2680 C CA . GLU A 1 319 ? 13.334 -21.791 62.443 1.00 17.69 319 GLU A CA 1
ATOM 2681 C C . GLU A 1 319 ? 12.353 -20.694 62.854 1.00 17.70 319 GLU A C 1
ATOM 2682 O O . GLU A 1 319 ? 11.590 -20.878 63.802 1.00 16.51 319 GLU A O 1
ATOM 2688 N N . PHE A 1 320 ? 12.356 -19.558 62.160 1.00 16.95 320 PHE A N 1
ATOM 2689 C CA . PHE A 1 320 ? 11.449 -18.476 62.534 1.00 14.64 320 PHE A CA 1
ATOM 2690 C C . PHE A 1 320 ? 10.539 -18.006 61.413 1.00 15.46 320 PHE A C 1
ATOM 2691 O O . PHE A 1 320 ? 9.653 -17.180 61.625 1.00 13.98 320 PHE A O 1
ATOM 2699 N N . ASP A 1 321 ? 10.768 -18.538 60.217 1.00 14.54 321 ASP A N 1
ATOM 2700 C CA . ASP A 1 321 ? 9.943 -18.231 59.058 1.00 14.63 321 ASP A CA 1
ATOM 2701 C C . ASP A 1 321 ? 9.924 -16.768 58.626 1.00 14.43 321 ASP A C 1
ATOM 2702 O O . ASP A 1 321 ? 8.880 -16.270 58.199 1.00 11.98 321 ASP A O 1
ATOM 2707 N N . ILE A 1 322 ? 11.057 -16.075 58.724 1.00 13.41 322 ILE A N 1
ATOM 2708 C CA . ILE A 1 322 ? 11.079 -14.678 58.299 1.00 13.39 322 ILE A CA 1
ATOM 2709 C C . ILE A 1 322 ? 10.831 -14.641 56.798 1.00 12.05 322 ILE A C 1
ATOM 2710 O O . ILE A 1 322 ? 10.971 -15.660 56.116 1.00 12.56 322 ILE A O 1
ATOM 2715 N N . ASP A 1 323 ? 10.467 -13.469 56.286 1.00 12.63 323 ASP A N 1
ATOM 2716 C CA . ASP A 1 323 ? 10.143 -13.313 54.872 1.00 12.86 323 ASP A CA 1
ATOM 2717 C C . ASP A 1 323 ? 11.128 -12.514 54.038 1.00 14.18 323 ASP A C 1
ATOM 2718 O O . ASP A 1 323 ? 10.903 -12.295 52.845 1.00 12.07 323 ASP A O 1
ATOM 2723 N N . GLY A 1 324 ? 12.212 -12.065 54.655 1.00 13.62 324 GLY A N 1
ATOM 2724 C CA . GLY A 1 324 ? 13.178 -11.295 53.901 1.00 12.08 324 GLY A CA 1
ATOM 2725 C C . GLY A 1 324 ? 14.422 -10.950 54.680 1.00 10.11 324 GLY A C 1
ATOM 2726 O O . GLY A 1 324 ? 14.418 -10.933 55.914 1.00 11.30 324 GLY A O 1
ATOM 2727 N N . TRP A 1 325 ? 15.493 -10.687 53.942 1.00 9.44 325 TRP A N 1
ATOM 2728 C CA . TRP A 1 325 ? 16.771 -10.308 54.519 1.00 9.91 325 TRP A CA 1
ATOM 2729 C C . TRP A 1 325 ? 17.201 -9.001 53.873 1.00 9.97 325 TRP A C 1
ATOM 2730 O O . TRP A 1 325 ? 17.328 -8.923 52.649 1.00 8.22 325 TRP A O 1
ATOM 2741 N N . ARG A 1 326 ? 17.409 -7.978 54.696 1.00 10.03 326 ARG A N 1
ATOM 2742 C CA . ARG A 1 326 ? 17.880 -6.686 54.213 1.00 9.35 326 ARG A CA 1
ATOM 2743 C C . ARG A 1 326 ? 19.379 -6.778 54.474 1.00 10.20 326 ARG A C 1
ATOM 2744 O O . ARG A 1 326 ? 19.801 -6.985 55.609 1.00 12.53 326 ARG A O 1
ATOM 2752 N N . LEU A 1 327 ? 20.174 -6.643 53.419 1.00 8.69 327 LEU A N 1
ATOM 2753 C CA . LEU A 1 327 ? 21.625 -6.787 53.522 1.00 9.02 327 LEU A CA 1
ATOM 2754 C C . LEU A 1 327 ? 22.387 -5.493 53.766 1.00 8.83 327 LEU A C 1
ATOM 2755 O O . LEU A 1 327 ? 22.521 -4.657 52.876 1.00 8.22 327 LEU A O 1
ATOM 2760 N N . ASP A 1 328 ? 22.902 -5.352 54.982 1.00 8.71 328 ASP A N 1
ATOM 2761 C CA . ASP A 1 328 ? 23.659 -4.169 55.382 1.00 9.35 328 ASP A CA 1
ATOM 2762 C C . ASP A 1 328 ? 24.959 -4.033 54.576 1.00 10.67 328 ASP A C 1
ATOM 2763 O O . ASP A 1 328 ? 25.682 -5.013 54.384 1.00 10.90 328 ASP A O 1
ATOM 2768 N N . VAL A 1 329 ? 25.241 -2.818 54.102 1.00 10.38 329 VAL A N 1
ATOM 2769 C CA . VAL A 1 329 ? 26.452 -2.531 53.328 1.00 10.68 329 VAL A CA 1
ATOM 2770 C C . VAL A 1 329 ? 26.723 -3.654 52.325 1.00 10.87 329 VAL A C 1
ATOM 2771 O O . VAL A 1 329 ? 27.864 -4.080 52.148 1.00 8.49 329 VAL A O 1
ATOM 2775 N N . ALA A 1 330 ? 25.664 -4.115 51.665 1.00 9.71 330 ALA A N 1
ATOM 2776 C CA . ALA A 1 330 ? 25.745 -5.216 50.708 1.00 9.91 330 ALA A CA 1
ATOM 2777 C C . ALA A 1 330 ? 26.773 -5.076 49.589 1.00 11.59 330 ALA A C 1
ATOM 2778 O O . ALA A 1 330 ? 27.376 -6.070 49.170 1.00 11.45 330 ALA A O 1
ATOM 2780 N N . ASN A 1 331 ? 26.974 -3.854 49.107 1.00 9.68 331 ASN A N 1
ATOM 2781 C CA . ASN A 1 331 ? 27.912 -3.619 48.017 1.00 12.36 331 ASN A CA 1
ATOM 2782 C C . ASN A 1 331 ? 29.376 -3.860 48.360 1.00 11.17 331 ASN A C 1
ATOM 2783 O O . ASN A 1 331 ? 30.202 -3.943 47.464 1.00 12.18 331 ASN A O 1
ATOM 2788 N N . GLU A 1 332 ? 29.702 -3.976 49.643 1.00 10.23 332 GLU A N 1
ATOM 2789 C CA . GLU A 1 332 ? 31.088 -4.196 50.036 1.00 11.50 332 GLU A CA 1
ATOM 2790 C C . GLU A 1 332 ? 31.441 -5.662 50.268 1.00 10.43 332 GLU A C 1
ATOM 2791 O O . GLU A 1 332 ? 32.571 -5.984 50.618 1.00 11.42 332 GLU A O 1
ATOM 2797 N N . ILE A 1 333 ? 30.467 -6.541 50.049 1.00 11.55 333 ILE A N 1
ATOM 2798 C CA . ILE A 1 333 ? 30.651 -7.987 50.186 1.00 10.47 333 ILE A CA 1
ATOM 2799 C C . ILE A 1 333 ? 30.736 -8.541 48.758 1.00 11.73 333 ILE A C 1
ATOM 2800 O O . ILE A 1 333 ? 29.961 -8.128 47.894 1.00 11.56 333 ILE A O 1
ATOM 2805 N N . ASP A 1 334 ? 31.662 -9.467 48.506 1.00 11.92 334 ASP A N 1
ATOM 2806 C CA . ASP A 1 334 ? 31.841 -10.012 47.155 1.00 12.92 334 ASP A CA 1
ATOM 2807 C C . ASP A 1 334 ? 30.633 -10.676 46.498 1.00 13.42 334 ASP A C 1
ATOM 2808 O O . ASP A 1 334 ? 29.726 -11.173 47.169 1.00 12.63 334 ASP A O 1
ATOM 2813 N N . HIS A 1 335 ? 30.640 -10.671 45.167 1.00 11.94 335 HIS A N 1
ATOM 2814 C CA . HIS A 1 335 ? 29.570 -11.251 44.368 1.00 12.40 335 HIS A CA 1
ATOM 2815 C C . HIS A 1 335 ? 29.489 -12.761 44.527 1.00 13.41 335 HIS A C 1
ATOM 2816 O O . HIS A 1 335 ? 28.398 -13.330 44.518 1.00 13.95 335 HIS A O 1
ATOM 2823 N N . GLU A 1 336 ? 30.639 -13.418 44.649 1.00 14.15 336 GLU A N 1
ATOM 2824 C CA . GLU A 1 336 ? 30.636 -14.867 44.789 1.00 14.09 336 GLU A CA 1
ATOM 2825 C C . GLU A 1 336 ? 29.803 -15.264 46.002 1.00 13.49 336 GLU A C 1
ATOM 2826 O O . GLU A 1 336 ? 28.968 -16.166 45.924 1.00 12.07 336 GLU A O 1
ATOM 2832 N N . PHE A 1 337 ? 30.011 -14.577 47.119 1.00 13.06 337 PHE A N 1
ATOM 2833 C CA . PHE A 1 337 ? 29.246 -14.889 48.318 1.00 12.61 337 PHE A CA 1
ATOM 2834 C C . PHE A 1 337 ? 27.754 -14.659 48.108 1.00 13.08 337 PHE A C 1
ATOM 2835 O O . PHE A 1 337 ? 26.933 -15.484 48.499 1.00 12.28 337 PHE A O 1
ATOM 2843 N N . TRP A 1 338 ? 27.397 -13.536 47.493 1.00 10.69 338 TRP A N 1
ATOM 2844 C CA . TRP A 1 338 ? 25.993 -13.236 47.267 1.00 9.72 338 TRP A CA 1
ATOM 2845 C C . TRP A 1 338 ? 25.292 -14.259 46.379 1.00 9.73 338 TRP A C 1
ATOM 2846 O O . TRP A 1 338 ? 24.095 -14.496 46.532 1.00 11.08 338 TRP A O 1
ATOM 2857 N N . ARG A 1 339 ? 26.026 -14.870 45.455 1.00 12.16 339 ARG A N 1
ATOM 2858 C CA . ARG A 1 339 ? 25.428 -15.878 44.589 1.00 12.17 339 ARG A CA 1
ATOM 2859 C C . ARG A 1 339 ? 25.075 -17.122 45.405 1.00 13.22 339 ARG A C 1
ATOM 2860 O O . ARG A 1 339 ? 24.009 -17.709 45.221 1.00 13.18 339 ARG A O 1
ATOM 2868 N N . GLU A 1 340 ? 25.971 -17.525 46.302 1.00 14.64 340 GLU A N 1
ATOM 2869 C CA . GLU A 1 340 ? 25.715 -18.695 47.141 1.00 16.10 340 GLU A CA 1
ATOM 2870 C C . GLU A 1 340 ? 24.584 -18.389 48.109 1.00 15.50 340 GLU A C 1
ATOM 2871 O O . GLU A 1 340 ? 23.745 -19.246 48.396 1.00 15.87 340 GLU A O 1
ATOM 2877 N N . PHE A 1 341 ? 24.582 -17.158 48.612 1.00 13.79 341 PHE A N 1
ATOM 2878 C CA . PHE A 1 341 ? 23.565 -16.691 49.546 1.00 12.47 341 PHE A CA 1
ATOM 2879 C C . PHE A 1 341 ? 22.196 -16.863 48.900 1.00 12.88 341 PHE A C 1
ATOM 2880 O O . PHE A 1 341 ? 21.282 -17.420 49.501 1.00 12.10 341 PHE A O 1
ATOM 2888 N N . ARG A 1 342 ? 22.052 -16.381 47.668 1.00 11.47 342 ARG A N 1
ATOM 2889 C CA . ARG A 1 342 ? 20.776 -16.502 46.984 1.00 11.79 342 ARG A CA 1
ATOM 2890 C C . ARG A 1 342 ? 20.393 -17.963 46.771 1.00 13.17 342 ARG A C 1
ATOM 2891 O O . ARG A 1 342 ? 19.254 -18.354 47.020 1.00 12.35 342 ARG A O 1
ATOM 2899 N N . GLN A 1 343 ? 21.341 -18.772 46.309 1.00 13.61 343 GLN A N 1
ATOM 2900 C CA . GLN A 1 343 ? 21.054 -20.180 46.061 1.00 15.61 343 GLN A CA 1
ATOM 2901 C C . GLN A 1 343 ? 20.489 -20.886 47.287 1.00 14.95 343 GLN A C 1
ATOM 2902 O O . GLN A 1 343 ? 19.481 -21.582 47.199 1.00 16.23 343 GLN A O 1
ATOM 2908 N N . GLU A 1 344 ? 21.130 -20.705 48.433 1.00 15.58 344 GLU A N 1
ATOM 2909 C CA . GLU A 1 344 ? 20.663 -21.364 49.645 1.00 15.73 344 GLU A CA 1
ATOM 2910 C C . GLU A 1 344 ? 19.376 -20.780 50.205 1.00 15.82 344 GLU A C 1
ATOM 2911 O O . GLU A 1 344 ? 18.512 -21.516 50.677 1.00 14.92 344 GLU A O 1
ATOM 2917 N N . VAL A 1 345 ? 19.243 -19.460 50.154 1.00 14.60 345 VAL A N 1
ATOM 2918 C CA . VAL A 1 345 ? 18.041 -18.811 50.655 1.00 16.07 345 VAL A CA 1
ATOM 2919 C C . VAL A 1 345 ? 16.823 -19.196 49.809 1.00 16.46 345 VAL A C 1
ATOM 2920 O O . VAL A 1 345 ? 15.799 -19.640 50.333 1.00 16.53 345 VAL A O 1
ATOM 2924 N N . LYS A 1 346 ? 16.943 -19.030 48.496 1.00 16.32 346 LYS A N 1
ATOM 2925 C CA . LYS A 1 346 ? 15.852 -19.343 47.583 1.00 15.22 346 LYS A CA 1
ATOM 2926 C C . LYS A 1 346 ? 15.492 -20.829 47.541 1.00 16.33 346 LYS A C 1
ATOM 2927 O O . LYS A 1 346 ? 14.344 -21.186 47.269 1.00 15.75 346 LYS A O 1
ATOM 2933 N N . ALA A 1 347 ? 16.467 -21.694 47.799 1.00 16.98 347 ALA A N 1
ATOM 2934 C CA . ALA A 1 347 ? 16.211 -23.130 47.798 1.00 18.34 347 ALA A CA 1
ATOM 2935 C C . ALA A 1 347 ? 15.331 -23.464 48.997 1.00 18.31 347 ALA A C 1
ATOM 2936 O O . ALA A 1 347 ? 14.430 -24.304 48.916 1.00 18.76 347 ALA A O 1
ATOM 2938 N N . LEU A 1 348 ? 15.594 -22.787 50.108 1.00 18.61 348 LEU A N 1
ATOM 2939 C CA . LEU A 1 348 ? 14.841 -22.999 51.337 1.00 17.81 348 LEU A CA 1
ATOM 2940 C C . LEU A 1 348 ? 13.441 -22.394 51.264 1.00 17.54 348 LEU A C 1
ATOM 2941 O O . LEU A 1 348 ? 12.449 -23.073 51.522 1.00 16.17 348 LEU A O 1
ATOM 2946 N N . LYS A 1 349 ? 13.371 -21.114 50.910 1.00 16.68 349 LYS A N 1
ATOM 2947 C CA . LYS A 1 349 ? 12.100 -20.403 50.815 1.00 16.22 349 LYS A CA 1
ATOM 2948 C C . LYS A 1 349 ? 12.160 -19.379 49.678 1.00 17.23 349 LYS A C 1
ATOM 2949 O O . LYS A 1 349 ? 12.626 -18.253 49.866 1.00 16.74 349 LYS A O 1
ATOM 2955 N N . PRO A 1 350 ? 11.683 -19.760 48.481 1.00 17.29 350 PRO A N 1
ATOM 2956 C CA . PRO A 1 350 ? 11.678 -18.889 47.300 1.00 17.20 350 PRO A CA 1
ATOM 2957 C C . PRO A 1 350 ? 11.041 -17.521 47.536 1.00 18.33 350 PRO A C 1
ATOM 2958 O O . PRO A 1 350 ? 11.374 -16.547 46.856 1.00 18.77 350 PRO A O 1
ATOM 2962 N N . ASP A 1 351 ? 10.124 -17.453 48.497 1.00 16.93 351 ASP A N 1
ATOM 2963 C CA . ASP A 1 351 ? 9.425 -16.211 48.811 1.00 17.65 351 ASP A CA 1
ATOM 2964 C C . ASP A 1 351 ? 10.247 -15.159 49.545 1.00 15.11 351 ASP A C 1
ATOM 2965 O O . ASP A 1 351 ? 9.836 -14.004 49.625 1.00 14.27 351 ASP A O 1
ATOM 2970 N N . VAL A 1 352 ? 11.398 -15.547 50.082 1.00 14.83 352 VAL A N 1
ATOM 2971 C CA . VAL A 1 352 ? 12.230 -14.598 50.817 1.00 13.79 352 VAL A CA 1
ATOM 2972 C C . VAL A 1 352 ? 12.759 -13.486 49.920 1.00 14.85 352 VAL A C 1
ATOM 2973 O O . VAL A 1 352 ? 13.394 -13.739 48.895 1.00 12.73 352 VAL A O 1
ATOM 2977 N N . TYR A 1 353 ? 12.475 -12.253 50.326 1.00 12.48 353 TYR A N 1
ATOM 2978 C CA . TYR A 1 353 ? 12.884 -11.048 49.610 1.00 11.77 353 TYR A CA 1
ATOM 2979 C C . TYR A 1 353 ? 14.338 -10.723 49.969 1.00 11.20 353 TYR A C 1
ATOM 2980 O O . TYR A 1 353 ? 14.667 -10.554 51.141 1.00 13.04 353 TYR A O 1
ATOM 2989 N N . ILE A 1 354 ? 15.205 -10.653 48.964 1.00 9.85 354 ILE A N 1
ATOM 2990 C CA . ILE A 1 354 ? 16.614 -10.341 49.193 1.00 10.63 354 ILE A CA 1
ATOM 2991 C C . ILE A 1 354 ? 16.855 -8.888 48.777 1.00 11.08 354 ILE A C 1
ATOM 2992 O O . ILE A 1 354 ? 16.945 -8.572 47.590 1.00 10.36 354 ILE A O 1
ATOM 2997 N N . LEU A 1 355 ? 16.951 -8.018 49.779 1.00 10.20 355 LEU A N 1
ATOM 2998 C CA . LEU A 1 355 ? 17.125 -6.581 49.584 1.00 9.54 355 LEU A CA 1
ATOM 2999 C C . LEU A 1 355 ? 18.513 -6.083 49.989 1.00 10.74 355 LEU A C 1
ATOM 3000 O O . LEU A 1 355 ? 18.900 -6.175 51.150 1.00 8.43 355 LEU A O 1
ATOM 3005 N N . GLY A 1 356 ? 19.258 -5.528 49.042 1.00 9.28 356 GLY A N 1
ATOM 3006 C CA . GLY A 1 356 ? 20.586 -5.058 49.386 1.00 9.60 356 GLY A CA 1
ATOM 3007 C C . GLY A 1 356 ? 20.672 -3.576 49.690 1.00 10.31 356 GLY A C 1
ATOM 3008 O O . GLY A 1 356 ? 20.020 -2.760 49.028 1.00 10.52 356 GLY A O 1
ATOM 3009 N N . GLU A 1 357 ? 21.444 -3.214 50.713 1.00 10.90 357 GLU A N 1
ATOM 3010 C CA . GLU A 1 357 ? 21.617 -1.797 50.999 1.00 10.30 357 GLU A CA 1
ATOM 3011 C C . GLU A 1 357 ? 22.754 -1.297 50.124 1.00 11.02 357 GLU A C 1
ATOM 3012 O O . GLU A 1 357 ? 23.928 -1.556 50.405 1.00 9.95 357 GLU A O 1
ATOM 3018 N N . ILE A 1 358 ? 22.391 -0.590 49.059 1.00 9.06 358 ILE A N 1
ATOM 3019 C CA . ILE A 1 358 ? 23.346 -0.010 48.127 1.00 10.13 358 ILE A CA 1
ATOM 3020 C C . ILE A 1 358 ? 22.718 1.331 47.755 1.00 9.86 358 ILE A C 1
ATOM 3021 O O . ILE A 1 358 ? 21.600 1.376 47.243 1.00 9.59 358 ILE A O 1
ATOM 3026 N N . TRP A 1 359 ? 23.423 2.420 48.045 1.00 8.97 359 TRP A N 1
ATOM 3027 C CA . TRP A 1 359 ? 22.907 3.760 47.775 1.00 10.85 359 TRP A CA 1
ATOM 3028 C C . TRP A 1 359 ? 23.146 4.256 46.357 1.00 11.68 359 TRP A C 1
ATOM 3029 O O . TRP A 1 359 ? 22.576 5.266 45.949 1.00 12.32 359 TRP A O 1
ATOM 3040 N N . HIS A 1 360 ? 23.993 3.552 45.617 1.00 11.33 360 HIS A N 1
ATOM 3041 C CA . HIS A 1 360 ? 24.324 3.935 44.249 1.00 11.85 360 HIS A CA 1
ATOM 3042 C C . HIS A 1 360 ? 23.776 2.962 43.213 1.00 11.64 360 HIS A C 1
ATOM 3043 O O . HIS A 1 360 ? 23.039 2.040 43.546 1.00 11.80 360 HIS A O 1
ATOM 3050 N N . ASP A 1 361 ? 24.133 3.197 41.952 1.00 11.29 361 ASP A N 1
ATOM 3051 C CA . ASP A 1 361 ? 23.722 2.348 40.835 1.00 11.04 361 ASP A CA 1
ATOM 3052 C C . ASP A 1 361 ? 24.061 0.924 41.265 1.00 9.95 361 ASP A C 1
ATOM 3053 O O . ASP A 1 361 ? 25.191 0.655 41.656 1.00 10.82 361 ASP A O 1
ATOM 3058 N N . ALA A 1 362 ? 23.094 0.012 41.198 1.00 9.62 362 ALA A N 1
ATOM 3059 C CA . ALA A 1 362 ? 23.344 -1.359 41.646 1.00 9.18 362 ALA A CA 1
ATOM 3060 C C . ALA A 1 362 ? 23.130 -2.448 40.606 1.00 10.22 362 ALA A C 1
ATOM 3061 O O . ALA A 1 362 ? 22.895 -3.605 40.950 1.00 9.17 362 ALA A O 1
ATOM 3063 N N . MET A 1 363 ? 23.235 -2.095 39.335 1.00 10.68 363 MET A N 1
ATOM 3064 C CA . MET A 1 363 ? 23.026 -3.084 38.290 1.00 11.91 363 MET A CA 1
ATOM 3065 C C . MET A 1 363 ? 23.787 -4.395 38.435 1.00 11.44 363 MET A C 1
ATOM 3066 O O . MET A 1 363 ? 23.227 -5.461 38.192 1.00 11.39 363 MET A O 1
ATOM 3071 N N . PRO A 1 364 ? 25.070 -4.341 38.830 1.00 11.47 364 PRO A N 1
ATOM 3072 C CA . PRO A 1 364 ? 25.845 -5.578 38.980 1.00 11.08 364 PRO A CA 1
ATOM 3073 C C . PRO A 1 364 ? 25.254 -6.597 39.958 1.00 11.40 364 PRO A C 1
ATOM 3074 O O . PRO A 1 364 ? 25.539 -7.794 39.858 1.00 11.53 364 PRO A O 1
ATOM 3078 N N . TRP A 1 365 ? 24.439 -6.119 40.896 1.00 9.30 365 TRP A N 1
ATOM 3079 C CA . TRP A 1 365 ? 23.810 -6.977 41.902 1.00 9.23 365 TRP A CA 1
ATOM 3080 C C . TRP A 1 365 ? 22.359 -7.297 41.545 1.00 9.62 365 TRP A C 1
ATOM 3081 O O . TRP A 1 365 ? 21.676 -8.018 42.272 1.00 9.29 365 TRP A O 1
ATOM 3092 N N . LEU A 1 366 ? 21.890 -6.767 40.420 1.00 9.63 366 LEU A N 1
ATOM 3093 C CA . LEU A 1 366 ? 20.509 -6.977 40.015 1.00 9.03 366 LEU A CA 1
ATOM 3094 C C . LEU A 1 366 ? 20.340 -7.699 38.681 1.00 10.68 366 LEU A C 1
ATOM 3095 O O . LEU A 1 366 ? 19.408 -7.422 37.932 1.00 10.71 366 LEU A O 1
ATOM 3100 N N . ARG A 1 367 ? 21.231 -8.641 38.400 1.00 11.71 367 ARG A N 1
ATOM 3101 C CA . ARG A 1 367 ? 21.163 -9.393 37.153 1.00 12.64 367 ARG A CA 1
ATOM 3102 C C . ARG A 1 367 ? 20.346 -10.676 37.262 1.00 14.72 367 ARG A C 1
ATOM 3103 O O . ARG A 1 367 ? 20.150 -11.380 36.268 1.00 16.09 367 ARG A O 1
ATOM 3111 N N . GLY A 1 368 ? 19.870 -10.976 38.469 1.00 14.02 368 GLY A N 1
ATOM 3112 C CA . GLY A 1 368 ? 19.058 -12.164 38.672 1.00 13.47 368 GLY A CA 1
ATOM 3113 C C . GLY A 1 368 ? 19.714 -13.272 39.471 1.00 12.97 368 GLY A C 1
ATOM 3114 O O . GLY A 1 368 ? 19.034 -14.188 39.941 1.00 13.02 368 GLY A O 1
ATOM 3115 N N . ASP A 1 369 ? 21.032 -13.189 39.624 1.00 11.88 369 ASP A N 1
ATOM 3116 C CA . ASP A 1 369 ? 21.801 -14.189 40.361 1.00 12.79 369 ASP A CA 1
ATOM 3117 C C . ASP A 1 369 ? 22.100 -13.774 41.799 1.00 12.82 369 ASP A C 1
ATOM 3118 O O . ASP A 1 369 ? 22.655 -14.559 42.576 1.00 12.84 369 ASP A O 1
ATOM 3123 N N . GLN A 1 370 ? 21.741 -12.547 42.165 1.00 12.49 370 GLN A N 1
ATOM 3124 C CA . GLN A 1 370 ? 22.027 -12.082 43.515 1.00 12.00 370 GLN A CA 1
ATOM 3125 C C . GLN A 1 370 ? 20.840 -11.481 44.269 1.00 11.44 370 GLN A C 1
ATOM 3126 O O . GLN A 1 370 ? 20.095 -12.222 44.905 1.00 11.09 370 GLN A O 1
ATOM 3132 N N . PHE A 1 371 ? 20.632 -10.167 44.205 1.00 11.88 371 PHE A N 1
ATOM 3133 C CA . PHE A 1 371 ? 19.510 -9.575 44.950 1.00 11.40 371 PHE A CA 1
ATOM 3134 C C . PHE A 1 371 ? 18.212 -9.441 44.163 1.00 12.85 371 PHE A C 1
ATOM 3135 O O . PHE A 1 371 ? 18.204 -9.488 42.931 1.00 12.48 371 PHE A O 1
ATOM 3143 N N . ASP A 1 372 ? 17.113 -9.262 44.895 1.00 11.03 372 ASP A N 1
ATOM 3144 C CA . ASP A 1 372 ? 15.805 -9.065 44.279 1.00 11.37 372 ASP A CA 1
ATOM 3145 C C . ASP A 1 372 ? 15.620 -7.559 44.118 1.00 11.93 372 ASP A C 1
ATOM 3146 O O . ASP A 1 372 ? 14.840 -7.097 43.284 1.00 12.78 372 ASP A O 1
ATOM 3151 N N . ALA A 1 373 ? 16.353 -6.793 44.920 1.00 10.42 373 ALA A N 1
ATOM 3152 C CA . ALA A 1 373 ? 16.248 -5.342 44.875 1.00 10.53 373 ALA A CA 1
ATOM 3153 C C . ALA A 1 373 ? 17.252 -4.679 45.798 1.00 10.99 373 ALA A C 1
ATOM 3154 O O . ALA A 1 373 ? 17.980 -5.346 46.530 1.00 9.91 373 ALA A O 1
ATOM 3156 N N . VAL A 1 374 ? 17.297 -3.353 45.744 1.00 10.43 374 VAL A N 1
ATOM 3157 C CA . VAL A 1 374 ? 18.171 -2.590 46.622 1.00 11.21 374 VAL A CA 1
ATOM 3158 C C . VAL A 1 374 ? 17.363 -1.436 47.198 1.00 11.14 374 VAL A C 1
ATOM 3159 O O . VAL A 1 374 ? 16.326 -1.059 46.645 1.00 12.03 374 VAL A O 1
ATOM 3163 N N . MET A 1 375 ? 17.815 -0.901 48.326 1.00 9.39 375 MET A N 1
ATOM 3164 C CA . MET A 1 375 ? 17.144 0.239 48.930 1.00 9.42 375 MET A CA 1
ATOM 3165 C C . MET A 1 375 ? 17.386 1.343 47.907 1.00 8.03 375 MET A C 1
ATOM 3166 O O . MET A 1 375 ? 18.528 1.716 47.652 1.00 9.61 375 MET A O 1
ATOM 3171 N N . ASN A 1 376 ? 16.307 1.846 47.318 1.00 8.35 376 ASN A N 1
ATOM 3172 C CA . ASN A 1 376 ? 16.395 2.853 46.259 1.00 7.60 376 ASN A CA 1
ATOM 3173 C C . ASN A 1 376 ? 16.700 4.281 46.705 1.00 8.85 376 ASN A C 1
ATOM 3174 O O . ASN A 1 376 ? 15.867 5.180 46.556 1.00 8.68 376 ASN A O 1
ATOM 3179 N N . TYR A 1 377 ? 17.902 4.497 47.227 1.00 7.46 377 TYR A N 1
ATOM 3180 C CA . TYR A 1 377 ? 18.292 5.829 47.672 1.00 8.53 377 TYR A CA 1
ATOM 3181 C C . TYR A 1 377 ? 18.412 6.860 46.537 1.00 8.32 377 TYR A C 1
ATOM 3182 O O . TYR A 1 377 ? 18.308 8.062 46.778 1.00 9.21 377 TYR A O 1
ATOM 3191 N N . PRO A 1 378 ? 18.651 6.411 45.290 1.00 8.99 378 PRO A N 1
ATOM 3192 C CA . PRO A 1 378 ? 18.740 7.418 44.224 1.00 8.92 378 PRO A CA 1
ATOM 3193 C C . PRO A 1 378 ? 17.355 8.039 44.000 1.00 9.24 378 PRO A C 1
ATOM 3194 O O . PRO A 1 378 ? 17.231 9.204 43.619 1.00 9.58 378 PRO A O 1
ATOM 3198 N N . PHE A 1 379 ? 16.317 7.243 44.242 1.00 8.91 379 PHE A N 1
ATOM 3199 C CA . PHE A 1 379 ? 14.938 7.703 44.114 1.00 9.41 379 PHE A CA 1
ATOM 3200 C C . PHE A 1 379 ? 14.720 8.704 45.249 1.00 9.41 379 PHE A C 1
ATOM 3201 O O . PHE A 1 379 ? 14.158 9.778 45.048 1.00 10.11 379 PHE A O 1
ATOM 3209 N N . THR A 1 380 ? 15.199 8.355 46.438 1.00 10.08 380 THR A N 1
ATOM 3210 C CA . THR A 1 380 ? 15.068 9.232 47.598 1.00 9.36 380 THR A CA 1
ATOM 3211 C C . THR A 1 380 ? 15.672 10.605 47.282 1.00 10.74 380 THR A C 1
ATOM 3212 O O . THR A 1 380 ? 15.045 11.643 47.509 1.00 10.60 380 THR A O 1
ATOM 3216 N N . ASP A 1 381 ? 16.894 10.595 46.756 1.00 8.72 381 ASP A N 1
ATOM 3217 C CA . ASP A 1 381 ? 17.603 11.824 46.407 1.00 11.69 381 ASP A CA 1
ATOM 3218 C C . ASP A 1 381 ? 16.791 12.731 45.483 1.00 11.28 381 ASP A C 1
ATOM 3219 O O . ASP A 1 381 ? 16.606 13.917 45.766 1.00 10.92 381 ASP A O 1
ATOM 3224 N N . GLY A 1 382 ? 16.306 12.168 44.380 1.00 11.06 382 GLY A N 1
ATOM 3225 C CA . GLY A 1 382 ? 15.537 12.949 43.428 1.00 10.04 382 GLY A CA 1
ATOM 3226 C C . GLY A 1 382 ? 14.204 13.474 43.931 1.00 11.45 382 GLY A C 1
ATOM 3227 O O . GLY A 1 382 ? 13.846 14.631 43.678 1.00 10.09 382 GLY A O 1
ATOM 3228 N N . VAL A 1 383 ? 13.459 12.632 44.639 1.00 9.88 383 VAL A N 1
ATOM 3229 C CA . VAL A 1 383 ? 12.162 13.040 45.154 1.00 11.06 383 VAL A CA 1
ATOM 3230 C C . VAL A 1 383 ? 12.316 14.149 46.193 1.00 11.05 383 VAL A C 1
ATOM 3231 O O . VAL A 1 383 ? 11.515 15.078 46.231 1.00 11.18 383 VAL A O 1
ATOM 3235 N N . LEU A 1 384 ? 13.355 14.062 47.019 1.00 11.95 384 LEU A N 1
ATOM 3236 C CA . LEU A 1 384 ? 13.593 15.084 48.038 1.00 12.34 384 LEU A CA 1
ATOM 3237 C C . LEU A 1 384 ? 14.052 16.402 47.415 1.00 12.82 384 LEU A C 1
ATOM 3238 O O . LEU A 1 384 ? 13.666 17.481 47.871 1.00 14.30 384 LEU A O 1
ATOM 3243 N N . ARG A 1 385 ? 14.870 16.327 46.372 1.00 13.37 385 ARG A N 1
ATOM 3244 C CA . ARG A 1 385 ? 15.339 17.549 45.730 1.00 13.15 385 ARG A CA 1
ATOM 3245 C C . ARG A 1 385 ? 14.185 18.336 45.105 1.00 12.35 385 ARG A C 1
ATOM 3246 O O . ARG A 1 385 ? 14.194 19.569 45.110 1.00 9.91 385 ARG A O 1
ATOM 3254 N N . PHE A 1 386 ? 13.182 17.632 44.586 1.00 10.19 386 PHE A N 1
ATOM 3255 C CA . PHE A 1 386 ? 12.039 18.308 43.975 1.00 11.18 386 PHE A CA 1
ATOM 3256 C C . PHE A 1 386 ? 10.969 18.757 44.968 1.00 11.33 386 PHE A C 1
ATOM 3257 O O . PHE A 1 386 ? 10.607 19.930 45.002 1.00 11.37 386 PHE A O 1
ATOM 3265 N N . PHE A 1 387 ? 10.472 17.824 45.776 1.00 12.73 387 PHE A N 1
ATOM 3266 C CA . PHE A 1 387 ? 9.399 18.113 46.730 1.00 12.44 387 PHE A CA 1
ATOM 3267 C C . PHE A 1 387 ? 9.788 18.731 48.075 1.00 13.42 387 PHE A C 1
ATOM 3268 O O . PHE A 1 387 ? 9.059 19.571 48.607 1.00 14.80 387 PHE A O 1
ATOM 3276 N N . ALA A 1 388 ? 10.916 18.316 48.638 1.00 11.14 388 ALA A N 1
ATOM 3277 C CA . ALA A 1 388 ? 11.314 18.816 49.950 1.00 14.60 388 ALA A CA 1
ATOM 3278 C C . ALA A 1 388 ? 12.149 20.087 49.932 1.00 14.66 388 ALA A C 1
ATOM 3279 O O . ALA A 1 388 ? 11.848 21.046 50.644 1.00 14.07 388 ALA A O 1
ATOM 3281 N N . LYS A 1 389 ? 13.195 20.093 49.116 1.00 16.52 389 LYS A N 1
ATOM 3282 C CA . LYS A 1 389 ? 14.088 21.239 49.027 1.00 17.34 389 LYS A CA 1
ATOM 3283 C C . LYS A 1 389 ? 13.720 22.170 47.883 1.00 18.10 389 LYS A C 1
ATOM 3284 O O . LYS A 1 389 ? 14.127 23.332 47.865 1.00 15.74 389 LYS A O 1
ATOM 3290 N N . GLU A 1 390 ? 12.944 21.654 46.937 1.00 17.78 390 GLU A N 1
ATOM 3291 C CA . GLU A 1 390 ? 12.531 22.427 45.776 1.00 18.83 390 GLU A CA 1
ATOM 3292 C C . GLU A 1 390 ? 13.757 23.042 45.101 1.00 20.03 390 GLU A C 1
ATOM 3293 O O . GLU A 1 390 ? 13.773 24.226 44.764 1.00 20.27 390 GLU A O 1
ATOM 3299 N N . GLU A 1 391 ? 14.780 22.210 44.911 1.00 18.45 391 GLU A N 1
ATOM 3300 C CA . GLU A 1 391 ? 16.036 22.610 44.280 1.00 20.68 391 GLU A CA 1
ATOM 3301 C C . GLU A 1 391 ? 16.016 22.443 42.765 1.00 21.07 391 GLU A C 1
ATOM 3302 O O . GLU A 1 391 ? 16.790 23.086 42.054 1.00 19.92 391 GLU A O 1
ATOM 3308 N N . ILE A 1 392 ? 15.156 21.554 42.276 1.00 18.29 392 ILE A N 1
ATOM 3309 C CA . ILE A 1 392 ? 15.055 21.309 40.846 1.00 17.62 392 ILE A CA 1
ATOM 3310 C C . ILE A 1 392 ? 13.629 21.538 40.376 1.00 17.37 392 ILE A C 1
ATOM 3311 O O . ILE A 1 392 ? 12.690 21.492 41.169 1.00 17.51 392 ILE A O 1
ATOM 3316 N N . SER A 1 393 ? 13.479 21.790 39.081 1.00 15.98 393 SER A N 1
ATOM 3317 C CA . SER A 1 393 ? 12.174 22.037 38.482 1.00 14.80 393 SER A CA 1
ATOM 3318 C C . SER A 1 393 ? 11.464 20.715 38.204 1.00 13.98 393 SER A C 1
ATOM 3319 O O . SER A 1 393 ? 12.062 19.649 38.325 1.00 11.56 393 SER A O 1
ATOM 3322 N N . ALA A 1 394 ? 10.191 20.796 37.821 1.00 13.23 394 ALA A N 1
ATOM 3323 C CA . ALA A 1 394 ? 9.409 19.608 37.512 1.00 13.90 394 ALA A CA 1
ATOM 3324 C C . ALA A 1 394 ? 10.021 18.923 36.294 1.00 15.34 394 ALA A C 1
ATOM 3325 O O . ALA A 1 394 ? 10.011 17.697 36.185 1.00 14.66 394 ALA A O 1
ATOM 3327 N N . ARG A 1 395 ? 10.552 19.732 35.381 1.00 15.28 395 ARG A N 1
ATOM 3328 C CA . ARG A 1 395 ? 11.187 19.223 34.172 1.00 16.57 395 ARG A CA 1
ATOM 3329 C C . ARG A 1 395 ? 12.414 18.389 34.543 1.00 15.50 395 ARG A C 1
ATOM 3330 O O . ARG A 1 395 ? 12.605 17.281 34.038 1.00 13.97 395 ARG A O 1
ATOM 3338 N N . GLN A 1 396 ? 13.244 18.935 35.425 1.00 13.10 396 GLN A N 1
ATOM 3339 C CA . GLN A 1 396 ? 14.453 18.253 35.875 1.00 13.49 396 GLN A CA 1
ATOM 3340 C C . GLN A 1 396 ? 14.129 17.012 36.706 1.00 12.39 396 GLN A C 1
ATOM 3341 O O . GLN A 1 396 ? 14.867 16.029 36.674 1.00 12.23 396 GLN A O 1
ATOM 3347 N N . PHE A 1 397 ? 13.032 17.058 37.457 1.00 10.84 397 PHE A N 1
ATOM 3348 C CA . PHE A 1 397 ? 12.646 15.916 38.283 1.00 11.29 397 PHE A CA 1
ATOM 3349 C C . PHE A 1 397 ? 12.208 14.756 37.390 1.00 11.34 397 PHE A C 1
ATOM 3350 O O . PHE A 1 397 ? 12.583 13.605 37.620 1.00 11.17 397 PHE A O 1
ATOM 3358 N N . ALA A 1 398 ? 11.414 15.068 36.372 1.00 10.74 398 ALA A N 1
ATOM 3359 C CA . ALA A 1 398 ? 10.945 14.054 35.438 1.00 12.33 398 ALA A CA 1
ATOM 3360 C C . ALA A 1 398 ? 12.152 13.414 34.753 1.00 11.70 398 ALA A C 1
ATOM 3361 O O . ALA A 1 398 ? 12.211 12.194 34.600 1.00 12.73 398 ALA A O 1
ATOM 3363 N N . ASN A 1 399 ? 13.116 14.240 34.351 1.00 11.38 399 ASN A N 1
ATOM 3364 C CA . ASN A 1 399 ? 14.322 13.737 33.697 1.00 12.65 399 ASN A CA 1
ATOM 3365 C C . ASN A 1 399 ? 15.101 12.776 34.593 1.00 11.33 399 ASN A C 1
ATOM 3366 O O . ASN A 1 399 ? 15.570 11.733 34.137 1.00 11.53 399 ASN A O 1
ATOM 3371 N N . GLN A 1 400 ? 15.240 13.136 35.866 1.00 11.58 400 GLN A N 1
ATOM 3372 C CA . GLN A 1 400 ? 15.977 12.312 36.820 1.00 11.94 400 GLN A CA 1
ATOM 3373 C C . GLN A 1 400 ? 15.253 10.999 37.098 1.00 12.23 400 GLN A C 1
ATOM 3374 O O . GLN A 1 400 ? 15.883 9.948 37.227 1.00 12.93 400 GLN A O 1
ATOM 3380 N N . MET A 1 401 ? 13.929 11.055 37.188 1.00 11.29 401 MET A N 1
ATOM 3381 C CA . MET A 1 401 ? 13.145 9.845 37.417 1.00 10.61 401 MET A CA 1
ATOM 3382 C C . MET A 1 401 ? 13.260 8.945 36.183 1.00 10.29 401 MET A C 1
ATOM 3383 O O . MET A 1 401 ? 13.392 7.727 36.300 1.00 8.88 401 MET A O 1
ATOM 3388 N N . MET A 1 402 ? 13.212 9.549 34.998 1.00 10.25 402 MET A N 1
ATOM 3389 C CA . MET A 1 402 ? 13.337 8.784 33.758 1.00 9.46 402 MET A CA 1
ATOM 3390 C C . MET A 1 402 ? 14.755 8.217 33.644 1.00 10.40 402 MET A C 1
ATOM 3391 O O . MET A 1 402 ? 14.956 7.103 33.153 1.00 9.29 402 MET A O 1
ATOM 3396 N N . HIS A 1 403 ? 15.735 8.988 34.105 1.00 9.49 403 HIS A N 1
ATOM 3397 C CA . HIS A 1 403 ? 17.124 8.551 34.063 1.00 8.91 403 HIS A CA 1
ATOM 3398 C C . HIS A 1 403 ? 17.333 7.297 34.912 1.00 9.29 403 HIS A C 1
ATOM 3399 O O . HIS A 1 403 ? 17.838 6.290 34.418 1.00 8.99 403 HIS A O 1
ATOM 3406 N N . VAL A 1 404 ? 16.935 7.352 36.182 1.00 9.58 404 VAL A N 1
ATOM 3407 C CA . VAL A 1 404 ? 17.130 6.209 37.072 1.00 10.45 404 VAL A CA 1
ATOM 3408 C C . VAL A 1 404 ? 16.294 4.980 36.714 1.00 11.16 404 VAL A C 1
ATOM 3409 O O . VAL A 1 404 ? 16.768 3.852 36.843 1.00 11.64 404 VAL A O 1
ATOM 3413 N N . LEU A 1 405 ? 15.061 5.185 36.262 1.00 9.65 405 LEU A N 1
ATOM 3414 C CA . LEU A 1 405 ? 14.215 4.057 35.892 1.00 10.26 405 LEU A CA 1
ATOM 3415 C C . LEU A 1 405 ? 14.749 3.328 34.655 1.00 9.97 405 LEU A C 1
ATOM 3416 O O . LEU A 1 405 ? 14.773 2.103 34.620 1.00 10.16 405 LEU A O 1
ATOM 3421 N N . HIS A 1 406 ? 15.174 4.074 33.638 1.00 8.87 406 HIS A N 1
ATOM 3422 C CA . HIS A 1 406 ? 15.688 3.435 32.428 1.00 10.12 406 HIS A CA 1
ATOM 3423 C C . HIS A 1 406 ? 17.078 2.826 32.602 1.00 11.46 406 HIS A C 1
ATOM 3424 O O . HIS A 1 406 ? 17.580 2.150 31.698 1.00 10.77 406 HIS A O 1
ATOM 3431 N N . SER A 1 407 ? 17.697 3.056 33.760 1.00 10.30 407 SER A N 1
ATOM 3432 C CA . SER A 1 407 ? 19.022 2.501 34.025 1.00 10.35 407 SER A CA 1
ATOM 3433 C C . SER A 1 407 ? 18.900 1.032 34.411 1.00 9.85 407 SER A C 1
ATOM 3434 O O . SER A 1 407 ? 19.908 0.338 34.540 1.00 9.72 407 SER A O 1
ATOM 3437 N N . TYR A 1 408 ? 17.668 0.568 34.609 1.00 7.85 408 TYR A N 1
ATOM 3438 C CA . TYR A 1 408 ? 17.424 -0.820 35.001 1.00 8.83 408 TYR A CA 1
ATOM 3439 C C . TYR A 1 408 ? 16.363 -1.488 34.139 1.00 9.00 408 TYR A C 1
ATOM 3440 O O . TYR A 1 408 ? 15.575 -0.816 33.470 1.00 7.25 408 TYR A O 1
ATOM 3449 N N . PRO A 1 409 ? 16.335 -2.831 34.147 1.00 9.39 409 PRO A N 1
ATOM 3450 C CA . PRO A 1 409 ? 15.355 -3.609 33.384 1.00 10.77 409 PRO A CA 1
ATOM 3451 C C . PRO A 1 409 ? 14.000 -3.397 34.062 1.00 11.29 409 PRO A C 1
ATOM 3452 O O . PRO A 1 409 ? 13.948 -3.146 35.275 1.00 9.47 409 PRO A O 1
ATOM 3456 N N . ASN A 1 410 ? 12.916 -3.501 33.296 1.00 8.46 410 ASN A N 1
ATOM 3457 C CA . ASN A 1 410 ? 11.570 -3.317 33.839 1.00 8.77 410 ASN A CA 1
ATOM 3458 C C . ASN A 1 410 ? 11.266 -4.209 35.035 1.00 9.90 410 ASN A C 1
ATOM 3459 O O . ASN A 1 410 ? 10.739 -3.731 36.042 1.00 9.28 410 ASN A O 1
ATOM 3464 N N . ASN A 1 411 ? 11.577 -5.500 34.937 1.00 11.72 411 ASN A N 1
ATOM 3465 C CA . ASN A 1 411 ? 11.274 -6.385 36.054 1.00 13.52 411 ASN A CA 1
ATOM 3466 C C . ASN A 1 411 ? 12.046 -6.024 37.314 1.00 13.16 411 ASN A C 1
ATOM 3467 O O . ASN A 1 411 ? 11.600 -6.320 38.421 1.00 14.12 411 ASN A O 1
ATOM 3472 N N . VAL A 1 412 ? 13.199 -5.381 37.152 1.00 13.41 412 VAL A N 1
ATOM 3473 C CA . VAL A 1 412 ? 13.979 -4.946 38.302 1.00 11.41 412 VAL A CA 1
ATOM 3474 C C . VAL A 1 412 ? 13.225 -3.787 38.962 1.00 10.88 412 VAL A C 1
ATOM 3475 O O . VAL A 1 412 ? 13.043 -3.769 40.178 1.00 10.95 412 VAL A O 1
ATOM 3479 N N . ASN A 1 413 ? 12.772 -2.826 38.162 1.00 10.51 413 ASN A N 1
ATOM 3480 C CA . ASN A 1 413 ? 12.034 -1.686 38.706 1.00 10.18 413 ASN A CA 1
ATOM 3481 C C . ASN A 1 413 ? 10.736 -2.100 39.394 1.00 10.14 413 ASN A C 1
ATOM 3482 O O . ASN A 1 413 ? 10.293 -1.443 40.333 1.00 11.09 413 ASN A O 1
ATOM 3487 N N . GLU A 1 414 ? 10.129 -3.188 38.932 1.00 11.03 414 GLU A N 1
ATOM 3488 C CA . GLU A 1 414 ? 8.872 -3.651 39.516 1.00 13.64 414 GLU A CA 1
ATOM 3489 C C . GLU A 1 414 ? 9.022 -4.102 40.964 1.00 13.38 414 GLU A C 1
ATOM 3490 O O . GLU A 1 414 ? 8.043 -4.116 41.711 1.00 14.35 414 GLU A O 1
ATOM 3496 N N . ALA A 1 415 ? 10.240 -4.467 41.364 1.00 11.92 415 ALA A N 1
ATOM 3497 C CA . ALA A 1 415 ? 10.478 -4.928 42.731 1.00 12.22 415 ALA A CA 1
ATOM 3498 C C . ALA A 1 415 ? 11.297 -3.961 43.590 1.00 11.61 415 ALA A C 1
ATOM 3499 O O . ALA A 1 415 ? 11.648 -4.284 44.727 1.00 12.77 415 ALA A O 1
ATOM 3501 N N . ALA A 1 416 ? 11.581 -2.775 43.057 1.00 12.39 416 ALA A N 1
ATOM 3502 C CA . ALA A 1 416 ? 12.377 -1.769 43.766 1.00 11.87 416 ALA A CA 1
ATOM 3503 C C . ALA A 1 416 ? 11.803 -1.308 45.111 1.00 12.03 416 ALA A C 1
ATOM 3504 O O . ALA A 1 416 ? 10.606 -1.085 45.250 1.00 15.29 416 ALA A O 1
ATOM 3506 N N . PHE A 1 417 ? 12.691 -1.151 46.087 1.00 11.43 417 PHE A N 1
ATOM 3507 C CA . PHE A 1 417 ? 12.344 -0.730 47.448 1.00 9.29 417 PHE A CA 1
ATOM 3508 C C . PHE A 1 417 ? 12.444 0.800 47.481 1.00 10.30 417 PHE A C 1
ATOM 3509 O O . PHE A 1 417 ? 13.504 1.352 47.787 1.00 9.45 417 PHE A O 1
ATOM 3517 N N . ASN A 1 418 ? 11.342 1.480 47.169 1.00 7.27 418 ASN A N 1
ATOM 3518 C CA . ASN A 1 418 ? 11.336 2.943 47.120 1.00 10.61 418 ASN A CA 1
ATOM 3519 C C . ASN A 1 418 ? 11.041 3.603 48.467 1.00 9.59 418 ASN A C 1
ATOM 3520 O O . ASN A 1 418 ? 9.904 3.613 48.923 1.00 11.93 418 ASN A O 1
ATOM 3525 N N . LEU A 1 419 ? 12.069 4.173 49.086 1.00 11.40 419 LEU A N 1
ATOM 3526 C CA . LEU A 1 419 ? 11.908 4.827 50.379 1.00 9.36 419 LEU A CA 1
ATOM 3527 C C . LEU A 1 419 ? 12.140 6.336 50.271 1.00 10.72 419 LEU A C 1
ATOM 3528 O O . LEU A 1 419 ? 12.629 6.827 49.248 1.00 10.11 419 LEU A O 1
ATOM 3533 N N . LEU A 1 420 ? 11.785 7.062 51.330 1.00 9.35 420 LEU A N 1
ATOM 3534 C CA . LEU A 1 420 ? 11.933 8.519 51.377 1.00 9.89 420 LEU A CA 1
ATOM 3535 C C . LEU A 1 420 ? 12.904 8.923 52.478 1.00 9.93 420 LEU A C 1
ATOM 3536 O O . LEU A 1 420 ? 13.392 10.053 52.514 1.00 9.24 420 LEU A O 1
ATOM 3541 N N . GLY A 1 421 ? 13.159 7.991 53.388 1.00 10.66 421 GLY A N 1
ATOM 3542 C CA . GLY A 1 421 ? 14.061 8.247 54.489 1.00 10.53 421 GLY A CA 1
ATOM 3543 C C . GLY A 1 421 ? 14.252 6.959 55.259 1.00 11.82 421 GLY A C 1
ATOM 3544 O O . GLY A 1 421 ? 13.588 5.959 54.975 1.00 9.91 421 GLY A O 1
ATOM 3545 N N . SER A 1 422 ? 15.155 6.978 56.232 1.00 12.00 422 SER A N 1
ATOM 3546 C CA . SER A 1 422 ? 15.425 5.793 57.034 1.00 10.41 422 SER A CA 1
ATOM 3547 C C . SER A 1 422 ? 16.168 6.188 58.297 1.00 10.17 422 SER A C 1
ATOM 3548 O O . SER A 1 422 ? 16.232 7.368 58.647 1.00 9.63 422 SER A O 1
ATOM 3551 N N . HIS A 1 423 ? 16.730 5.194 58.982 1.00 10.82 423 HIS A N 1
ATOM 3552 C CA . HIS A 1 423 ? 17.481 5.446 60.201 1.00 10.31 423 HIS A CA 1
ATOM 3553 C C . HIS A 1 423 ? 18.836 6.053 59.853 1.00 10.89 423 HIS A C 1
ATOM 3554 O O . HIS A 1 423 ? 19.583 6.473 60.741 1.00 10.04 423 HIS A O 1
ATOM 3561 N N . ASP A 1 424 ? 19.147 6.104 58.557 1.00 9.08 424 ASP A N 1
ATOM 3562 C CA . ASP A 1 424 ? 20.415 6.657 58.093 1.00 10.75 424 ASP A CA 1
ATOM 3563 C C . ASP A 1 424 ? 20.267 7.992 57.368 1.00 10.85 424 ASP A C 1
ATOM 3564 O O . ASP A 1 424 ? 21.203 8.441 56.708 1.00 8.83 424 ASP A O 1
ATOM 3569 N N . THR A 1 425 ? 19.094 8.614 57.477 1.00 9.92 425 THR A N 1
ATOM 3570 C CA . THR A 1 425 ? 18.857 9.909 56.837 1.00 9.46 425 THR A CA 1
ATOM 3571 C C . THR A 1 425 ? 18.104 10.830 57.792 1.00 9.42 425 THR A C 1
ATOM 3572 O O . THR A 1 425 ? 17.580 10.390 58.810 1.00 8.14 425 THR A O 1
ATOM 3576 N N . SER A 1 426 ? 18.046 12.112 57.455 1.00 10.80 426 SER A N 1
ATOM 3577 C CA . SER A 1 426 ? 17.301 13.056 58.267 1.00 12.12 426 SER A CA 1
ATOM 3578 C C . SER A 1 426 ? 15.831 12.731 58.015 1.00 11.36 426 SER A C 1
ATOM 3579 O O . SER A 1 426 ? 15.496 12.081 57.017 1.00 12.18 426 SER A O 1
ATOM 3582 N N . ARG A 1 427 ? 14.969 13.179 58.921 1.00 11.59 427 ARG A N 1
ATOM 3583 C CA . ARG A 1 427 ? 13.523 12.973 58.822 1.00 11.67 427 ARG A CA 1
ATOM 3584 C C . ARG A 1 427 ? 12.990 13.792 57.649 1.00 11.26 427 ARG A C 1
ATOM 3585 O O . ARG A 1 427 ? 13.372 14.951 57.493 1.00 12.04 427 ARG A O 1
ATOM 3593 N N . ILE A 1 428 ? 12.109 13.211 56.833 1.00 11.47 428 ILE A N 1
ATOM 3594 C CA . ILE A 1 428 ? 11.568 13.950 55.685 1.00 10.62 428 ILE A CA 1
ATOM 3595 C C . ILE A 1 428 ? 10.892 15.270 56.074 1.00 10.78 428 ILE A C 1
ATOM 3596 O O . ILE A 1 428 ? 10.990 16.259 55.343 1.00 9.98 428 ILE A O 1
ATOM 3601 N N . LEU A 1 429 ? 10.205 15.304 57.213 1.00 11.82 429 LEU A N 1
ATOM 3602 C CA . LEU A 1 429 ? 9.546 16.549 57.616 1.00 11.86 429 LEU A CA 1
ATOM 3603 C C . LEU A 1 429 ? 10.607 17.619 57.854 1.00 12.42 429 LEU A C 1
ATOM 3604 O O . LEU A 1 429 ? 10.396 18.799 57.558 1.00 13.76 429 LEU A O 1
ATOM 3609 N N . THR A 1 430 ? 11.754 17.201 58.379 1.00 11.69 430 THR A N 1
ATOM 3610 C CA . THR A 1 430 ? 12.845 18.131 58.643 1.00 12.75 430 THR A CA 1
ATOM 3611 C C . THR A 1 430 ? 13.541 18.542 57.344 1.00 13.89 430 THR A C 1
ATOM 3612 O O . THR A 1 430 ? 13.930 19.700 57.189 1.00 11.06 430 THR A O 1
ATOM 3616 N N . VAL A 1 431 ? 13.693 17.605 56.409 1.00 12.57 431 VAL A N 1
ATOM 3617 C CA . VAL A 1 431 ? 14.315 17.928 55.128 1.00 11.53 431 VAL A CA 1
ATOM 3618 C C . VAL A 1 431 ? 13.400 18.946 54.451 1.00 14.21 431 VAL A C 1
ATOM 3619 O O . VAL A 1 431 ? 13.842 19.799 53.682 1.00 11.04 431 VAL A O 1
ATOM 3623 N N . CYS A 1 432 ? 12.111 18.834 54.753 1.00 13.40 432 CYS A N 1
ATOM 3624 C CA . CYS A 1 432 ? 11.095 19.716 54.206 1.00 16.71 432 CYS A CA 1
ATOM 3625 C C . CYS A 1 432 ? 10.983 21.031 54.988 1.00 15.94 432 CYS A C 1
ATOM 3626 O O . CYS A 1 432 ? 10.081 21.838 54.748 1.00 14.69 432 CYS A O 1
ATOM 3629 N N . GLY A 1 433 ? 11.901 21.242 55.925 1.00 15.00 433 GLY A N 1
ATOM 3630 C CA . GLY A 1 433 ? 11.878 22.461 56.715 1.00 14.99 433 GLY A CA 1
ATOM 3631 C C . GLY A 1 433 ? 10.620 22.613 57.553 1.00 15.65 433 GLY A C 1
ATOM 3632 O O . GLY A 1 433 ? 10.210 23.731 57.865 1.00 16.91 433 GLY A O 1
ATOM 3633 N N . GLY A 1 434 ? 10.003 21.487 57.904 1.00 13.77 434 GLY A N 1
ATOM 3634 C CA . GLY A 1 434 ? 8.799 21.513 58.718 1.00 14.34 434 GLY A CA 1
ATOM 3635 C C . GLY A 1 434 ? 7.486 21.798 58.007 1.00 14.60 434 GLY A C 1
ATOM 3636 O O . GLY A 1 434 ? 6.457 21.963 58.660 1.00 13.94 434 GLY A O 1
ATOM 3637 N N . ASP A 1 435 ? 7.502 21.849 56.679 1.00 14.33 435 ASP A N 1
ATOM 3638 C CA . ASP A 1 435 ? 6.281 22.124 55.923 1.00 14.79 435 ASP A CA 1
ATOM 3639 C C . ASP A 1 435 ? 5.529 20.830 55.611 1.00 14.16 435 ASP A C 1
ATOM 3640 O O . ASP A 1 435 ? 5.926 20.075 54.728 1.00 11.49 435 ASP A O 1
ATOM 3645 N N . ILE A 1 436 ? 4.446 20.581 56.340 1.00 14.17 436 ILE A N 1
ATOM 3646 C CA . ILE A 1 436 ? 3.640 19.375 56.147 1.00 14.84 436 ILE A CA 1
ATOM 3647 C C . ILE A 1 436 ? 3.116 19.239 54.715 1.00 13.65 436 ILE A C 1
ATOM 3648 O O . ILE A 1 436 ? 2.946 18.127 54.218 1.00 11.95 436 ILE A O 1
ATOM 3653 N N . ARG A 1 437 ? 2.860 20.366 54.058 1.00 12.19 437 ARG A N 1
ATOM 3654 C CA . ARG A 1 437 ? 2.342 20.348 52.690 1.00 12.59 437 ARG A CA 1
ATOM 3655 C C . ARG A 1 437 ? 3.299 19.633 51.741 1.00 12.07 437 ARG A C 1
ATOM 3656 O O . ARG A 1 437 ? 2.866 18.920 50.833 1.00 12.37 437 ARG A O 1
ATOM 3664 N N . LYS A 1 438 ? 4.599 19.823 51.953 1.00 12.09 438 LYS A N 1
ATOM 3665 C CA . LYS A 1 438 ? 5.603 19.190 51.106 1.00 10.56 438 LYS A CA 1
ATOM 3666 C C . LYS A 1 438 ? 5.714 17.699 51.414 1.00 10.76 438 LYS A C 1
ATOM 3667 O O . LYS A 1 438 ? 5.882 16.883 50.508 1.00 10.48 438 LYS A O 1
ATOM 3673 N N . VAL A 1 439 ? 5.615 17.342 52.691 1.00 10.46 439 VAL A N 1
ATOM 3674 C CA . VAL A 1 439 ? 5.687 15.938 53.085 1.00 10.14 439 VAL A CA 1
ATOM 3675 C C . VAL A 1 439 ? 4.513 15.178 52.467 1.00 10.43 439 VAL A C 1
ATOM 3676 O O . VAL A 1 439 ? 4.646 14.023 52.055 1.00 9.42 439 VAL A O 1
ATOM 3680 N N . LYS A 1 440 ? 3.357 15.828 52.398 1.00 9.45 440 LYS A N 1
ATOM 3681 C CA . LYS A 1 440 ? 2.191 15.187 51.805 1.00 9.52 440 LYS A CA 1
ATOM 3682 C C . LYS A 1 440 ? 2.478 14.851 50.347 1.00 8.74 440 LYS A C 1
ATOM 3683 O O . LYS A 1 440 ? 2.073 13.794 49.853 1.00 9.71 440 LYS A O 1
ATOM 3689 N N . LEU A 1 441 ? 3.191 15.739 49.659 1.00 8.71 441 LEU A N 1
ATOM 3690 C CA . LEU A 1 441 ? 3.529 15.495 48.263 1.00 10.75 441 LEU A CA 1
ATOM 3691 C C . LEU A 1 441 ? 4.514 14.333 48.131 1.00 11.42 441 LEU A C 1
ATOM 3692 O O . LEU A 1 441 ? 4.426 13.542 47.189 1.00 11.78 441 LEU A O 1
ATOM 3697 N N . LEU A 1 442 ? 5.453 14.231 49.069 1.00 10.41 442 LEU A N 1
ATOM 3698 C CA . LEU A 1 442 ? 6.425 13.141 49.036 1.00 11.00 442 LEU A CA 1
ATOM 3699 C C . LEU A 1 442 ? 5.686 11.807 49.106 1.00 11.11 442 LEU A C 1
ATOM 3700 O O . LEU A 1 442 ? 5.932 10.914 48.301 1.00 10.78 442 LEU A O 1
ATOM 3705 N N . PHE A 1 443 ? 4.776 11.680 50.066 1.00 10.97 443 PHE A N 1
ATOM 3706 C CA . PHE A 1 443 ? 4.007 10.448 50.220 1.00 11.92 443 PHE A CA 1
ATOM 3707 C C . PHE A 1 443 ? 3.143 10.156 48.995 1.00 11.41 443 PHE A C 1
ATOM 3708 O O . PHE A 1 443 ? 3.010 9.002 48.578 1.00 10.22 443 PHE A O 1
ATOM 3716 N N . LEU A 1 444 ? 2.551 11.199 48.424 1.00 10.30 444 LEU A N 1
ATOM 3717 C CA . LEU A 1 444 ? 1.715 11.031 47.239 1.00 10.95 444 LEU A CA 1
ATOM 3718 C C . LEU A 1 444 ? 2.526 10.422 46.104 1.00 10.12 444 LEU A C 1
ATOM 3719 O O . LEU A 1 444 ? 2.086 9.469 45.459 1.00 11.42 444 LEU A O 1
ATOM 3724 N N . PHE A 1 445 ? 3.714 10.965 45.856 1.00 10.27 445 PHE A N 1
ATOM 3725 C CA . PHE A 1 445 ? 4.535 10.440 44.774 1.00 10.33 445 PHE A CA 1
ATOM 3726 C C . PHE A 1 445 ? 4.974 9.015 45.068 1.00 11.03 445 PHE A C 1
ATOM 3727 O O . PHE A 1 445 ? 4.828 8.125 44.233 1.00 12.49 445 PHE A O 1
ATOM 3735 N N . GLN A 1 446 ? 5.515 8.803 46.261 1.00 10.63 446 GLN A N 1
ATOM 3736 C CA . GLN A 1 446 ? 5.982 7.480 46.659 1.00 11.52 446 GLN A CA 1
ATOM 3737 C C . GLN A 1 446 ? 4.896 6.423 46.502 1.00 11.03 446 GLN A C 1
ATOM 3738 O O . GLN A 1 446 ? 5.107 5.380 45.884 1.00 9.43 446 GLN A O 1
ATOM 3744 N N . LEU A 1 447 ? 3.725 6.712 47.059 1.00 10.73 447 LEU A N 1
ATOM 3745 C CA . LEU A 1 447 ? 2.622 5.766 47.042 1.00 10.75 447 LEU A CA 1
ATOM 3746 C C . LEU A 1 447 ? 1.877 5.567 45.725 1.00 10.30 447 LEU A C 1
ATOM 3747 O O . LEU A 1 447 ? 0.981 4.732 45.649 1.00 10.78 447 LEU A O 1
ATOM 3752 N N . THR A 1 448 ? 2.248 6.321 44.693 1.00 11.45 448 THR A N 1
ATOM 3753 C CA . THR A 1 448 ? 1.641 6.168 43.370 1.00 11.41 448 THR A CA 1
ATOM 3754 C C . THR A 1 448 ? 2.723 5.669 42.400 1.00 10.38 448 THR A C 1
ATOM 3755 O O . THR A 1 448 ? 2.479 5.498 41.204 1.00 12.71 448 THR A O 1
ATOM 3759 N N . PHE A 1 449 ? 3.916 5.425 42.940 1.00 9.05 449 PHE A N 1
ATOM 3760 C CA . PHE A 1 449 ? 5.068 4.961 42.165 1.00 8.07 449 PHE A CA 1
ATOM 3761 C C . PHE A 1 449 ? 5.160 3.432 42.196 1.00 8.27 449 PHE A C 1
ATOM 3762 O O . PHE A 1 449 ? 4.928 2.804 43.227 1.00 9.17 449 PHE A O 1
ATOM 3770 N N . THR A 1 450 ? 5.519 2.839 41.065 1.00 9.39 450 THR A N 1
ATOM 3771 C CA . THR A 1 450 ? 5.635 1.386 40.968 1.00 9.15 450 THR A CA 1
ATOM 3772 C C . THR A 1 450 ? 6.791 0.824 41.793 1.00 9.96 450 THR A C 1
ATOM 3773 O O . THR A 1 450 ? 7.882 1.396 41.831 1.00 10.12 450 THR A O 1
ATOM 3777 N N . GLY A 1 451 ? 6.541 -0.296 42.466 1.00 10.40 451 GLY A N 1
ATOM 3778 C CA . GLY A 1 451 ? 7.573 -0.912 43.278 1.00 11.01 451 GLY A CA 1
ATOM 3779 C C . GLY A 1 451 ? 7.074 -1.360 44.639 1.00 11.49 451 GLY A C 1
ATOM 3780 O O . GLY A 1 451 ? 5.888 -1.628 44.815 1.00 12.09 451 GLY A O 1
ATOM 3781 N N . SER A 1 452 ? 7.993 -1.448 45.596 1.00 9.80 452 SER A N 1
ATOM 3782 C CA . SER A 1 452 ? 7.682 -1.862 46.961 1.00 11.12 452 SER A CA 1
ATOM 3783 C C . SER A 1 452 ? 8.148 -0.739 47.888 1.00 11.65 452 SER A C 1
ATOM 3784 O O . SER A 1 452 ? 9.280 -0.750 48.380 1.00 14.40 452 SER A O 1
ATOM 3787 N N . PRO A 1 453 ? 7.274 0.244 48.145 1.00 11.66 453 PRO A N 1
ATOM 3788 C CA . PRO A 1 453 ? 7.609 1.379 49.012 1.00 11.67 453 PRO A CA 1
ATOM 3789 C C . PRO A 1 453 ? 7.762 1.029 50.486 1.00 11.51 453 PRO A C 1
ATOM 3790 O O . PRO A 1 453 ? 7.145 0.086 50.979 1.00 10.04 453 PRO A O 1
ATOM 3794 N N . CYS A 1 454 ? 8.585 1.809 51.182 1.00 10.11 454 CYS A N 1
ATOM 3795 C CA . CYS A 1 454 ? 8.815 1.605 52.604 1.00 9.24 454 CYS A CA 1
ATOM 3796 C C . CYS A 1 454 ? 8.710 2.931 53.340 1.00 10.23 454 CYS A C 1
ATOM 3797 O O . CYS A 1 454 ? 9.286 3.939 52.919 1.00 9.64 454 CYS A O 1
ATOM 3800 N N . ILE A 1 455 ? 7.974 2.912 54.446 1.00 10.77 455 ILE A N 1
ATOM 3801 C CA . ILE A 1 455 ? 7.771 4.089 55.281 1.00 10.48 455 ILE A CA 1
ATOM 3802 C C . ILE A 1 455 ? 8.581 3.948 56.571 1.00 11.88 455 ILE A C 1
ATOM 3803 O O . ILE A 1 455 ? 8.513 2.918 57.246 1.00 10.01 455 ILE A O 1
ATOM 3808 N N . TYR A 1 456 ? 9.348 4.985 56.903 1.00 11.34 456 TYR A N 1
ATOM 3809 C CA . TYR A 1 456 ? 10.173 4.984 58.109 1.00 11.88 456 TYR A CA 1
ATOM 3810 C C . TYR A 1 456 ? 9.282 5.340 59.300 1.00 11.48 456 TYR A C 1
ATOM 3811 O O . TYR A 1 456 ? 8.588 6.360 59.282 1.00 10.51 456 TYR A O 1
ATOM 3820 N N . TYR A 1 457 ? 9.300 4.497 60.330 1.00 9.89 457 TYR A N 1
ATOM 3821 C CA . TYR A 1 457 ? 8.445 4.711 61.495 1.00 9.72 457 TYR A CA 1
ATOM 3822 C C . TYR A 1 457 ? 8.426 6.165 61.940 1.00 9.54 457 TYR A C 1
ATOM 3823 O O . TYR A 1 457 ? 9.476 6.797 62.070 1.00 8.57 457 TYR A O 1
ATOM 3832 N N . GLY A 1 458 ? 7.223 6.691 62.163 1.00 8.59 458 GLY A N 1
ATOM 3833 C CA . GLY A 1 458 ? 7.093 8.066 62.617 1.00 11.41 458 GLY A CA 1
ATOM 3834 C C . GLY A 1 458 ? 6.883 9.109 61.538 1.00 10.98 458 GLY A C 1
ATOM 3835 O O . GLY A 1 458 ? 6.332 10.183 61.806 1.00 9.66 458 GLY A O 1
ATOM 3836 N N . ASP A 1 459 ? 7.324 8.819 60.319 1.00 9.90 459 ASP A N 1
ATOM 3837 C CA . ASP A 1 459 ? 7.145 9.781 59.240 1.00 10.54 459 ASP A CA 1
ATOM 3838 C C . ASP A 1 459 ? 5.662 9.974 58.922 1.00 10.64 459 ASP A C 1
ATOM 3839 O O . ASP A 1 459 ? 5.254 11.043 58.466 1.00 10.18 459 ASP A O 1
ATOM 3844 N N . GLU A 1 460 ? 4.853 8.950 59.180 1.00 10.86 460 GLU A N 1
ATOM 3845 C CA . GLU A 1 460 ? 3.426 9.046 58.900 1.00 10.71 460 GLU A CA 1
ATOM 3846 C C . GLU A 1 460 ? 2.691 9.940 59.899 1.00 11.36 460 GLU A C 1
ATOM 3847 O O . GLU A 1 460 ? 1.554 10.346 59.651 1.00 12.93 460 GLU A O 1
ATOM 3853 N N . ILE A 1 461 ? 3.337 10.251 61.021 1.00 11.91 461 ILE A N 1
ATOM 3854 C CA . ILE A 1 461 ? 2.723 11.113 62.027 1.00 11.94 461 ILE A CA 1
ATOM 3855 C C . ILE A 1 461 ? 3.512 12.394 62.255 1.00 12.89 461 ILE A C 1
ATOM 3856 O O . ILE A 1 461 ? 3.364 13.060 63.284 1.00 13.12 461 ILE A O 1
ATOM 3861 N N . GLY A 1 462 ? 4.361 12.728 61.289 1.00 12.30 462 GLY A N 1
ATOM 3862 C CA . GLY A 1 462 ? 5.133 13.955 61.366 1.00 11.93 462 GLY A CA 1
ATOM 3863 C C . GLY A 1 462 ? 6.233 14.088 62.399 1.00 12.75 462 GLY A C 1
ATOM 3864 O O . GLY A 1 462 ? 6.402 15.165 62.976 1.00 9.79 462 GLY A O 1
ATOM 3865 N N . MET A 1 463 ? 6.982 13.018 62.653 1.00 11.28 463 MET A N 1
ATOM 3866 C CA . MET A 1 463 ? 8.084 13.113 63.603 1.00 12.08 463 MET A CA 1
ATOM 3867 C C . MET A 1 463 ? 9.197 13.919 62.935 1.00 12.77 463 MET A C 1
ATOM 3868 O O . MET A 1 463 ? 9.322 13.908 61.711 1.00 12.18 463 MET A O 1
ATOM 3873 N N . THR A 1 464 ? 9.992 14.628 63.733 1.00 14.35 464 THR A N 1
ATOM 3874 C CA . THR A 1 464 ? 11.072 15.452 63.195 1.00 14.64 464 THR A CA 1
ATOM 3875 C C . THR A 1 464 ? 12.446 15.025 63.693 1.00 13.53 464 THR A C 1
ATOM 3876 O O . THR A 1 464 ? 12.567 14.234 64.629 1.00 14.66 464 THR A O 1
ATOM 3880 N N . GLY A 1 465 ? 13.481 15.568 63.061 1.00 14.46 465 GLY A N 1
ATOM 3881 C CA . GLY A 1 465 ? 14.838 15.248 63.463 1.00 14.22 465 GLY A CA 1
ATOM 3882 C C . GLY A 1 465 ? 15.837 15.251 62.326 1.00 14.07 465 GLY A C 1
ATOM 3883 O O . GLY A 1 465 ? 15.501 14.927 61.184 1.00 12.02 465 GLY A O 1
ATOM 3884 N N . GLY A 1 466 ? 17.074 15.623 62.644 1.00 14.47 466 GLY A N 1
ATOM 3885 C CA . GLY A 1 466 ? 18.123 15.657 61.644 1.00 15.61 466 GLY A CA 1
ATOM 3886 C C . GLY A 1 466 ? 18.606 14.254 61.340 1.00 15.84 466 GLY A C 1
ATOM 3887 O O . GLY A 1 466 ? 17.867 13.290 61.535 1.00 15.04 466 GLY A O 1
ATOM 3888 N N . ASN A 1 467 ? 19.848 14.125 60.886 1.00 15.10 467 ASN A N 1
ATOM 3889 C CA . ASN A 1 467 ? 20.378 12.810 60.551 1.00 15.01 467 ASN A CA 1
ATOM 3890 C C . ASN A 1 467 ? 20.820 12.034 61.798 1.00 14.48 467 ASN A C 1
ATOM 3891 O O . ASN A 1 467 ? 20.883 12.588 62.900 1.00 12.37 467 ASN A O 1
ATOM 3896 N N . ASP A 1 468 ? 21.113 10.750 61.601 1.00 13.22 468 ASP A N 1
ATOM 3897 C CA . ASP A 1 468 ? 21.556 9.830 62.655 1.00 14.92 468 ASP A CA 1
ATOM 3898 C C . ASP A 1 468 ? 22.427 10.536 63.694 1.00 15.74 468 ASP A C 1
ATOM 3899 O O . ASP A 1 468 ? 23.434 11.150 63.346 1.00 17.32 468 ASP A O 1
ATOM 3904 N N . PRO A 1 469 ? 22.079 10.421 64.991 1.00 16.05 469 PRO A N 1
ATOM 3905 C CA . PRO A 1 469 ? 20.962 9.681 65.594 1.00 14.74 469 PRO A CA 1
ATOM 3906 C C . PRO A 1 469 ? 19.667 10.469 65.810 1.00 14.24 469 PRO A C 1
ATOM 3907 O O . PRO A 1 469 ? 18.679 9.923 66.306 1.00 12.79 469 PRO A O 1
ATOM 3911 N N . GLU A 1 470 ? 19.659 11.742 65.439 1.00 12.40 470 GLU A N 1
ATOM 3912 C CA . GLU A 1 470 ? 18.477 12.563 65.659 1.00 13.59 470 GLU A CA 1
ATOM 3913 C C . GLU A 1 470 ? 17.203 12.009 65.016 1.00 13.50 470 GLU A C 1
ATOM 3914 O O . GLU A 1 470 ? 16.100 12.289 65.480 1.00 13.24 470 GLU A O 1
ATOM 3920 N N . CYS A 1 471 ? 17.355 11.210 63.964 1.00 11.75 471 CYS A N 1
ATOM 3921 C CA . CYS A 1 471 ? 16.208 10.626 63.276 1.00 12.06 471 CYS A CA 1
ATOM 3922 C C . CYS A 1 471 ? 15.694 9.376 63.993 1.00 12.71 471 CYS A C 1
ATOM 3923 O O . CYS A 1 471 ? 14.701 8.774 63.574 1.00 12.74 471 CYS A O 1
ATOM 3926 N N . ARG A 1 472 ? 16.364 8.992 65.076 1.00 12.03 472 ARG A N 1
ATOM 3927 C CA . ARG A 1 472 ? 15.977 7.796 65.819 1.00 12.62 472 ARG A CA 1
ATOM 3928 C C . ARG A 1 472 ? 15.284 8.075 67.148 1.00 12.49 472 ARG A C 1
ATOM 3929 O O . ARG A 1 472 ? 15.469 7.347 68.128 1.00 12.73 472 ARG A O 1
ATOM 3937 N N . LYS A 1 473 ? 14.474 9.127 67.174 1.00 13.24 473 LYS A N 1
ATOM 3938 C CA . LYS A 1 473 ? 13.732 9.481 68.376 1.00 13.57 473 LYS A CA 1
ATOM 3939 C C . LYS A 1 473 ? 12.729 8.385 68.711 1.00 14.41 473 LYS A C 1
ATOM 3940 O O . LYS A 1 473 ? 12.325 7.608 67.840 1.00 13.94 473 LYS A O 1
ATOM 3946 N N . CYS A 1 474 ? 12.329 8.332 69.976 1.00 13.49 474 CYS A N 1
ATOM 3947 C CA . CYS A 1 474 ? 11.338 7.364 70.420 1.00 13.52 474 CYS A CA 1
ATOM 3948 C C . CYS A 1 474 ? 10.071 7.626 69.627 1.00 14.28 474 CYS A C 1
ATOM 3949 O O . CYS A 1 474 ? 9.729 8.783 69.360 1.00 10.83 474 CYS A O 1
ATOM 3952 N N . MET A 1 475 ? 9.373 6.559 69.255 1.00 12.92 475 MET A N 1
ATOM 3953 C CA . MET A 1 475 ? 8.131 6.703 68.513 1.00 14.54 475 MET A CA 1
ATOM 3954 C C . MET A 1 475 ? 7.138 7.494 69.358 1.00 15.80 475 MET A C 1
ATOM 3955 O O . MET A 1 475 ? 7.029 7.284 70.569 1.00 15.42 475 MET A O 1
ATOM 3960 N N . VAL A 1 476 ? 6.413 8.397 68.709 1.00 16.28 476 VAL A N 1
ATOM 3961 C CA . VAL A 1 476 ? 5.421 9.229 69.381 1.00 16.61 476 VAL A CA 1
ATOM 3962 C C . VAL A 1 476 ? 4.056 8.543 69.375 1.00 17.33 476 VAL A C 1
ATOM 3963 O O . VAL A 1 476 ? 3.401 8.450 68.335 1.00 16.68 476 VAL A O 1
ATOM 3967 N N . TRP A 1 477 ? 3.629 8.067 70.540 1.00 17.28 477 TRP A N 1
ATOM 3968 C CA . TRP A 1 477 ? 2.347 7.386 70.659 1.00 17.71 477 TRP A CA 1
ATOM 3969 C C . TRP A 1 477 ? 1.227 8.290 71.167 1.00 19.93 477 TRP A C 1
ATOM 3970 O O . TRP A 1 477 ? 0.052 7.981 70.993 1.00 20.97 477 TRP A O 1
ATOM 3981 N N . ASP A 1 478 ? 1.589 9.402 71.796 1.00 20.84 478 ASP A N 1
ATOM 3982 C CA . ASP A 1 478 ? 0.590 10.338 72.298 1.00 22.30 478 ASP A CA 1
ATOM 3983 C C . ASP A 1 478 ? -0.146 10.946 71.103 1.00 22.31 478 ASP A C 1
ATOM 3984 O O . ASP A 1 478 ? 0.424 11.727 70.342 1.00 20.79 478 ASP A O 1
ATOM 3989 N N . PRO A 1 479 ? -1.428 10.585 70.922 1.00 22.87 479 PRO A N 1
ATOM 3990 C CA . PRO A 1 479 ? -2.245 11.090 69.813 1.00 23.52 479 PRO A CA 1
ATOM 3991 C C . PRO A 1 479 ? -2.276 12.613 69.694 1.00 22.76 479 PRO A C 1
ATOM 3992 O O . PRO A 1 479 ? -2.491 13.153 68.610 1.00 22.24 479 PRO A O 1
ATOM 3996 N N . MET A 1 480 ? -2.059 13.297 70.811 1.00 23.51 480 MET A N 1
ATOM 3997 C CA . MET A 1 480 ? -2.058 14.755 70.833 1.00 24.92 480 MET A CA 1
ATOM 3998 C C . MET A 1 480 ? -0.792 15.309 70.185 1.00 23.22 480 MET A C 1
ATOM 3999 O O . MET A 1 480 ? -0.737 16.483 69.823 1.00 20.30 480 MET A O 1
ATOM 4004 N N . GLN A 1 481 ? 0.230 14.468 70.053 1.00 21.58 481 GLN A N 1
ATOM 4005 C CA . GLN A 1 481 ? 1.486 14.903 69.448 1.00 21.94 481 GLN A CA 1
ATOM 4006 C C . GLN A 1 481 ? 1.683 14.369 68.030 1.00 21.20 481 GLN A C 1
ATOM 4007 O O . GLN A 1 481 ? 2.624 14.761 67.337 1.00 19.52 481 GLN A O 1
ATOM 4013 N N . GLN A 1 482 ? 0.799 13.471 67.606 1.00 19.58 482 GLN A N 1
ATOM 4014 C CA . GLN A 1 482 ? 0.880 12.912 66.260 1.00 19.64 482 GLN A CA 1
ATOM 4015 C C . GLN A 1 482 ? 0.180 13.866 65.305 1.00 19.33 482 GLN A C 1
ATOM 4016 O O . GLN A 1 482 ? -0.867 14.422 65.638 1.00 19.64 482 GLN A O 1
ATOM 4022 N N . ASN A 1 483 ? 0.751 14.069 64.122 1.00 19.06 483 ASN A N 1
ATOM 4023 C CA . ASN A 1 483 ? 0.106 14.948 63.160 1.00 16.59 483 ASN A CA 1
ATOM 4024 C C . ASN A 1 483 ? -1.004 14.143 62.498 1.00 16.60 483 ASN A C 1
ATOM 4025 O O . ASN A 1 483 ? -0.746 13.273 61.661 1.00 13.09 483 ASN A O 1
ATOM 4030 N N . LYS A 1 484 ? -2.240 14.431 62.891 1.00 15.00 484 LYS A N 1
ATOM 4031 C CA . LYS A 1 484 ? -3.398 13.720 62.366 1.00 16.92 484 LYS A CA 1
ATOM 4032 C C . LYS A 1 484 ? -3.568 13.850 60.859 1.00 16.32 484 LYS A C 1
ATOM 4033 O O . LYS A 1 484 ? -3.910 12.876 60.189 1.00 15.67 484 LYS A O 1
ATOM 4039 N N . GLU A 1 485 ? -3.331 15.046 60.326 1.00 15.34 485 GLU A N 1
ATOM 4040 C CA . GLU A 1 485 ? -3.470 15.279 58.889 1.00 14.23 485 GLU A CA 1
ATOM 4041 C C . GLU A 1 485 ? -2.634 14.285 58.088 1.00 13.90 485 GLU A C 1
ATOM 4042 O O . GLU A 1 485 ? -3.128 13.658 57.148 1.00 15.16 485 GLU A O 1
ATOM 4048 N N . LEU A 1 486 ? -1.365 14.153 58.458 1.00 13.23 486 LEU A N 1
ATOM 4049 C CA . LEU A 1 486 ? -0.464 13.234 57.771 1.00 13.49 486 LEU A CA 1
ATOM 4050 C C . LEU A 1 486 ? -0.868 11.774 57.913 1.00 11.21 486 LEU A C 1
ATOM 4051 O O . LEU A 1 486 ? -0.838 11.024 56.942 1.00 11.84 486 LEU A O 1
ATOM 4056 N N . HIS A 1 487 ? -1.227 11.362 59.123 1.00 11.69 487 HIS A N 1
ATOM 4057 C CA . HIS A 1 487 ? -1.608 9.973 59.331 1.00 13.85 487 HIS A CA 1
ATOM 4058 C C . HIS A 1 487 ? -2.797 9.585 58.460 1.00 14.47 487 HIS A C 1
ATOM 4059 O O . HIS A 1 487 ? -2.808 8.507 57.865 1.00 13.56 487 HIS A O 1
ATOM 4066 N N . GLN A 1 488 ? -3.789 10.468 58.370 1.00 14.83 488 GLN A N 1
ATOM 4067 C CA . GLN A 1 488 ? -4.969 10.196 57.556 1.00 15.94 488 GLN A CA 1
ATOM 4068 C C . GLN A 1 488 ? -4.588 10.190 56.076 1.00 15.25 488 GLN A C 1
ATOM 4069 O O . GLN A 1 488 ? -5.061 9.361 55.299 1.00 12.64 488 GLN A O 1
ATOM 4075 N N . HIS A 1 489 ? -3.726 11.129 55.697 1.00 14.47 489 HIS A N 1
ATOM 4076 C CA . HIS A 1 489 ? -3.257 11.254 54.320 1.00 13.91 489 HIS A CA 1
ATOM 4077 C C . HIS A 1 489 ? -2.568 9.960 53.875 1.00 12.91 489 HIS A C 1
ATOM 4078 O O . HIS A 1 489 ? -2.852 9.428 52.801 1.00 12.16 489 HIS A O 1
ATOM 4085 N N . VAL A 1 490 ? -1.664 9.455 54.708 1.00 13.26 490 VAL A N 1
ATOM 4086 C CA . VAL A 1 490 ? -0.942 8.226 54.387 1.00 12.03 490 VAL A CA 1
ATOM 4087 C C . VAL A 1 490 ? -1.877 7.018 54.302 1.00 11.95 490 VAL A C 1
ATOM 4088 O O . VAL A 1 490 ? -1.794 6.221 53.361 1.00 9.98 490 VAL A O 1
ATOM 4092 N N . LYS A 1 491 ? -2.761 6.883 55.288 1.00 13.02 491 LYS A N 1
ATOM 4093 C CA . LYS A 1 491 ? -3.708 5.769 55.320 1.00 12.56 491 LYS A CA 1
ATOM 4094 C C . LYS A 1 491 ? -4.559 5.796 54.055 1.00 13.73 491 LYS A C 1
ATOM 4095 O O . LYS A 1 491 ? -4.811 4.762 53.427 1.00 12.00 491 LYS A O 1
ATOM 4101 N N . GLN A 1 492 ? -4.983 6.997 53.682 1.00 12.92 492 GLN A N 1
ATOM 4102 C CA . GLN A 1 492 ? -5.802 7.211 52.495 1.00 14.15 492 GLN A CA 1
ATOM 4103 C C . GLN A 1 492 ? -5.075 6.778 51.215 1.00 14.16 492 GLN A C 1
ATOM 4104 O O . GLN A 1 492 ? -5.634 6.053 50.388 1.00 13.02 492 GLN A O 1
ATOM 4110 N N . LEU A 1 493 ? -3.827 7.210 51.053 1.00 13.56 493 LEU A N 1
ATOM 4111 C CA . LEU A 1 493 ? -3.055 6.854 49.863 1.00 12.46 493 LEU A CA 1
ATOM 4112 C C . LEU A 1 493 ? -2.763 5.357 49.791 1.00 12.48 493 LEU A C 1
ATOM 4113 O O . LEU A 1 493 ? -2.818 4.760 48.716 1.00 11.83 493 LEU A O 1
ATOM 4118 N N . ILE A 1 494 ? -2.442 4.748 50.928 1.00 11.47 494 ILE A N 1
ATOM 4119 C CA . ILE A 1 494 ? -2.162 3.317 50.939 1.00 12.34 494 ILE A CA 1
ATOM 4120 C C . ILE A 1 494 ? -3.408 2.559 50.484 1.00 14.44 494 ILE A C 1
ATOM 4121 O O . ILE A 1 494 ? -3.317 1.586 49.732 1.00 12.92 494 ILE A O 1
ATOM 4126 N N . ALA A 1 495 ? -4.576 3.014 50.930 1.00 13.21 495 ALA A N 1
ATOM 4127 C CA . ALA A 1 495 ? -5.832 2.378 50.543 1.00 13.65 495 ALA A CA 1
ATOM 4128 C C . ALA A 1 495 ? -6.025 2.498 49.032 1.00 14.36 495 ALA A C 1
ATOM 4129 O O . ALA A 1 495 ? -6.435 1.545 48.366 1.00 14.61 495 ALA A O 1
ATOM 4131 N N . LEU A 1 496 ? -5.740 3.680 48.496 1.00 14.70 496 LEU A N 1
ATOM 4132 C CA . LEU A 1 496 ? -5.871 3.915 47.063 1.00 15.31 496 LEU A CA 1
ATOM 4133 C C . LEU A 1 496 ? -4.923 3.013 46.285 1.00 14.06 496 LEU A C 1
ATOM 4134 O O . LEU A 1 496 ? -5.303 2.408 45.281 1.00 13.52 496 LEU A O 1
ATOM 4139 N N . ARG A 1 497 ? -3.682 2.934 46.750 1.00 13.67 497 ARG A N 1
ATOM 4140 C CA . ARG A 1 497 ? -2.675 2.106 46.101 1.00 13.05 497 ARG A CA 1
ATOM 4141 C C . ARG A 1 497 ? -3.157 0.658 46.012 1.00 13.28 497 ARG A C 1
ATOM 4142 O O . ARG A 1 497 ? -2.985 -0.005 44.991 1.00 13.26 497 ARG A O 1
ATOM 4150 N N . LYS A 1 498 ? -3.760 0.168 47.088 1.00 13.67 498 LYS A N 1
ATOM 4151 C CA . LYS A 1 498 ? -4.256 -1.202 47.112 1.00 17.89 498 LYS A CA 1
ATOM 4152 C C . LYS A 1 498 ? -5.412 -1.403 46.136 1.00 19.00 498 LYS A C 1
ATOM 4153 O O . LYS A 1 498 ? -5.626 -2.506 45.636 1.00 19.22 498 LYS A O 1
ATOM 4159 N N . GLN A 1 499 ? -6.142 -0.329 45.853 1.00 19.62 499 GLN A N 1
ATOM 4160 C CA . GLN A 1 499 ? -7.293 -0.397 44.960 1.00 22.06 499 GLN A CA 1
ATOM 4161 C C . GLN A 1 499 ? -6.980 -0.208 43.470 1.00 21.47 499 GLN A C 1
ATOM 4162 O O . GLN A 1 499 ? -7.732 -0.678 42.616 1.00 20.12 499 GLN A O 1
ATOM 4168 N N . TYR A 1 500 ? -5.882 0.473 43.152 1.00 17.95 500 TYR A N 1
ATOM 4169 C CA . TYR A 1 500 ? -5.528 0.696 41.752 1.00 17.59 500 TYR A CA 1
ATOM 4170 C C . TYR A 1 500 ? -4.193 0.086 41.368 1.00 16.97 500 TYR A C 1
ATOM 4171 O O . TYR A 1 500 ? -3.133 0.572 41.757 1.00 14.87 500 TYR A O 1
ATOM 4180 N N . ARG A 1 501 ? -4.262 -0.980 40.579 1.00 16.50 501 ARG A N 1
ATOM 4181 C CA . ARG A 1 501 ? -3.080 -1.708 40.136 1.00 17.48 501 ARG A CA 1
ATOM 4182 C C . ARG A 1 501 ? -2.033 -0.861 39.420 1.00 15.61 501 ARG A C 1
ATOM 4183 O O . ARG A 1 501 ? -0.836 -1.095 39.575 1.00 17.17 501 ARG A O 1
ATOM 4191 N N . SER A 1 502 ? -2.472 0.117 38.636 1.00 15.50 502 SER A N 1
ATOM 4192 C CA . SER A 1 502 ? -1.534 0.961 37.905 1.00 14.39 502 SER A CA 1
ATOM 4193 C C . SER A 1 502 ? -0.573 1.691 38.838 1.00 12.81 502 SER A C 1
ATOM 4194 O O . SER A 1 502 ? 0.572 1.966 38.478 1.00 13.00 502 SER A O 1
ATOM 4197 N N . LEU A 1 503 ? -1.035 1.997 40.042 1.00 12.96 503 LEU A N 1
ATOM 4198 C CA . LEU A 1 503 ? -0.197 2.697 41.005 1.00 14.35 503 LEU A CA 1
ATOM 4199 C C . LEU A 1 503 ? 0.911 1.783 41.523 1.00 14.00 503 LEU A C 1
ATOM 4200 O O . LEU A 1 503 ? 2.039 2.222 41.757 1.00 14.60 503 LEU A O 1
ATOM 4205 N N . ARG A 1 504 ? 0.575 0.507 41.685 1.00 15.43 504 ARG A N 1
ATOM 4206 C CA . ARG A 1 504 ? 1.500 -0.503 42.195 1.00 15.60 504 ARG A CA 1
ATOM 4207 C C . ARG A 1 504 ? 2.434 -1.136 41.171 1.00 15.81 504 ARG A C 1
ATOM 4208 O O . ARG A 1 504 ? 3.605 -1.377 41.466 1.00 15.30 504 ARG A O 1
ATOM 4216 N N . ARG A 1 505 ? 1.924 -1.408 39.974 1.00 15.45 505 ARG A N 1
ATOM 4217 C CA . ARG A 1 505 ? 2.722 -2.100 38.966 1.00 16.39 505 ARG A CA 1
ATOM 4218 C C . ARG A 1 505 ? 2.776 -1.505 37.565 1.00 17.72 505 ARG A C 1
ATOM 4219 O O . ARG A 1 505 ? 3.377 -2.096 36.667 1.00 18.22 505 ARG A O 1
ATOM 4227 N N . GLY A 1 506 ? 2.163 -0.346 37.367 1.00 15.97 506 GLY A N 1
ATOM 4228 C CA . GLY A 1 506 ? 2.153 0.238 36.041 1.00 16.43 506 GLY A CA 1
ATOM 4229 C C . GLY A 1 506 ? 3.388 0.993 35.602 1.00 15.52 506 GLY A C 1
ATOM 4230 O O . GLY A 1 506 ? 4.349 1.157 36.353 1.00 15.33 506 GLY A O 1
ATOM 4231 N N . GLU A 1 507 ? 3.352 1.444 34.353 1.00 15.07 507 GLU A N 1
ATOM 4232 C CA . GLU A 1 507 ? 4.433 2.220 33.770 1.00 13.64 507 GLU A CA 1
ATOM 4233 C C . GLU A 1 507 ? 4.149 3.680 34.104 1.00 12.09 507 GLU A C 1
ATOM 4234 O O . GLU A 1 507 ? 2.990 4.078 34.213 1.00 14.33 507 GLU A O 1
ATOM 4240 N N . ILE A 1 508 ? 5.195 4.476 34.285 1.00 10.91 508 ILE A N 1
ATOM 4241 C CA . ILE A 1 508 ? 5.001 5.886 34.586 1.00 11.17 508 ILE A CA 1
ATOM 4242 C C . ILE A 1 508 ? 5.470 6.745 33.411 1.00 13.09 508 ILE A C 1
ATOM 4243 O O . ILE A 1 508 ? 6.476 6.442 32.769 1.00 14.87 508 ILE A O 1
ATOM 4248 N N . SER A 1 509 ? 4.720 7.801 33.117 1.00 12.63 509 SER A N 1
ATOM 4249 C CA . SER A 1 509 ? 5.071 8.711 32.035 1.00 13.80 509 SER A CA 1
ATOM 4250 C C . SER A 1 509 ? 4.810 10.135 32.510 1.00 15.20 509 SER A C 1
ATOM 4251 O O . SER A 1 509 ? 3.815 10.394 33.184 1.00 12.57 509 SER A O 1
ATOM 4254 N N . PHE A 1 510 ? 5.708 11.053 32.174 1.00 14.44 510 PHE A N 1
ATOM 4255 C CA . PHE A 1 510 ? 5.540 12.442 32.580 1.00 16.90 510 PHE A CA 1
ATOM 4256 C C . PHE A 1 510 ? 5.081 13.301 31.418 1.00 18.66 510 PHE A C 1
ATOM 4257 O O . PHE A 1 510 ? 5.624 13.205 30.321 1.00 19.85 510 PHE A O 1
ATOM 4265 N N . LEU A 1 511 ? 4.072 14.131 31.665 1.00 20.64 511 LEU A N 1
ATOM 4266 C CA . LEU A 1 511 ? 3.544 15.027 30.646 1.00 26.31 511 LEU A CA 1
ATOM 4267 C C . LEU A 1 511 ? 4.070 16.429 30.931 1.00 30.75 511 LEU A C 1
ATOM 4268 O O . LEU A 1 511 ? 3.979 16.917 32.057 1.00 31.81 511 LEU A O 1
ATOM 4273 N N . HIS A 1 512 ? 4.620 17.069 29.906 1.00 35.88 512 HIS A N 1
ATOM 4274 C CA . HIS A 1 512 ? 5.190 18.404 30.042 1.00 42.28 512 HIS A CA 1
ATOM 4275 C C . HIS A 1 512 ? 4.133 19.499 29.983 1.00 44.30 512 HIS A C 1
ATOM 4276 O O . HIS A 1 512 ? 3.472 19.685 28.962 1.00 44.87 512 HIS A O 1
ATOM 4283 N N . ALA A 1 513 ? 3.984 20.225 31.085 1.00 47.36 513 ALA A N 1
ATOM 4284 C CA . ALA A 1 513 ? 3.009 21.305 31.166 1.00 49.81 513 ALA A CA 1
ATOM 4285 C C . ALA A 1 513 ? 3.610 22.613 30.672 1.00 51.92 513 ALA A C 1
ATOM 4286 O O . ALA A 1 513 ? 4.783 22.671 30.297 1.00 52.39 513 ALA A O 1
ATOM 4288 N N . ASP A 1 514 ? 2.793 23.661 30.667 1.00 53.93 514 ASP A N 1
ATOM 4289 C CA . ASP A 1 514 ? 3.235 24.979 30.235 1.00 55.78 514 ASP A CA 1
ATOM 4290 C C . ASP A 1 514 ? 4.368 25.440 31.145 1.00 55.63 514 ASP A C 1
ATOM 4291 O O . ASP A 1 514 ? 5.450 25.801 30.678 1.00 55.78 514 ASP A O 1
ATOM 4296 N N . ASP A 1 515 ? 4.107 25.416 32.449 1.00 55.45 515 ASP A N 1
ATOM 4297 C CA . ASP A 1 515 ? 5.087 25.821 33.450 1.00 54.88 515 ASP A CA 1
ATOM 4298 C C . ASP A 1 515 ? 5.878 24.612 33.930 1.00 53.06 515 ASP A C 1
ATOM 4299 O O . ASP A 1 515 ? 5.550 24.006 34.950 1.00 53.30 515 ASP A O 1
ATOM 4304 N N . GLU A 1 516 ? 6.922 24.267 33.185 1.00 50.86 516 GLU A N 1
ATOM 4305 C CA . GLU A 1 516 ? 7.773 23.130 33.522 1.00 48.34 516 GLU A CA 1
ATOM 4306 C C . GLU A 1 516 ? 8.578 23.353 34.799 1.00 44.46 516 GLU A C 1
ATOM 4307 O O . GLU A 1 516 ? 9.565 22.656 35.040 1.00 42.56 516 GLU A O 1
ATOM 4313 N N . MET A 1 517 ? 8.161 24.312 35.621 1.00 39.93 517 MET A N 1
ATOM 4314 C CA . MET A 1 517 ? 8.891 24.593 36.850 1.00 36.17 517 MET A CA 1
ATOM 4315 C C . MET A 1 517 ? 8.242 24.074 38.129 1.00 31.96 517 MET A C 1
ATOM 4316 O O . MET A 1 517 ? 8.889 23.384 38.911 1.00 29.63 517 MET A O 1
ATOM 4321 N N . ASN A 1 518 ? 6.969 24.396 38.342 1.00 27.66 518 ASN A N 1
ATOM 4322 C CA . ASN A 1 518 ? 6.285 23.975 39.562 1.00 25.03 518 ASN A CA 1
ATOM 4323 C C . ASN A 1 518 ? 5.169 22.952 39.390 1.00 22.97 518 ASN A C 1
ATOM 4324 O O . ASN A 1 518 ? 4.715 22.358 40.371 1.00 23.47 518 ASN A O 1
ATOM 4329 N N . TYR A 1 519 ? 4.722 22.743 38.160 1.00 19.77 519 TYR A N 1
ATOM 4330 C CA . TYR A 1 519 ? 3.631 21.809 37.916 1.00 19.63 519 TYR A CA 1
ATOM 4331 C C . TYR A 1 519 ? 4.122 20.442 37.467 1.00 18.27 519 TYR A C 1
ATOM 4332 O O . TYR A 1 519 ? 4.793 20.321 36.443 1.00 18.00 519 TYR A O 1
ATOM 4341 N N . LEU A 1 520 ? 3.782 19.413 38.236 1.00 16.81 520 LEU A N 1
ATOM 4342 C CA . LEU A 1 520 ? 4.170 18.050 37.893 1.00 15.42 520 LEU A CA 1
ATOM 4343 C C . LEU A 1 520 ? 2.928 17.279 37.476 1.00 14.86 520 LEU A C 1
ATOM 4344 O O . LEU A 1 520 ? 1.937 17.225 38.212 1.00 12.72 520 LEU A O 1
ATOM 4349 N N . ILE A 1 521 ? 2.979 16.689 36.289 1.00 12.68 521 ILE A N 1
ATOM 4350 C CA . ILE A 1 521 ? 1.856 15.918 35.785 1.00 13.77 521 ILE A CA 1
ATOM 4351 C C . ILE A 1 521 ? 2.387 14.593 35.272 1.00 11.90 521 ILE A C 1
ATOM 4352 O O . ILE A 1 521 ? 3.247 14.562 34.392 1.00 11.47 521 ILE A O 1
ATOM 4357 N N . TYR A 1 522 ? 1.893 13.497 35.832 1.00 10.69 522 TYR A N 1
ATOM 4358 C CA . TYR A 1 522 ? 2.345 12.187 35.394 1.00 11.72 522 TYR A CA 1
ATOM 4359 C C . TYR A 1 522 ? 1.208 11.179 35.373 1.00 12.33 522 TYR A C 1
ATOM 4360 O O . TYR A 1 522 ? 0.175 11.377 36.008 1.00 14.38 522 TYR A O 1
ATOM 4369 N N . LYS A 1 523 ? 1.406 10.103 34.624 1.00 12.70 523 LYS A N 1
ATOM 4370 C CA . LYS A 1 523 ? 0.404 9.061 34.502 1.00 13.87 523 LYS A CA 1
ATOM 4371 C C . LYS A 1 523 ? 0.972 7.696 34.849 1.00 12.93 523 LYS A C 1
ATOM 4372 O O . LYS A 1 523 ? 2.161 7.436 34.656 1.00 13.68 523 LYS A O 1
ATOM 4378 N N . LYS A 1 524 ? 0.107 6.837 35.371 1.00 10.23 524 LYS A N 1
ATOM 4379 C CA . LYS A 1 524 ? 0.465 5.464 35.694 1.00 11.21 524 LYS A CA 1
ATOM 4380 C C . LYS A 1 524 ? -0.509 4.630 34.857 1.00 11.64 524 LYS A C 1
ATOM 4381 O O . LYS A 1 524 ? -1.706 4.920 34.823 1.00 9.68 524 LYS A O 1
ATOM 4387 N N . THR A 1 525 ? -0.004 3.615 34.165 1.00 14.64 525 THR A N 1
ATOM 4388 C CA . THR A 1 525 ? -0.875 2.768 33.360 1.00 16.74 525 THR A CA 1
ATOM 4389 C C . THR A 1 525 ? -0.322 1.357 33.262 1.00 18.90 525 THR A C 1
ATOM 4390 O O . THR A 1 525 ? 0.890 1.164 33.198 1.00 19.31 525 THR A O 1
ATOM 4394 N N . ASP A 1 526 ? -1.213 0.370 33.251 1.00 19.54 526 ASP A N 1
ATOM 4395 C CA . ASP A 1 526 ? -0.787 -1.020 33.149 1.00 22.64 526 ASP A CA 1
ATOM 4396 C C . ASP A 1 526 ? -1.436 -1.701 31.946 1.00 23.98 526 ASP A C 1
ATOM 4397 O O . ASP A 1 526 ? -1.373 -2.922 31.799 1.00 24.31 526 ASP A O 1
ATOM 4402 N N . GLY A 1 527 ? -2.054 -0.902 31.083 1.00 24.43 527 GLY A N 1
ATOM 4403 C CA . GLY A 1 527 ? -2.698 -1.447 29.904 1.00 27.41 527 GLY A CA 1
ATOM 4404 C C . GLY A 1 527 ? -4.183 -1.670 30.105 1.00 28.16 527 GLY A C 1
ATOM 4405 O O . GLY A 1 527 ? -4.931 -1.829 29.138 1.00 29.58 527 GLY A O 1
ATOM 4406 N N . ASP A 1 528 ? -4.614 -1.686 31.362 1.00 27.90 528 ASP A N 1
ATOM 4407 C CA . ASP A 1 528 ? -6.021 -1.884 31.681 1.00 26.63 528 ASP A CA 1
ATOM 4408 C C . ASP A 1 528 ? -6.639 -0.638 32.303 1.00 26.14 528 ASP A C 1
ATOM 4409 O O . ASP A 1 528 ? -7.803 -0.316 32.046 1.00 24.01 528 ASP A O 1
ATOM 4414 N N . GLU A 1 529 ? -5.863 0.060 33.124 1.00 23.20 529 GLU A N 1
ATOM 4415 C CA . GLU A 1 529 ? -6.352 1.275 33.760 1.00 21.78 529 GLU A CA 1
ATOM 4416 C C . GLU A 1 529 ? -5.295 2.367 33.689 1.00 20.18 529 GLU A C 1
ATOM 4417 O O . GLU A 1 529 ? -4.109 2.081 33.522 1.00 19.63 529 GLU A O 1
ATOM 4423 N N . THR A 1 530 ? -5.730 3.616 33.814 1.00 17.45 530 THR A N 1
ATOM 4424 C CA . THR A 1 530 ? -4.818 4.752 33.763 1.00 17.16 530 THR A CA 1
ATOM 4425 C C . THR A 1 530 ? -5.173 5.770 34.839 1.00 16.10 530 THR A C 1
ATOM 4426 O O . THR A 1 530 ? -6.333 6.157 34.978 1.00 17.15 530 THR A O 1
ATOM 4430 N N . VAL A 1 531 ? -4.174 6.187 35.610 1.00 14.18 531 VAL A N 1
ATOM 4431 C CA . VAL A 1 531 ? -4.385 7.175 36.661 1.00 13.17 531 VAL A CA 1
ATOM 4432 C C . VAL A 1 531 ? -3.503 8.379 36.382 1.00 14.19 531 VAL A C 1
ATOM 4433 O O . VAL A 1 531 ? -2.291 8.248 36.198 1.00 13.52 531 VAL A O 1
ATOM 4437 N N . LEU A 1 532 ? -4.125 9.550 36.339 1.00 14.65 532 LEU A N 1
ATOM 4438 C CA . LEU A 1 532 ? -3.425 10.800 36.076 1.00 13.80 532 LEU A CA 1
ATOM 4439 C C . LEU A 1 532 ? -3.224 11.551 37.391 1.00 14.82 532 LEU A C 1
ATOM 4440 O O . LEU A 1 532 ? -4.161 11.701 38.166 1.00 13.88 532 LEU A O 1
ATOM 4445 N N . VAL A 1 533 ? -2.001 12.008 37.645 1.00 13.30 533 VAL A N 1
ATOM 4446 C CA . VAL A 1 533 ? -1.722 12.753 38.864 1.00 12.79 533 VAL A CA 1
ATOM 4447 C C . VAL A 1 533 ? -1.215 14.137 38.493 1.00 13.21 533 VAL A C 1
ATOM 4448 O O . VAL A 1 533 ? -0.337 14.279 37.642 1.00 14.25 533 VAL A O 1
ATOM 4452 N N . ILE A 1 534 ? -1.789 15.156 39.126 1.00 13.73 534 ILE A N 1
ATOM 4453 C CA . ILE A 1 534 ? -1.416 16.542 38.878 1.00 13.10 534 ILE A CA 1
ATOM 4454 C C . ILE A 1 534 ? -1.056 17.182 40.212 1.00 13.36 534 ILE A C 1
ATOM 4455 O O . ILE A 1 534 ? -1.844 17.138 41.156 1.00 12.22 534 ILE A O 1
ATOM 4460 N N . ILE A 1 535 ? 0.133 17.773 40.282 1.00 12.43 535 ILE A N 1
ATOM 4461 C CA . ILE A 1 535 ? 0.606 18.387 41.515 1.00 13.41 535 ILE A CA 1
ATOM 4462 C C . ILE A 1 535 ? 1.025 19.838 41.341 1.00 13.64 535 ILE A C 1
ATOM 4463 O O . ILE A 1 535 ? 1.813 20.166 40.454 1.00 13.19 535 ILE A O 1
ATOM 4468 N N . ASN A 1 536 ? 0.499 20.707 42.198 1.00 13.36 536 ASN A N 1
ATOM 4469 C CA . ASN A 1 536 ? 0.864 22.111 42.148 1.00 13.48 536 ASN A CA 1
ATOM 4470 C C . ASN A 1 536 ? 1.917 22.352 43.218 1.00 14.31 536 ASN A C 1
ATOM 4471 O O . ASN A 1 536 ? 1.586 22.687 44.357 1.00 14.23 536 ASN A O 1
ATOM 4476 N N . ARG A 1 537 ? 3.184 22.162 42.862 1.00 13.65 537 ARG A N 1
ATOM 4477 C CA . ARG A 1 537 ? 4.263 22.365 43.817 1.00 14.33 537 ARG A CA 1
ATOM 4478 C C . ARG A 1 537 ? 4.666 23.839 43.907 1.00 15.22 537 ARG A C 1
ATOM 4479 O O . ARG A 1 537 ? 5.764 24.211 43.502 1.00 15.92 537 ARG A O 1
ATOM 4487 N N . SER A 1 538 ? 3.772 24.673 44.435 1.00 17.18 538 SER A N 1
ATOM 4488 C CA . SER A 1 538 ? 4.047 26.104 44.598 1.00 18.43 538 SER A CA 1
ATOM 4489 C C . SER A 1 538 ? 3.109 26.673 45.661 1.00 19.84 538 SER A C 1
ATOM 4490 O O . SER A 1 538 ? 2.053 26.102 45.924 1.00 17.70 538 SER A O 1
ATOM 4493 N N . ASP A 1 539 ? 3.486 27.799 46.266 1.00 21.41 539 ASP A N 1
ATOM 4494 C CA . ASP A 1 539 ? 2.658 28.412 47.303 1.00 24.40 539 ASP A CA 1
ATOM 4495 C C . ASP A 1 539 ? 1.543 29.312 46.767 1.00 24.64 539 ASP A C 1
ATOM 4496 O O . ASP A 1 539 ? 0.982 30.118 47.509 1.00 25.12 539 ASP A O 1
ATOM 4501 N N . GLN A 1 540 ? 1.228 29.184 45.482 1.00 22.81 540 GLN A N 1
ATOM 4502 C CA . GLN A 1 540 ? 0.168 29.987 44.880 1.00 23.20 540 GLN A CA 1
ATOM 4503 C C . GLN A 1 540 ? -0.816 29.061 44.190 1.00 21.47 540 GLN A C 1
ATOM 4504 O O . GLN A 1 540 ? -0.429 28.000 43.707 1.00 21.33 540 GLN A O 1
ATOM 4510 N N . LYS A 1 541 ? -2.087 29.453 44.148 1.00 19.39 541 LYS A N 1
ATOM 4511 C CA . LYS A 1 541 ? -3.095 28.641 43.479 1.00 19.09 541 LYS A CA 1
ATOM 4512 C C . LYS A 1 541 ? -2.670 28.549 42.017 1.00 19.02 541 LYS A C 1
ATOM 4513 O O . LYS A 1 541 ? -1.908 29.389 41.538 1.00 17.18 541 LYS A O 1
ATOM 4519 N N . ALA A 1 542 ? -3.158 27.541 41.305 1.00 17.93 542 ALA A N 1
ATOM 4520 C CA . ALA A 1 542 ? -2.778 27.385 39.911 1.00 19.56 542 ALA A CA 1
ATOM 4521 C C . ALA A 1 542 ? -3.838 26.748 39.033 1.00 19.93 542 ALA A C 1
ATOM 4522 O O . ALA A 1 542 ? -4.574 25.862 39.463 1.00 20.32 542 ALA A O 1
ATOM 4524 N N . ASP A 1 543 ? -3.908 27.231 37.796 1.00 22.03 543 ASP A N 1
ATOM 4525 C CA . ASP A 1 543 ? -4.823 26.711 36.788 1.00 24.35 543 ASP A CA 1
ATOM 4526 C C . ASP A 1 543 ? -3.886 25.951 35.858 1.00 25.33 543 ASP A C 1
ATOM 4527 O O . ASP A 1 543 ? -3.138 26.560 35.093 1.00 25.68 543 ASP A O 1
ATOM 4532 N N . ILE A 1 544 ? -3.926 24.624 35.932 1.00 25.51 544 ILE A N 1
ATOM 4533 C CA . ILE A 1 544 ? -3.039 23.781 35.136 1.00 26.10 544 ILE A CA 1
ATOM 4534 C C . ILE A 1 544 ? -3.730 23.042 33.997 1.00 29.11 544 ILE A C 1
ATOM 4535 O O . ILE A 1 544 ? -4.629 22.235 34.224 1.00 27.97 544 ILE A O 1
ATOM 4540 N N . PRO A 1 545 ? -3.314 23.313 32.749 1.00 33.26 545 PRO A N 1
ATOM 4541 C CA . PRO A 1 545 ? -3.898 22.663 31.570 1.00 37.08 545 PRO A CA 1
ATOM 4542 C C . PRO A 1 545 ? -3.472 21.201 31.489 1.00 40.61 545 PRO A C 1
ATOM 4543 O O . PRO A 1 545 ? -2.278 20.897 31.510 1.00 41.61 545 PRO A O 1
ATOM 4547 N N . ILE A 1 546 ? -4.445 20.299 31.402 1.00 44.31 546 ILE A N 1
ATOM 4548 C CA . ILE A 1 546 ? -4.150 18.873 31.313 1.00 47.90 546 ILE A CA 1
ATOM 4549 C C . ILE A 1 546 ? -4.149 18.417 29.853 1.00 50.21 546 ILE A C 1
ATOM 4550 O O . ILE A 1 546 ? -5.176 18.451 29.175 1.00 49.26 546 ILE A O 1
ATOM 4555 N N . PRO A 1 547 ? -2.979 17.995 29.347 1.00 53.10 547 PRO A N 1
ATOM 4556 C CA . PRO A 1 547 ? -2.827 17.533 27.964 1.00 55.25 547 PRO A CA 1
ATOM 4557 C C . PRO A 1 547 ? -3.439 16.163 27.678 1.00 56.62 547 PRO A C 1
ATOM 4558 O O . PRO A 1 547 ? -2.752 15.143 27.723 1.00 57.32 547 PRO A O 1
ATOM 4562 N N . LEU A 1 548 ? -4.734 16.151 27.378 1.00 57.79 548 LEU A N 1
ATOM 4563 C CA . LEU A 1 548 ? -5.445 14.915 27.069 1.00 59.51 548 LEU A CA 1
ATOM 4564 C C . LEU A 1 548 ? -6.649 15.203 26.184 1.00 60.10 548 LEU A C 1
ATOM 4565 O O . LEU A 1 548 ? -7.343 16.202 26.373 1.00 60.16 548 LEU A O 1
ATOM 4570 N N . ASP A 1 549 ? -6.891 14.326 25.215 1.00 60.94 549 ASP A N 1
ATOM 4571 C CA . ASP A 1 549 ? -8.024 14.486 24.311 1.00 61.80 549 ASP A CA 1
ATOM 4572 C C . ASP A 1 549 ? -9.319 14.405 25.113 1.00 61.44 549 ASP A C 1
ATOM 4573 O O . ASP A 1 549 ? -9.417 13.639 26.070 1.00 61.72 549 ASP A O 1
ATOM 4578 N N . ALA A 1 550 ? -10.312 15.197 24.721 1.00 61.16 550 ALA A N 1
ATOM 4579 C CA . ALA A 1 550 ? -11.590 15.214 25.423 1.00 60.67 550 ALA A CA 1
ATOM 4580 C C . ALA A 1 550 ? -12.702 14.506 24.657 1.00 60.00 550 ALA A C 1
ATOM 4581 O O . ALA A 1 550 ? -13.883 14.796 24.859 1.00 60.58 550 ALA A O 1
ATOM 4583 N N . ARG A 1 551 ? -12.330 13.577 23.783 1.00 58.90 551 ARG A N 1
ATOM 4584 C CA . ARG A 1 551 ? -13.316 12.840 23.000 1.00 57.81 551 ARG A CA 1
ATOM 4585 C C . ARG A 1 551 ? -13.698 11.543 23.702 1.00 55.26 551 ARG A C 1
ATOM 4586 O O . ARG A 1 551 ? -12.918 10.590 23.735 1.00 55.06 551 ARG A O 1
ATOM 4594 N N . GLY A 1 552 ? -14.904 11.514 24.262 1.00 52.33 552 GLY A N 1
ATOM 4595 C CA . GLY A 1 552 ? -15.369 10.329 24.960 1.00 48.51 552 GLY A CA 1
ATOM 4596 C C . GLY A 1 552 ? -14.518 10.019 26.174 1.00 45.31 552 GLY A C 1
ATOM 4597 O O . GLY A 1 552 ? -14.523 8.895 26.678 1.00 45.41 552 GLY A O 1
ATOM 4598 N N . THR A 1 553 ? -13.787 11.025 26.647 1.00 42.03 553 THR A N 1
ATOM 4599 C CA . THR A 1 553 ? -12.915 10.869 27.805 1.00 37.33 553 THR A CA 1
ATOM 4600 C C . THR A 1 553 ? -13.609 11.284 29.098 1.00 33.80 553 THR A C 1
ATOM 4601 O O . THR A 1 553 ? -14.096 12.407 29.220 1.00 34.09 553 THR A O 1
ATOM 4605 N N . TRP A 1 554 ? -13.650 10.367 30.060 1.00 29.56 554 TRP A N 1
ATOM 4606 C CA . TRP A 1 554 ? -14.266 10.635 31.353 1.00 26.61 554 TRP A CA 1
ATOM 4607 C C . TRP A 1 554 ? -13.248 10.485 32.480 1.00 25.82 554 TRP A C 1
ATOM 4608 O O . TRP A 1 554 ? -12.405 9.585 32.459 1.00 25.35 554 TRP A O 1
ATOM 4619 N N . LEU A 1 555 ? -13.331 11.376 33.461 1.00 24.13 555 LEU A N 1
ATOM 4620 C CA . LEU A 1 555 ? -12.412 11.360 34.590 1.00 24.09 555 LEU A CA 1
ATOM 4621 C C . LEU A 1 555 ? -13.138 11.097 35.901 1.00 21.98 555 LEU A C 1
ATOM 4622 O O . LEU A 1 555 ? -14.283 11.512 36.083 1.00 21.55 555 LEU A O 1
ATOM 4627 N N . VAL A 1 556 ? -12.462 10.402 36.810 1.00 20.32 556 VAL A N 1
ATOM 4628 C CA . VAL A 1 556 ? -13.019 10.096 38.122 1.00 18.39 556 VAL A CA 1
ATOM 4629 C C . VAL A 1 556 ? -12.030 10.505 39.204 1.00 17.62 556 VAL A C 1
ATOM 4630 O O . VAL A 1 556 ? -10.934 9.947 39.296 1.00 15.82 556 VAL A O 1
ATOM 4634 N N . ASN A 1 557 ? -12.417 11.483 40.015 1.00 15.61 557 ASN A N 1
ATOM 4635 C CA . ASN A 1 557 ? -11.564 11.955 41.100 1.00 16.42 557 ASN A CA 1
ATOM 4636 C C . ASN A 1 557 ? -11.454 10.815 42.111 1.00 17.25 557 ASN A C 1
ATOM 4637 O O . ASN A 1 557 ? -12.452 10.411 42.701 1.00 17.18 557 ASN A O 1
ATOM 4642 N N . LEU A 1 558 ? -10.244 10.302 42.309 1.00 16.81 558 LEU A N 1
ATOM 4643 C CA . LEU A 1 558 ? -10.035 9.183 43.224 1.00 17.22 558 LEU A CA 1
ATOM 4644 C C . LEU A 1 558 ? -10.187 9.520 44.704 1.00 18.38 558 LEU A C 1
ATOM 4645 O O . LEU A 1 558 ? -10.362 8.624 45.529 1.00 18.37 558 LEU A O 1
ATOM 4650 N N . LEU A 1 559 ? -10.124 10.803 45.044 1.00 18.09 559 LEU A N 1
ATOM 4651 C CA . LEU A 1 559 ? -10.259 11.211 46.437 1.00 21.16 559 LEU A CA 1
ATOM 4652 C C . LEU A 1 559 ? -11.706 11.529 46.815 1.00 21.93 559 LEU A C 1
ATOM 4653 O O . LEU A 1 559 ? -12.134 11.257 47.938 1.00 21.40 559 LEU A O 1
ATOM 4658 N N . THR A 1 560 ? -12.457 12.096 45.875 1.00 21.30 560 THR A N 1
ATOM 4659 C CA . THR A 1 560 ? -13.847 12.464 46.129 1.00 21.46 560 THR A CA 1
ATOM 4660 C C . THR A 1 560 ? -14.847 11.524 45.465 1.00 21.84 560 THR A C 1
ATOM 4661 O O . THR A 1 560 ? -16.010 11.458 45.869 1.00 23.48 560 THR A O 1
ATOM 4665 N N . GLY A 1 561 ? -14.401 10.810 44.437 1.00 21.04 561 GLY A N 1
ATOM 4666 C CA . GLY A 1 561 ? -15.284 9.894 43.736 1.00 20.47 561 GLY A CA 1
ATOM 4667 C C . GLY A 1 561 ? -16.068 10.554 42.613 1.00 20.80 561 GLY A C 1
ATOM 4668 O O . GLY A 1 561 ? -16.736 9.874 41.833 1.00 20.57 561 GLY A O 1
ATOM 4669 N N . GLU A 1 562 ? -15.981 11.877 42.518 1.00 20.84 562 GLU A N 1
ATOM 4670 C CA . GLU A 1 562 ? -16.700 12.611 41.482 1.00 23.33 562 GLU A CA 1
ATOM 4671 C C . GLU A 1 562 ? -16.308 12.240 40.055 1.00 23.76 562 GLU A C 1
ATOM 4672 O O . GLU A 1 562 ? -15.122 12.170 39.720 1.00 21.83 562 GLU A O 1
ATOM 4678 N N . ARG A 1 563 ? -17.323 12.021 39.223 1.00 23.39 563 ARG A N 1
ATOM 4679 C CA . ARG A 1 563 ? -17.139 11.679 37.816 1.00 26.03 563 ARG A CA 1
ATOM 4680 C C . ARG A 1 563 ? -17.555 12.863 36.954 1.00 26.85 563 ARG A C 1
ATOM 4681 O O . ARG A 1 563 ? -18.523 13.555 37.265 1.00 26.95 563 ARG A O 1
ATOM 4689 N N . PHE A 1 564 ? -16.831 13.091 35.867 1.00 28.73 564 PHE A N 1
ATOM 4690 C CA . PHE A 1 564 ? -17.169 14.174 34.954 1.00 31.24 564 PHE A CA 1
ATOM 4691 C C . PHE A 1 564 ? -16.506 13.953 33.604 1.00 33.21 564 PHE A C 1
ATOM 4692 O O . PHE A 1 564 ? -15.529 13.213 33.496 1.00 32.47 564 PHE A O 1
ATOM 4700 N N . ALA A 1 565 ? -17.053 14.577 32.568 1.00 35.61 565 ALA A N 1
ATOM 4701 C CA . ALA A 1 565 ? -16.507 14.431 31.228 1.00 38.78 565 ALA A CA 1
ATOM 4702 C C . ALA A 1 565 ? -15.648 15.627 30.848 1.00 41.60 565 ALA A C 1
ATOM 4703 O O . ALA A 1 565 ? -15.817 16.722 31.383 1.00 41.33 565 ALA A O 1
ATOM 4705 N N . ALA A 1 566 ? -14.717 15.402 29.927 1.00 45.79 566 ALA A N 1
ATOM 4706 C CA . ALA A 1 566 ? -13.836 16.457 29.443 1.00 49.98 566 ALA A CA 1
ATOM 4707 C C . ALA A 1 566 ? -14.435 16.970 28.137 1.00 52.93 566 ALA A C 1
ATOM 4708 O O . ALA A 1 566 ? -15.257 16.290 27.523 1.00 54.01 566 ALA A O 1
ATOM 4710 N N . GLU A 1 567 ? -14.034 18.162 27.709 1.00 56.93 567 GLU A N 1
ATOM 4711 C CA . GLU A 1 567 ? -14.566 18.719 26.470 1.00 60.18 567 GLU A CA 1
ATOM 4712 C C . GLU A 1 567 ? -13.605 19.687 25.785 1.00 61.99 567 GLU A C 1
ATOM 4713 O O . GLU A 1 567 ? -13.404 19.620 24.571 1.00 62.91 567 GLU A O 1
ATOM 4719 N N . ALA A 1 568 ? -13.011 20.584 26.567 1.00 63.11 568 ALA A N 1
ATOM 4720 C CA . ALA A 1 568 ? -12.082 21.577 26.036 1.00 64.31 568 ALA A CA 1
ATOM 4721 C C . ALA A 1 568 ? -10.867 20.950 25.355 1.00 64.99 568 ALA A C 1
ATOM 4722 O O . ALA A 1 568 ? -9.934 21.656 24.968 1.00 65.94 568 ALA A O 1
ATOM 4724 N N . GLU A 1 569 ? -10.882 19.627 25.210 1.00 65.19 569 GLU A N 1
ATOM 4725 C CA . GLU A 1 569 ? -9.783 18.898 24.581 1.00 65.23 569 GLU A CA 1
ATOM 4726 C C . GLU A 1 569 ? -8.509 19.075 25.407 1.00 64.54 569 GLU A C 1
ATOM 4727 O O . GLU A 1 569 ? -7.456 18.518 25.089 1.00 63.99 569 GLU A O 1
ATOM 4733 N N . THR A 1 570 ? -8.628 19.856 26.474 1.00 63.40 570 THR A N 1
ATOM 4734 C CA . THR A 1 570 ? -7.528 20.137 27.387 1.00 62.32 570 THR A CA 1
ATOM 4735 C C . THR A 1 570 ? -8.113 20.799 28.634 1.00 60.80 570 THR A C 1
ATOM 4736 O O . THR A 1 570 ? -7.893 21.984 28.892 1.00 61.55 570 THR A O 1
ATOM 4740 N N . LEU A 1 571 ? -8.869 20.013 29.398 1.00 58.09 571 LEU A N 1
ATOM 4741 C CA . LEU A 1 571 ? -9.517 20.489 30.616 1.00 54.96 571 LEU A CA 1
ATOM 4742 C C . LEU A 1 571 ? -8.533 21.216 31.530 1.00 51.62 571 LEU A C 1
ATOM 4743 O O . LEU A 1 571 ? -7.349 20.886 31.580 1.00 51.06 571 LEU A O 1
ATOM 4748 N N . CYS A 1 572 ? -9.035 22.216 32.246 1.00 48.23 572 CYS A N 1
ATOM 4749 C CA . CYS A 1 572 ? -8.214 23.006 33.156 1.00 44.61 572 CYS A CA 1
ATOM 4750 C C . CYS A 1 572 ? -8.421 22.577 34.604 1.00 40.82 572 CYS A C 1
ATOM 4751 O O . CYS A 1 572 ? -9.543 22.580 35.106 1.00 41.69 572 CYS A O 1
ATOM 4754 N N . THR A 1 573 ? -7.332 22.211 35.271 1.00 36.85 573 THR A N 1
ATOM 4755 C CA . THR A 1 573 ? -7.396 21.786 36.664 1.00 33.11 573 THR A CA 1
ATOM 4756 C C . THR A 1 573 ? -6.942 22.921 37.572 1.00 30.11 573 THR A C 1
ATOM 4757 O O . THR A 1 573 ? -5.818 23.405 37.452 1.00 28.81 573 THR A O 1
ATOM 4761 N N . SER A 1 574 ? -7.817 23.347 38.476 1.00 27.44 574 SER A N 1
ATOM 4762 C CA . SER A 1 574 ? -7.480 24.425 39.398 1.00 24.74 574 SER A CA 1
ATOM 4763 C C . SER A 1 574 ? -7.131 23.856 40.767 1.00 22.06 574 SER A C 1
ATOM 4764 O O . SER A 1 574 ? -7.937 23.173 41.394 1.00 20.93 574 SER A O 1
ATOM 4767 N N . LEU A 1 575 ? -5.919 24.141 41.226 1.00 18.57 575 LEU A N 1
ATOM 4768 C CA . LEU A 1 575 ? -5.464 23.635 42.511 1.00 16.09 575 LEU A CA 1
ATOM 4769 C C . LEU A 1 575 ? -4.984 24.746 43.432 1.00 14.23 575 LEU A C 1
ATOM 4770 O O . LEU A 1 575 ? -4.423 25.744 42.984 1.00 14.89 575 LEU A O 1
ATOM 4775 N N . PRO A 1 576 ? -5.200 24.580 44.742 1.00 14.23 576 PRO A N 1
ATOM 4776 C CA . PRO A 1 576 ? -4.776 25.574 45.727 1.00 14.59 576 PRO A CA 1
ATOM 4777 C C . PRO A 1 576 ? -3.287 25.361 45.961 1.00 15.35 576 PRO A C 1
ATOM 4778 O O . PRO A 1 576 ? -2.699 24.419 45.418 1.00 15.22 576 PRO A O 1
ATOM 4782 N N . PRO A 1 577 ? -2.650 26.234 46.756 1.00 15.84 577 PRO A N 1
ATOM 4783 C CA . PRO A 1 577 ? -1.219 26.086 47.030 1.00 15.55 577 PRO A CA 1
ATOM 4784 C C . PRO A 1 577 ? -0.887 24.665 47.490 1.00 16.47 577 PRO A C 1
ATOM 4785 O O . PRO A 1 577 ? -1.563 24.112 48.362 1.00 17.72 577 PRO A O 1
ATOM 4789 N N . TYR A 1 578 ? 0.151 24.082 46.894 1.00 17.29 578 TYR A N 1
ATOM 4790 C CA . TYR A 1 578 ? 0.588 22.727 47.220 1.00 16.98 578 TYR A CA 1
ATOM 4791 C C . TYR A 1 578 ? -0.518 21.687 47.101 1.00 16.66 578 TYR A C 1
ATOM 4792 O O . TYR A 1 578 ? -0.445 20.614 47.704 1.00 18.36 578 TYR A O 1
ATOM 4801 N N . GLY A 1 579 ? -1.534 22.004 46.307 1.00 14.51 579 GLY A N 1
ATOM 4802 C CA . GLY A 1 579 ? -2.632 21.076 46.111 1.00 14.53 579 GLY A CA 1
ATOM 4803 C C . GLY A 1 579 ? -2.274 19.972 45.131 1.00 13.10 579 GLY A C 1
ATOM 4804 O O . GLY A 1 579 ? -1.233 20.025 44.470 1.00 13.50 579 GLY A O 1
ATOM 4805 N N . PHE A 1 580 ? -3.138 18.966 45.036 1.00 13.57 580 PHE A N 1
ATOM 4806 C CA . PHE A 1 580 ? -2.915 17.841 44.133 1.00 14.11 580 PHE A CA 1
ATOM 4807 C C . PHE A 1 580 ? -4.230 17.130 43.846 1.00 14.00 580 PHE A C 1
ATOM 4808 O O . PHE A 1 580 ? -5.202 17.289 44.574 1.00 13.28 580 PHE A O 1
ATOM 4816 N N . VAL A 1 581 ? -4.253 16.337 42.780 1.00 12.97 581 VAL A N 1
ATOM 4817 C CA . VAL A 1 581 ? -5.458 15.605 42.427 1.00 13.89 581 VAL A CA 1
ATOM 4818 C C . VAL A 1 581 ? -5.101 14.352 41.638 1.00 11.68 581 VAL A C 1
ATOM 4819 O O . VAL A 1 581 ? -4.108 14.329 40.915 1.00 12.61 581 VAL A O 1
ATOM 4823 N N . LEU A 1 582 ? -5.899 13.305 41.808 1.00 10.86 582 LEU A N 1
ATOM 4824 C CA . LEU A 1 582 ? -5.690 12.055 41.085 1.00 10.87 582 LEU A CA 1
ATOM 4825 C C . LEU A 1 582 ? -6.983 11.704 40.365 1.00 11.74 582 LEU A C 1
ATOM 4826 O O . LEU A 1 582 ? -8.062 11.764 40.958 1.00 10.51 582 LEU A O 1
ATOM 4831 N N . TYR A 1 583 ? -6.868 11.337 39.090 1.00 10.66 583 TYR A N 1
ATOM 4832 C CA . TYR A 1 583 ? -8.028 10.967 38.284 1.00 13.35 583 TYR A CA 1
ATOM 4833 C C . TYR A 1 583 ? -7.809 9.629 37.592 1.00 15.32 583 TYR A C 1
ATOM 4834 O O . TYR A 1 583 ? -6.731 9.379 37.051 1.00 14.74 583 TYR A O 1
ATOM 4843 N N . ALA A 1 584 ? -8.828 8.778 37.603 1.00 16.54 584 ALA A N 1
ATOM 4844 C CA . ALA A 1 584 ? -8.751 7.517 36.878 1.00 19.36 584 ALA A CA 1
ATOM 4845 C C . ALA A 1 584 ? -9.294 7.948 35.516 1.00 22.81 584 ALA A C 1
ATOM 4846 O O . ALA A 1 584 ? -10.277 8.690 35.451 1.00 23.54 584 ALA A O 1
ATOM 4848 N N . ILE A 1 585 ? -8.658 7.514 34.434 1.00 24.67 585 ILE A N 1
ATOM 4849 C CA . ILE A 1 585 ? -9.105 7.906 33.102 1.00 29.53 585 ILE A CA 1
ATOM 4850 C C . ILE A 1 585 ? -9.949 6.836 32.429 1.00 31.62 585 ILE A C 1
ATOM 4851 O O . ILE A 1 585 ? -9.659 5.643 32.529 1.00 33.34 585 ILE A O 1
ATOM 4856 N N . GLU A 1 586 ? -10.994 7.276 31.736 1.00 33.43 586 GLU A N 1
ATOM 4857 C CA . GLU A 1 586 ? -11.890 6.372 31.024 1.00 35.04 586 GLU A CA 1
ATOM 4858 C C . GLU A 1 586 ? -12.068 6.807 29.571 1.00 35.60 586 GLU A C 1
ATOM 4859 O O . GLU A 1 586 ? -12.473 7.938 29.290 1.00 34.97 586 GLU A O 1
ATOM 4865 N N . HIS A 1 587 ? -11.755 5.904 28.649 1.00 36.60 587 HIS A N 1
ATOM 4866 C CA . HIS A 1 587 ? -11.891 6.194 27.229 1.00 37.34 587 HIS A CA 1
ATOM 4867 C C . HIS A 1 587 ? -13.070 5.401 26.682 1.00 38.22 587 HIS A C 1
ATOM 4868 O O . HIS A 1 587 ? -12.986 4.182 26.502 1.00 36.62 587 HIS A O 1
ATOM 4875 N N . TRP A 1 588 ? -14.173 6.100 26.433 1.00 38.02 588 TRP A N 1
ATOM 4876 C CA . TRP A 1 588 ? -15.375 5.474 25.904 1.00 38.23 588 TRP A CA 1
ATOM 4877 C C . TRP A 1 588 ? -15.583 5.864 24.447 1.00 39.99 588 TRP A C 1
ATOM 4878 O O . TRP A 1 588 ? -16.003 4.989 23.661 1.00 42.42 588 TRP A O 1
ATOM 4890 N N . MET B 1 1 ? 31.613 20.971 24.963 1.00 32.05 1 MET B N 1
ATOM 4891 C CA . MET B 1 1 ? 31.487 19.546 25.378 1.00 29.74 1 MET B CA 1
ATOM 4892 C C . MET B 1 1 ? 30.165 18.909 24.979 1.00 27.14 1 MET B C 1
ATOM 4893 O O . MET B 1 1 ? 29.092 19.412 25.316 1.00 25.77 1 MET B O 1
ATOM 4898 N N . ARG B 1 2 ? 30.253 17.790 24.270 1.00 23.47 2 ARG B N 1
ATOM 4899 C CA . ARG B 1 2 ? 29.071 17.053 23.849 1.00 21.11 2 ARG B CA 1
ATOM 4900 C C . ARG B 1 2 ? 28.752 16.049 24.953 1.00 19.91 2 ARG B C 1
ATOM 4901 O O . ARG B 1 2 ? 29.284 14.936 24.969 1.00 17.25 2 ARG B O 1
ATOM 4909 N N . LYS B 1 3 ? 27.892 16.455 25.882 1.00 16.19 3 LYS B N 1
ATOM 4910 C CA . LYS B 1 3 ? 27.513 15.604 27.003 1.00 17.17 3 LYS B CA 1
ATOM 4911 C C . LYS B 1 3 ? 26.943 14.258 26.569 1.00 15.88 3 LYS B C 1
ATOM 4912 O O . LYS B 1 3 ? 27.122 13.252 27.257 1.00 16.71 3 LYS B O 1
ATOM 4918 N N . GLU B 1 4 ? 26.263 14.241 25.428 1.00 15.10 4 GLU B N 1
ATOM 4919 C CA . GLU B 1 4 ? 25.648 13.017 24.919 1.00 15.68 4 GLU B CA 1
ATOM 4920 C C . GLU B 1 4 ? 26.632 11.910 24.558 1.00 15.07 4 GLU B C 1
ATOM 4921 O O . GLU B 1 4 ? 26.248 10.741 24.458 1.00 14.99 4 GLU B O 1
ATOM 4927 N N . ALA B 1 5 ? 27.895 12.273 24.362 1.00 14.50 5 ALA B N 1
ATOM 4928 C CA . ALA B 1 5 ? 28.912 11.298 23.986 1.00 14.33 5 ALA B CA 1
ATOM 4929 C C . ALA B 1 5 ? 29.790 10.847 25.148 1.00 15.13 5 ALA B C 1
ATOM 4930 O O . ALA B 1 5 ? 30.629 9.963 24.984 1.00 15.08 5 ALA B O 1
ATOM 4932 N N . ILE B 1 6 ? 29.593 11.446 26.317 1.00 14.55 6 ILE B N 1
ATOM 4933 C CA . ILE B 1 6 ? 30.385 11.098 27.493 1.00 13.59 6 ILE B CA 1
ATOM 4934 C C . ILE B 1 6 ? 29.770 9.889 28.182 1.00 13.60 6 ILE B C 1
ATOM 4935 O O . ILE B 1 6 ? 28.549 9.767 28.254 1.00 14.30 6 ILE B O 1
ATOM 4940 N N . TYR B 1 7 ? 30.605 8.991 28.690 1.00 12.96 7 TYR B N 1
ATOM 4941 C CA . TYR B 1 7 ? 30.062 7.811 29.335 1.00 12.92 7 TYR B CA 1
ATOM 4942 C C . TYR B 1 7 ? 31.003 7.033 30.238 1.00 12.66 7 TYR B C 1
ATOM 4943 O O . TYR B 1 7 ? 32.188 6.859 29.945 1.00 12.16 7 TYR B O 1
ATOM 4952 N N . HIS B 1 8 ? 30.433 6.576 31.346 1.00 13.03 8 HIS B N 1
ATOM 4953 C CA . HIS B 1 8 ? 31.102 5.731 32.324 1.00 12.52 8 HIS B CA 1
ATOM 4954 C C . HIS B 1 8 ? 30.011 5.102 33.177 1.00 13.14 8 HIS B C 1
ATOM 4955 O O . HIS B 1 8 ? 29.008 5.747 33.488 1.00 10.62 8 HIS B O 1
ATOM 4962 N N . ARG B 1 9 ? 30.200 3.837 33.529 1.00 14.99 9 ARG B N 1
ATOM 4963 C CA . ARG B 1 9 ? 29.278 3.137 34.417 1.00 15.47 9 ARG B CA 1
ATOM 4964 C C . ARG B 1 9 ? 30.164 2.105 35.111 1.00 16.36 9 ARG B C 1
ATOM 4965 O O . ARG B 1 9 ? 30.843 1.320 34.451 1.00 18.62 9 ARG B O 1
ATOM 4973 N N . PRO B 1 10 ? 30.188 2.119 36.455 1.00 16.83 10 PRO B N 1
ATOM 4974 C CA . PRO B 1 10 ? 30.967 1.255 37.354 1.00 18.29 10 PRO B CA 1
ATOM 4975 C C . PRO B 1 10 ? 30.927 -0.256 37.195 1.00 19.66 10 PRO B C 1
ATOM 4976 O O . PRO B 1 10 ? 30.566 -0.965 38.137 1.00 21.47 10 PRO B O 1
ATOM 4980 N N . ALA B 1 11 ? 31.325 -0.753 36.030 1.00 18.47 11 ALA B N 1
ATOM 4981 C CA . ALA B 1 11 ? 31.345 -2.191 35.794 1.00 16.47 11 ALA B CA 1
ATOM 4982 C C . ALA B 1 11 ? 31.994 -2.532 34.462 1.00 15.47 11 ALA B C 1
ATOM 4983 O O . ALA B 1 11 ? 32.431 -1.649 33.726 1.00 14.85 11 ALA B O 1
ATOM 4985 N N . ASP B 1 12 ? 32.059 -3.826 34.170 1.00 14.97 12 ASP B N 1
ATOM 4986 C CA . ASP B 1 12 ? 32.630 -4.333 32.926 1.00 15.64 12 ASP B CA 1
ATOM 4987 C C . ASP B 1 12 ? 33.957 -3.697 32.489 1.00 12.90 12 ASP B C 1
ATOM 4988 O O . ASP B 1 12 ? 34.943 -3.752 33.217 1.00 12.29 12 ASP B O 1
ATOM 4993 N N . ASN B 1 13 ? 33.977 -3.095 31.302 1.00 10.70 13 ASN B N 1
ATOM 4994 C CA . ASN B 1 13 ? 35.198 -2.496 30.763 1.00 10.71 13 ASN B CA 1
ATOM 4995 C C . ASN B 1 13 ? 35.508 -1.090 31.261 1.00 10.70 13 ASN B C 1
ATOM 4996 O O . ASN B 1 13 ? 36.608 -0.581 31.039 1.00 10.57 13 ASN B O 1
ATOM 5001 N N . PHE B 1 14 ? 34.551 -0.465 31.937 1.00 10.90 14 PHE B N 1
ATOM 5002 C CA . PHE B 1 14 ? 34.756 0.886 32.444 1.00 11.50 14 PHE B CA 1
ATOM 5003 C C . PHE B 1 14 ? 35.308 0.978 33.863 1.00 11.42 14 PHE B C 1
ATOM 5004 O O . PHE B 1 14 ? 35.956 1.962 34.209 1.00 13.04 14 PHE B O 1
ATOM 5012 N N . ALA B 1 15 ? 35.052 -0.038 34.680 1.00 10.16 15 ALA B N 1
ATOM 5013 C CA . ALA B 1 15 ? 35.543 -0.058 36.056 1.00 10.43 15 ALA B CA 1
ATOM 5014 C C . ALA B 1 15 ? 35.718 -1.506 36.482 1.00 10.77 15 ALA B C 1
ATOM 5015 O O . ALA B 1 15 ? 34.759 -2.277 36.466 1.00 9.70 15 ALA B O 1
ATOM 5017 N N . TYR B 1 16 ? 36.941 -1.871 36.863 1.00 11.08 16 TYR B N 1
ATOM 5018 C CA . TYR B 1 16 ? 37.232 -3.243 37.268 1.00 10.61 16 TYR B CA 1
ATOM 5019 C C . TYR B 1 16 ? 38.566 -3.345 37.988 1.00 12.78 16 TYR B C 1
ATOM 5020 O O . TYR B 1 16 ? 39.427 -2.476 37.850 1.00 11.64 16 TYR B O 1
ATOM 5029 N N . ALA B 1 17 ? 38.737 -4.417 38.752 1.00 12.12 17 ALA B N 1
ATOM 5030 C CA . ALA B 1 17 ? 39.990 -4.635 39.461 1.00 12.95 17 ALA B CA 1
ATOM 5031 C C . ALA B 1 17 ? 40.946 -5.328 38.492 1.00 13.91 17 ALA B C 1
ATOM 5032 O O . ALA B 1 17 ? 40.586 -6.339 37.883 1.00 12.89 17 ALA B O 1
ATOM 5034 N N . TYR B 1 18 ? 42.148 -4.776 38.331 1.00 15.54 18 TYR B N 1
ATOM 5035 C CA . TYR B 1 18 ? 43.139 -5.372 37.440 1.00 15.76 18 TYR B CA 1
ATOM 5036 C C . TYR B 1 18 ? 43.876 -6.455 38.214 1.00 16.13 18 TYR B C 1
ATOM 5037 O O . TYR B 1 18 ? 44.228 -7.496 37.667 1.00 15.79 18 TYR B O 1
ATOM 5046 N N . ASP B 1 19 ? 44.125 -6.179 39.490 1.00 15.63 19 ASP B N 1
ATOM 5047 C CA . ASP B 1 19 ? 44.769 -7.135 40.378 1.00 17.60 19 ASP B CA 1
ATOM 5048 C C . ASP B 1 19 ? 44.242 -6.878 41.783 1.00 17.01 19 ASP B C 1
ATOM 5049 O O . ASP B 1 19 ? 43.392 -6.008 41.973 1.00 17.18 19 ASP B O 1
ATOM 5054 N N . SER B 1 20 ? 44.729 -7.629 42.763 1.00 18.47 20 SER B N 1
ATOM 5055 C CA . SER B 1 20 ? 44.252 -7.501 44.138 1.00 18.34 20 SER B CA 1
ATOM 5056 C C . SER B 1 20 ? 44.374 -6.137 44.814 1.00 19.18 20 SER B C 1
ATOM 5057 O O . SER B 1 20 ? 43.747 -5.907 45.852 1.00 18.93 20 SER B O 1
ATOM 5060 N N . GLU B 1 21 ? 45.166 -5.232 44.245 1.00 18.51 21 GLU B N 1
ATOM 5061 C CA . GLU B 1 21 ? 45.338 -3.907 44.842 1.00 18.43 21 GLU B CA 1
ATOM 5062 C C . GLU B 1 21 ? 45.088 -2.755 43.873 1.00 16.83 21 GLU B C 1
ATOM 5063 O O . GLU B 1 21 ? 45.099 -1.589 44.278 1.00 13.46 21 GLU B O 1
ATOM 5069 N N . THR B 1 22 ? 44.840 -3.079 42.608 1.00 13.66 22 THR B N 1
ATOM 5070 C CA . THR B 1 22 ? 44.678 -2.052 41.583 1.00 13.02 22 THR B CA 1
ATOM 5071 C C . THR B 1 22 ? 43.370 -2.044 40.795 1.00 13.37 22 THR B C 1
ATOM 5072 O O . THR B 1 22 ? 42.921 -3.078 40.289 1.00 12.72 22 THR B O 1
ATOM 5076 N N . LEU B 1 23 ? 42.782 -0.857 40.674 1.00 11.82 23 LEU B N 1
ATOM 5077 C CA . LEU B 1 23 ? 41.546 -0.681 39.919 1.00 12.71 23 LEU B CA 1
ATOM 5078 C C . LEU B 1 23 ? 41.866 0.058 38.634 1.00 12.26 23 LEU B C 1
ATOM 5079 O O . LEU B 1 23 ? 42.771 0.895 38.600 1.00 12.90 23 LEU B O 1
ATOM 5084 N N . HIS B 1 24 ? 41.126 -0.260 37.581 1.00 11.84 24 HIS B N 1
ATOM 5085 C CA . HIS B 1 24 ? 41.286 0.419 36.305 1.00 11.53 24 HIS B CA 1
ATOM 5086 C C . HIS B 1 24 ? 39.972 1.136 36.048 1.00 10.75 24 HIS B C 1
ATOM 5087 O O . HIS B 1 24 ? 38.902 0.567 36.245 1.00 11.11 24 HIS B O 1
ATOM 5094 N N . LEU B 1 25 ? 40.054 2.390 35.629 1.00 9.38 25 LEU B N 1
ATOM 5095 C CA . LEU B 1 25 ? 38.862 3.167 35.336 1.00 11.57 25 LEU B CA 1
ATOM 5096 C C . LEU B 1 25 ? 38.993 3.736 33.931 1.00 10.68 25 LEU B C 1
ATOM 5097 O O . LEU B 1 25 ? 40.068 4.199 33.550 1.00 11.55 25 LEU B O 1
ATOM 5102 N N . ARG B 1 26 ? 37.909 3.668 33.163 1.00 8.76 26 ARG B N 1
ATOM 5103 C CA . ARG B 1 26 ? 37.885 4.195 31.800 1.00 11.79 26 ARG B CA 1
ATOM 5104 C C . ARG B 1 26 ? 36.767 5.216 31.661 1.00 11.50 26 ARG B C 1
ATOM 5105 O O . ARG B 1 26 ? 35.797 5.202 32.414 1.00 12.73 26 ARG B O 1
ATOM 5113 N N . LEU B 1 27 ? 36.908 6.090 30.672 1.00 11.75 27 LEU B N 1
ATOM 5114 C CA . LEU B 1 27 ? 35.903 7.100 30.377 1.00 11.64 27 LEU B CA 1
ATOM 5115 C C . LEU B 1 27 ? 35.939 7.302 28.872 1.00 11.92 27 LEU B C 1
ATOM 5116 O O . LEU B 1 27 ? 37.016 7.343 28.281 1.00 12.49 27 LEU B O 1
ATOM 5121 N N . ARG B 1 28 ? 34.779 7.393 28.233 1.00 11.16 28 ARG B N 1
ATOM 5122 C CA . ARG B 1 28 ? 34.783 7.646 26.800 1.00 13.30 28 ARG B CA 1
ATOM 5123 C C . ARG B 1 28 ? 34.134 8.999 26.556 1.00 12.73 28 ARG B C 1
ATOM 5124 O O . ARG B 1 28 ? 33.216 9.397 27.280 1.00 12.96 28 ARG B O 1
ATOM 5132 N N . THR B 1 29 ? 34.627 9.709 25.546 1.00 12.68 29 THR B N 1
ATOM 5133 C CA . THR B 1 29 ? 34.120 11.035 25.207 1.00 13.54 29 THR B CA 1
ATOM 5134 C C . THR B 1 29 ? 34.133 11.197 23.689 1.00 13.29 29 THR B C 1
ATOM 5135 O O . THR B 1 29 ? 34.745 10.400 22.988 1.00 12.76 29 THR B O 1
ATOM 5139 N N . LYS B 1 30 ? 33.456 12.220 23.178 1.00 14.05 30 LYS B N 1
ATOM 5140 C CA . LYS B 1 30 ? 33.442 12.440 21.739 1.00 14.28 30 LYS B CA 1
ATOM 5141 C C . LYS B 1 30 ? 34.873 12.693 21.279 1.00 15.52 30 LYS B C 1
ATOM 5142 O O . LYS B 1 30 ? 35.572 13.536 21.843 1.00 14.29 30 LYS B O 1
ATOM 5148 N N . LYS B 1 31 ? 35.307 11.964 20.256 1.00 14.90 31 LYS B N 1
ATOM 5149 C CA . LYS B 1 31 ? 36.665 12.118 19.745 1.00 18.87 31 LYS B CA 1
ATOM 5150 C C . LYS B 1 31 ? 37.070 13.585 19.530 1.00 18.89 31 LYS B C 1
ATOM 5151 O O . LYS B 1 31 ? 36.355 14.354 18.885 1.00 16.05 31 LYS B O 1
ATOM 5157 N N . ASP B 1 32 ? 38.222 13.950 20.087 1.00 19.20 32 ASP B N 1
ATOM 5158 C CA . ASP B 1 32 ? 38.787 15.298 19.984 1.00 21.41 32 ASP B CA 1
ATOM 5159 C C . ASP B 1 32 ? 37.984 16.407 20.646 1.00 21.48 32 ASP B C 1
ATOM 5160 O O . ASP B 1 32 ? 38.354 17.579 20.564 1.00 21.12 32 ASP B O 1
ATOM 5165 N N . ASP B 1 33 ? 36.894 16.043 21.309 1.00 20.53 33 ASP B N 1
ATOM 5166 C CA . ASP B 1 33 ? 36.051 17.030 21.971 1.00 20.48 33 ASP B CA 1
ATOM 5167 C C . ASP B 1 33 ? 36.616 17.471 23.322 1.00 20.50 33 ASP B C 1
ATOM 5168 O O . ASP B 1 33 ? 36.442 18.620 23.731 1.00 21.17 33 ASP B O 1
ATOM 5173 N N . ILE B 1 34 ? 37.301 16.559 24.006 1.00 18.48 34 ILE B N 1
ATOM 5174 C CA . ILE B 1 34 ? 37.868 16.850 25.320 1.00 18.99 34 ILE B CA 1
ATOM 5175 C C . ILE B 1 34 ? 39.389 16.940 25.262 1.00 18.54 34 ILE B C 1
ATOM 5176 O O . ILE B 1 34 ? 40.041 16.078 24.676 1.00 19.22 34 ILE B O 1
ATOM 5181 N N . ASP B 1 35 ? 39.946 17.979 25.880 1.00 18.61 35 ASP B N 1
ATOM 5182 C CA . ASP B 1 35 ? 41.394 18.191 25.886 1.00 19.71 35 ASP B CA 1
ATOM 5183 C C . ASP B 1 35 ? 42.117 17.398 26.968 1.00 17.68 35 ASP B C 1
ATOM 5184 O O . ASP B 1 35 ? 43.188 16.840 26.733 1.00 14.85 35 ASP B O 1
ATOM 5189 N N . ARG B 1 36 ? 41.535 17.370 28.161 1.00 16.79 36 ARG B N 1
ATOM 5190 C CA . ARG B 1 36 ? 42.128 16.655 29.287 1.00 16.65 36 ARG B CA 1
ATOM 5191 C C . ARG B 1 36 ? 41.022 16.139 30.182 1.00 15.56 36 ARG B C 1
ATOM 5192 O O . ARG B 1 36 ? 39.917 16.682 30.190 1.00 15.73 36 ARG B O 1
ATOM 5200 N N . VAL B 1 37 ? 41.337 15.102 30.949 1.00 14.74 37 VAL B N 1
ATOM 5201 C CA . VAL B 1 37 ? 40.394 14.519 31.891 1.00 14.06 37 VAL B CA 1
ATOM 5202 C C . VAL B 1 37 ? 41.121 14.174 33.185 1.00 15.08 37 VAL B C 1
ATOM 5203 O O . VAL B 1 37 ? 42.186 13.552 33.169 1.00 15.71 37 VAL B O 1
ATOM 5207 N N . GLU B 1 38 ? 40.550 14.594 34.306 1.00 14.26 38 GLU B N 1
ATOM 5208 C CA . GLU B 1 38 ? 41.138 14.295 35.598 1.00 15.02 38 GLU B CA 1
ATOM 5209 C C . GLU B 1 38 ? 40.184 13.406 36.382 1.00 15.14 38 GLU B C 1
ATOM 5210 O O . GLU B 1 38 ? 38.963 13.589 36.342 1.00 14.28 38 GLU B O 1
ATOM 5216 N N . LEU B 1 39 ? 40.746 12.427 37.074 1.00 13.36 39 LEU B N 1
ATOM 5217 C CA . LEU B 1 39 ? 39.948 11.535 37.891 1.00 13.53 39 LEU B CA 1
ATOM 5218 C C . LEU B 1 39 ? 39.958 12.078 39.313 1.00 13.49 39 LEU B C 1
ATOM 5219 O O . LEU B 1 39 ? 41.026 12.269 39.897 1.00 12.61 39 LEU B O 1
ATOM 5224 N N . LEU B 1 40 ? 38.776 12.360 39.852 1.00 12.78 40 LEU B N 1
ATOM 5225 C CA . LEU B 1 40 ? 38.666 12.827 41.230 1.00 12.49 40 LEU B CA 1
ATOM 5226 C C . LEU B 1 40 ? 38.406 11.539 41.991 1.00 13.72 40 LEU B C 1
ATOM 5227 O O . LEU B 1 40 ? 37.490 10.791 41.644 1.00 15.29 40 LEU B O 1
ATOM 5232 N N . HIS B 1 41 ? 39.201 11.259 43.014 1.00 11.91 41 HIS B N 1
ATOM 5233 C CA . HIS B 1 41 ? 39.011 10.015 43.743 1.00 13.80 41 HIS B CA 1
ATOM 5234 C C . HIS B 1 41 ? 39.372 10.089 45.213 1.00 14.39 41 HIS B C 1
ATOM 5235 O O . HIS B 1 41 ? 40.153 10.943 45.639 1.00 12.78 41 HIS B O 1
ATOM 5242 N N . GLY B 1 42 ? 38.789 9.174 45.982 1.00 14.38 42 GLY B N 1
ATOM 5243 C CA . GLY B 1 42 ? 39.047 9.113 47.405 1.00 14.17 42 GLY B CA 1
ATOM 5244 C C . GLY B 1 42 ? 38.290 7.953 48.014 1.00 13.89 42 GLY B C 1
ATOM 5245 O O . GLY B 1 42 ? 37.576 7.235 47.312 1.00 14.00 42 GLY B O 1
ATOM 5246 N N . ASP B 1 43 ? 38.448 7.756 49.316 1.00 14.28 43 ASP B N 1
ATOM 5247 C CA . ASP B 1 43 ? 37.749 6.676 49.997 1.00 13.75 43 ASP B CA 1
ATOM 5248 C C . ASP B 1 43 ? 36.351 7.187 50.315 1.00 12.90 43 ASP B C 1
ATOM 5249 O O . ASP B 1 43 ? 36.182 8.335 50.719 1.00 13.74 43 ASP B O 1
ATOM 5254 N N . PRO B 1 44 ? 35.325 6.343 50.130 1.00 13.22 44 PRO B N 1
ATOM 5255 C CA . PRO B 1 44 ? 33.952 6.766 50.414 1.00 13.26 44 PRO B CA 1
ATOM 5256 C C . PRO B 1 44 ? 33.749 7.338 51.820 1.00 14.21 44 PRO B C 1
ATOM 5257 O O . PRO B 1 44 ? 32.874 8.176 52.034 1.00 14.51 44 PRO B O 1
ATOM 5261 N N . TYR B 1 45 ? 34.560 6.892 52.773 1.00 14.00 45 TYR B N 1
ATOM 5262 C CA . TYR B 1 45 ? 34.416 7.349 54.151 1.00 14.90 45 TYR B CA 1
ATOM 5263 C C . TYR B 1 45 ? 35.452 8.370 54.620 1.00 16.97 45 TYR B C 1
ATOM 5264 O O . TYR B 1 45 ? 35.614 8.579 55.823 1.00 16.30 45 TYR B O 1
ATOM 5273 N N . ASP B 1 46 ? 36.147 9.001 53.676 1.00 18.78 46 ASP B N 1
ATOM 5274 C CA . ASP B 1 46 ? 37.163 10.002 54.001 1.00 19.66 46 ASP B CA 1
ATOM 5275 C C . ASP B 1 46 ? 36.624 11.111 54.911 1.00 21.94 46 ASP B C 1
ATOM 5276 O O . ASP B 1 46 ? 37.367 11.683 55.705 1.00 22.45 46 ASP B O 1
ATOM 5281 N N . TRP B 1 47 ? 35.333 11.408 54.793 1.00 23.97 47 TRP B N 1
ATOM 5282 C CA . TRP B 1 47 ? 34.715 12.452 55.606 1.00 27.34 47 TRP B CA 1
ATOM 5283 C C . TRP B 1 47 ? 34.885 12.226 57.107 1.00 27.76 47 TRP B C 1
ATOM 5284 O O . TRP B 1 47 ? 34.984 13.186 57.872 1.00 28.26 47 TRP B O 1
ATOM 5295 N N . GLN B 1 48 ? 34.917 10.965 57.533 1.00 28.06 48 GLN B N 1
ATOM 5296 C CA . GLN B 1 48 ? 35.071 10.662 58.953 1.00 27.79 48 GLN B CA 1
ATOM 5297 C C . GLN B 1 48 ? 36.407 11.169 59.478 1.00 28.11 48 GLN B C 1
ATOM 5298 O O . GLN B 1 48 ? 36.526 11.519 60.651 1.00 27.68 48 GLN B O 1
ATOM 5304 N N . ASN B 1 49 ? 37.409 11.200 58.604 1.00 27.14 49 ASN B N 1
ATOM 5305 C CA . ASN B 1 49 ? 38.751 11.645 58.974 1.00 27.07 49 ASN B CA 1
ATOM 5306 C C . ASN B 1 49 ? 38.986 13.119 58.664 1.00 26.13 49 ASN B C 1
ATOM 5307 O O . ASN B 1 49 ? 40.111 13.611 58.769 1.00 24.81 49 ASN B O 1
ATOM 5312 N N . GLY B 1 50 ? 37.926 13.818 58.277 1.00 25.49 50 GLY B N 1
ATOM 5313 C CA . GLY B 1 50 ? 38.059 15.229 57.961 1.00 25.49 50 GLY B CA 1
ATOM 5314 C C . GLY B 1 50 ? 38.639 15.479 56.581 1.00 25.08 50 GLY B C 1
ATOM 5315 O O . GLY B 1 50 ? 39.101 16.580 56.283 1.00 24.64 50 GLY B O 1
ATOM 5316 N N . ALA B 1 51 ? 38.627 14.456 55.734 1.00 24.31 51 ALA B N 1
ATOM 5317 C CA . ALA B 1 51 ? 39.139 14.590 54.375 1.00 25.13 51 ALA B CA 1
ATOM 5318 C C . ALA B 1 51 ? 37.936 14.719 53.442 1.00 26.86 51 ALA B C 1
ATOM 5319 O O . ALA B 1 51 ? 37.430 13.719 52.930 1.00 27.57 51 ALA B O 1
ATOM 5321 N N . TRP B 1 52 ? 37.482 15.953 53.233 1.00 26.77 52 TRP B N 1
ATOM 5322 C CA . TRP B 1 52 ? 36.326 16.218 52.384 1.00 27.86 52 TRP B CA 1
ATOM 5323 C C . TRP B 1 52 ? 36.666 16.516 50.929 1.00 28.88 52 TRP B C 1
ATOM 5324 O O . TRP B 1 52 ? 35.772 16.597 50.091 1.00 29.36 52 TRP B O 1
ATOM 5335 N N . GLN B 1 53 ? 37.947 16.689 50.623 1.00 29.27 53 GLN B N 1
ATOM 5336 C CA . GLN B 1 53 ? 38.337 16.963 49.246 1.00 31.03 53 GLN B CA 1
ATOM 5337 C C . GLN B 1 53 ? 38.867 15.697 48.586 1.00 29.26 53 GLN B C 1
ATOM 5338 O O . GLN B 1 53 ? 39.400 14.811 49.252 1.00 28.39 53 GLN B O 1
ATOM 5344 N N . PHE B 1 54 ? 38.704 15.620 47.271 1.00 26.37 54 PHE B N 1
ATOM 5345 C CA . PHE B 1 54 ? 39.165 14.477 46.496 1.00 23.35 54 PHE B CA 1
ATOM 5346 C C . PHE B 1 54 ? 40.638 14.596 46.146 1.00 23.08 54 PHE B C 1
ATOM 5347 O O . PHE B 1 54 ? 41.218 15.680 46.202 1.00 21.32 54 PHE B O 1
ATOM 5355 N N . GLN B 1 55 ? 41.233 13.464 45.790 1.00 20.69 55 GLN B N 1
ATOM 5356 C CA . GLN B 1 55 ? 42.610 13.432 45.329 1.00 22.20 55 GLN B CA 1
ATOM 5357 C C . GLN B 1 55 ? 42.384 13.555 43.825 1.00 21.04 55 GLN B C 1
ATOM 5358 O O . GLN B 1 55 ? 41.305 13.213 43.338 1.00 19.25 55 GLN B O 1
ATOM 5364 N N . MET B 1 56 ? 43.367 14.051 43.087 1.00 18.55 56 MET B N 1
ATOM 5365 C CA . MET B 1 56 ? 43.201 14.189 41.647 1.00 17.46 56 MET B CA 1
ATOM 5366 C C . MET B 1 56 ? 44.301 13.449 40.906 1.00 17.93 56 MET B C 1
ATOM 5367 O O . MET B 1 56 ? 45.462 13.455 41.317 1.00 17.63 56 MET B O 1
ATOM 5372 N N . MET B 1 57 ? 43.917 12.800 39.813 1.00 16.13 57 MET B N 1
ATOM 5373 C CA . MET B 1 57 ? 44.852 12.055 38.988 1.00 16.70 57 MET B CA 1
ATOM 5374 C C . MET B 1 57 ? 44.507 12.277 37.526 1.00 14.93 57 MET B C 1
ATOM 5375 O O . MET B 1 57 ? 43.358 12.099 37.116 1.00 15.33 57 MET B O 1
ATOM 5380 N N . PRO B 1 58 ? 45.495 12.671 36.712 1.00 13.66 58 PRO B N 1
ATOM 5381 C CA . PRO B 1 58 ? 45.190 12.885 35.299 1.00 14.60 58 PRO B CA 1
ATOM 5382 C C . PRO B 1 58 ? 44.985 11.557 34.579 1.00 13.76 58 PRO B C 1
ATOM 5383 O O . PRO B 1 58 ? 45.685 10.579 34.849 1.00 13.77 58 PRO B O 1
ATOM 5387 N N . MET B 1 59 ? 44.013 11.522 33.677 1.00 11.61 59 MET B N 1
ATOM 5388 C CA . MET B 1 59 ? 43.743 10.321 32.904 1.00 11.48 59 MET B CA 1
ATOM 5389 C C . MET B 1 59 ? 44.491 10.424 31.583 1.00 11.34 59 MET B C 1
ATOM 5390 O O . MET B 1 59 ? 44.738 11.526 31.085 1.00 11.28 59 MET B O 1
ATOM 5395 N N . ARG B 1 60 ? 44.858 9.276 31.027 1.00 10.77 60 ARG B N 1
ATOM 5396 C CA . ARG B 1 60 ? 45.590 9.225 29.769 1.00 12.28 60 ARG B CA 1
ATOM 5397 C C . ARG B 1 60 ? 44.724 8.687 28.640 1.00 11.76 60 ARG B C 1
ATOM 5398 O O . ARG B 1 60 ? 43.984 7.721 28.825 1.00 11.76 60 ARG B O 1
ATOM 5406 N N . LYS B 1 61 ? 44.809 9.317 27.471 1.00 11.54 61 LYS B N 1
ATOM 5407 C CA . LYS B 1 61 ? 44.031 8.859 26.324 1.00 14.10 61 LYS B CA 1
ATOM 5408 C C . LYS B 1 61 ? 44.737 7.633 25.761 1.00 13.14 61 LYS B C 1
ATOM 5409 O O . LYS B 1 61 ? 45.847 7.733 25.249 1.00 15.94 61 LYS B O 1
ATOM 5415 N N . THR B 1 62 ? 44.086 6.480 25.853 1.00 12.59 62 THR B N 1
ATOM 5416 C CA . THR B 1 62 ? 44.675 5.236 25.382 1.00 12.60 62 THR B CA 1
ATOM 5417 C C . THR B 1 62 ? 44.368 4.890 23.932 1.00 14.65 62 THR B C 1
ATOM 5418 O O . THR B 1 62 ? 44.965 3.972 23.369 1.00 15.65 62 THR B O 1
ATOM 5422 N N . GLY B 1 63 ? 43.444 5.624 23.324 1.00 13.82 63 GLY B N 1
ATOM 5423 C CA . GLY B 1 63 ? 43.100 5.358 21.943 1.00 15.07 63 GLY B CA 1
ATOM 5424 C C . GLY B 1 63 ? 41.778 5.989 21.552 1.00 16.30 63 GLY B C 1
ATOM 5425 O O . GLY B 1 63 ? 41.095 6.594 22.379 1.00 14.63 63 GLY B O 1
ATOM 5426 N N . SER B 1 64 ? 41.419 5.847 20.283 1.00 16.31 64 SER B N 1
ATOM 5427 C CA . SER B 1 64 ? 40.173 6.398 19.775 1.00 16.74 64 SER B CA 1
ATOM 5428 C C . SER B 1 64 ? 39.609 5.474 18.708 1.00 16.12 64 SER B C 1
ATOM 5429 O O . SER B 1 64 ? 40.365 4.841 17.979 1.00 15.45 64 SER B O 1
ATOM 5432 N N . ASP B 1 65 ? 38.285 5.370 18.630 1.00 16.44 65 ASP B N 1
ATOM 5433 C CA . ASP B 1 65 ? 37.692 4.573 17.567 1.00 15.15 65 ASP B CA 1
ATOM 5434 C C . ASP B 1 65 ? 37.040 5.570 16.624 1.00 16.21 65 ASP B C 1
ATOM 5435 O O . ASP B 1 65 ? 37.388 6.750 16.645 1.00 16.72 65 ASP B O 1
ATOM 5440 N N . GLU B 1 66 ? 36.108 5.115 15.800 1.00 17.75 66 GLU B N 1
ATOM 5441 C CA . GLU B 1 66 ? 35.448 6.000 14.845 1.00 17.69 66 GLU B CA 1
ATOM 5442 C C . GLU B 1 66 ? 34.820 7.234 15.483 1.00 17.56 66 GLU B C 1
ATOM 5443 O O . GLU B 1 66 ? 34.942 8.341 14.959 1.00 19.63 66 GLU B O 1
ATOM 5449 N N . LEU B 1 67 ? 34.174 7.050 16.628 1.00 14.40 67 LEU B N 1
ATOM 5450 C CA . LEU B 1 67 ? 33.474 8.146 17.282 1.00 15.50 67 LEU B CA 1
ATOM 5451 C C . LEU B 1 67 ? 34.002 8.686 18.600 1.00 14.97 67 LEU B C 1
ATOM 5452 O O . LEU B 1 67 ? 33.739 9.841 18.931 1.00 14.37 67 LEU B O 1
ATOM 5457 N N . PHE B 1 68 ? 34.741 7.873 19.350 1.00 14.10 68 PHE B N 1
ATOM 5458 C CA . PHE B 1 68 ? 35.191 8.293 20.674 1.00 13.18 68 PHE B CA 1
ATOM 5459 C C . PHE B 1 68 ? 36.676 8.226 21.004 1.00 13.55 68 PHE B C 1
ATOM 5460 O O . PHE B 1 68 ? 37.461 7.568 20.324 1.00 14.07 68 PHE B O 1
ATOM 5468 N N . ASP B 1 69 ? 37.025 8.917 22.086 1.00 13.41 69 ASP B N 1
ATOM 5469 C CA . ASP B 1 69 ? 38.371 8.902 22.645 1.00 12.42 69 ASP B CA 1
ATOM 5470 C C . ASP B 1 69 ? 38.142 8.099 23.920 1.00 13.27 69 ASP B C 1
ATOM 5471 O O . ASP B 1 69 ? 37.065 8.182 24.517 1.00 11.97 69 ASP B O 1
ATOM 5476 N N . TYR B 1 70 ? 39.139 7.330 24.335 1.00 11.33 70 TYR B N 1
ATOM 5477 C CA . TYR B 1 70 ? 39.034 6.537 25.553 1.00 11.81 70 TYR B CA 1
ATOM 5478 C C . TYR B 1 70 ? 40.129 6.982 26.511 1.00 11.32 70 TYR B C 1
ATOM 5479 O O . TYR B 1 70 ? 41.293 7.074 26.125 1.00 11.18 70 TYR B O 1
ATOM 5488 N N . TRP B 1 71 ? 39.745 7.265 27.752 1.00 11.39 71 TRP B N 1
ATOM 5489 C CA . TRP B 1 71 ? 40.682 7.713 28.773 1.00 11.44 71 TRP B CA 1
ATOM 5490 C C . TRP B 1 71 ? 40.891 6.612 29.801 1.00 11.61 71 TRP B C 1
ATOM 5491 O O . TRP B 1 71 ? 39.994 5.802 30.046 1.00 10.20 71 TRP B O 1
ATOM 5502 N N . PHE B 1 72 ? 42.068 6.602 30.417 1.00 11.55 72 PHE B N 1
ATOM 5503 C CA . PHE B 1 72 ? 42.412 5.552 31.366 1.00 11.96 72 PHE B CA 1
ATOM 5504 C C . PHE B 1 72 ? 43.169 6.029 32.599 1.00 11.37 72 PHE B C 1
ATOM 5505 O O . PHE B 1 72 ? 43.936 6.988 32.548 1.00 11.84 72 PHE B O 1
ATOM 5513 N N . ALA B 1 73 ? 42.953 5.336 33.709 1.00 11.34 73 ALA B N 1
ATOM 5514 C CA . ALA B 1 73 ? 43.656 5.646 34.940 1.00 12.32 73 ALA B CA 1
ATOM 5515 C C . ALA B 1 73 ? 43.670 4.393 35.799 1.00 13.00 73 ALA B C 1
ATOM 5516 O O . ALA B 1 73 ? 42.694 3.644 35.828 1.00 11.73 73 ALA B O 1
ATOM 5518 N N . GLU B 1 74 ? 44.790 4.146 36.469 1.00 12.82 74 GLU B N 1
ATOM 5519 C CA . GLU B 1 74 ? 44.887 2.999 37.361 1.00 14.54 74 GLU B CA 1
ATOM 5520 C C . GLU B 1 74 ? 44.987 3.618 38.750 1.00 14.06 74 GLU B C 1
ATOM 5521 O O . GLU B 1 74 ? 45.671 4.625 38.943 1.00 13.44 74 GLU B O 1
ATOM 5527 N N . VAL B 1 75 ? 44.288 3.030 39.711 1.00 13.69 75 VAL B N 1
ATOM 5528 C CA . VAL B 1 75 ? 44.270 3.557 41.067 1.00 14.18 75 VAL B CA 1
ATOM 5529 C C . VAL B 1 75 ? 44.418 2.441 42.089 1.00 13.52 75 VAL B C 1
ATOM 5530 O O . VAL B 1 75 ? 43.860 1.361 41.921 1.00 14.03 75 VAL B O 1
ATOM 5534 N N . LYS B 1 76 ? 45.186 2.700 43.140 1.00 13.39 76 LYS B N 1
ATOM 5535 C CA . LYS B 1 76 ? 45.373 1.719 44.202 1.00 13.58 76 LYS B CA 1
ATOM 5536 C C . LYS B 1 76 ? 44.736 2.313 45.453 1.00 14.56 76 LYS B C 1
ATOM 5537 O O . LYS B 1 76 ? 45.397 2.996 46.231 1.00 14.71 76 LYS B O 1
ATOM 5543 N N . PRO B 1 77 ? 43.430 2.074 45.652 1.00 13.98 77 PRO B N 1
ATOM 5544 C CA . PRO B 1 77 ? 42.729 2.608 46.826 1.00 15.01 77 PRO B CA 1
ATOM 5545 C C . PRO B 1 77 ? 43.446 2.189 48.105 1.00 15.34 77 PRO B C 1
ATOM 5546 O O . PRO B 1 77 ? 43.682 1.000 48.325 1.00 15.02 77 PRO B O 1
ATOM 5550 N N . PRO B 1 78 ? 43.794 3.158 48.970 1.00 16.43 78 PRO B N 1
ATOM 5551 C CA . PRO B 1 78 ? 44.492 2.863 50.226 1.00 16.48 78 PRO B CA 1
ATOM 5552 C C . PRO B 1 78 ? 43.768 1.845 51.108 1.00 16.94 78 PRO B C 1
ATOM 5553 O O . PRO B 1 78 ? 44.407 1.067 51.817 1.00 13.90 78 PRO B O 1
ATOM 5557 N N . TYR B 1 79 ? 42.439 1.855 51.065 1.00 14.58 79 TYR B N 1
ATOM 5558 C CA . TYR B 1 79 ? 41.661 0.916 51.861 1.00 15.77 79 TYR B CA 1
ATOM 5559 C C . TYR B 1 79 ? 40.755 0.052 50.994 1.00 14.25 79 TYR B C 1
ATOM 5560 O O . TYR B 1 79 ? 39.733 -0.453 51.457 1.00 11.66 79 TYR B O 1
ATOM 5569 N N . ARG B 1 80 ? 41.139 -0.097 49.729 1.00 14.01 80 ARG B N 1
ATOM 5570 C CA . ARG B 1 80 ? 40.410 -0.926 48.780 1.00 13.09 80 ARG B CA 1
ATOM 5571 C C . ARG B 1 80 ? 38.976 -0.491 48.483 1.00 12.84 80 ARG B C 1
ATOM 5572 O O . ARG B 1 80 ? 38.183 -1.284 47.975 1.00 12.48 80 ARG B O 1
ATOM 5580 N N . ARG B 1 81 ? 38.654 0.767 48.784 1.00 12.10 81 ARG B N 1
ATOM 5581 C CA . ARG B 1 81 ? 37.316 1.320 48.538 1.00 12.71 81 ARG B CA 1
ATOM 5582 C C . ARG B 1 81 ? 37.459 2.609 47.728 1.00 12.68 81 ARG B C 1
ATOM 5583 O O . ARG B 1 81 ? 38.403 3.368 47.936 1.00 11.03 81 ARG B O 1
ATOM 5591 N N . LEU B 1 82 ? 36.527 2.879 46.818 1.00 11.67 82 LEU B N 1
ATOM 5592 C CA . LEU B 1 82 ? 36.659 4.090 46.016 1.00 11.62 82 LEU B CA 1
ATOM 5593 C C . LEU B 1 82 ? 35.374 4.794 45.609 1.00 12.54 82 LEU B C 1
ATOM 5594 O O . LEU B 1 82 ? 34.409 4.159 45.186 1.00 12.17 82 LEU B O 1
ATOM 5599 N N . ARG B 1 83 ? 35.392 6.119 45.734 1.00 12.92 83 ARG B N 1
ATOM 5600 C CA . ARG B 1 83 ? 34.288 6.985 45.332 1.00 14.59 83 ARG B CA 1
ATOM 5601 C C . ARG B 1 83 ? 34.971 7.908 44.323 1.00 13.32 83 ARG B C 1
ATOM 5602 O O . ARG B 1 83 ? 36.060 8.406 44.594 1.00 12.31 83 ARG B O 1
ATOM 5610 N N . TYR B 1 84 ? 34.363 8.141 43.165 1.00 11.42 84 TYR B N 1
ATOM 5611 C CA . TYR B 1 84 ? 35.027 8.980 42.175 1.00 10.91 84 TYR B CA 1
ATOM 5612 C C . TYR B 1 84 ? 34.133 9.714 41.186 1.00 12.39 84 TYR B C 1
ATOM 5613 O O . TYR B 1 84 ? 32.946 9.410 41.040 1.00 12.60 84 TYR B O 1
ATOM 5622 N N . GLY B 1 85 ? 34.737 10.684 40.507 1.00 11.65 85 GLY B N 1
ATOM 5623 C CA . GLY B 1 85 ? 34.044 11.475 39.509 1.00 12.11 85 GLY B CA 1
ATOM 5624 C C . GLY B 1 85 ? 35.071 11.901 38.479 1.00 11.19 85 GLY B C 1
ATOM 5625 O O . GLY B 1 85 ? 36.257 11.626 38.649 1.00 12.16 85 GLY B O 1
ATOM 5626 N N . PHE B 1 86 ? 34.640 12.574 37.418 1.00 9.27 86 PHE B N 1
ATOM 5627 C CA . PHE B 1 86 ? 35.577 13.006 36.384 1.00 10.40 86 PHE B CA 1
ATOM 5628 C C . PHE B 1 86 ? 35.467 14.499 36.118 1.00 11.56 86 PHE B C 1
ATOM 5629 O O . PHE B 1 86 ? 34.378 15.069 36.176 1.00 11.97 86 PHE B O 1
ATOM 5637 N N . VAL B 1 87 ? 36.601 15.126 35.835 1.00 12.56 87 VAL B N 1
ATOM 5638 C CA . VAL B 1 87 ? 36.627 16.546 35.515 1.00 15.54 87 VAL B CA 1
ATOM 5639 C C . VAL B 1 87 ? 37.103 16.628 34.075 1.00 16.10 87 VAL B C 1
ATOM 5640 O O . VAL B 1 87 ? 38.235 16.245 33.769 1.00 16.47 87 VAL B O 1
ATOM 5644 N N . LEU B 1 88 ? 36.231 17.105 33.191 1.00 15.99 88 LEU B N 1
ATOM 5645 C CA . LEU B 1 88 ? 36.563 17.217 31.778 1.00 17.63 88 LEU B CA 1
ATOM 5646 C C . LEU B 1 88 ? 36.831 18.657 31.375 1.00 18.84 88 LEU B C 1
ATOM 5647 O O . LEU B 1 88 ? 36.060 19.560 31.702 1.00 18.81 88 LEU B O 1
ATOM 5652 N N . TYR B 1 89 ? 37.928 18.860 30.655 1.00 19.73 89 TYR B N 1
ATOM 5653 C CA . TYR B 1 89 ? 38.322 20.187 30.206 1.00 23.17 89 TYR B CA 1
ATOM 5654 C C . TYR B 1 89 ? 38.163 20.343 28.702 1.00 25.84 89 TYR B C 1
ATOM 5655 O O . TYR B 1 89 ? 38.695 19.551 27.925 1.00 24.21 89 TYR B O 1
ATOM 5664 N N . SER B 1 90 ? 37.433 21.379 28.304 1.00 29.98 90 SER B N 1
ATOM 5665 C CA . SER B 1 90 ? 37.191 21.668 26.897 1.00 35.40 90 SER B CA 1
ATOM 5666 C C . SER B 1 90 ? 37.192 23.179 26.682 1.00 37.83 90 SER B C 1
ATOM 5667 O O . SER B 1 90 ? 36.871 23.942 27.595 1.00 38.76 90 SER B O 1
ATOM 5670 N N . GLY B 1 91 ? 37.552 23.608 25.477 1.00 40.48 91 GLY B N 1
ATOM 5671 C CA . GLY B 1 91 ? 37.586 25.030 25.182 1.00 43.36 91 GLY B CA 1
ATOM 5672 C C . GLY B 1 91 ? 36.322 25.746 25.619 1.00 45.25 91 GLY B C 1
ATOM 5673 O O . GLY B 1 91 ? 36.362 26.907 26.033 1.00 44.81 91 GLY B O 1
ATOM 5674 N N . GLU B 1 92 ? 35.196 25.042 25.532 1.00 47.26 92 GLU B N 1
ATOM 5675 C CA . GLU B 1 92 ? 33.899 25.594 25.908 1.00 48.70 92 GLU B CA 1
ATOM 5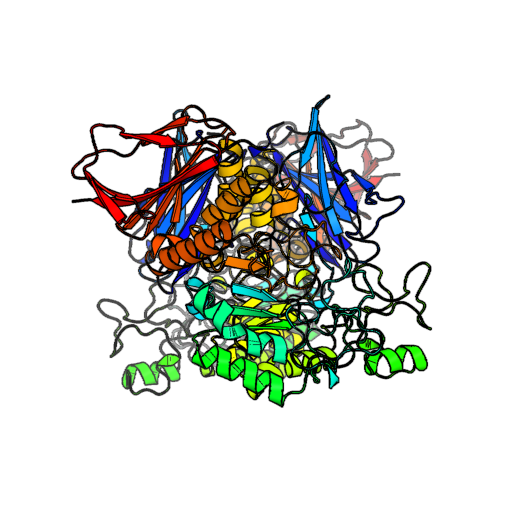676 C C . GLU B 1 92 ? 33.804 25.859 27.409 1.00 48.09 92 GLU B C 1
ATOM 5677 O O . GLU B 1 92 ? 33.531 26.983 27.832 1.00 48.92 92 GLU B O 1
ATOM 5683 N N . GLU B 1 93 ? 34.029 24.823 28.212 1.00 46.30 93 GLU B N 1
ATOM 5684 C CA . GLU B 1 93 ? 33.956 24.963 29.663 1.00 44.81 93 GLU B CA 1
ATOM 5685 C C . GLU B 1 93 ? 34.439 23.701 30.371 1.00 41.53 93 GLU B C 1
ATOM 5686 O O . GLU B 1 93 ? 34.703 22.680 29.736 1.00 41.68 93 GLU B O 1
ATOM 5692 N N . LYS B 1 94 ? 34.559 23.786 31.691 1.00 37.28 94 LYS B N 1
ATOM 5693 C CA . LYS B 1 94 ? 34.983 22.649 32.497 1.00 33.74 94 LYS B CA 1
ATOM 5694 C C . LYS B 1 94 ? 33.737 22.040 33.124 1.00 31.17 94 LYS B C 1
ATOM 5695 O O . LYS B 1 94 ? 32.867 22.764 33.613 1.00 31.16 94 LYS B O 1
ATOM 5701 N N . LEU B 1 95 ? 33.647 20.714 33.105 1.00 27.43 95 LEU B N 1
ATOM 5702 C CA . LEU B 1 95 ? 32.497 20.028 33.681 1.00 24.34 95 LEU B CA 1
ATOM 5703 C C . LEU B 1 95 ? 32.891 18.846 34.558 1.00 21.80 95 LEU B C 1
ATOM 5704 O O . LEU B 1 95 ? 33.833 18.115 34.254 1.00 17.37 95 LEU B O 1
ATOM 5709 N N . VAL B 1 96 ? 32.162 18.679 35.655 1.00 19.48 96 VAL B N 1
ATOM 5710 C CA . VAL B 1 96 ? 32.388 17.572 36.573 1.00 16.61 96 VAL B CA 1
ATOM 5711 C C . VAL B 1 96 ? 31.319 16.545 36.218 1.00 15.82 96 VAL B C 1
ATOM 5712 O O . VAL B 1 96 ? 30.122 16.847 36.249 1.00 15.36 96 VAL B O 1
ATOM 5716 N N . TYR B 1 97 ? 31.761 15.346 35.857 1.00 13.05 97 TYR B N 1
ATOM 5717 C CA . TYR B 1 97 ? 30.870 14.258 35.475 1.00 12.58 97 TYR B CA 1
ATOM 5718 C C . TYR B 1 97 ? 30.753 13.281 36.637 1.00 12.17 97 TYR B C 1
ATOM 5719 O O . TYR B 1 97 ? 31.760 12.749 37.112 1.00 10.65 97 TYR B O 1
ATOM 5728 N N . THR B 1 98 ? 29.520 13.054 37.086 1.00 12.47 98 THR B N 1
ATOM 5729 C CA . THR B 1 98 ? 29.242 12.170 38.220 1.00 12.16 98 THR B CA 1
ATOM 5730 C C . THR B 1 98 ? 28.073 11.230 37.921 1.00 12.27 98 THR B C 1
ATOM 5731 O O . THR B 1 98 ? 27.462 11.306 36.859 1.00 12.70 98 THR B O 1
ATOM 5735 N N . GLU B 1 99 ? 27.756 10.356 38.873 1.00 12.91 99 GLU B N 1
ATOM 5736 C CA . GLU B 1 99 ? 26.652 9.426 38.689 1.00 13.55 99 GLU B CA 1
ATOM 5737 C C . GLU B 1 99 ? 25.329 10.183 38.644 1.00 15.06 99 GLU B C 1
ATOM 5738 O O . GLU B 1 99 ? 24.371 9.733 38.020 1.00 15.35 99 GLU B O 1
ATOM 5744 N N . LYS B 1 100 ? 25.283 11.338 39.302 1.00 16.63 100 LYS B N 1
ATOM 5745 C CA . LYS B 1 100 ? 24.075 12.152 39.321 1.00 19.20 100 LYS B CA 1
ATOM 5746 C C . LYS B 1 100 ? 24.053 13.197 38.205 1.00 19.19 100 LYS B C 1
ATOM 5747 O O . LYS B 1 100 ? 23.172 14.051 38.165 1.00 21.91 100 LYS B O 1
ATOM 5753 N N . GLY B 1 101 ? 25.022 13.131 37.300 1.00 18.48 101 GLY B N 1
ATOM 5754 C CA . GLY B 1 101 ? 25.042 14.077 36.201 1.00 16.89 101 GLY B CA 1
ATOM 5755 C C . GLY B 1 101 ? 26.239 15.002 36.126 1.00 16.65 101 GLY B C 1
ATOM 5756 O O . GLY B 1 101 ? 27.298 14.721 36.695 1.00 14.24 101 GLY B O 1
ATOM 5757 N N . PHE B 1 102 ? 26.060 16.113 35.412 1.00 13.85 102 PHE B N 1
ATOM 5758 C CA . PHE B 1 102 ? 27.117 17.096 35.225 1.00 15.22 102 PHE B CA 1
ATOM 5759 C C . PHE B 1 102 ? 26.923 18.340 36.076 1.00 17.61 102 PHE B C 1
ATOM 5760 O O . PHE B 1 102 ? 25.798 18.790 36.294 1.00 19.05 102 PHE B O 1
ATOM 5768 N N . TYR B 1 103 ? 28.033 18.889 36.553 1.00 18.97 103 TYR B N 1
ATOM 5769 C CA . TYR B 1 103 ? 28.024 20.099 37.368 1.00 21.39 103 TYR B CA 1
ATOM 5770 C C . TYR B 1 103 ? 29.186 20.969 36.907 1.00 23.62 103 TYR B C 1
ATOM 5771 O O . TYR B 1 103 ? 30.221 20.449 36.485 1.00 23.61 103 TYR B O 1
ATOM 5780 N N . PHE B 1 104 ? 29.022 22.287 36.979 1.00 25.47 104 PHE B N 1
ATOM 5781 C CA . PHE B 1 104 ? 30.081 23.195 36.546 1.00 27.94 104 PHE B CA 1
ATOM 5782 C C . PHE B 1 104 ? 31.294 23.187 37.466 1.00 27.63 104 PHE B C 1
ATOM 5783 O O . PHE B 1 104 ? 32.400 23.539 37.053 1.00 28.52 104 PHE B O 1
ATOM 5791 N N . GLU B 1 105 ? 31.084 22.785 38.713 1.00 26.83 105 GLU B N 1
ATOM 5792 C CA . GLU B 1 105 ? 32.171 22.710 39.680 1.00 26.57 105 GLU B CA 1
ATOM 5793 C C . GLU B 1 105 ? 31.869 21.566 40.634 1.00 25.48 105 GLU B C 1
ATOM 5794 O O . GLU B 1 105 ? 30.736 21.085 40.698 1.00 23.72 105 GLU B O 1
ATOM 5800 N N . VAL B 1 106 ? 32.881 21.123 41.368 1.00 23.87 106 VAL B N 1
ATOM 5801 C CA . VAL B 1 106 ? 32.685 20.045 42.322 1.00 24.36 106 VAL B CA 1
ATOM 5802 C C . VAL B 1 106 ? 31.722 20.538 43.395 1.00 24.97 106 VAL B C 1
ATOM 5803 O O . VAL B 1 106 ? 31.984 21.545 44.058 1.00 23.50 106 VAL B O 1
ATOM 5807 N N . PRO B 1 107 ? 30.581 19.848 43.567 1.00 26.96 107 PRO B N 1
ATOM 5808 C CA . PRO B 1 107 ? 29.591 20.244 44.576 1.00 27.46 107 PRO B CA 1
ATOM 5809 C C . PRO B 1 107 ? 30.256 20.467 45.932 1.00 29.35 107 PRO B C 1
ATOM 5810 O O . PRO B 1 107 ? 30.998 19.607 46.410 1.00 28.30 107 PRO B O 1
ATOM 5814 N N . THR B 1 108 ? 29.987 21.619 46.543 1.00 30.69 108 THR B N 1
ATOM 5815 C CA . THR B 1 108 ? 30.580 21.962 47.834 1.00 33.34 108 THR B CA 1
ATOM 5816 C C . THR B 1 108 ? 29.849 21.370 49.034 1.00 34.62 108 THR B C 1
ATOM 5817 O O . THR B 1 108 ? 30.322 21.488 50.165 1.00 36.03 108 THR B O 1
ATOM 5821 N N . ASP B 1 109 ? 28.699 20.743 48.796 1.00 35.79 109 ASP B N 1
ATOM 5822 C CA . ASP B 1 109 ? 27.939 20.141 49.887 1.00 37.20 109 ASP B CA 1
ATOM 5823 C C . ASP B 1 109 ? 28.365 18.689 50.101 1.00 37.04 109 ASP B C 1
ATOM 5824 O O . ASP B 1 109 ? 29.321 18.221 49.481 1.00 36.64 109 ASP B O 1
ATOM 5829 N N . ASP B 1 110 ? 27.655 17.977 50.970 1.00 37.26 110 ASP B N 1
ATOM 5830 C CA . ASP B 1 110 ? 28.008 16.595 51.281 1.00 37.78 110 ASP B CA 1
ATOM 5831 C C . ASP B 1 110 ? 27.087 15.532 50.671 1.00 37.39 110 ASP B C 1
ATOM 5832 O O . ASP B 1 110 ? 27.013 14.410 51.172 1.00 37.17 110 ASP B O 1
ATOM 5837 N N . THR B 1 111 ? 26.393 15.876 49.589 1.00 35.53 111 THR B N 1
ATOM 5838 C CA . THR B 1 111 ? 25.490 14.927 48.939 1.00 34.90 111 THR B CA 1
ATOM 5839 C C . THR B 1 111 ? 26.265 13.878 48.138 1.00 33.33 111 THR B C 1
ATOM 5840 O O . THR B 1 111 ? 27.365 14.144 47.654 1.00 33.19 111 THR B O 1
ATOM 5844 N N . ALA B 1 112 ? 25.686 12.687 48.007 1.00 30.90 112 ALA B N 1
ATOM 5845 C CA . ALA B 1 112 ? 26.312 11.599 47.262 1.00 28.03 112 ALA B CA 1
ATOM 5846 C C . ALA B 1 112 ? 26.032 11.732 45.764 1.00 26.33 112 ALA B C 1
ATOM 5847 O O . ALA B 1 112 ? 24.929 11.439 45.304 1.00 28.96 112 ALA B O 1
ATOM 5849 N N . TYR B 1 113 ? 27.030 12.169 45.005 1.00 22.14 113 TYR B N 1
ATOM 5850 C CA . TYR B 1 113 ? 26.871 12.339 43.562 1.00 19.85 113 TYR B CA 1
ATOM 5851 C C . TYR B 1 113 ? 27.718 11.350 42.775 1.00 17.85 113 TYR B C 1
ATOM 5852 O O . TYR B 1 113 ? 27.454 11.078 41.605 1.00 16.84 113 TYR B O 1
ATOM 5861 N N . TYR B 1 114 ? 28.731 10.812 43.437 1.00 15.49 114 TYR B N 1
ATOM 5862 C CA . TYR B 1 114 ? 29.715 9.975 42.779 1.00 14.75 114 TYR B CA 1
ATOM 5863 C C . TYR B 1 114 ? 29.553 8.496 42.487 1.00 14.08 114 TYR B C 1
ATOM 5864 O O . TYR B 1 114 ? 28.753 7.786 43.102 1.00 13.05 114 TYR B O 1
ATOM 5873 N N . PHE B 1 115 ? 30.333 8.058 41.500 1.00 12.11 115 PHE B N 1
ATOM 5874 C CA . PHE B 1 115 ? 30.370 6.667 41.089 1.00 13.76 115 PHE B CA 1
ATOM 5875 C C . PHE B 1 115 ? 31.060 5.974 42.250 1.00 14.84 115 PHE B C 1
ATOM 5876 O O . PHE B 1 115 ? 31.725 6.626 43.058 1.00 14.66 115 PHE B O 1
ATOM 5884 N N . CYS B 1 116 ? 30.922 4.660 42.332 1.00 13.41 116 CYS B N 1
ATOM 5885 C CA . CYS B 1 116 ? 31.538 3.935 43.425 1.00 14.65 116 CYS B CA 1
ATOM 5886 C C . CYS B 1 116 ? 32.030 2.553 43.046 1.00 13.74 116 CYS B C 1
ATOM 5887 O O . CYS B 1 116 ? 31.391 1.848 42.272 1.00 12.30 116 CYS B O 1
ATOM 5890 N N . PHE B 1 117 ? 33.196 2.194 43.571 1.00 14.26 117 PHE B N 1
ATOM 5891 C CA . PHE B 1 117 ? 33.736 0.855 43.390 1.00 14.21 117 PHE B CA 1
ATOM 5892 C C . PHE B 1 117 ? 33.860 0.487 44.860 1.00 14.18 117 PHE B C 1
ATOM 5893 O O . PHE B 1 117 ? 34.889 0.734 45.493 1.00 13.86 117 PHE B O 1
ATOM 5901 N N . PRO B 1 118 ? 32.787 -0.087 45.425 1.00 14.99 118 PRO B N 1
ATOM 5902 C CA . PRO B 1 118 ? 32.653 -0.510 46.823 1.00 15.01 118 PRO B CA 1
ATOM 5903 C C . PRO B 1 118 ? 33.836 -1.167 47.524 1.00 13.33 118 PRO B C 1
ATOM 5904 O O . PRO B 1 118 ? 34.252 -0.700 48.577 1.00 12.85 118 PRO B O 1
ATOM 5908 N N . PHE B 1 119 ? 34.372 -2.245 46.965 1.00 13.00 119 PHE B N 1
ATOM 5909 C CA . PHE B 1 119 ? 35.512 -2.916 47.588 1.00 12.86 119 PHE B CA 1
ATOM 5910 C C . PHE B 1 119 ? 36.221 -3.804 46.578 1.00 12.07 119 PHE B C 1
ATOM 5911 O O . PHE B 1 119 ? 35.580 -4.435 45.742 1.00 13.66 119 PHE B O 1
ATOM 5919 N N . LEU B 1 120 ? 37.547 -3.849 46.658 1.00 13.04 120 LEU B N 1
ATOM 5920 C CA . LEU B 1 120 ? 38.332 -4.671 45.745 1.00 12.48 120 LEU B CA 1
ATOM 5921 C C . LEU B 1 120 ? 38.511 -6.054 46.374 1.00 12.95 120 LEU B C 1
ATOM 5922 O O . LEU B 1 120 ? 39.325 -6.233 47.282 1.00 12.09 120 LEU B O 1
ATOM 5927 N N . HIS B 1 121 ? 37.735 -7.019 45.892 1.00 13.27 121 HIS B N 1
ATOM 5928 C CA . HIS B 1 121 ? 37.780 -8.389 46.400 1.00 14.17 121 HIS B CA 1
ATOM 5929 C C . HIS B 1 121 ? 38.657 -9.267 45.526 1.00 15.64 121 HIS B C 1
ATOM 5930 O O . HIS B 1 121 ? 38.497 -9.294 44.305 1.00 14.64 121 HIS B O 1
ATOM 5937 N N . ARG B 1 122 ? 39.574 -9.998 46.147 1.00 15.70 122 ARG B N 1
ATOM 5938 C CA . ARG B 1 122 ? 40.440 -10.878 45.384 1.00 16.84 122 ARG B CA 1
ATOM 5939 C C . ARG B 1 122 ? 39.600 -11.985 44.749 1.00 16.05 122 ARG B C 1
ATOM 5940 O O . ARG B 1 122 ? 39.854 -12.392 43.616 1.00 15.46 122 ARG B O 1
ATOM 5948 N N . VAL B 1 123 ? 38.579 -12.448 45.467 1.00 15.25 123 VAL B N 1
ATOM 5949 C CA . VAL B 1 123 ? 37.729 -13.527 44.964 1.00 13.95 123 VAL B CA 1
ATOM 5950 C C . VAL B 1 123 ? 36.930 -13.195 43.698 1.00 14.02 123 VAL B C 1
ATOM 5951 O O . VAL B 1 123 ? 36.645 -14.089 42.900 1.00 13.52 123 VAL B O 1
ATOM 5955 N N . ASP B 1 124 ? 36.578 -11.924 43.508 1.00 12.60 124 ASP B N 1
ATOM 5956 C CA . ASP B 1 124 ? 35.818 -11.504 42.325 1.00 12.90 124 ASP B CA 1
ATOM 5957 C C . ASP B 1 124 ? 36.707 -11.089 41.149 1.00 13.09 124 ASP B C 1
ATOM 5958 O O . ASP B 1 124 ? 36.218 -10.864 40.039 1.00 12.33 124 ASP B O 1
ATOM 5963 N N . LEU B 1 125 ? 38.006 -10.976 41.401 1.00 13.45 125 LEU B N 1
ATOM 5964 C CA . LEU B 1 125 ? 38.964 -10.568 40.378 1.00 14.73 125 LEU B CA 1
ATOM 5965 C C . LEU B 1 125 ? 39.004 -11.510 39.179 1.00 15.32 125 LEU B C 1
ATOM 5966 O O . LEU B 1 125 ? 39.044 -12.729 39.343 1.00 15.41 125 LEU B O 1
ATOM 5971 N N . PHE B 1 126 ? 38.984 -10.946 37.973 1.00 13.69 126 PHE B N 1
ATOM 5972 C CA . PHE B 1 126 ? 39.061 -11.766 36.769 1.00 13.75 126 PHE B CA 1
ATOM 5973 C C . PHE B 1 126 ? 40.497 -12.247 36.682 1.00 14.62 126 PHE B C 1
ATOM 5974 O O . PHE B 1 126 ? 41.432 -11.444 36.727 1.00 15.35 126 PHE B O 1
ATOM 5982 N N . GLU B 1 127 ? 40.677 -13.553 36.553 1.00 15.17 127 GLU B N 1
ATOM 5983 C CA . GLU B 1 127 ? 42.021 -14.100 36.485 1.00 15.42 127 GLU B CA 1
ATOM 5984 C C . GLU B 1 127 ? 42.090 -15.353 35.624 1.00 15.09 127 GLU B C 1
ATOM 5985 O O . GLU B 1 127 ? 41.526 -16.390 35.973 1.00 14.78 127 GLU B O 1
ATOM 5991 N N . ALA B 1 128 ? 42.776 -15.247 34.491 1.00 14.76 128 ALA B N 1
ATOM 5992 C CA . ALA B 1 128 ? 42.944 -16.383 33.595 1.00 14.13 128 ALA B CA 1
ATOM 5993 C C . ALA B 1 128 ? 44.293 -17.007 33.926 1.00 14.71 128 ALA B C 1
ATOM 5994 O O . ALA B 1 128 ? 45.144 -16.362 34.544 1.00 15.65 128 ALA B O 1
ATOM 5996 N N . PRO B 1 129 ? 44.507 -18.274 33.538 1.00 14.32 129 PRO B N 1
ATOM 5997 C CA . PRO B 1 129 ? 45.794 -18.915 33.831 1.00 14.29 129 PRO B CA 1
ATOM 5998 C C . PRO B 1 129 ? 46.909 -18.085 33.196 1.00 14.59 129 PRO B C 1
ATOM 5999 O O . PRO B 1 129 ? 46.838 -17.740 32.015 1.00 15.01 129 PRO B O 1
ATOM 6003 N N . ASP B 1 130 ? 47.940 -17.762 33.968 1.00 14.36 130 ASP B N 1
ATOM 6004 C CA . ASP B 1 130 ? 49.016 -16.938 33.435 1.00 15.28 130 ASP B CA 1
ATOM 6005 C C . ASP B 1 130 ? 49.734 -17.511 32.219 1.00 14.74 130 ASP B C 1
ATOM 6006 O O . ASP B 1 130 ? 50.143 -16.755 31.334 1.00 14.12 130 ASP B O 1
ATOM 6011 N N . TRP B 1 131 ? 49.880 -18.833 32.163 1.00 12.78 131 TRP B N 1
ATOM 6012 C CA . TRP B 1 131 ? 50.584 -19.460 31.046 1.00 13.12 131 TRP B CA 1
ATOM 6013 C C . TRP B 1 131 ? 50.002 -19.205 29.660 1.00 13.63 131 TRP B C 1
ATOM 6014 O O . TRP B 1 131 ? 50.738 -19.220 28.675 1.00 13.17 131 TRP B O 1
ATOM 6025 N N . VAL B 1 132 ? 48.695 -18.975 29.567 1.00 13.01 132 VAL B N 1
ATOM 6026 C CA . VAL B 1 132 ? 48.088 -18.751 28.257 1.00 14.94 132 VAL B CA 1
ATOM 6027 C C . VAL B 1 132 ? 48.626 -17.492 27.589 1.00 14.81 132 VAL B C 1
ATOM 6028 O O . VAL B 1 132 ? 48.659 -17.395 26.363 1.00 14.59 132 VAL B O 1
ATOM 6032 N N . LYS B 1 133 ? 49.062 -16.531 28.396 1.00 14.18 133 LYS B N 1
ATOM 6033 C CA . LYS B 1 133 ? 49.585 -15.276 27.867 1.00 14.85 133 LYS B CA 1
ATOM 6034 C C . LYS B 1 133 ? 50.859 -15.430 27.042 1.00 15.72 133 LYS B C 1
ATOM 6035 O O . LYS B 1 133 ? 51.163 -14.582 26.202 1.00 14.63 133 LYS B O 1
ATOM 6041 N N . ASP B 1 134 ? 51.605 -16.506 27.274 1.00 14.52 134 ASP B N 1
ATOM 6042 C CA . ASP B 1 134 ? 52.836 -16.731 26.523 1.00 17.79 134 ASP B CA 1
ATOM 6043 C C . ASP B 1 134 ? 52.671 -17.867 25.519 1.00 17.24 134 ASP B C 1
ATOM 6044 O O . ASP B 1 134 ? 53.633 -18.281 24.877 1.00 19.49 134 ASP B O 1
ATOM 6049 N N . THR B 1 135 ? 51.445 -18.357 25.377 1.00 14.89 135 THR B N 1
ATOM 6050 C CA . THR B 1 135 ? 51.177 -19.464 24.472 1.00 14.19 135 THR B CA 1
ATOM 6051 C C . THR B 1 135 ? 50.762 -19.059 23.063 1.00 13.73 135 THR B C 1
ATOM 6052 O O . THR B 1 135 ? 50.100 -18.042 22.864 1.00 12.76 135 THR B O 1
ATOM 6056 N N . VAL B 1 136 ? 51.191 -19.860 22.090 1.00 12.09 136 VAL B N 1
ATOM 6057 C CA . VAL B 1 136 ? 50.810 -19.683 20.695 1.00 12.78 136 VAL B CA 1
ATOM 6058 C C . VAL B 1 136 ? 50.179 -21.031 20.371 1.00 11.82 136 VAL B C 1
ATOM 6059 O O . VAL B 1 136 ? 50.863 -22.064 20.366 1.00 11.01 136 VAL B O 1
ATOM 6063 N N . TRP B 1 137 ? 48.871 -21.020 20.138 1.00 10.48 137 TRP B N 1
ATOM 6064 C CA . TRP B 1 137 ? 48.126 -22.239 19.847 1.00 11.01 137 TRP B CA 1
ATOM 6065 C C . TRP B 1 137 ? 48.143 -22.658 18.385 1.00 10.24 137 TRP B C 1
ATOM 6066 O O . TRP B 1 137 ? 48.377 -21.846 17.490 1.00 10.46 137 TRP B O 1
ATOM 6077 N N . TYR B 1 138 ? 47.868 -23.939 18.163 1.00 10.76 138 TYR B N 1
ATOM 6078 C CA . TYR B 1 138 ? 47.801 -24.523 16.830 1.00 10.70 138 TYR B CA 1
ATOM 6079 C C . TYR B 1 138 ? 46.545 -25.391 16.842 1.00 11.32 138 TYR B C 1
ATOM 6080 O O . TYR B 1 138 ? 46.437 -26.325 17.641 1.00 11.96 138 TYR B O 1
ATOM 6089 N N . GLN B 1 139 ? 45.584 -25.067 15.983 1.00 10.40 139 GLN B N 1
ATOM 6090 C CA . GLN B 1 139 ? 44.338 -25.823 15.934 1.00 10.47 139 GLN B CA 1
ATOM 6091 C C . GLN B 1 139 ? 44.374 -26.979 14.948 1.00 11.27 139 GLN B C 1
ATOM 6092 O O . GLN B 1 139 ? 44.741 -26.811 13.785 1.00 10.76 139 GLN B O 1
ATOM 6098 N N . ILE B 1 140 ? 43.959 -28.147 15.421 1.00 12.63 140 ILE B N 1
ATOM 6099 C CA . ILE B 1 140 ? 43.944 -29.348 14.597 1.00 12.60 140 ILE B CA 1
ATOM 6100 C C . ILE B 1 140 ? 42.557 -29.994 14.525 1.00 13.80 140 ILE B C 1
ATOM 6101 O O . ILE B 1 140 ? 41.884 -30.172 15.544 1.00 13.02 140 ILE B O 1
ATOM 6106 N N . PHE B 1 141 ? 42.149 -30.322 13.300 1.00 13.28 141 PHE B N 1
ATOM 6107 C CA . PHE B 1 141 ? 40.884 -30.993 12.984 1.00 13.33 141 PHE B CA 1
ATOM 6108 C C . PHE B 1 141 ? 41.416 -32.415 12.737 1.00 13.76 141 PHE B C 1
ATOM 6109 O O . PHE B 1 141 ? 41.826 -32.745 11.625 1.00 13.39 141 PHE B O 1
ATOM 6117 N N . PRO B 1 142 ? 41.422 -33.267 13.778 1.00 14.19 142 PRO B N 1
ATOM 6118 C CA . PRO B 1 142 ? 41.914 -34.652 13.746 1.00 13.32 142 PRO B CA 1
ATOM 6119 C C . PRO B 1 142 ? 41.679 -35.531 12.516 1.00 14.49 142 PRO B C 1
ATOM 6120 O O . PRO B 1 142 ? 42.559 -36.303 12.139 1.00 14.92 142 PRO B O 1
ATOM 6124 N N . GLU B 1 143 ? 40.508 -35.432 11.898 1.00 14.53 143 GLU B N 1
ATOM 6125 C CA . GLU B 1 143 ? 40.208 -36.256 10.726 1.00 15.04 143 GLU B CA 1
ATOM 6126 C C . GLU B 1 143 ? 41.103 -35.884 9.546 1.00 14.50 143 GLU B C 1
ATOM 6127 O O . GLU B 1 143 ? 41.192 -36.635 8.574 1.00 15.61 143 GLU B O 1
ATOM 6133 N N . ARG B 1 144 ? 41.785 -34.744 9.643 1.00 12.55 144 ARG B N 1
ATOM 6134 C CA . ARG B 1 144 ? 42.606 -34.263 8.533 1.00 13.08 144 ARG B CA 1
ATOM 6135 C C . ARG B 1 144 ? 44.073 -33.901 8.789 1.00 13.29 144 ARG B C 1
ATOM 6136 O O . ARG B 1 144 ? 44.717 -33.343 7.906 1.00 12.64 144 ARG B O 1
ATOM 6144 N N . PHE B 1 145 ? 44.621 -34.203 9.962 1.00 13.02 145 PHE B N 1
ATOM 6145 C CA . PHE B 1 145 ? 46.017 -33.842 10.196 1.00 14.13 145 PHE B CA 1
ATOM 6146 C C . PHE B 1 145 ? 46.984 -34.888 9.653 1.00 13.61 145 PHE B C 1
ATOM 6147 O O . PHE B 1 145 ? 47.875 -34.567 8.867 1.00 14.02 145 PHE B O 1
ATOM 6155 N N . ALA B 1 146 ? 46.816 -36.138 10.073 1.00 14.34 146 ALA B N 1
ATOM 6156 C CA . ALA B 1 146 ? 47.679 -37.210 9.592 1.00 16.18 146 ALA B CA 1
ATOM 6157 C C . ALA B 1 146 ? 47.121 -38.585 9.920 1.00 16.62 146 ALA B C 1
ATOM 6158 O O . ALA B 1 146 ? 46.596 -38.811 11.013 1.00 16.23 146 ALA B O 1
ATOM 6160 N N . ASN B 1 147 ? 47.237 -39.501 8.961 1.00 17.32 147 ASN B N 1
ATOM 6161 C CA . ASN B 1 147 ? 46.772 -40.871 9.145 1.00 17.87 147 ASN B CA 1
ATOM 6162 C C . ASN B 1 147 ? 47.929 -41.694 9.704 1.00 19.42 147 ASN B C 1
ATOM 6163 O O . ASN B 1 147 ? 48.696 -42.303 8.955 1.00 19.11 147 ASN B O 1
ATOM 6168 N N . GLY B 1 148 ? 48.056 -41.695 11.027 1.00 20.09 148 GLY B N 1
ATOM 6169 C CA . GLY B 1 148 ? 49.125 -42.440 11.672 1.00 19.80 148 GLY B CA 1
ATOM 6170 C C . GLY B 1 148 ? 48.775 -43.890 11.949 1.00 20.68 148 GLY B C 1
ATOM 6171 O O . GLY B 1 148 ? 49.647 -44.690 12.297 1.00 21.82 148 GLY B O 1
ATOM 6172 N N . ASN B 1 149 ? 47.500 -44.236 11.811 1.00 19.91 149 ASN B N 1
ATOM 6173 C CA . ASN B 1 149 ? 47.063 -45.607 12.039 1.00 20.86 149 ASN B CA 1
ATOM 6174 C C . ASN B 1 149 ? 46.039 -45.997 10.983 1.00 20.49 149 ASN B C 1
ATOM 6175 O O . ASN B 1 149 ? 44.835 -45.807 11.164 1.00 20.42 149 ASN B O 1
ATOM 6180 N N . PRO B 1 150 ? 46.509 -46.555 9.860 1.00 21.59 150 PRO B N 1
ATOM 6181 C CA . PRO B 1 150 ? 45.632 -46.974 8.764 1.00 21.37 150 PRO B CA 1
ATOM 6182 C C . PRO B 1 150 ? 44.586 -48.014 9.155 1.00 20.59 150 PRO B C 1
ATOM 6183 O O . PRO B 1 150 ? 43.504 -48.059 8.570 1.00 20.69 150 PRO B O 1
ATOM 6187 N N . SER B 1 151 ? 44.902 -48.842 10.148 1.00 20.60 151 SER B N 1
ATOM 6188 C CA . SER B 1 151 ? 43.986 -49.898 10.567 1.00 22.04 151 SER B CA 1
ATOM 6189 C C . SER B 1 151 ? 42.685 -49.433 11.215 1.00 22.32 151 SER B C 1
ATOM 6190 O O . SER B 1 151 ? 41.712 -50.187 11.250 1.00 21.93 151 SER B O 1
ATOM 6193 N N . ILE B 1 152 ? 42.652 -48.207 11.732 1.00 20.46 152 ILE B N 1
ATOM 6194 C CA . ILE B 1 152 ? 41.428 -47.718 12.364 1.00 19.87 152 ILE B CA 1
ATOM 6195 C C . ILE B 1 152 ? 40.699 -46.662 11.536 1.00 19.68 152 ILE B C 1
ATOM 6196 O O . ILE B 1 152 ? 39.673 -46.130 11.958 1.00 19.87 152 ILE B O 1
ATOM 6201 N N . SER B 1 153 ? 41.219 -46.368 10.350 1.00 20.29 153 SER B N 1
ATOM 6202 C CA . SER B 1 153 ? 40.589 -45.382 9.482 1.00 19.91 153 SER B CA 1
ATOM 6203 C C . SER B 1 153 ? 39.195 -45.858 9.080 1.00 21.28 153 SER B C 1
ATOM 6204 O O . SER B 1 153 ? 38.953 -47.058 8.937 1.00 20.91 153 SER B O 1
ATOM 6207 N N . PRO B 1 154 ? 38.253 -44.919 8.909 1.00 21.75 154 PRO B N 1
ATOM 6208 C CA . PRO B 1 154 ? 36.890 -45.285 8.520 1.00 22.62 154 PRO B CA 1
ATOM 6209 C C . PRO B 1 154 ? 36.885 -46.098 7.230 1.00 24.90 154 PRO B C 1
ATOM 6210 O O . PRO B 1 154 ? 37.760 -45.930 6.378 1.00 24.16 154 PRO B O 1
ATOM 6214 N N . GLU B 1 155 ? 35.908 -46.986 7.097 1.00 26.09 155 GLU B N 1
ATOM 6215 C CA . GLU B 1 155 ? 35.780 -47.786 5.890 1.00 28.59 155 GLU B CA 1
ATOM 6216 C C . GLU B 1 155 ? 35.353 -46.804 4.808 1.00 27.36 155 GLU B C 1
ATOM 6217 O O . GLU B 1 155 ? 34.399 -46.054 4.992 1.00 29.32 155 GLU B O 1
ATOM 6223 N N . GLY B 1 156 ? 36.060 -46.795 3.688 1.00 25.71 156 GLY B N 1
ATOM 6224 C CA . GLY B 1 156 ? 35.707 -45.871 2.628 1.00 25.48 156 GLY B CA 1
ATOM 6225 C C . GLY B 1 156 ? 36.497 -44.574 2.683 1.00 24.47 156 GLY B C 1
ATOM 6226 O O . GLY B 1 156 ? 36.127 -43.591 2.037 1.00 23.19 156 GLY B O 1
ATOM 6227 N N . SER B 1 157 ? 37.576 -44.555 3.461 1.00 22.75 157 SER B N 1
ATOM 6228 C CA . SER B 1 157 ? 38.411 -43.360 3.550 1.00 22.63 157 SER B CA 1
ATOM 6229 C C . SER B 1 157 ? 39.043 -43.112 2.184 1.00 22.36 157 SER B C 1
ATOM 6230 O O . SER B 1 157 ? 39.496 -44.049 1.526 1.00 22.67 157 SER B O 1
ATOM 6233 N N . ARG B 1 158 ? 39.072 -41.854 1.759 1.00 20.60 158 ARG B N 1
ATOM 6234 C CA . ARG B 1 158 ? 39.653 -41.495 0.470 1.00 20.86 158 ARG B CA 1
ATOM 6235 C C . ARG B 1 158 ? 41.173 -41.360 0.562 1.00 21.65 158 ARG B C 1
ATOM 6236 O O . ARG B 1 158 ? 41.714 -41.056 1.627 1.00 21.38 158 ARG B O 1
ATOM 6244 N N . PRO B 1 159 ? 41.885 -41.595 -0.554 1.00 20.93 159 PRO B N 1
ATOM 6245 C CA . PRO B 1 159 ? 43.346 -41.474 -0.533 1.00 21.19 159 PRO B CA 1
ATOM 6246 C C . PRO B 1 159 ? 43.711 -40.105 0.040 1.00 21.11 159 PRO B C 1
ATOM 6247 O O . PRO B 1 159 ? 43.132 -39.086 -0.352 1.00 20.36 159 PRO B O 1
ATOM 6251 N N . TRP B 1 160 ? 44.663 -40.089 0.967 1.00 21.10 160 TRP B N 1
ATOM 6252 C CA . TRP B 1 160 ? 45.069 -38.854 1.631 1.00 20.49 160 TRP B CA 1
ATOM 6253 C C . TRP B 1 160 ? 45.269 -37.645 0.727 1.00 20.67 160 TRP B C 1
ATOM 6254 O O . TRP B 1 160 ? 46.048 -37.683 -0.230 1.00 18.53 160 TRP B O 1
ATOM 6265 N N . GLY B 1 161 ? 44.551 -36.572 1.054 1.00 20.11 161 GLY B N 1
ATOM 6266 C CA . GLY B 1 161 ? 44.633 -35.328 0.309 1.00 19.86 161 GLY B CA 1
ATOM 6267 C C . GLY B 1 161 ? 44.429 -35.412 -1.193 1.00 20.17 161 GLY B C 1
ATOM 6268 O O . GLY B 1 161 ? 44.816 -34.496 -1.913 1.00 21.00 161 GLY B O 1
ATOM 6269 N N . SER B 1 162 ? 43.811 -36.487 -1.673 1.00 19.98 162 SER B N 1
ATOM 6270 C CA . SER B 1 162 ? 43.599 -36.656 -3.110 1.00 19.08 162 SER B CA 1
ATOM 6271 C C . SER B 1 162 ? 42.436 -35.857 -3.696 1.00 19.24 162 SER B C 1
ATOM 6272 O O . SER B 1 162 ? 42.408 -35.597 -4.896 1.00 20.90 162 SER B O 1
ATOM 6275 N N . GLU B 1 163 ? 41.477 -35.466 -2.862 1.00 19.53 163 GLU B N 1
ATOM 6276 C CA . GLU B 1 163 ? 40.328 -34.703 -3.343 1.00 19.91 163 GLU B CA 1
ATOM 6277 C C . GLU B 1 163 ? 39.797 -33.724 -2.303 1.00 19.10 163 GLU B C 1
ATOM 6278 O O . GLU B 1 163 ? 40.134 -33.813 -1.123 1.00 18.40 163 GLU B O 1
ATOM 6284 N N . ASP B 1 164 ? 38.974 -32.780 -2.747 1.00 18.65 164 ASP B N 1
ATOM 6285 C CA . ASP B 1 164 ? 38.400 -31.804 -1.831 1.00 17.54 164 ASP B CA 1
ATOM 6286 C C . ASP B 1 164 ? 37.520 -32.520 -0.823 1.00 16.11 164 ASP B C 1
ATOM 6287 O O . ASP B 1 164 ? 36.822 -33.477 -1.161 1.00 14.31 164 ASP B O 1
ATOM 6292 N N . PRO B 1 165 ? 37.545 -32.064 0.437 1.00 15.59 165 PRO B N 1
ATOM 6293 C CA . PRO B 1 165 ? 36.730 -32.675 1.486 1.00 14.92 165 PRO B CA 1
ATOM 6294 C C . PRO B 1 165 ? 35.269 -32.257 1.301 1.00 15.57 165 PRO B C 1
ATOM 6295 O O . PRO B 1 165 ? 34.983 -31.231 0.678 1.00 13.16 165 PRO B O 1
ATOM 6299 N N . THR B 1 166 ? 34.355 -33.062 1.832 1.00 14.63 166 THR B N 1
ATOM 6300 C CA . THR B 1 166 ? 32.926 -32.780 1.750 1.00 15.33 166 THR B CA 1
ATOM 6301 C C . THR B 1 166 ? 32.355 -32.941 3.159 1.00 15.08 166 THR B C 1
ATOM 6302 O O . THR B 1 166 ? 33.061 -33.369 4.072 1.00 15.11 166 THR B O 1
ATOM 6306 N N . PRO B 1 167 ? 31.069 -32.612 3.353 1.00 16.20 167 PRO B N 1
ATOM 6307 C CA . PRO B 1 167 ? 30.467 -32.746 4.685 1.00 16.59 167 PRO B CA 1
ATOM 6308 C C . PRO B 1 167 ? 30.446 -34.181 5.212 1.00 17.16 167 PRO B C 1
ATOM 6309 O O . PRO B 1 167 ? 30.258 -34.402 6.410 1.00 15.72 167 PRO B O 1
ATOM 6313 N N . THR B 1 168 ? 30.654 -35.151 4.324 1.00 16.87 168 THR B N 1
ATOM 6314 C CA . THR B 1 168 ? 30.622 -36.555 4.723 1.00 17.65 168 THR B CA 1
ATOM 6315 C C . THR B 1 168 ? 31.860 -37.389 4.380 1.00 18.81 168 THR B C 1
ATOM 6316 O O . THR B 1 168 ? 31.910 -38.575 4.702 1.00 19.58 168 THR B O 1
ATOM 6320 N N . SER B 1 169 ? 32.858 -36.787 3.740 1.00 18.62 169 SER B N 1
ATOM 6321 C CA . SER B 1 169 ? 34.062 -37.534 3.369 1.00 17.91 169 SER B CA 1
ATOM 6322 C C . SER B 1 169 ? 34.999 -37.826 4.545 1.00 18.44 169 SER B C 1
ATOM 6323 O O . SER B 1 169 ? 35.048 -37.075 5.520 1.00 16.97 169 SER B O 1
ATOM 6326 N N . PHE B 1 170 ? 35.739 -38.929 4.437 1.00 17.58 170 PHE B N 1
ATOM 6327 C CA . PHE B 1 170 ? 36.700 -39.340 5.459 1.00 17.22 170 PHE B CA 1
ATOM 6328 C C . PHE B 1 170 ? 38.048 -39.623 4.804 1.00 17.48 170 PHE B C 1
ATOM 6329 O O . PHE B 1 170 ? 38.102 -40.185 3.707 1.00 16.46 170 PHE B O 1
ATOM 6337 N N . PHE B 1 171 ? 39.133 -39.237 5.475 1.00 16.06 171 PHE B N 1
ATOM 6338 C CA . PHE B 1 171 ? 40.474 -39.477 4.951 1.00 14.99 171 PHE B CA 1
ATOM 6339 C C . PHE B 1 171 ? 41.325 -40.313 5.901 1.00 15.19 171 PHE B C 1
ATOM 6340 O O . PHE B 1 171 ? 42.439 -40.706 5.558 1.00 14.53 171 PHE B O 1
ATOM 6348 N N . GLY B 1 172 ? 40.809 -40.563 7.102 1.00 13.91 172 GLY B N 1
ATOM 6349 C CA . GLY B 1 172 ? 41.536 -41.391 8.053 1.00 12.54 172 GLY B CA 1
ATOM 6350 C C . GLY B 1 172 ? 42.461 -40.729 9.060 1.00 13.58 172 GLY B C 1
ATOM 6351 O O . GLY B 1 172 ? 43.288 -41.413 9.669 1.00 13.34 172 GLY B O 1
ATOM 6352 N N . GLY B 1 173 ? 42.333 -39.419 9.251 1.00 13.63 173 GLY B N 1
ATOM 6353 C CA . GLY B 1 173 ? 43.188 -38.747 10.213 1.00 13.30 173 GLY B CA 1
ATOM 6354 C C . GLY B 1 173 ? 42.957 -39.348 11.586 1.00 13.50 173 GLY B C 1
ATOM 6355 O O . GLY B 1 173 ? 41.846 -39.769 11.888 1.00 13.66 173 GLY B O 1
ATOM 6356 N N . ASP B 1 174 ? 43.996 -39.403 12.415 1.00 14.20 174 ASP B N 1
ATOM 6357 C CA . ASP B 1 174 ? 43.860 -39.966 13.757 1.00 15.97 174 ASP B CA 1
ATOM 6358 C C . ASP B 1 174 ? 44.845 -39.349 14.743 1.00 15.68 174 ASP B C 1
ATOM 6359 O O . ASP B 1 174 ? 45.719 -38.575 14.354 1.00 15.46 174 ASP B O 1
ATOM 6364 N N . LEU B 1 175 ? 44.698 -39.698 16.020 1.00 15.88 175 LEU B N 1
ATOM 6365 C CA . LEU B 1 175 ? 45.559 -39.161 17.070 1.00 15.58 175 LEU B CA 1
ATOM 6366 C C . LEU B 1 175 ? 47.028 -39.551 16.918 1.00 16.67 175 LEU B C 1
ATOM 6367 O O . LEU B 1 175 ? 47.919 -38.776 17.272 1.00 15.54 175 LEU B O 1
ATOM 6372 N N . GLN B 1 176 ? 47.287 -40.749 16.400 1.00 16.33 176 GLN B N 1
ATOM 6373 C CA . GLN B 1 176 ? 48.667 -41.195 16.217 1.00 16.10 176 GLN B CA 1
ATOM 6374 C C . GLN B 1 176 ? 49.356 -40.292 15.200 1.00 15.50 176 GLN B C 1
ATOM 6375 O O . GLN B 1 176 ? 50.548 -39.998 15.316 1.00 15.40 176 GLN B O 1
ATOM 6381 N N . GLY B 1 177 ? 48.597 -39.853 14.201 1.00 16.43 177 GLY B N 1
ATOM 6382 C CA . GLY B 1 177 ? 49.150 -38.976 13.187 1.00 15.78 177 GLY B CA 1
ATOM 6383 C C . GLY B 1 177 ? 49.656 -37.685 13.803 1.00 16.97 177 GLY B C 1
ATOM 6384 O O . GLY B 1 177 ? 50.677 -37.140 13.369 1.00 16.22 177 GLY B O 1
ATOM 6385 N N . ILE B 1 178 ? 48.937 -37.183 14.807 1.00 16.59 178 ILE B N 1
ATOM 6386 C CA . ILE B 1 178 ? 49.343 -35.955 15.488 1.00 15.66 178 ILE B CA 1
ATOM 6387 C C . ILE B 1 178 ? 50.650 -36.248 16.223 1.00 14.54 178 ILE B C 1
ATOM 6388 O O . ILE B 1 178 ? 51.602 -35.478 16.155 1.00 15.37 178 ILE B O 1
ATOM 6393 N N . ILE B 1 179 ? 50.691 -37.379 16.917 1.00 16.22 179 ILE B N 1
ATOM 6394 C CA . ILE B 1 179 ? 51.889 -37.776 17.646 1.00 16.36 179 ILE B CA 1
ATOM 6395 C C . ILE B 1 179 ? 53.095 -37.844 16.709 1.00 17.21 179 ILE B C 1
ATOM 6396 O O . ILE B 1 179 ? 54.171 -37.343 17.039 1.00 15.39 179 ILE B O 1
ATOM 6401 N N . ASP B 1 180 ? 52.905 -38.444 15.535 1.00 16.94 180 ASP B N 1
ATOM 6402 C CA . ASP B 1 180 ? 53.984 -38.590 14.557 1.00 18.33 180 ASP B CA 1
ATOM 6403 C C . ASP B 1 180 ? 54.544 -37.270 14.036 1.00 17.66 180 ASP B C 1
ATOM 6404 O O . ASP B 1 180 ? 55.682 -37.219 13.569 1.00 17.78 180 ASP B O 1
ATOM 6409 N N . HIS B 1 181 ? 53.750 -36.208 14.109 1.00 17.07 181 HIS B N 1
ATOM 6410 C CA . HIS B 1 181 ? 54.186 -34.907 13.612 1.00 17.47 181 HIS B CA 1
ATOM 6411 C C . HIS B 1 181 ? 54.448 -33.858 14.692 1.00 18.05 181 HIS B C 1
ATOM 6412 O O . HIS B 1 181 ? 54.524 -32.667 14.394 1.00 17.72 181 HIS B O 1
ATOM 6419 N N . LEU B 1 182 ? 54.596 -34.289 15.941 1.00 18.28 182 LEU B N 1
ATOM 6420 C CA . LEU B 1 182 ? 54.854 -33.344 17.022 1.00 19.39 182 LEU B CA 1
ATOM 6421 C C . LEU B 1 182 ? 56.141 -32.546 16.807 1.00 20.47 182 LEU B C 1
ATOM 6422 O O . LEU B 1 182 ? 56.194 -31.353 17.113 1.00 20.62 182 LEU B O 1
ATOM 6427 N N . ASP B 1 183 ? 57.177 -33.195 16.278 1.00 20.08 183 ASP B N 1
ATOM 6428 C CA . ASP B 1 183 ? 58.444 -32.509 16.040 1.00 21.04 183 ASP B CA 1
ATOM 6429 C C . ASP B 1 183 ? 58.275 -31.323 15.098 1.00 20.09 183 ASP B C 1
ATOM 6430 O O . ASP B 1 183 ? 58.960 -30.309 15.240 1.00 19.02 183 ASP B O 1
ATOM 6435 N N . TYR B 1 184 ? 57.370 -31.459 14.132 1.00 18.64 184 TYR B N 1
ATOM 6436 C CA . TYR B 1 184 ? 57.094 -30.383 13.185 1.00 17.49 184 TYR B CA 1
ATOM 6437 C C . TYR B 1 184 ? 56.586 -29.181 13.974 1.00 17.12 184 TYR B C 1
ATOM 6438 O O . TYR B 1 184 ? 57.023 -28.047 13.759 1.00 16.75 184 TYR B O 1
ATOM 6447 N N . LEU B 1 185 ? 55.660 -29.444 14.891 1.00 15.60 185 LEU B N 1
ATOM 6448 C CA . LEU B 1 185 ? 55.074 -28.401 15.724 1.00 17.74 185 LEU B CA 1
ATOM 6449 C C . LEU B 1 185 ? 56.088 -27.797 16.689 1.00 18.15 185 LEU B C 1
ATOM 6450 O O . LEU B 1 185 ? 56.074 -26.592 16.939 1.00 18.96 185 LEU B O 1
ATOM 6455 N N . VAL B 1 186 ? 56.971 -28.631 17.230 1.00 18.64 186 VAL B N 1
ATOM 6456 C CA . VAL B 1 186 ? 57.995 -28.136 18.142 1.00 18.90 186 VAL B CA 1
ATOM 6457 C C . VAL B 1 186 ? 58.914 -27.190 17.374 1.00 19.42 186 VAL B C 1
ATOM 6458 O O . VAL B 1 186 ? 59.261 -26.117 17.867 1.00 19.53 186 VAL B O 1
ATOM 6462 N N . ASP B 1 187 ? 59.297 -27.586 16.161 1.00 18.54 187 ASP B N 1
ATOM 6463 C CA . ASP B 1 187 ? 60.158 -26.757 15.322 1.00 17.80 187 ASP B CA 1
ATOM 6464 C C . ASP B 1 187 ? 59.476 -25.431 15.019 1.00 17.81 187 ASP B C 1
ATOM 6465 O O . ASP B 1 187 ? 60.112 -24.381 15.016 1.00 16.16 187 ASP B O 1
ATOM 6470 N N . LEU B 1 188 ? 58.176 -25.488 14.753 1.00 17.34 188 LEU B N 1
ATOM 6471 C CA . LEU B 1 188 ? 57.418 -24.283 14.442 1.00 16.86 188 LEU B CA 1
ATOM 6472 C C . LEU B 1 188 ? 57.443 -23.298 15.611 1.00 15.46 188 LEU B C 1
ATOM 6473 O O . LEU B 1 188 ? 57.501 -22.083 15.406 1.00 15.32 188 LEU B O 1
ATOM 6478 N N . GLY B 1 189 ? 57.403 -23.827 16.831 1.00 15.43 189 GLY B N 1
ATOM 6479 C CA . GLY B 1 189 ? 57.428 -22.973 18.009 1.00 16.29 189 GLY B CA 1
ATOM 6480 C C . GLY B 1 189 ? 56.136 -22.998 18.807 1.00 16.27 189 GLY B C 1
ATOM 6481 O O . GLY B 1 189 ? 55.999 -22.297 19.809 1.00 15.09 189 GLY B O 1
ATOM 6482 N N . ILE B 1 190 ? 55.193 -23.817 18.353 1.00 15.74 190 ILE B N 1
ATOM 6483 C CA . ILE B 1 190 ? 53.890 -23.984 18.992 1.00 17.37 190 ILE B CA 1
ATOM 6484 C C . ILE B 1 190 ? 54.010 -24.511 20.424 1.00 17.63 190 ILE B C 1
ATOM 6485 O O . ILE B 1 190 ? 54.785 -25.427 20.684 1.00 17.57 190 ILE B O 1
ATOM 6490 N N . THR B 1 191 ? 53.237 -23.940 21.347 1.00 16.88 191 THR B N 1
ATOM 6491 C CA . THR B 1 191 ? 53.264 -24.390 22.738 1.00 16.16 191 THR B CA 1
ATOM 6492 C C . THR B 1 191 ? 51.868 -24.762 23.233 1.00 16.28 191 THR B C 1
ATOM 6493 O O . THR B 1 191 ? 51.636 -24.942 24.430 1.00 16.00 191 THR B O 1
ATOM 6497 N N . GLY B 1 192 ? 50.937 -24.881 22.297 1.00 15.82 192 GLY B N 1
ATOM 6498 C CA . GLY B 1 192 ? 49.581 -25.247 22.652 1.00 13.53 192 GLY B CA 1
ATOM 6499 C C . GLY B 1 192 ? 48.858 -25.858 21.471 1.00 14.06 192 GLY B C 1
ATOM 6500 O O . GLY B 1 192 ? 49.029 -25.413 20.333 1.00 13.82 192 GLY B O 1
ATOM 6501 N N . ILE B 1 193 ? 48.061 -26.886 21.733 1.00 12.05 193 ILE B N 1
ATOM 6502 C CA . ILE B 1 193 ? 47.299 -27.530 20.674 1.00 12.13 193 ILE B CA 1
ATOM 6503 C C . ILE B 1 193 ? 45.826 -27.607 21.043 1.00 11.93 193 ILE B C 1
ATOM 6504 O O . ILE B 1 193 ? 45.463 -28.118 22.107 1.00 11.26 193 ILE B O 1
ATOM 6509 N N . TYR B 1 194 ? 44.986 -27.064 20.170 1.00 10.49 194 TYR B N 1
ATOM 6510 C CA . TYR B 1 194 ? 43.542 -27.101 20.359 1.00 11.26 194 TYR B CA 1
ATOM 6511 C C . TYR B 1 194 ? 42.991 -28.104 19.349 1.00 12.31 194 TYR B C 1
ATOM 6512 O O . TYR B 1 194 ? 43.167 -27.944 18.137 1.00 11.42 194 TYR B O 1
ATOM 6521 N N . LEU B 1 195 ? 42.339 -29.143 19.860 1.00 11.96 195 LEU B N 1
ATOM 6522 C CA . LEU B 1 195 ? 41.762 -30.182 19.016 1.00 12.21 195 LEU B CA 1
ATOM 6523 C C . LEU B 1 195 ? 40.254 -30.033 18.971 1.00 13.40 195 LEU B C 1
ATOM 6524 O O . LEU B 1 195 ? 39.623 -29.731 19.985 1.00 11.98 195 LEU B O 1
ATOM 6529 N N . THR B 1 196 ? 39.677 -30.239 17.794 1.00 12.95 196 THR B N 1
ATOM 6530 C CA . THR B 1 196 ? 38.233 -30.172 17.652 1.00 12.36 196 THR B CA 1
ATOM 6531 C C . THR B 1 196 ? 37.738 -31.484 18.282 1.00 12.47 196 THR B C 1
ATOM 6532 O O . THR B 1 196 ? 38.554 -32.303 18.700 1.00 12.86 196 THR B O 1
ATOM 6536 N N . PRO B 1 197 ? 36.414 -31.704 18.368 1.00 13.85 197 PRO B N 1
ATOM 6537 C CA . PRO B 1 197 ? 35.882 -32.932 18.981 1.00 13.80 197 PRO B CA 1
ATOM 6538 C C . PRO B 1 197 ? 36.573 -34.249 18.630 1.00 14.34 197 PRO B C 1
ATOM 6539 O O . PRO B 1 197 ? 36.812 -34.537 17.457 1.00 11.97 197 PRO B O 1
ATOM 6543 N N . ILE B 1 198 ? 36.886 -35.043 19.656 1.00 14.45 198 ILE B N 1
ATOM 6544 C CA . ILE B 1 198 ? 37.534 -36.340 19.451 1.00 15.10 198 ILE B CA 1
ATOM 6545 C C . ILE B 1 198 ? 36.766 -37.499 20.089 1.00 15.39 198 ILE B C 1
ATOM 6546 O O . ILE B 1 198 ? 37.228 -38.637 20.062 1.00 14.80 198 ILE B O 1
ATOM 6551 N N . PHE B 1 199 ? 35.595 -37.220 20.656 1.00 15.78 199 PHE B N 1
ATOM 6552 C CA . PHE B 1 199 ? 34.800 -38.275 21.282 1.00 16.68 199 PHE B CA 1
ATOM 6553 C C . PHE B 1 199 ? 33.953 -38.977 20.221 1.00 16.12 199 PHE B C 1
ATOM 6554 O O . PHE B 1 199 ? 33.687 -38.407 19.164 1.00 15.47 199 PHE B O 1
ATOM 6562 N N . ARG B 1 200 ? 33.532 -40.212 20.493 1.00 15.81 200 ARG B N 1
ATOM 6563 C CA . ARG B 1 200 ? 32.766 -40.970 19.506 1.00 14.75 200 ARG B CA 1
ATOM 6564 C C . ARG B 1 200 ? 31.557 -40.263 18.914 1.00 14.33 200 ARG B C 1
ATOM 6565 O O . ARG B 1 200 ? 30.685 -39.758 19.625 1.00 15.17 200 ARG B O 1
ATOM 6573 N N . SER B 1 201 ? 31.526 -40.251 17.587 1.00 14.16 201 SER B N 1
ATOM 6574 C CA . SER B 1 201 ? 30.470 -39.630 16.803 1.00 15.16 201 SER B CA 1
ATOM 6575 C C . SER B 1 201 ? 30.568 -40.184 15.381 1.00 14.56 201 SER B C 1
ATOM 6576 O O . SER B 1 201 ? 31.660 -40.462 14.892 1.00 15.96 201 SER B O 1
ATOM 6579 N N . PRO B 1 202 ? 29.430 -40.331 14.691 1.00 14.75 202 PRO B N 1
ATOM 6580 C CA . PRO B 1 202 ? 29.463 -40.862 13.328 1.00 16.53 202 PRO B CA 1
ATOM 6581 C C . PRO B 1 202 ? 30.046 -39.955 12.236 1.00 18.13 202 PRO B C 1
ATOM 6582 O O . PRO B 1 202 ? 30.484 -40.454 11.201 1.00 19.64 202 PRO B O 1
ATOM 6586 N N . SER B 1 203 ? 30.073 -38.643 12.468 1.00 15.39 203 SER B N 1
ATOM 6587 C CA . SER B 1 203 ? 30.562 -37.689 11.463 1.00 15.22 203 SER B CA 1
ATOM 6588 C C . SER B 1 203 ? 32.075 -37.468 11.411 1.00 15.10 203 SER B C 1
ATOM 6589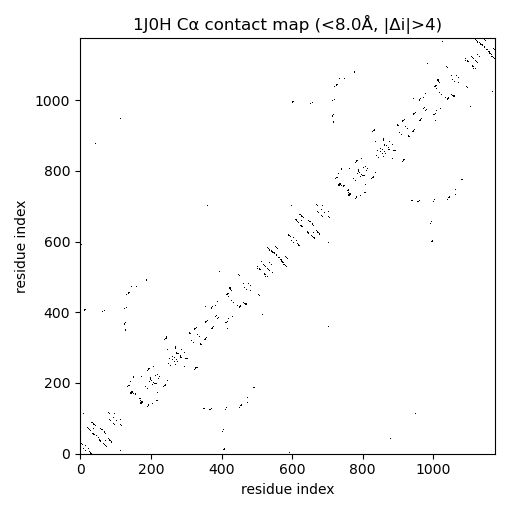 O O . SER B 1 203 ? 32.818 -37.976 12.254 1.00 14.59 203 SER B O 1
ATOM 6592 N N . ASN B 1 204 ? 32.526 -36.698 10.417 1.00 13.59 204 ASN B N 1
ATOM 6593 C CA . ASN B 1 204 ? 33.951 -36.402 10.271 1.00 13.47 204 ASN B CA 1
ATOM 6594 C C . ASN B 1 204 ? 34.397 -35.201 11.107 1.00 13.85 204 ASN B C 1
ATOM 6595 O O . ASN B 1 204 ? 35.596 -34.969 11.274 1.00 13.95 204 ASN B O 1
ATOM 6600 N N . HIS B 1 205 ? 33.431 -34.447 11.630 1.00 13.29 205 HIS B N 1
ATOM 6601 C CA . HIS B 1 205 ? 33.710 -33.274 12.465 1.00 13.56 205 HIS B CA 1
ATOM 6602 C C . HIS B 1 205 ? 33.406 -33.604 13.928 1.00 13.80 205 HIS B C 1
ATOM 6603 O O . HIS B 1 205 ? 33.987 -33.027 14.847 1.00 12.07 205 HIS B O 1
ATOM 6610 N N . LYS B 1 206 ? 32.477 -34.536 14.115 1.00 14.58 206 LYS B N 1
ATOM 6611 C CA . LYS B 1 206 ? 32.064 -35.035 15.422 1.00 13.18 206 LYS B CA 1
ATOM 6612 C C . LYS B 1 206 ? 31.454 -34.051 16.428 1.00 14.37 206 LYS B C 1
ATOM 6613 O O . LYS B 1 206 ? 31.702 -34.152 17.631 1.00 15.31 206 LYS B O 1
ATOM 6619 N N . TYR B 1 207 ? 30.644 -33.115 15.938 1.00 14.36 207 TYR B N 1
ATOM 6620 C CA . TYR B 1 207 ? 29.964 -32.163 16.814 1.00 14.78 207 TYR B CA 1
ATOM 6621 C C . TYR B 1 207 ? 28.587 -32.728 17.172 1.00 16.11 207 TYR B C 1
ATOM 6622 O O . TYR B 1 207 ? 27.794 -32.095 17.878 1.00 16.19 207 TYR B O 1
ATOM 6631 N N . ASP B 1 208 ? 28.305 -33.922 16.656 1.00 15.41 208 ASP B N 1
ATOM 6632 C CA . ASP B 1 208 ? 27.062 -34.626 16.955 1.00 15.26 208 ASP B CA 1
ATOM 6633 C C . ASP B 1 208 ? 27.526 -35.862 17.725 1.00 17.02 208 ASP B C 1
ATOM 6634 O O . ASP B 1 208 ? 27.643 -36.964 17.188 1.00 17.15 208 ASP B O 1
ATOM 6639 N N . THR B 1 209 ? 27.806 -35.627 19.002 1.00 14.53 209 THR B N 1
ATOM 6640 C CA . THR B 1 209 ? 28.330 -36.622 19.931 1.00 16.51 209 THR B CA 1
ATOM 6641 C C . THR B 1 209 ? 27.444 -37.817 20.251 1.00 15.84 209 THR B C 1
ATOM 6642 O O . THR B 1 209 ? 26.259 -37.671 20.544 1.00 16.36 209 THR B O 1
ATOM 6646 N N . ALA B 1 210 ? 28.049 -39.001 20.214 1.00 17.00 210 ALA B N 1
ATOM 6647 C CA . ALA B 1 210 ? 27.349 -40.242 20.522 1.00 16.13 210 ALA B CA 1
ATOM 6648 C C . ALA B 1 210 ? 27.672 -40.660 21.956 1.00 16.27 210 ALA B C 1
ATOM 6649 O O . ALA B 1 210 ? 26.816 -41.181 22.664 1.00 16.45 210 ALA B O 1
ATOM 6651 N N . ASP B 1 211 ? 28.910 -40.422 22.380 1.00 17.60 211 ASP B N 1
ATOM 6652 C CA . ASP B 1 211 ? 29.333 -40.775 23.733 1.00 17.35 211 ASP B CA 1
ATOM 6653 C C . ASP B 1 211 ? 30.496 -39.896 24.184 1.00 16.90 211 ASP B C 1
ATOM 6654 O O . ASP B 1 211 ? 31.605 -39.997 23.661 1.00 16.05 211 ASP B O 1
ATOM 6659 N N . TYR B 1 212 ? 30.234 -39.036 25.163 1.00 16.24 212 TYR B N 1
ATOM 6660 C CA . TYR B 1 212 ? 31.250 -38.122 25.679 1.00 16.83 212 TYR B CA 1
ATOM 6661 C C . TYR B 1 212 ? 32.356 -38.772 26.510 1.00 18.72 212 TYR B C 1
ATOM 6662 O O . TYR B 1 212 ? 33.353 -38.120 26.823 1.00 18.95 212 TYR B O 1
ATOM 6671 N N . PHE B 1 213 ? 32.191 -40.039 26.879 1.00 18.53 213 PHE B N 1
ATOM 6672 C CA . PHE B 1 213 ? 33.212 -40.710 27.680 1.00 20.11 213 PHE B CA 1
ATOM 6673 C C . PHE B 1 213 ? 34.071 -41.679 26.882 1.00 20.61 213 PHE B C 1
ATOM 6674 O O . PHE B 1 213 ? 34.759 -42.528 27.453 1.00 21.20 213 PHE B O 1
ATOM 6682 N N . GLU B 1 214 ? 34.043 -41.546 25.563 1.00 20.32 214 GLU B N 1
ATOM 6683 C CA . GLU B 1 214 ? 34.823 -42.429 24.712 1.00 20.83 214 GLU B CA 1
ATOM 6684 C C . GLU B 1 214 ? 35.486 -41.705 23.551 1.00 19.66 214 GLU B C 1
ATOM 6685 O O . GLU B 1 214 ? 34.848 -40.921 22.852 1.00 20.46 214 GLU B O 1
ATOM 6691 N N . VAL B 1 215 ? 36.777 -41.964 23.366 1.00 18.02 215 VAL B N 1
ATOM 6692 C CA . VAL B 1 215 ? 37.519 -41.377 22.262 1.00 17.95 215 VAL B CA 1
ATOM 6693 C C . VAL B 1 215 ? 36.998 -42.112 21.030 1.00 19.01 215 VAL B C 1
ATOM 6694 O O . VAL B 1 215 ? 36.853 -43.334 21.060 1.00 18.33 215 VAL B O 1
ATOM 6698 N N . ASP B 1 216 ? 36.697 -41.386 19.958 1.00 17.11 216 ASP B N 1
ATOM 6699 C CA . ASP B 1 216 ? 36.197 -42.049 18.761 1.00 17.30 216 ASP B CA 1
ATOM 6700 C C . ASP B 1 216 ? 37.184 -43.151 18.363 1.00 16.51 216 ASP B C 1
ATOM 6701 O O . ASP B 1 216 ? 38.383 -42.908 18.249 1.00 16.17 216 ASP B O 1
ATOM 6706 N N . PRO B 1 217 ? 36.687 -44.379 18.143 1.00 18.43 217 PRO B N 1
ATOM 6707 C CA . PRO B 1 217 ? 37.546 -45.507 17.763 1.00 18.56 217 PRO B CA 1
ATOM 6708 C C . PRO B 1 217 ? 38.415 -45.236 16.534 1.00 18.80 217 PRO B C 1
ATOM 6709 O O . PRO B 1 217 ? 39.505 -45.795 16.402 1.00 19.68 217 PRO B O 1
ATOM 6713 N N . HIS B 1 218 ? 37.931 -44.379 15.638 1.00 17.06 218 HIS B N 1
ATOM 6714 C CA . HIS B 1 218 ? 38.671 -44.060 14.421 1.00 18.19 218 HIS B CA 1
ATOM 6715 C C . HIS B 1 218 ? 39.832 -43.108 14.672 1.00 18.27 218 HIS B C 1
ATOM 6716 O O . HIS B 1 218 ? 40.754 -43.021 13.862 1.00 16.71 218 HIS B O 1
ATOM 6723 N N . PHE B 1 219 ? 39.783 -42.396 15.795 1.00 18.24 219 PHE B N 1
ATOM 6724 C CA . PHE B 1 219 ? 40.849 -41.469 16.155 1.00 17.95 219 PHE B CA 1
ATOM 6725 C C . PHE B 1 219 ? 41.873 -42.173 17.037 1.00 19.30 219 PHE B C 1
ATOM 6726 O O . PHE B 1 219 ? 43.050 -41.811 17.043 1.00 18.91 219 PHE B O 1
ATOM 6734 N N . GLY B 1 220 ? 41.418 -43.184 17.774 1.00 19.85 220 GLY B N 1
ATOM 6735 C CA . GLY B 1 220 ? 42.313 -43.931 18.641 1.00 20.75 220 GLY B CA 1
ATOM 6736 C C . GLY B 1 220 ? 41.632 -44.419 19.903 1.00 21.69 220 GLY B C 1
ATOM 6737 O O . GLY B 1 220 ? 40.411 -44.576 19.940 1.00 20.53 220 GLY B O 1
ATOM 6738 N N . ASP B 1 221 ? 42.429 -44.671 20.937 1.00 22.54 221 ASP B N 1
ATOM 6739 C CA . ASP B 1 221 ? 41.912 -45.128 22.222 1.00 24.52 221 ASP B CA 1
ATOM 6740 C C . ASP B 1 221 ? 42.479 -44.247 23.327 1.00 23.93 221 ASP B C 1
ATOM 6741 O O . ASP B 1 221 ? 43.375 -43.436 23.088 1.00 22.05 221 ASP B O 1
ATOM 6746 N N . LYS B 1 222 ? 41.961 -44.408 24.538 1.00 25.53 222 LYS B N 1
ATOM 6747 C CA . LYS B 1 222 ? 42.422 -43.600 25.662 1.00 25.79 222 LYS B CA 1
ATOM 6748 C C . LYS B 1 222 ? 43.928 -43.701 25.873 1.00 26.39 222 LYS B C 1
ATOM 6749 O O . LYS B 1 222 ? 44.556 -42.763 26.366 1.00 25.63 222 LYS B O 1
ATOM 6755 N N . GLU B 1 223 ? 44.512 -44.828 25.478 1.00 26.69 223 GLU B N 1
ATOM 6756 C CA . GLU B 1 223 ? 45.951 -45.019 25.617 1.00 26.88 223 GLU B CA 1
ATOM 6757 C C . GLU B 1 223 ? 46.687 -44.096 24.646 1.00 26.09 223 GLU B C 1
ATOM 6758 O O . GLU B 1 223 ? 47.712 -43.504 24.987 1.00 24.67 223 GLU B O 1
ATOM 6764 N N . THR B 1 224 ? 46.156 -43.971 23.434 1.00 24.27 224 THR B N 1
ATOM 6765 C CA . THR B 1 224 ? 46.769 -43.114 22.427 1.00 22.47 224 THR B CA 1
ATOM 6766 C C . THR B 1 224 ? 46.686 -41.657 22.880 1.00 19.94 224 THR B C 1
ATOM 6767 O O . THR B 1 224 ? 47.658 -40.910 22.773 1.00 18.54 224 THR B O 1
ATOM 6771 N N . LEU B 1 225 ? 45.526 -41.260 23.392 1.00 18.81 225 LEU B N 1
ATOM 6772 C CA . LEU B 1 225 ? 45.334 -39.892 23.868 1.00 19.65 225 LEU B CA 1
ATOM 6773 C C . LEU B 1 225 ? 46.341 -39.563 24.964 1.00 19.96 225 LEU B C 1
ATOM 6774 O O . LEU B 1 225 ? 46.952 -38.495 24.952 1.00 20.57 225 LEU B O 1
ATOM 6779 N N . LYS B 1 226 ? 46.516 -40.480 25.912 1.00 20.31 226 LYS B N 1
ATOM 6780 C CA . LYS B 1 226 ? 47.465 -40.257 26.998 1.00 21.28 226 LYS B CA 1
ATOM 6781 C C . LYS B 1 226 ? 48.875 -40.053 26.446 1.00 20.42 226 LYS B C 1
ATOM 6782 O O . LYS B 1 226 ? 49.608 -39.166 26.889 1.00 20.58 226 LYS B O 1
ATOM 6788 N N . THR B 1 227 ? 49.251 -40.879 25.475 1.00 19.73 227 THR B N 1
ATOM 6789 C CA . THR B 1 227 ? 50.570 -40.778 24.864 1.00 18.41 227 THR B CA 1
ATOM 6790 C C . THR B 1 227 ? 50.732 -39.401 24.227 1.00 17.30 227 THR B C 1
ATOM 6791 O O . THR B 1 227 ? 51.759 -38.744 24.395 1.00 17.51 227 THR B O 1
ATOM 6795 N N . LEU B 1 228 ? 49.708 -38.964 23.502 1.00 15.87 228 LEU B N 1
ATOM 6796 C CA . LEU B 1 228 ? 49.741 -37.662 22.845 1.00 15.98 228 LEU B CA 1
ATOM 6797 C C . LEU B 1 228 ? 49.941 -36.542 23.864 1.00 15.55 228 LEU B C 1
ATOM 6798 O O . LEU B 1 228 ? 50.842 -35.715 23.731 1.00 15.81 228 LEU B O 1
ATOM 6803 N N . ILE B 1 229 ? 49.097 -36.525 24.887 1.00 16.70 229 ILE B N 1
ATOM 6804 C CA . ILE B 1 229 ? 49.177 -35.495 25.913 1.00 17.16 229 ILE B CA 1
ATOM 6805 C C . ILE B 1 229 ? 50.506 -35.517 26.667 1.00 17.49 229 ILE B C 1
ATOM 6806 O O . ILE B 1 229 ? 51.094 -34.465 26.912 1.00 19.66 229 ILE B O 1
ATOM 6811 N N . ASP B 1 230 ? 50.990 -36.702 27.027 1.00 18.99 230 ASP B N 1
ATOM 6812 C CA . ASP B 1 230 ? 52.259 -36.792 27.751 1.00 19.70 230 ASP B CA 1
ATOM 6813 C C . ASP B 1 230 ? 53.431 -36.299 26.914 1.00 20.79 230 ASP B C 1
ATOM 6814 O O . ASP B 1 230 ? 54.296 -35.579 27.416 1.00 21.02 230 ASP B O 1
ATOM 6819 N N . ARG B 1 231 ? 53.467 -36.694 25.643 1.00 20.37 231 ARG B N 1
ATOM 6820 C CA . ARG B 1 231 ? 54.539 -36.267 24.746 1.00 20.33 231 ARG B CA 1
ATOM 6821 C C . ARG B 1 231 ? 54.458 -34.751 24.587 1.00 18.74 231 ARG B C 1
ATOM 6822 O O . ARG B 1 231 ? 55.477 -34.057 24.569 1.00 16.75 231 ARG B O 1
ATOM 6830 N N . CYS B 1 232 ? 53.236 -34.242 24.463 1.00 17.93 232 CYS B N 1
ATOM 6831 C CA . CYS B 1 232 ? 53.033 -32.806 24.331 1.00 17.00 232 CYS B CA 1
ATOM 6832 C C . CYS B 1 232 ? 53.590 -32.112 25.566 1.00 17.10 232 CYS B C 1
ATOM 6833 O O . CYS B 1 232 ? 54.384 -31.181 25.455 1.00 18.07 232 CYS B O 1
ATOM 6836 N N . HIS B 1 233 ? 53.186 -32.583 26.743 1.00 17.08 233 HIS B N 1
ATOM 6837 C CA . HIS B 1 233 ? 53.652 -32.002 28.000 1.00 18.32 233 HIS B CA 1
ATOM 6838 C C . HIS B 1 233 ? 55.173 -32.047 28.131 1.00 18.94 233 HIS B C 1
ATOM 6839 O O . HIS B 1 233 ? 55.787 -31.109 28.636 1.00 18.52 233 HIS B O 1
ATOM 6846 N N . GLU B 1 234 ? 55.782 -33.133 27.670 1.00 21.02 234 GLU B N 1
ATOM 6847 C CA . GLU B 1 234 ? 57.234 -33.268 27.740 1.00 22.02 234 GLU B CA 1
ATOM 6848 C C . GLU B 1 234 ? 57.908 -32.256 26.818 1.00 22.54 234 GLU B C 1
ATOM 6849 O O . GLU B 1 234 ? 59.068 -31.900 27.015 1.00 22.43 234 GLU B O 1
ATOM 6855 N N . LYS B 1 235 ? 57.169 -31.789 25.818 1.00 22.33 235 LYS B N 1
ATOM 6856 C CA . LYS B 1 235 ? 57.699 -30.823 24.864 1.00 24.39 235 LYS B CA 1
ATOM 6857 C C . LYS B 1 235 ? 57.229 -29.401 25.160 1.00 23.91 235 LYS B C 1
ATOM 6858 O O . LYS B 1 235 ? 57.428 -28.496 24.353 1.00 25.80 235 LYS B O 1
ATOM 6864 N N . GLY B 1 236 ? 56.606 -29.213 26.319 1.00 23.32 236 GLY B N 1
ATOM 6865 C CA . GLY B 1 236 ? 56.126 -27.894 26.698 1.00 23.01 236 GLY B CA 1
ATOM 6866 C C . GLY B 1 236 ? 54.895 -27.454 25.925 1.00 22.36 236 GLY B C 1
ATOM 6867 O O . GLY B 1 236 ? 54.648 -26.259 25.763 1.00 22.94 236 GLY B O 1
ATOM 6868 N N . ILE B 1 237 ? 54.123 -28.421 25.442 1.00 19.05 237 ILE B N 1
ATOM 6869 C CA . ILE B 1 237 ? 52.913 -28.130 24.683 1.00 17.88 237 ILE B CA 1
ATOM 6870 C C . ILE B 1 237 ? 51.685 -28.519 25.493 1.00 17.38 237 ILE B C 1
ATOM 6871 O O . ILE B 1 237 ? 51.551 -29.670 25.906 1.00 17.63 237 ILE B O 1
ATOM 6876 N N . ARG B 1 238 ? 50.799 -27.554 25.733 1.00 16.89 238 ARG B N 1
ATOM 6877 C CA . ARG B 1 238 ? 49.577 -27.816 26.488 1.00 15.92 238 ARG B CA 1
ATOM 6878 C C . ARG B 1 238 ? 48.498 -28.295 25.516 1.00 16.37 238 ARG B C 1
ATOM 6879 O O . ARG B 1 238 ? 48.541 -27.983 24.324 1.00 15.63 238 ARG B O 1
ATOM 6887 N N . VAL B 1 239 ? 47.525 -29.037 26.028 1.00 13.44 239 VAL B N 1
ATOM 6888 C CA . VAL B 1 239 ? 46.470 -29.583 25.184 1.00 14.51 239 VAL B CA 1
ATOM 6889 C C . VAL B 1 239 ? 45.062 -29.172 25.602 1.00 14.39 239 VAL B C 1
ATOM 6890 O O . VAL B 1 239 ? 44.667 -29.358 26.752 1.00 15.13 239 VAL B O 1
ATOM 6894 N N . MET B 1 240 ? 44.304 -28.627 24.655 1.00 13.92 240 MET B N 1
ATOM 6895 C CA . MET B 1 240 ? 42.929 -28.205 24.909 1.00 12.46 240 MET B CA 1
ATOM 6896 C C . MET B 1 240 ? 41.951 -29.009 24.061 1.00 11.83 240 MET B C 1
ATOM 6897 O O . MET B 1 240 ? 42.142 -29.156 22.851 1.00 13.93 240 MET B O 1
ATOM 6902 N N . LEU B 1 241 ? 40.905 -29.527 24.697 1.00 11.82 241 LEU B N 1
ATOM 6903 C CA . LEU B 1 241 ? 39.897 -30.320 23.994 1.00 13.12 241 LEU B CA 1
ATOM 6904 C C . LEU B 1 241 ? 38.627 -29.516 23.739 1.00 13.69 241 LEU B C 1
ATOM 6905 O O . LEU B 1 241 ? 38.402 -28.476 24.361 1.00 12.05 241 LEU B O 1
ATOM 6910 N N . ASP B 1 242 ? 37.797 -30.026 22.832 1.00 12.49 242 ASP B N 1
ATOM 6911 C CA . ASP B 1 242 ? 36.549 -29.374 22.438 1.00 13.69 242 ASP B CA 1
ATOM 6912 C C . ASP B 1 242 ? 35.372 -30.004 23.179 1.00 14.55 242 ASP B C 1
ATOM 6913 O O . ASP B 1 242 ? 35.111 -31.201 23.048 1.00 13.09 242 ASP B O 1
ATOM 6918 N N . ALA B 1 243 ? 34.679 -29.191 23.971 1.00 13.48 243 ALA B N 1
ATOM 6919 C CA . ALA B 1 243 ? 33.521 -29.646 24.731 1.00 13.91 243 ALA B CA 1
ATOM 6920 C C . ALA B 1 243 ? 32.249 -29.241 23.995 1.00 14.21 243 ALA B C 1
ATOM 6921 O O . ALA B 1 243 ? 31.955 -28.048 23.863 1.00 12.91 243 ALA B O 1
ATOM 6923 N N . VAL B 1 244 ? 31.500 -30.230 23.519 1.00 12.25 244 VAL B N 1
ATOM 6924 C CA . VAL B 1 244 ? 30.258 -29.974 22.794 1.00 14.23 244 VAL B CA 1
ATOM 6925 C C . VAL B 1 244 ? 29.088 -30.196 23.746 1.00 13.48 244 VAL B C 1
ATOM 6926 O O . VAL B 1 244 ? 28.371 -31.191 23.651 1.00 13.15 244 VAL B O 1
ATOM 6930 N N . PHE B 1 245 ? 28.895 -29.245 24.656 1.00 14.27 245 PHE B N 1
ATOM 6931 C CA . PHE B 1 245 ? 27.852 -29.337 25.672 1.00 12.68 245 PHE B CA 1
ATOM 6932 C C . PHE B 1 245 ? 26.476 -28.749 25.347 1.00 12.58 245 PHE B C 1
ATOM 6933 O O . PHE B 1 245 ? 25.501 -29.083 26.012 1.00 11.21 245 PHE B O 1
ATOM 6941 N N . ASN B 1 246 ? 26.383 -27.885 24.340 1.00 12.09 246 ASN B N 1
ATOM 6942 C CA . ASN B 1 246 ? 25.095 -27.278 23.999 1.00 11.90 246 ASN B CA 1
ATOM 6943 C C . ASN B 1 246 ? 24.102 -28.287 23.440 1.00 12.77 246 ASN B C 1
ATOM 6944 O O . ASN B 1 246 ? 22.898 -28.194 23.687 1.00 13.13 246 ASN B O 1
ATOM 6949 N N . HIS B 1 247 ? 24.616 -29.251 22.684 1.00 13.61 247 HIS B N 1
ATOM 6950 C CA . HIS B 1 247 ? 23.784 -30.273 22.069 1.00 13.77 247 HIS B CA 1
ATOM 6951 C C . HIS B 1 247 ? 24.548 -31.586 21.986 1.00 14.82 247 HIS B C 1
ATOM 6952 O O . HIS B 1 247 ? 25.777 -31.602 22.043 1.00 15.13 247 HIS B O 1
ATOM 6959 N N . CYS B 1 248 ? 23.811 -32.685 21.856 1.00 15.19 248 CYS B N 1
ATOM 6960 C CA . CYS B 1 248 ? 24.417 -34.003 21.731 1.00 15.92 248 CYS B CA 1
ATOM 6961 C C . CYS B 1 248 ? 24.170 -34.451 20.296 1.00 15.99 248 CYS B C 1
ATOM 6962 O O . CYS B 1 248 ? 23.717 -33.661 19.465 1.00 15.58 248 CYS B O 1
ATOM 6965 N N . GLY B 1 249 ? 24.471 -35.713 20.008 1.00 16.15 249 GLY B N 1
ATOM 6966 C CA . GLY B 1 249 ? 24.257 -36.229 18.671 1.00 14.43 249 GLY B CA 1
ATOM 6967 C C . GLY B 1 249 ? 22.997 -37.074 18.608 1.00 16.90 249 GLY B C 1
ATOM 6968 O O . GLY B 1 249 ? 22.381 -37.365 19.630 1.00 16.35 249 GLY B O 1
ATOM 6969 N N . TYR B 1 250 ? 22.616 -37.475 17.402 1.00 19.63 250 TYR B N 1
ATOM 6970 C CA . TYR B 1 250 ? 21.426 -38.292 17.204 1.00 21.12 250 TYR B CA 1
ATOM 6971 C C . TYR B 1 250 ? 21.600 -39.675 17.831 1.00 21.14 250 TYR B C 1
ATOM 6972 O O . TYR B 1 250 ? 20.623 -40.311 18.220 1.00 21.95 250 TYR B O 1
ATOM 6981 N N . GLU B 1 251 ? 22.844 -40.133 17.941 1.00 21.69 251 GLU B N 1
ATOM 6982 C CA . GLU B 1 251 ? 23.118 -41.457 18.493 1.00 22.41 251 GLU B CA 1
ATOM 6983 C C . GLU B 1 251 ? 23.413 -41.486 19.992 1.00 22.87 251 GLU B C 1
ATOM 6984 O O . GLU B 1 251 ? 23.779 -42.531 20.541 1.00 21.53 251 GLU B O 1
ATOM 6990 N N . PHE B 1 252 ? 23.259 -40.341 20.651 1.00 19.65 252 PHE B N 1
ATOM 6991 C CA . PHE B 1 252 ? 23.474 -40.248 22.093 1.00 20.47 252 PHE B CA 1
ATOM 6992 C C . PHE B 1 252 ? 22.378 -41.099 22.740 1.00 20.00 252 PHE B C 1
ATOM 6993 O O . PHE B 1 252 ? 21.187 -40.842 22.543 1.00 19.18 252 PHE B O 1
ATOM 7001 N N . ALA B 1 253 ? 22.785 -42.114 23.498 1.00 22.00 253 ALA B N 1
ATOM 7002 C CA . ALA B 1 253 ? 21.852 -43.038 24.152 1.00 21.04 253 ALA B CA 1
ATOM 7003 C C . ALA B 1 253 ? 20.607 -42.397 24.767 1.00 21.90 253 ALA B C 1
ATOM 7004 O O . ALA B 1 253 ? 19.480 -42.792 24.454 1.00 22.20 253 ALA B O 1
ATOM 7006 N N . PRO B 1 254 ? 20.784 -41.414 25.663 1.00 21.09 254 PRO B N 1
ATOM 7007 C CA . PRO B 1 254 ? 19.600 -40.788 26.259 1.00 20.49 254 PRO B CA 1
ATOM 7008 C C . PRO B 1 254 ? 18.617 -40.277 25.203 1.00 21.06 254 PRO B C 1
ATOM 7009 O O . PRO B 1 254 ? 17.404 -40.436 25.342 1.00 21.30 254 PRO B O 1
ATOM 7013 N N . PHE B 1 255 ? 19.143 -39.669 24.145 1.00 20.92 255 PHE B N 1
ATOM 7014 C CA . PHE B 1 255 ? 18.290 -39.142 23.088 1.00 22.20 255 PHE B CA 1
ATOM 7015 C C . PHE B 1 255 ? 17.617 -40.266 22.310 1.00 22.57 255 PHE B C 1
ATOM 7016 O O . PHE B 1 255 ? 16.436 -40.176 21.978 1.00 23.81 255 PHE B O 1
ATOM 7024 N N . GLN B 1 256 ? 18.374 -41.316 22.004 1.00 24.47 256 GLN B N 1
ATOM 7025 C CA . GLN B 1 256 ? 17.820 -42.450 21.274 1.00 26.38 256 GLN B CA 1
ATOM 7026 C C . GLN B 1 256 ? 16.628 -42.996 22.053 1.00 27.23 256 GLN B C 1
ATOM 7027 O O . GLN B 1 256 ? 15.622 -43.399 21.470 1.00 26.95 256 GLN B O 1
ATOM 7033 N N . ASP B 1 257 ? 16.747 -43.000 23.378 1.00 28.49 257 ASP B N 1
ATOM 7034 C CA . ASP B 1 257 ? 15.676 -43.505 24.228 1.00 30.92 257 ASP B CA 1
ATOM 7035 C C . ASP B 1 257 ? 14.410 -42.674 24.069 1.00 31.28 257 ASP B C 1
ATOM 7036 O O . ASP B 1 257 ? 13.309 -43.217 23.969 1.00 31.51 257 ASP B O 1
ATOM 7041 N N . VAL B 1 258 ? 14.568 -41.355 24.048 1.00 31.67 258 VAL B N 1
ATOM 7042 C CA . VAL B 1 258 ? 13.426 -40.464 23.901 1.00 32.88 258 VAL B CA 1
ATOM 7043 C C . VAL B 1 258 ? 12.839 -40.580 22.503 1.00 34.01 258 VAL B C 1
ATOM 7044 O O . VAL B 1 258 ? 11.622 -40.526 22.327 1.00 34.26 258 VAL B O 1
ATOM 7048 N N . TRP B 1 259 ? 13.702 -40.737 21.505 1.00 34.68 259 TRP B N 1
ATOM 7049 C CA . TRP B 1 259 ? 13.236 -40.861 20.133 1.00 36.69 259 TRP B CA 1
ATOM 7050 C C . TRP B 1 259 ? 12.449 -42.154 19.954 1.00 38.39 259 TRP B C 1
ATOM 7051 O O . TRP B 1 259 ? 11.566 -42.240 19.103 1.00 39.24 259 TRP B O 1
ATOM 7062 N N . LYS B 1 260 ? 12.771 -43.155 20.766 1.00 40.70 260 LYS B N 1
ATOM 7063 C CA . LYS B 1 260 ? 12.096 -44.445 20.700 1.00 42.64 260 LYS B CA 1
ATOM 7064 C C . LYS B 1 260 ? 10.831 -44.482 21.554 1.00 43.47 260 LYS B C 1
ATOM 7065 O O . LYS B 1 260 ? 9.739 -44.745 21.051 1.00 43.95 260 LYS B O 1
ATOM 7071 N N . ASN B 1 261 ? 10.989 -44.213 22.846 1.00 43.92 261 ASN B N 1
ATOM 7072 C CA . ASN B 1 261 ? 9.875 -44.243 23.787 1.00 44.26 261 ASN B CA 1
ATOM 7073 C C . ASN B 1 261 ? 9.011 -42.989 23.807 1.00 43.84 261 ASN B C 1
ATOM 7074 O O . ASN B 1 261 ? 7.829 -43.053 24.137 1.00 44.39 261 ASN B O 1
ATOM 7079 N N . GLY B 1 262 ? 9.595 -41.848 23.463 1.00 43.00 262 GLY B N 1
ATOM 7080 C CA . GLY B 1 262 ? 8.828 -40.618 23.464 1.00 42.28 262 GLY B CA 1
ATOM 7081 C C . GLY B 1 262 ? 8.603 -40.064 24.860 1.00 42.20 262 GLY B C 1
ATOM 7082 O O . GLY B 1 262 ? 9.480 -40.145 25.718 1.00 40.91 262 GLY B O 1
ATOM 7083 N N . GLU B 1 263 ? 7.415 -39.516 25.092 1.00 42.62 263 GLU B N 1
ATOM 7084 C CA . GLU B 1 263 ? 7.075 -38.921 26.381 1.00 43.16 263 GLU B CA 1
ATOM 7085 C C . GLU B 1 263 ? 7.199 -39.862 27.581 1.00 41.88 263 GLU B C 1
ATOM 7086 O O . GLU B 1 263 ? 7.283 -39.409 28.722 1.00 41.01 263 GLU B O 1
ATOM 7092 N N . SER B 1 264 ? 7.212 -41.166 27.329 1.00 41.05 264 SER B N 1
ATOM 7093 C CA . SER B 1 264 ? 7.333 -42.137 28.413 1.00 40.18 264 SER B CA 1
ATOM 7094 C C . SER B 1 264 ? 8.796 -42.290 28.824 1.00 38.73 264 SER B C 1
ATOM 7095 O O . SER B 1 264 ? 9.106 -42.884 29.857 1.00 37.84 264 SER B O 1
ATOM 7098 N N . SER B 1 265 ? 9.688 -41.742 28.005 1.00 37.26 265 SER B N 1
ATOM 7099 C CA . SER B 1 265 ? 11.123 -41.809 28.260 1.00 35.35 265 SER B CA 1
ATOM 7100 C C . SER B 1 265 ? 11.528 -41.072 29.532 1.00 34.85 265 SER B C 1
ATOM 7101 O O . SER B 1 265 ? 11.068 -39.960 29.794 1.00 33.96 265 SER B O 1
ATOM 7104 N N . LYS B 1 266 ? 12.400 -41.699 30.314 1.00 34.62 266 LYS B N 1
ATOM 7105 C CA . LYS B 1 266 ? 12.888 -41.110 31.557 1.00 34.28 266 LYS B CA 1
ATOM 7106 C C . LYS B 1 266 ? 13.930 -40.027 31.271 1.00 33.48 266 LYS B C 1
ATOM 7107 O O . LYS B 1 266 ? 14.423 -39.372 32.189 1.00 33.04 266 LYS B O 1
ATOM 7113 N N . TYR B 1 267 ? 14.261 -39.848 29.994 1.00 31.85 267 TYR B N 1
ATOM 7114 C CA . TYR B 1 267 ? 15.246 -38.851 29.576 1.00 30.10 267 TYR B CA 1
ATOM 7115 C C . TYR B 1 267 ? 14.577 -37.673 28.873 1.00 29.79 267 TYR B C 1
ATOM 7116 O O . TYR B 1 267 ? 15.248 -36.806 28.316 1.00 28.68 267 TYR B O 1
ATOM 7125 N N . LYS B 1 268 ? 13.251 -37.648 28.905 1.00 29.33 268 LYS B N 1
ATOM 7126 C CA . LYS B 1 268 ? 12.486 -36.596 28.254 1.00 29.27 268 LYS B CA 1
ATOM 7127 C C . LYS B 1 268 ? 12.907 -35.169 28.622 1.00 28.44 268 LYS B C 1
ATOM 7128 O O . LYS B 1 268 ? 12.951 -34.293 27.756 1.00 28.66 268 LYS B O 1
ATOM 7134 N N . ASP B 1 269 ? 13.228 -34.941 29.894 1.00 25.67 269 ASP B N 1
ATOM 7135 C CA . ASP B 1 269 ? 13.614 -33.608 30.357 1.00 24.73 269 ASP B CA 1
ATOM 7136 C C . ASP B 1 269 ? 15.095 -33.274 30.167 1.00 23.00 269 ASP B C 1
ATOM 7137 O O . ASP B 1 269 ? 15.562 -32.228 30.612 1.00 21.83 269 ASP B O 1
ATOM 7142 N N . TRP B 1 270 ? 15.831 -34.166 29.511 1.00 23.23 270 TRP B N 1
ATOM 7143 C CA . TRP B 1 270 ? 17.251 -33.938 29.247 1.00 21.73 270 TRP B CA 1
ATOM 7144 C C . TRP B 1 270 ? 17.388 -33.044 28.019 1.00 21.04 270 TRP B C 1
ATOM 7145 O O . TRP B 1 270 ? 18.482 -32.589 27.689 1.00 20.57 270 TRP B O 1
ATOM 7156 N N . PHE B 1 271 ? 16.268 -32.802 27.345 1.00 20.40 271 PHE B N 1
ATOM 7157 C CA . PHE B 1 271 ? 16.264 -31.998 26.126 1.00 22.03 271 PHE B CA 1
ATOM 7158 C C . PHE B 1 271 ? 15.179 -30.924 26.142 1.00 22.11 271 PHE B C 1
ATOM 7159 O O . PHE B 1 271 ? 14.521 -30.710 27.158 1.00 23.24 271 PHE B O 1
ATOM 7167 N N . HIS B 1 272 ? 15.015 -30.242 25.011 1.00 22.45 272 HIS B N 1
ATOM 7168 C CA . HIS B 1 272 ? 13.995 -29.209 24.865 1.00 23.71 272 HIS B CA 1
ATOM 7169 C C . HIS B 1 272 ? 12.973 -29.689 23.840 1.00 23.95 272 HIS B C 1
ATOM 7170 O O . HIS B 1 272 ? 13.037 -29.327 22.666 1.00 21.80 272 HIS B O 1
ATOM 7177 N N . ILE B 1 273 ? 12.035 -30.511 24.294 1.00 26.34 273 ILE B N 1
ATOM 7178 C CA . ILE B 1 273 ? 11.009 -31.061 23.417 1.00 28.38 273 ILE B CA 1
ATOM 7179 C C . ILE B 1 273 ? 9.674 -30.344 23.602 1.00 30.04 273 ILE B C 1
ATOM 7180 O O . ILE B 1 273 ? 9.200 -30.171 24.724 1.00 30.19 273 ILE B O 1
ATOM 7185 N N . HIS B 1 274 ? 9.072 -29.937 22.490 1.00 32.10 274 HIS B N 1
ATOM 7186 C CA . HIS B 1 274 ? 7.804 -29.220 22.521 1.00 35.47 274 HIS B CA 1
ATOM 7187 C C . HIS B 1 274 ? 6.591 -30.127 22.340 1.00 37.59 274 HIS B C 1
ATOM 7188 O O . HIS B 1 274 ? 5.526 -29.861 22.895 1.00 39.20 274 HIS B O 1
ATOM 7195 N N . GLU B 1 275 ? 6.748 -31.195 21.564 1.00 39.56 275 GLU B N 1
ATOM 7196 C CA . GLU B 1 275 ? 5.651 -32.132 21.338 1.00 41.47 275 GLU B CA 1
ATOM 7197 C C . GLU B 1 275 ? 6.164 -33.557 21.160 1.00 41.45 275 GLU B C 1
ATOM 7198 O O . GLU B 1 275 ? 7.353 -33.780 20.923 1.00 41.29 275 GLU B O 1
ATOM 7204 N N . PHE B 1 276 ? 5.252 -34.515 21.274 1.00 40.73 276 PHE B N 1
ATOM 7205 C CA . PHE B 1 276 ? 5.578 -35.928 21.129 1.00 40.75 276 PHE B CA 1
ATOM 7206 C C . PHE B 1 276 ? 4.612 -36.570 20.136 1.00 40.42 276 PHE B C 1
ATOM 7207 O O . PHE B 1 276 ? 3.431 -36.225 20.098 1.00 40.52 276 PHE B O 1
ATOM 7215 N N . PRO B 1 277 ? 5.106 -37.508 19.311 1.00 39.31 277 PRO B N 1
ATOM 7216 C CA . PRO B 1 277 ? 6.501 -37.953 19.289 1.00 38.51 277 PRO B CA 1
ATOM 7217 C C . PRO B 1 277 ? 7.402 -36.950 18.572 1.00 37.40 277 PRO B C 1
ATOM 7218 O O . PRO B 1 277 ? 6.924 -36.035 17.901 1.00 36.07 277 PRO B O 1
ATOM 7222 N N . LEU B 1 278 ? 8.709 -37.129 18.719 1.00 36.72 278 LEU B N 1
ATOM 7223 C CA . LEU B 1 278 ? 9.670 -36.239 18.088 1.00 36.13 278 LEU B CA 1
ATOM 7224 C C . LEU B 1 278 ? 9.654 -36.360 16.566 1.00 36.38 278 LEU B C 1
ATOM 7225 O O . LEU B 1 278 ? 9.569 -37.460 16.017 1.00 36.78 278 LEU B O 1
ATOM 7230 N N . GLN B 1 279 ? 9.726 -35.213 15.898 1.00 36.02 279 GLN B N 1
ATOM 7231 C CA . GLN B 1 279 ? 9.749 -35.141 14.442 1.00 36.49 279 GLN B CA 1
ATOM 7232 C C . GLN B 1 279 ? 11.007 -34.382 14.042 1.00 36.74 279 GLN B C 1
ATOM 7233 O O . GLN B 1 279 ? 11.566 -33.635 14.845 1.00 36.40 279 GLN B O 1
ATOM 7239 N N . THR B 1 280 ? 11.443 -34.560 12.799 1.00 36.12 280 THR B N 1
ATOM 7240 C CA . THR B 1 280 ? 12.645 -33.893 12.323 1.00 36.58 280 THR B CA 1
ATOM 7241 C C . THR B 1 280 ? 12.379 -32.878 11.216 1.00 37.28 280 THR B C 1
ATOM 7242 O O . THR B 1 280 ? 13.297 -32.190 10.766 1.00 37.10 280 THR B O 1
ATOM 7246 N N . GLU B 1 281 ? 11.126 -32.777 10.781 1.00 37.85 281 GLU B N 1
ATOM 7247 C CA . GLU B 1 281 ? 10.780 -31.842 9.716 1.00 38.03 281 GLU B CA 1
ATOM 7248 C C . GLU B 1 281 ? 9.286 -31.549 9.616 1.00 36.22 281 GLU B C 1
ATOM 7249 O O . GLU B 1 281 ? 8.468 -32.271 10.185 1.00 36.90 281 GLU B O 1
ATOM 7255 N N . PRO B 1 282 ? 8.908 -30.473 8.895 1.00 34.65 282 PRO B N 1
ATOM 7256 C CA . PRO B 1 282 ? 9.759 -29.515 8.172 1.00 33.12 282 PRO B CA 1
ATOM 7257 C C . PRO B 1 282 ? 10.966 -29.091 9.006 1.00 32.05 282 PRO B C 1
ATOM 7258 O O . PRO B 1 282 ? 12.094 -29.029 8.511 1.00 31.35 282 PRO B O 1
ATOM 7262 N N . ARG B 1 283 ? 10.704 -28.801 10.275 1.00 30.28 283 ARG B N 1
ATOM 7263 C CA . ARG B 1 283 ? 11.733 -28.427 11.234 1.00 28.45 283 ARG B CA 1
ATOM 7264 C C . ARG B 1 283 ? 11.477 -29.283 12.469 1.00 28.19 283 ARG B C 1
ATOM 7265 O O . ARG B 1 283 ? 10.336 -29.649 12.751 1.00 27.50 283 ARG B O 1
ATOM 7273 N N . PRO B 1 284 ? 12.536 -29.627 13.216 1.00 27.05 284 PRO B N 1
ATOM 7274 C CA . PRO B 1 284 ? 12.376 -30.451 14.418 1.00 26.74 284 PRO B CA 1
ATOM 7275 C C . PRO B 1 284 ? 11.356 -29.875 15.397 1.00 27.43 284 PRO B C 1
ATOM 7276 O O . PRO B 1 284 ? 11.153 -28.662 15.454 1.00 27.41 284 PRO B O 1
ATOM 7280 N N . ASN B 1 285 ? 10.717 -30.753 16.164 1.00 27.75 285 ASN B N 1
ATOM 7281 C CA . ASN B 1 285 ? 9.732 -30.334 17.153 1.00 28.88 285 ASN B CA 1
ATOM 7282 C C . ASN B 1 285 ? 10.425 -30.245 18.512 1.00 27.43 285 ASN B C 1
ATOM 7283 O O . ASN B 1 285 ? 9.787 -30.296 19.566 1.00 26.85 285 ASN B O 1
ATOM 7288 N N . TYR B 1 286 ? 11.749 -30.128 18.462 1.00 25.62 286 TYR B N 1
ATOM 7289 C CA . TYR B 1 286 ? 12.584 -29.997 19.649 1.00 23.89 286 TYR B CA 1
ATOM 7290 C C . TYR B 1 286 ? 13.733 -29.059 19.297 1.00 23.15 286 TYR B C 1
ATOM 7291 O O . TYR B 1 286 ? 14.172 -29.016 18.150 1.00 22.34 286 TYR B O 1
ATOM 7300 N N . ASP B 1 287 ? 14.213 -28.300 20.276 1.00 21.98 287 ASP B N 1
ATOM 7301 C CA . ASP B 1 287 ? 15.303 -27.372 20.019 1.00 21.08 287 ASP B CA 1
ATOM 7302 C C . ASP B 1 287 ? 16.580 -28.108 19.649 1.00 19.96 287 ASP B C 1
ATOM 7303 O O . ASP B 1 287 ? 16.888 -29.165 20.199 1.00 20.21 287 ASP B O 1
ATOM 7308 N N . THR B 1 288 ? 17.318 -27.532 18.709 1.00 19.85 288 THR B N 1
ATOM 7309 C CA . THR B 1 288 ? 18.554 -28.122 18.208 1.00 18.38 288 THR B CA 1
ATOM 7310 C C . THR B 1 288 ? 19.569 -27.031 17.907 1.00 18.45 288 THR B C 1
ATOM 7311 O O . THR B 1 288 ? 19.277 -25.841 18.057 1.00 17.41 288 THR B O 1
ATOM 7315 N N . PHE B 1 289 ? 20.768 -27.432 17.497 1.00 17.74 289 PHE B N 1
ATOM 7316 C CA . PHE B 1 289 ? 21.751 -26.441 17.094 1.00 18.67 289 PHE B CA 1
ATOM 7317 C C . PHE B 1 289 ? 21.144 -26.021 15.762 1.00 19.01 289 PHE B C 1
ATOM 7318 O O . PHE B 1 289 ? 20.753 -26.887 14.970 1.00 17.64 289 PHE B O 1
ATOM 7326 N N . ALA B 1 290 ? 21.048 -24.720 15.510 1.00 17.91 290 ALA B N 1
ATOM 7327 C CA . ALA B 1 290 ? 20.448 -24.253 14.265 1.00 18.62 290 ALA B CA 1
ATOM 7328 C C . ALA B 1 290 ? 19.137 -25.026 14.128 1.00 17.74 290 ALA B C 1
ATOM 7329 O O . ALA B 1 290 ? 18.296 -24.979 15.020 1.00 17.83 290 ALA B O 1
ATOM 7331 N N . PHE B 1 291 ? 18.967 -25.737 13.018 1.00 18.57 291 PHE B N 1
ATOM 7332 C CA . PHE B 1 291 ? 17.773 -26.549 12.811 1.00 18.07 291 PHE B CA 1
ATOM 7333 C C . PHE B 1 291 ? 18.201 -27.959 12.405 1.00 19.30 291 PHE B C 1
ATOM 7334 O O . PHE B 1 291 ? 17.477 -28.665 11.708 1.00 17.65 291 PHE B O 1
ATOM 7342 N N . VAL B 1 292 ? 19.391 -28.356 12.850 1.00 19.24 292 VAL B N 1
ATOM 7343 C CA . VAL B 1 292 ? 19.943 -29.675 12.548 1.00 19.14 292 VAL B CA 1
ATOM 7344 C C . VAL B 1 292 ? 19.290 -30.742 13.423 1.00 19.23 292 VAL B C 1
ATOM 7345 O O . VAL B 1 292 ? 19.526 -30.794 14.630 1.00 17.51 292 VAL B O 1
ATOM 7349 N N . PRO B 1 293 ? 18.467 -31.617 12.820 1.00 19.91 293 PRO B N 1
ATOM 7350 C CA . PRO B 1 293 ? 17.776 -32.685 13.550 1.00 20.47 293 PRO B CA 1
ATOM 7351 C C . PRO B 1 293 ? 18.707 -33.593 14.353 1.00 19.69 293 PRO B C 1
ATOM 7352 O O . PRO B 1 293 ? 18.343 -34.066 15.429 1.00 21.32 293 PRO B O 1
ATOM 7356 N N . GLN B 1 294 ? 19.904 -33.830 13.824 1.00 20.09 294 GLN B N 1
ATOM 7357 C CA . GLN B 1 294 ? 20.885 -34.700 14.473 1.00 20.33 294 GLN B CA 1
ATOM 7358 C C . GLN B 1 294 ? 21.642 -34.040 15.623 1.00 19.06 294 GLN B C 1
ATOM 7359 O O . GLN B 1 294 ? 22.568 -34.632 16.178 1.00 18.54 294 GLN B O 1
ATOM 7365 N N . MET B 1 295 ? 21.260 -32.817 15.978 1.00 18.72 295 MET B N 1
ATOM 7366 C CA . MET B 1 295 ? 21.929 -32.113 17.066 1.00 17.60 295 MET B CA 1
ATOM 7367 C C . MET B 1 295 ? 20.927 -31.526 18.056 1.00 17.23 295 MET B C 1
ATOM 7368 O O . MET B 1 295 ? 20.775 -30.307 18.154 1.00 16.24 295 MET B O 1
ATOM 7373 N N . PRO B 1 296 ? 20.231 -32.391 18.809 1.00 17.74 296 PRO B N 1
ATOM 7374 C CA . PRO B 1 296 ? 19.243 -31.928 19.790 1.00 17.40 296 PRO B CA 1
ATOM 7375 C C . PRO B 1 296 ? 19.878 -31.156 20.945 1.00 17.21 296 PRO B C 1
ATOM 7376 O O . PRO B 1 296 ? 20.903 -31.564 21.487 1.00 15.82 296 PRO B O 1
ATOM 7380 N N . LYS B 1 297 ? 19.258 -30.039 21.314 1.00 16.27 297 LYS B N 1
ATOM 7381 C CA . LYS B 1 297 ? 19.762 -29.211 22.403 1.00 15.98 297 LYS B CA 1
ATOM 7382 C C . LYS B 1 297 ? 19.577 -29.893 23.758 1.00 17.10 297 LYS B C 1
ATOM 7383 O O . LYS B 1 297 ? 18.521 -30.457 24.047 1.00 16.44 297 LYS B O 1
ATOM 7389 N N . LEU B 1 298 ? 20.618 -29.842 24.581 1.00 16.50 298 LEU B N 1
ATOM 7390 C CA . LEU B 1 298 ? 20.573 -30.436 25.907 1.00 17.47 298 LEU B CA 1
ATOM 7391 C C . LEU B 1 298 ? 20.027 -29.431 26.914 1.00 18.76 298 LEU B C 1
ATOM 7392 O O . LEU B 1 298 ? 20.256 -28.225 26.789 1.00 17.26 298 LEU B O 1
ATOM 7397 N N . ASN B 1 299 ? 19.292 -29.933 27.901 1.00 18.17 299 ASN B N 1
ATOM 7398 C CA . ASN B 1 299 ? 18.728 -29.082 28.937 1.00 18.50 299 ASN B CA 1
ATOM 7399 C C . ASN B 1 299 ? 19.736 -29.003 30.075 1.00 18.32 299 ASN B C 1
ATOM 7400 O O . ASN B 1 299 ? 19.714 -29.813 31.004 1.00 18.34 299 ASN B O 1
ATOM 7405 N N . THR B 1 300 ? 20.628 -28.022 29.989 1.00 17.55 300 THR B N 1
ATOM 7406 C CA . THR B 1 300 ? 21.663 -27.841 30.993 1.00 18.30 300 THR B CA 1
ATOM 7407 C C . THR B 1 300 ? 21.119 -27.319 32.319 1.00 19.05 300 THR B C 1
ATOM 7408 O O . THR B 1 300 ? 21.888 -26.997 33.226 1.00 18.84 300 THR B O 1
ATOM 7412 N N . ALA B 1 301 ? 19.795 -27.230 32.425 1.00 18.94 301 ALA B N 1
ATOM 7413 C CA . ALA B 1 301 ? 19.153 -26.777 33.656 1.00 20.35 301 ALA B CA 1
ATOM 7414 C C . ALA B 1 301 ? 18.658 -28.009 34.416 1.00 21.36 301 ALA B C 1
ATOM 7415 O O . ALA B 1 301 ? 18.291 -27.930 35.587 1.00 21.98 301 ALA B O 1
ATOM 7417 N N . ASN B 1 302 ? 18.648 -29.147 33.731 1.00 18.64 302 ASN B N 1
ATOM 7418 C CA . ASN B 1 302 ? 18.216 -30.406 34.325 1.00 19.81 302 ASN B CA 1
ATOM 7419 C C . ASN B 1 302 ? 19.354 -30.957 35.179 1.00 20.19 302 ASN B C 1
ATOM 7420 O O . ASN B 1 302 ? 20.482 -31.098 34.710 1.00 19.37 302 ASN B O 1
ATOM 7425 N N . PRO B 1 303 ? 19.069 -31.281 36.450 1.00 21.63 303 PRO B N 1
ATOM 7426 C CA . PRO B 1 303 ? 20.084 -31.812 37.367 1.00 21.69 303 PRO B CA 1
ATOM 7427 C C . PRO B 1 303 ? 20.919 -32.984 36.846 1.00 20.37 303 PRO B C 1
ATOM 7428 O O . PRO B 1 303 ? 22.130 -33.018 37.047 1.00 21.47 303 PRO B O 1
ATOM 7432 N N . GLU B 1 304 ? 20.282 -33.940 36.182 1.00 20.18 304 GLU B N 1
ATOM 7433 C CA . GLU B 1 304 ? 21.013 -35.091 35.659 1.00 20.92 304 GLU B CA 1
ATOM 7434 C C . GLU B 1 304 ? 21.949 -34.696 34.524 1.00 19.48 304 GLU B C 1
ATOM 7435 O O . GLU B 1 304 ? 23.082 -35.169 34.452 1.00 19.70 304 GLU B O 1
ATOM 7441 N N . VAL B 1 305 ? 21.470 -33.832 33.635 1.00 19.25 305 VAL B N 1
ATOM 7442 C CA . VAL B 1 305 ? 22.290 -33.376 32.519 1.00 18.36 305 VAL B CA 1
ATOM 7443 C C . VAL B 1 305 ? 23.513 -32.641 33.053 1.00 17.76 305 VAL B C 1
ATOM 7444 O O . VAL B 1 305 ? 24.641 -32.918 32.641 1.00 16.99 305 VAL B O 1
ATOM 7448 N N . LYS B 1 306 ? 23.294 -31.711 33.981 1.00 18.80 306 LYS B N 1
ATOM 7449 C CA . LYS B 1 306 ? 24.404 -30.957 34.552 1.00 18.49 306 LYS B CA 1
ATOM 7450 C C . LYS B 1 306 ? 25.442 -31.879 35.164 1.00 17.68 306 LYS B C 1
ATOM 7451 O O . LYS B 1 306 ? 26.639 -31.688 34.969 1.00 17.32 306 LYS B O 1
ATOM 7457 N N . ARG B 1 307 ? 24.979 -32.873 35.917 1.00 18.84 307 ARG B N 1
ATOM 7458 C CA . ARG B 1 307 ? 25.885 -33.811 36.565 1.00 18.56 307 ARG B CA 1
ATOM 7459 C C . ARG B 1 307 ? 26.680 -34.591 35.530 1.00 18.03 307 ARG B C 1
ATOM 7460 O O . ARG B 1 307 ? 27.886 -34.798 35.684 1.00 18.46 307 ARG B O 1
ATOM 7468 N N . TYR B 1 308 ? 25.998 -35.023 34.475 1.00 17.49 308 TYR B N 1
ATOM 7469 C CA . TYR B 1 308 ? 26.651 -35.780 33.416 1.00 16.28 308 TYR B CA 1
ATOM 7470 C C . TYR B 1 308 ? 27.725 -34.936 32.732 1.00 15.32 308 TYR B C 1
ATOM 7471 O O . TYR B 1 308 ? 28.871 -35.367 32.600 1.00 15.38 308 TYR B O 1
ATOM 7480 N N . LEU B 1 309 ? 27.356 -33.730 32.310 1.00 15.48 309 LEU B N 1
ATOM 7481 C CA . LEU B 1 309 ? 28.297 -32.844 31.631 1.00 14.52 309 LEU B CA 1
ATOM 7482 C C . LEU B 1 309 ? 29.446 -32.413 32.537 1.00 13.76 309 LEU B C 1
ATOM 7483 O O . LEU B 1 309 ? 30.587 -32.315 32.089 1.00 12.75 309 LEU B O 1
ATOM 7488 N N . LEU B 1 310 ? 29.156 -32.153 33.809 1.00 14.58 310 LEU B N 1
ATOM 7489 C CA . LEU B 1 310 ? 30.215 -31.752 34.726 1.00 14.90 310 LEU B CA 1
ATOM 7490 C C . LEU B 1 310 ? 31.145 -32.938 34.972 1.00 13.83 310 LEU B C 1
ATOM 7491 O O . LEU B 1 310 ? 32.356 -32.763 35.121 1.00 13.48 310 LEU B O 1
ATOM 7496 N N . ASP B 1 311 ? 30.586 -34.145 35.001 1.00 14.05 311 ASP B N 1
ATOM 7497 C CA . ASP B 1 311 ? 31.409 -35.336 35.187 1.00 15.96 311 ASP B CA 1
ATOM 7498 C C . ASP B 1 311 ? 32.332 -35.459 33.976 1.00 16.47 311 ASP B C 1
ATOM 7499 O O . ASP B 1 311 ? 33.504 -35.818 34.104 1.00 18.72 311 ASP B O 1
ATOM 7504 N N . VAL B 1 312 ? 31.793 -35.151 32.800 1.00 16.63 312 VAL B N 1
ATOM 7505 C CA . VAL B 1 312 ? 32.566 -35.207 31.562 1.00 15.81 312 VAL B CA 1
ATOM 7506 C C . VAL B 1 312 ? 33.715 -34.203 31.633 1.00 14.07 312 VAL B C 1
ATOM 7507 O O . VAL B 1 312 ? 34.870 -34.541 31.385 1.00 14.14 312 VAL B O 1
ATOM 7511 N N . ALA B 1 313 ? 33.384 -32.965 31.983 1.00 15.43 313 ALA B N 1
ATOM 7512 C CA . ALA B 1 313 ? 34.369 -31.899 32.083 1.00 14.14 313 ALA B CA 1
ATOM 7513 C C . ALA B 1 313 ? 35.534 -32.276 32.990 1.00 14.54 313 ALA B C 1
ATOM 7514 O O . ALA B 1 313 ? 36.697 -32.110 32.621 1.00 16.12 313 ALA B O 1
ATOM 7516 N N . THR B 1 314 ? 35.220 -32.788 34.175 1.00 15.45 314 THR B N 1
ATOM 7517 C CA . THR B 1 314 ? 36.249 -33.164 35.140 1.00 15.65 314 THR B CA 1
ATOM 7518 C C . THR B 1 314 ? 36.954 -34.484 34.833 1.00 15.72 314 THR B C 1
ATOM 7519 O O . THR B 1 314 ? 38.115 -34.670 35.196 1.00 16.21 314 THR B O 1
ATOM 7523 N N . TYR B 1 315 ? 36.260 -35.397 34.163 1.00 16.01 315 TYR B N 1
ATOM 7524 C CA . TYR B 1 315 ? 36.852 -36.692 33.827 1.00 16.03 315 TYR B CA 1
ATOM 7525 C C . TYR B 1 315 ? 38.118 -36.560 32.987 1.00 14.78 315 TYR B C 1
ATOM 7526 O O . TYR B 1 315 ? 39.184 -37.041 33.375 1.00 14.83 315 TYR B O 1
ATOM 7535 N N . TRP B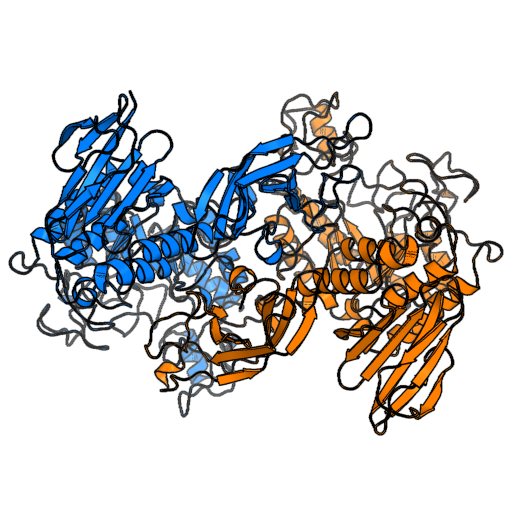 1 316 ? 38.005 -35.902 31.838 1.00 14.17 316 TRP B N 1
ATOM 7536 C CA . TRP B 1 316 ? 39.152 -35.755 30.954 1.00 14.40 316 TRP B CA 1
ATOM 7537 C C . TRP B 1 316 ? 40.294 -34.966 31.581 1.00 14.22 316 TRP B C 1
ATOM 7538 O O . TRP B 1 316 ? 41.459 -35.199 31.267 1.00 15.30 316 TRP B O 1
ATOM 7549 N N . ILE B 1 317 ? 39.974 -34.050 32.488 1.00 14.26 317 ILE B N 1
ATOM 7550 C CA . ILE B 1 317 ? 41.024 -33.289 33.155 1.00 15.41 317 ILE B CA 1
ATOM 7551 C C . ILE B 1 317 ? 41.718 -34.189 34.179 1.00 16.88 317 ILE B C 1
ATOM 7552 O O . ILE B 1 317 ? 42.944 -34.324 34.184 1.00 17.27 317 ILE B O 1
ATOM 7557 N N . ARG B 1 318 ? 40.919 -34.806 35.043 1.00 17.73 318 ARG B N 1
ATOM 7558 C CA . ARG B 1 318 ? 41.450 -35.674 36.087 1.00 18.97 318 ARG B CA 1
ATOM 7559 C C . ARG B 1 318 ? 42.227 -36.872 35.553 1.00 18.85 318 ARG B C 1
ATOM 7560 O O . ARG B 1 318 ? 43.332 -37.149 36.012 1.00 20.26 318 ARG B O 1
ATOM 7568 N N . GLU B 1 319 ? 41.649 -37.571 34.583 1.00 19.12 319 GLU B N 1
ATOM 7569 C CA . GLU B 1 319 ? 42.274 -38.762 34.017 1.00 20.56 319 GLU B CA 1
ATOM 7570 C C . GLU B 1 319 ? 43.364 -38.540 32.975 1.00 20.67 319 GLU B C 1
ATOM 7571 O O . GLU B 1 319 ? 44.314 -39.323 32.897 1.00 19.43 319 GLU B O 1
ATOM 7577 N N . PHE B 1 320 ? 43.241 -37.482 32.178 1.00 17.53 320 PHE B N 1
ATOM 7578 C CA . PHE B 1 320 ? 44.224 -37.231 31.133 1.00 18.46 320 PHE B CA 1
ATOM 7579 C C . PHE B 1 320 ? 45.051 -35.968 31.308 1.00 18.05 320 PHE B C 1
ATOM 7580 O O . PHE B 1 320 ? 45.992 -35.724 30.553 1.00 18.16 320 PHE B O 1
ATOM 7588 N N . ASP B 1 321 ? 44.698 -35.167 32.306 1.00 16.29 321 ASP B N 1
ATOM 7589 C CA . ASP B 1 321 ? 45.437 -33.949 32.594 1.00 14.96 321 ASP B CA 1
ATOM 7590 C C . ASP B 1 321 ? 45.421 -32.944 31.439 1.00 13.35 321 ASP B C 1
ATOM 7591 O O . ASP B 1 321 ? 46.446 -32.327 31.153 1.00 13.22 321 ASP B O 1
ATOM 7596 N N . ILE B 1 322 ? 44.281 -32.778 30.770 1.00 13.70 322 ILE B N 1
ATOM 7597 C CA . ILE B 1 322 ? 44.218 -31.808 29.672 1.00 14.37 322 ILE B CA 1
ATOM 7598 C C . ILE B 1 322 ? 44.386 -30.416 30.271 1.00 15.27 322 ILE B C 1
ATOM 7599 O O . ILE B 1 322 ? 44.176 -30.225 31.471 1.00 13.36 322 ILE B O 1
ATOM 7604 N N . ASP B 1 323 ? 44.749 -29.446 29.437 1.00 14.15 323 ASP B N 1
ATOM 7605 C CA . ASP B 1 323 ? 44.998 -28.094 29.917 1.00 13.88 323 ASP B CA 1
ATOM 7606 C C . ASP B 1 323 ? 43.961 -27.046 29.554 1.00 14.22 323 ASP B C 1
ATOM 7607 O O . ASP B 1 323 ? 44.097 -25.875 29.923 1.00 13.99 323 ASP B O 1
ATOM 7612 N N . GLY B 1 324 ? 42.927 -27.455 28.832 1.00 13.36 324 GLY B N 1
ATOM 7613 C CA . GLY B 1 324 ? 41.901 -26.504 28.460 1.00 13.16 324 GLY B CA 1
ATOM 7614 C C . GLY B 1 324 ? 40.664 -27.138 27.866 1.00 13.24 324 GLY B C 1
ATOM 7615 O O . GLY B 1 324 ? 40.688 -28.282 27.415 1.00 14.28 324 GLY B O 1
ATOM 7616 N N . TRP B 1 325 ? 39.574 -26.382 27.889 1.00 12.15 325 TRP B N 1
ATOM 7617 C CA . TRP B 1 325 ? 38.303 -26.813 27.327 1.00 12.74 325 TRP B CA 1
ATOM 7618 C C . TRP B 1 325 ? 37.809 -25.679 26.436 1.00 12.74 325 TRP B C 1
ATOM 7619 O O . TRP B 1 325 ? 37.636 -24.556 26.907 1.00 10.73 325 TRP B O 1
ATOM 7630 N N . ARG B 1 326 ? 37.621 -25.967 25.150 1.00 12.00 326 ARG B N 1
ATOM 7631 C CA . ARG B 1 326 ? 37.084 -24.992 24.203 1.00 12.93 326 ARG B CA 1
ATOM 7632 C C . ARG B 1 326 ? 35.597 -25.349 24.170 1.00 12.78 326 ARG B C 1
ATOM 7633 O O . ARG B 1 326 ? 35.228 -26.479 23.825 1.00 11.78 326 ARG B O 1
ATOM 7641 N N . LEU B 1 327 ? 34.752 -24.389 24.534 1.00 11.17 327 LEU B N 1
ATOM 7642 C CA . LEU B 1 327 ? 33.310 -24.610 24.627 1.00 10.76 327 LEU B CA 1
ATOM 7643 C C . LEU B 1 327 ? 32.495 -24.298 23.377 1.00 12.42 327 LEU B C 1
ATOM 7644 O O . LEU B 1 327 ? 32.234 -23.139 23.064 1.00 9.53 327 LEU B O 1
ATOM 7649 N N . ASP B 1 328 ? 32.070 -25.350 22.687 1.00 11.80 328 ASP B N 1
ATOM 7650 C CA . ASP B 1 328 ? 31.279 -25.224 21.467 1.00 13.36 328 ASP B CA 1
ATOM 7651 C C . ASP B 1 328 ? 29.957 -24.489 21.716 1.00 12.95 328 ASP B C 1
ATOM 7652 O O . ASP B 1 328 ? 29.243 -24.791 22.673 1.00 12.07 328 ASP B O 1
ATOM 7657 N N . VAL B 1 329 ? 29.643 -23.524 20.850 1.00 11.39 329 VAL B N 1
ATOM 7658 C CA . VAL B 1 329 ? 28.411 -22.738 20.958 1.00 11.48 329 VAL B CA 1
ATOM 7659 C C . VAL B 1 329 ? 28.125 -22.423 22.429 1.00 11.10 329 VAL B C 1
ATOM 7660 O O . VAL B 1 329 ? 27.016 -22.640 22.930 1.00 11.62 329 VAL B O 1
ATOM 7664 N N . ALA B 1 330 ? 29.142 -21.902 23.111 1.00 11.96 330 ALA B N 1
ATOM 7665 C CA . ALA B 1 330 ? 29.052 -21.579 24.533 1.00 11.37 330 ALA B CA 1
ATOM 7666 C C . ALA B 1 330 ? 27.984 -20.555 24.897 1.00 12.23 330 ALA B C 1
ATOM 7667 O O . ALA B 1 330 ? 27.396 -20.630 25.979 1.00 11.66 330 ALA B O 1
ATOM 7669 N N . ASN B 1 331 ? 27.733 -19.602 24.001 1.00 10.48 331 ASN B N 1
ATOM 7670 C CA . ASN B 1 331 ? 26.747 -18.560 24.260 1.00 10.50 331 ASN B CA 1
ATOM 7671 C C . ASN B 1 331 ? 25.299 -19.039 24.348 1.00 12.05 331 ASN B C 1
ATOM 7672 O O . ASN B 1 331 ? 24.443 -18.320 24.856 1.00 11.25 331 ASN B O 1
ATOM 7677 N N . GLU B 1 332 ? 25.015 -20.247 23.873 1.00 10.41 332 GLU B N 1
ATOM 7678 C CA . GLU B 1 332 ? 23.643 -20.743 23.927 1.00 12.34 332 GLU B CA 1
ATOM 7679 C C . GLU B 1 332 ? 23.303 -21.599 25.156 1.00 12.75 332 GLU B C 1
ATOM 7680 O O . GLU B 1 332 ? 22.193 -22.124 25.273 1.00 12.78 332 GLU B O 1
ATOM 7686 N N . ILE B 1 333 ? 24.261 -21.717 26.071 1.00 13.31 333 ILE B N 1
ATOM 7687 C CA . ILE B 1 333 ? 24.065 -22.459 27.319 1.00 13.03 333 ILE B CA 1
ATOM 7688 C C . ILE B 1 333 ? 23.927 -21.406 28.426 1.00 13.39 333 ILE B C 1
ATOM 7689 O O . ILE B 1 333 ? 24.573 -20.362 28.364 1.00 12.87 333 ILE B O 1
ATOM 7694 N N . ASP B 1 334 ? 23.094 -21.671 29.431 1.00 13.08 334 ASP B N 1
ATOM 7695 C CA . ASP B 1 334 ? 22.876 -20.695 30.502 1.00 13.70 334 ASP B CA 1
ATOM 7696 C C . ASP B 1 334 ? 24.088 -20.348 31.370 1.00 12.20 334 ASP B C 1
ATOM 7697 O O . ASP B 1 334 ? 24.991 -21.160 31.568 1.00 11.75 334 ASP B O 1
ATOM 7702 N N . HIS B 1 335 ? 24.089 -19.125 31.893 1.00 11.65 335 HIS B N 1
ATOM 7703 C CA . HIS B 1 335 ? 25.177 -18.648 32.738 1.00 11.07 335 HIS B CA 1
ATOM 7704 C C . HIS B 1 335 ? 25.298 -19.453 34.029 1.00 12.92 335 HIS B C 1
ATOM 7705 O O . HIS B 1 335 ? 26.402 -19.669 34.530 1.00 12.96 335 HIS B O 1
ATOM 7712 N N . GLU B 1 336 ? 24.166 -19.890 34.574 1.00 14.37 336 GLU B N 1
ATOM 7713 C CA . GLU B 1 336 ? 24.206 -20.661 35.812 1.00 16.52 336 GLU B CA 1
ATOM 7714 C C . GLU B 1 336 ? 25.085 -21.891 35.605 1.00 15.76 336 GLU B C 1
ATOM 7715 O O . GLU B 1 336 ? 25.923 -22.210 36.446 1.00 15.50 336 GLU B O 1
ATOM 7721 N N . PHE B 1 337 ? 24.915 -22.574 34.475 1.00 14.44 337 PHE B N 1
ATOM 7722 C CA . PHE B 1 337 ? 25.730 -23.754 34.216 1.00 13.43 337 PHE B CA 1
ATOM 7723 C C . PHE B 1 337 ? 27.216 -23.416 34.105 1.00 12.56 337 PHE B C 1
ATOM 7724 O O . PHE B 1 337 ? 28.060 -24.115 34.664 1.00 11.98 337 PHE B O 1
ATOM 7732 N N . TRP B 1 338 ? 27.543 -22.346 33.390 1.00 11.52 338 TRP B N 1
ATOM 7733 C CA . TRP B 1 338 ? 28.941 -21.965 33.227 1.00 12.32 338 TRP B CA 1
ATOM 7734 C C . TRP B 1 338 ? 29.626 -21.606 34.544 1.00 11.58 338 TRP B C 1
ATOM 7735 O O . TRP B 1 338 ? 30.835 -21.795 34.686 1.00 11.70 338 TRP B O 1
ATOM 7746 N N . ARG B 1 339 ? 28.862 -21.092 35.504 1.00 12.23 339 ARG B N 1
ATOM 7747 C CA . ARG B 1 339 ? 29.429 -20.740 36.804 1.00 12.46 339 ARG B CA 1
ATOM 7748 C C . ARG B 1 339 ? 29.790 -22.021 37.551 1.00 13.60 339 ARG B C 1
ATOM 7749 O O . ARG B 1 339 ? 30.840 -22.097 38.189 1.00 13.72 339 ARG B O 1
ATOM 7757 N N . GLU B 1 340 ? 28.921 -23.026 37.470 1.00 13.19 340 GLU B N 1
ATOM 7758 C CA . GLU B 1 340 ? 29.188 -24.303 38.125 1.00 15.03 340 GLU B CA 1
ATOM 7759 C C . GLU B 1 340 ? 30.347 -24.990 37.417 1.00 15.02 340 GLU B C 1
ATOM 7760 O O . GLU B 1 340 ? 31.204 -25.606 38.054 1.00 14.72 340 GLU B O 1
ATOM 7766 N N . PHE B 1 341 ? 30.356 -24.883 36.090 1.00 13.38 341 PHE B N 1
ATOM 7767 C CA . PHE B 1 341 ? 31.412 -25.469 35.272 1.00 12.96 341 PHE B CA 1
ATOM 7768 C C . PHE B 1 341 ? 32.759 -24.914 35.725 1.00 11.20 341 PHE B C 1
ATOM 7769 O O . PHE B 1 341 ? 33.698 -25.665 35.974 1.00 11.44 341 PHE B O 1
ATOM 7777 N N . ARG B 1 342 ? 32.859 -23.594 35.840 1.00 11.42 342 ARG B N 1
ATOM 7778 C CA . ARG B 1 342 ? 34.119 -22.997 36.252 1.00 9.90 342 ARG B CA 1
ATOM 7779 C C . ARG B 1 342 ? 34.516 -23.446 37.653 1.00 11.96 342 ARG B C 1
ATOM 7780 O O . ARG B 1 342 ? 35.662 -23.819 37.892 1.00 11.90 342 ARG B O 1
ATOM 7788 N N . GLN B 1 343 ? 33.566 -23.408 38.581 1.00 14.37 343 GLN B N 1
ATOM 7789 C CA . GLN B 1 343 ? 33.847 -23.807 39.954 1.00 16.16 343 GLN B CA 1
ATOM 7790 C C . GLN B 1 343 ? 34.468 -25.197 40.021 1.00 15.59 343 GLN B C 1
ATOM 7791 O O . GLN B 1 343 ? 35.530 -25.378 40.610 1.00 15.27 343 GLN B O 1
ATOM 7797 N N . GLU B 1 344 ? 33.817 -26.176 39.403 1.00 16.23 344 GLU B N 1
ATOM 7798 C CA . GLU B 1 344 ? 34.326 -27.540 39.421 1.00 16.59 344 GLU B CA 1
ATOM 7799 C C . GLU B 1 344 ? 35.654 -27.733 38.692 1.00 16.80 344 GLU B C 1
ATOM 7800 O O . GLU B 1 344 ? 36.568 -28.373 39.214 1.00 15.46 344 GLU B O 1
ATOM 7806 N N . VAL B 1 345 ? 35.776 -27.171 37.494 1.00 15.18 345 VAL B N 1
ATOM 7807 C CA . VAL B 1 345 ? 37.010 -27.305 36.734 1.00 14.58 345 VAL B CA 1
ATOM 7808 C C . VAL B 1 345 ? 38.205 -26.649 37.425 1.00 15.00 345 VAL B C 1
ATOM 7809 O O . VAL B 1 345 ? 39.283 -27.242 37.511 1.00 15.72 345 VAL B O 1
ATOM 7813 N N . LYS B 1 346 ? 38.016 -25.433 37.926 1.00 13.61 346 LYS B N 1
ATOM 7814 C CA . LYS B 1 346 ? 39.096 -24.715 38.593 1.00 14.35 346 LYS B CA 1
ATOM 7815 C C . LYS B 1 346 ? 39.476 -25.345 39.932 1.00 14.05 346 LYS B C 1
ATOM 7816 O O . LYS B 1 346 ? 40.639 -25.308 40.332 1.00 14.61 346 LYS B O 1
ATOM 7822 N N . ALA B 1 347 ? 38.500 -25.919 40.627 1.00 15.83 347 ALA B N 1
ATOM 7823 C CA . ALA B 1 347 ? 38.782 -26.562 41.907 1.00 14.98 347 ALA B CA 1
ATOM 7824 C C . ALA B 1 347 ? 39.694 -27.763 41.660 1.00 16.14 347 ALA B C 1
ATOM 7825 O O . ALA B 1 347 ? 40.600 -28.045 42.446 1.00 15.33 347 ALA B O 1
ATOM 7827 N N . LEU B 1 348 ? 39.454 -28.453 40.547 1.00 16.20 348 LEU B N 1
ATOM 7828 C CA . LEU B 1 348 ? 40.228 -29.630 40.167 1.00 15.91 348 LEU B CA 1
ATOM 7829 C C . LEU B 1 348 ? 41.623 -29.276 39.649 1.00 16.86 348 LEU B C 1
ATOM 7830 O O . LEU B 1 348 ? 42.623 -29.869 40.066 1.00 16.57 348 LEU B O 1
ATOM 7835 N N . LYS B 1 349 ? 41.685 -28.307 38.739 1.00 15.45 349 LYS B N 1
ATOM 7836 C CA . LYS B 1 349 ? 42.946 -27.869 38.149 1.00 16.09 349 LYS B CA 1
ATOM 7837 C C . LYS B 1 349 ? 42.829 -26.383 37.804 1.00 17.46 349 LYS B C 1
ATOM 7838 O O . LYS B 1 349 ? 42.350 -26.023 36.731 1.00 17.83 349 LYS B O 1
ATOM 7844 N N . PRO B 1 350 ? 43.271 -25.499 38.714 1.00 18.78 350 PRO B N 1
ATOM 7845 C CA . PRO B 1 350 ? 43.198 -24.053 38.483 1.00 18.77 350 PRO B CA 1
ATOM 7846 C C . PRO B 1 350 ? 43.832 -23.570 37.182 1.00 19.39 350 PRO B C 1
ATOM 7847 O O . PRO B 1 350 ? 43.457 -22.522 36.657 1.00 18.83 350 PRO B O 1
ATOM 7851 N N . ASP B 1 351 ? 44.775 -24.347 36.658 1.00 18.17 351 ASP B N 1
ATOM 7852 C CA . ASP B 1 351 ? 45.471 -23.999 35.425 1.00 20.21 351 ASP B CA 1
ATOM 7853 C C . ASP B 1 351 ? 44.688 -24.232 34.135 1.00 18.50 351 ASP B C 1
ATOM 7854 O O . ASP B 1 351 ? 45.094 -23.750 33.082 1.00 18.69 351 ASP B O 1
ATOM 7859 N N . VAL B 1 352 ? 43.580 -24.965 34.203 1.00 17.38 352 VAL B N 1
ATOM 7860 C CA . VAL B 1 352 ? 42.796 -25.224 32.998 1.00 15.61 352 VAL B CA 1
ATOM 7861 C C . VAL B 1 352 ? 42.225 -23.940 32.390 1.00 15.80 352 VAL B C 1
ATOM 7862 O O . VAL B 1 352 ? 41.609 -23.124 33.078 1.00 14.03 352 VAL B O 1
ATOM 7866 N N . TYR B 1 353 ? 42.446 -23.780 31.090 1.00 13.29 353 TYR B N 1
ATOM 7867 C CA . TYR B 1 353 ? 41.987 -22.622 30.329 1.00 11.46 353 TYR B CA 1
ATOM 7868 C C . TYR B 1 353 ? 40.553 -22.879 29.866 1.00 11.76 353 TYR B C 1
ATOM 7869 O O . TYR B 1 353 ? 40.270 -23.909 29.261 1.00 10.84 353 TYR B O 1
ATOM 7878 N N . ILE B 1 354 ? 39.647 -21.952 30.168 1.00 9.25 354 ILE B N 1
ATOM 7879 C CA . ILE B 1 354 ? 38.251 -22.099 29.764 1.00 9.04 354 ILE B CA 1
ATOM 7880 C C . ILE B 1 354 ? 37.967 -21.093 28.653 1.00 10.07 354 ILE B C 1
ATOM 7881 O O . ILE B 1 354 ? 37.856 -19.891 28.895 1.00 8.28 354 ILE B O 1
ATOM 7886 N N . LEU B 1 355 ? 37.858 -21.611 27.433 1.00 9.46 355 LEU B N 1
ATOM 7887 C CA . LEU B 1 355 ? 37.636 -20.803 26.237 1.00 9.91 355 LEU B CA 1
ATOM 7888 C C . LEU B 1 355 ? 36.262 -21.057 25.628 1.00 9.95 355 LEU B C 1
ATOM 7889 O O . LEU B 1 355 ? 35.953 -22.177 25.233 1.00 12.51 355 LEU B O 1
ATOM 7894 N N . GLY B 1 356 ? 35.446 -20.012 25.535 1.00 9.57 356 GLY B N 1
ATOM 7895 C CA . GLY B 1 356 ? 34.117 -20.177 24.976 1.00 9.62 356 GLY B CA 1
ATOM 7896 C C . GLY B 1 356 ? 34.033 -19.796 23.510 1.00 11.14 356 GLY B C 1
ATOM 7897 O O . GLY B 1 356 ? 34.663 -18.825 23.080 1.00 10.31 356 GLY B O 1
ATOM 7898 N N . GLU B 1 357 ? 33.287 -20.569 22.727 1.00 8.66 357 GLU B N 1
ATOM 7899 C CA . GLU B 1 357 ? 33.135 -20.214 21.327 1.00 11.02 357 GLU B CA 1
ATOM 7900 C C . GLU B 1 357 ? 31.968 -19.251 21.234 1.00 9.47 357 GLU B C 1
ATOM 7901 O O . GLU B 1 357 ? 30.805 -19.659 21.271 1.00 8.69 357 GLU B O 1
ATOM 7907 N N . ILE B 1 358 ? 32.294 -17.968 21.153 1.00 11.16 358 ILE B N 1
ATOM 7908 C CA . ILE B 1 358 ? 31.304 -16.909 21.022 1.00 10.47 358 ILE B CA 1
ATOM 7909 C C . ILE B 1 358 ? 31.910 -15.946 20.001 1.00 10.90 358 ILE B C 1
ATOM 7910 O O . ILE B 1 358 ? 32.998 -15.415 20.214 1.00 9.76 358 ILE B O 1
ATOM 7915 N N . TRP B 1 359 ? 31.216 -15.749 18.885 1.00 11.40 359 TRP B N 1
ATOM 7916 C CA . TRP B 1 359 ? 31.711 -14.889 17.808 1.00 11.81 359 TRP B CA 1
ATOM 7917 C C . TRP B 1 359 ? 31.421 -13.407 17.994 1.00 12.43 359 TRP B C 1
ATOM 7918 O O . TRP B 1 359 ? 32.011 -12.567 17.312 1.00 11.63 359 TRP B O 1
ATOM 7929 N N . HIS B 1 360 ? 30.509 -13.091 18.906 1.00 12.12 360 HIS B N 1
ATOM 7930 C CA . HIS B 1 360 ? 30.122 -11.707 19.164 1.00 12.23 360 HIS B CA 1
ATOM 7931 C C . HIS B 1 360 ? 30.642 -11.202 20.506 1.00 11.97 360 HIS B C 1
ATOM 7932 O O . HIS B 1 360 ? 31.362 -11.910 21.208 1.00 13.64 360 HIS B O 1
ATOM 7939 N N . ASP B 1 361 ? 30.283 -9.964 20.836 1.00 11.08 361 ASP B N 1
ATOM 7940 C CA . ASP B 1 361 ? 30.661 -9.323 22.098 1.00 11.15 361 ASP B CA 1
ATOM 7941 C C . ASP B 1 361 ? 30.335 -10.306 23.230 1.00 10.67 361 ASP B C 1
ATOM 7942 O O . ASP B 1 361 ? 29.184 -10.700 23.392 1.00 9.20 361 ASP B O 1
ATOM 7947 N N . ALA B 1 362 ? 31.337 -10.694 24.015 1.00 10.52 362 ALA B N 1
ATOM 7948 C CA . ALA B 1 362 ? 31.107 -11.666 25.088 1.00 10.24 362 ALA B CA 1
ATOM 7949 C C . ALA B 1 362 ? 31.299 -11.157 26.516 1.00 10.44 362 ALA B C 1
ATOM 7950 O O . ALA B 1 362 ? 31.538 -11.949 27.433 1.00 8.54 362 ALA B O 1
ATOM 7952 N N . MET B 1 363 ? 31.176 -9.851 26.715 1.00 9.57 363 MET B N 1
ATOM 7953 C CA . MET B 1 363 ? 31.367 -9.275 28.042 1.00 10.22 363 MET B CA 1
ATOM 7954 C C . MET B 1 363 ? 30.639 -10.030 29.163 1.00 9.94 363 MET B C 1
ATOM 7955 O O . MET B 1 363 ? 31.221 -10.280 30.217 1.00 10.83 363 MET B O 1
ATOM 7960 N N . PRO B 1 364 ? 29.365 -10.411 28.951 1.00 9.72 364 PRO B N 1
ATOM 7961 C CA . PRO B 1 364 ? 28.611 -11.134 29.983 1.00 10.02 364 PRO B CA 1
ATOM 7962 C C . PRO B 1 364 ? 29.250 -12.430 30.484 1.00 10.93 364 PRO B C 1
ATOM 7963 O O . PRO B 1 364 ? 28.968 -12.872 31.598 1.00 11.84 364 PRO B O 1
ATOM 7967 N N . TRP B 1 365 ? 30.103 -13.035 29.661 1.00 11.47 365 TRP B N 1
ATOM 7968 C CA . TRP B 1 365 ? 30.774 -14.289 30.011 1.00 10.09 365 TRP B CA 1
ATOM 7969 C C . TRP B 1 365 ? 32.216 -14.071 30.469 1.00 10.85 365 TRP B C 1
ATOM 7970 O O . TRP B 1 365 ? 32.913 -15.027 30.819 1.00 10.72 365 TRP B O 1
ATOM 7981 N N . LEU B 1 366 ? 32.659 -12.816 30.478 1.00 9.65 366 LEU B N 1
ATOM 7982 C CA . LEU B 1 366 ? 34.034 -12.500 30.839 1.00 10.05 366 LEU B CA 1
ATOM 7983 C C . LEU B 1 366 ? 34.193 -11.593 32.053 1.00 11.80 366 LEU B C 1
ATOM 7984 O O . LEU B 1 366 ? 35.131 -10.801 32.119 1.00 12.18 366 LEU B O 1
ATOM 7989 N N . ARG B 1 367 ? 33.288 -11.714 33.017 1.00 12.19 367 ARG B N 1
ATOM 7990 C CA . ARG B 1 367 ? 33.368 -10.898 34.218 1.00 13.19 367 ARG B CA 1
ATOM 7991 C C . ARG B 1 367 ? 34.185 -11.582 35.303 1.00 14.18 367 ARG B C 1
ATOM 7992 O O . ARG B 1 367 ? 34.366 -11.032 36.388 1.00 15.94 367 ARG B O 1
ATOM 8000 N N . GLY B 1 368 ? 34.673 -12.785 35.005 1.00 12.26 368 GLY B N 1
ATOM 8001 C CA . GLY B 1 368 ? 35.497 -13.515 35.956 1.00 13.29 368 GLY B CA 1
ATOM 8002 C C . GLY B 1 368 ? 34.883 -14.751 36.585 1.00 12.24 368 GLY B C 1
ATOM 8003 O O . GLY B 1 368 ? 35.598 -15.599 37.131 1.00 13.98 368 GLY B O 1
ATOM 8004 N N . ASP B 1 369 ? 33.564 -14.867 36.504 1.00 11.06 369 ASP B N 1
ATOM 8005 C CA . ASP B 1 369 ? 32.867 -15.998 37.098 1.00 11.33 369 ASP B CA 1
ATOM 8006 C C . ASP B 1 369 ? 32.586 -17.132 36.115 1.00 11.42 369 ASP B C 1
ATOM 8007 O O . ASP B 1 369 ? 32.042 -18.174 36.497 1.00 10.76 369 ASP B O 1
ATOM 8012 N N . GLN B 1 370 ? 32.965 -16.945 34.857 1.00 10.70 370 GLN B N 1
ATOM 8013 C CA . GLN B 1 370 ? 32.706 -17.976 33.865 1.00 11.74 370 GLN B CA 1
ATOM 8014 C C . GLN B 1 370 ? 33.898 -18.367 32.993 1.00 10.94 370 GLN B C 1
ATOM 8015 O O . GLN B 1 370 ? 34.646 -19.274 33.356 1.00 10.24 370 GLN B O 1
ATOM 8021 N N . PHE B 1 371 ? 34.097 -17.688 31.865 1.00 11.02 371 PHE B N 1
ATOM 8022 C CA . PHE B 1 371 ? 35.203 -18.041 30.969 1.00 10.37 371 PHE B CA 1
ATOM 8023 C C . PHE B 1 371 ? 36.479 -17.248 31.205 1.00 11.70 371 PHE B C 1
ATOM 8024 O O . PHE B 1 371 ? 36.461 -16.194 31.841 1.00 12.27 371 PHE B O 1
ATOM 8032 N N . ASP B 1 372 ? 37.587 -17.763 30.674 1.00 11.16 372 ASP B N 1
ATOM 8033 C CA . ASP B 1 372 ? 38.880 -17.086 30.767 1.00 10.22 372 ASP B CA 1
ATOM 8034 C C . ASP B 1 372 ? 39.061 -16.304 29.474 1.00 10.91 372 ASP B C 1
ATOM 8035 O O . ASP B 1 372 ? 39.840 -15.350 29.406 1.00 11.28 372 ASP B O 1
ATOM 8040 N N . ALA B 1 373 ? 38.330 -16.722 28.446 1.00 9.89 373 ALA B N 1
ATOM 8041 C CA . ALA B 1 373 ? 38.419 -16.078 27.143 1.00 10.58 373 ALA B CA 1
ATOM 8042 C C . ALA B 1 373 ? 37.385 -16.623 26.172 1.00 10.03 373 ALA B C 1
ATOM 8043 O O . ALA B 1 373 ? 36.645 -17.548 26.490 1.00 9.98 373 ALA B O 1
ATOM 8045 N N . VAL B 1 374 ? 37.334 -16.021 24.988 1.00 11.47 374 VAL B N 1
ATOM 8046 C CA . VAL B 1 374 ? 36.436 -16.467 23.932 1.00 11.21 374 VAL B CA 1
ATOM 8047 C C . VAL B 1 374 ? 37.236 -16.434 22.638 1.00 11.49 374 VAL B C 1
ATOM 8048 O O . VAL B 1 374 ? 38.268 -15.767 22.565 1.00 12.63 374 VAL B O 1
ATOM 8052 N N . MET B 1 375 ? 36.788 -17.182 21.635 1.00 12.09 375 MET B N 1
ATOM 8053 C CA . MET B 1 375 ? 37.453 -17.173 20.341 1.00 11.17 375 MET B CA 1
ATOM 8054 C C . MET B 1 375 ? 37.150 -15.778 19.796 1.00 11.91 375 MET B C 1
ATOM 8055 O O . MET B 1 375 ? 35.994 -15.428 19.541 1.00 12.18 375 MET B O 1
ATOM 8060 N N . ASN B 1 376 ? 38.200 -14.983 19.643 1.00 12.14 376 ASN B N 1
ATOM 8061 C CA . ASN B 1 376 ? 38.070 -13.596 19.211 1.00 10.83 376 ASN B CA 1
ATOM 8062 C C . ASN B 1 376 ? 37.831 -13.381 17.724 1.00 12.31 376 ASN B C 1
ATOM 8063 O O . ASN B 1 376 ? 38.672 -12.811 17.025 1.00 13.24 376 ASN B O 1
ATOM 8068 N N . TYR B 1 377 ? 36.670 -13.817 17.248 1.00 11.70 377 TYR B N 1
ATOM 8069 C CA . TYR B 1 377 ? 36.317 -13.656 15.846 1.00 11.45 377 TYR B CA 1
ATOM 8070 C C . TYR B 1 377 ? 36.146 -12.193 15.421 1.00 12.79 377 TYR B C 1
ATOM 8071 O O . TYR B 1 377 ? 36.282 -11.870 14.240 1.00 11.20 377 TYR B O 1
ATOM 8080 N N . PRO B 1 378 ? 35.817 -11.290 16.366 1.00 12.73 378 PRO B N 1
ATOM 8081 C CA . PRO B 1 378 ? 35.679 -9.898 15.923 1.00 12.46 378 PRO B CA 1
ATOM 8082 C C . PRO B 1 378 ? 37.051 -9.365 15.487 1.00 12.71 378 PRO B C 1
ATOM 8083 O O . PRO B 1 378 ? 37.151 -8.494 14.625 1.00 12.40 378 PRO B O 1
ATOM 8087 N N . PHE B 1 379 ? 38.105 -9.895 16.101 1.00 13.05 379 PHE B N 1
ATOM 8088 C CA . PHE B 1 379 ? 39.479 -9.520 15.767 1.00 12.69 379 PHE B CA 1
ATOM 8089 C C . PHE B 1 379 ? 39.757 -10.077 14.372 1.00 13.68 379 PHE B C 1
ATOM 8090 O O . PHE B 1 379 ? 40.324 -9.394 13.513 1.00 12.58 379 PHE B O 1
ATOM 8098 N N . THR B 1 380 ? 39.329 -11.316 14.152 1.00 12.27 380 THR B N 1
ATOM 8099 C CA . THR B 1 380 ? 39.512 -11.986 12.870 1.00 11.67 380 THR B CA 1
ATOM 8100 C C . THR B 1 380 ? 38.923 -11.156 11.733 1.00 13.41 380 THR B C 1
ATOM 8101 O O . THR B 1 380 ? 39.570 -10.938 10.711 1.00 13.67 380 THR B O 1
ATOM 8105 N N . ASP B 1 381 ? 37.694 -10.687 11.920 1.00 13.12 381 ASP B N 1
ATOM 8106 C CA . ASP B 1 381 ? 37.021 -9.899 10.896 1.00 13.92 381 ASP B CA 1
ATOM 8107 C C . ASP B 1 381 ? 37.739 -8.584 10.593 1.00 12.77 381 ASP B C 1
ATOM 8108 O O . ASP B 1 381 ? 37.917 -8.222 9.433 1.00 13.97 381 ASP B O 1
ATOM 8113 N N . GLY B 1 382 ? 38.148 -7.871 11.639 1.00 14.72 382 GLY B N 1
ATOM 8114 C CA . GLY B 1 382 ? 38.837 -6.606 11.452 1.00 12.18 382 GLY B CA 1
ATOM 8115 C C . GLY B 1 382 ? 40.171 -6.761 10.743 1.00 13.63 382 GLY B C 1
ATOM 8116 O O . GLY B 1 382 ? 40.472 -6.033 9.792 1.00 10.99 382 GLY B O 1
ATOM 8117 N N . VAL B 1 383 ? 40.973 -7.714 11.207 1.00 11.75 383 VAL B N 1
ATOM 8118 C CA . VAL B 1 383 ? 42.279 -7.965 10.618 1.00 14.00 383 VAL B CA 1
ATOM 8119 C C . VAL B 1 383 ? 42.156 -8.376 9.150 1.00 13.44 383 VAL B C 1
ATOM 8120 O O . VAL B 1 383 ? 42.908 -7.901 8.301 1.00 12.85 383 VAL B O 1
ATOM 8124 N N . LEU B 1 384 ? 41.203 -9.250 8.846 1.00 12.86 384 LEU B N 1
ATOM 8125 C CA . LEU B 1 384 ? 41.024 -9.688 7.464 1.00 13.66 384 LEU B CA 1
ATOM 8126 C C . LEU B 1 384 ? 40.551 -8.548 6.565 1.00 13.82 384 LEU B C 1
ATOM 8127 O O . LEU B 1 384 ? 41.035 -8.393 5.441 1.00 14.56 384 LEU B O 1
ATOM 8132 N N . ARG B 1 385 ? 39.617 -7.738 7.052 1.00 14.13 385 ARG B N 1
ATOM 8133 C CA . ARG B 1 385 ? 39.121 -6.634 6.237 1.00 15.56 385 ARG B CA 1
ATOM 8134 C C . ARG B 1 385 ? 40.234 -5.668 5.832 1.00 16.54 385 ARG B C 1
ATOM 8135 O O . ARG B 1 385 ? 40.199 -5.091 4.742 1.00 14.31 385 ARG B O 1
ATOM 8143 N N . PHE B 1 386 ? 41.232 -5.500 6.693 1.00 14.58 386 PHE B N 1
ATOM 8144 C CA . PHE B 1 386 ? 42.328 -4.598 6.370 1.00 14.78 386 PHE B CA 1
ATOM 8145 C C . PHE B 1 386 ? 43.419 -5.246 5.528 1.00 14.14 386 PHE B C 1
ATOM 8146 O O . PHE B 1 386 ? 43.655 -4.839 4.393 1.00 15.30 386 PHE B O 1
ATOM 8154 N N . PHE B 1 387 ? 44.076 -6.262 6.078 1.00 14.77 387 PHE B N 1
ATOM 8155 C CA . PHE B 1 387 ? 45.176 -6.929 5.381 1.00 14.71 387 PHE B CA 1
ATOM 8156 C C . PHE B 1 387 ? 44.814 -7.833 4.202 1.00 14.37 387 PHE B C 1
ATOM 8157 O O . PHE B 1 387 ? 45.500 -7.822 3.183 1.00 13.84 387 PHE B O 1
ATOM 8165 N N . ALA B 1 388 ? 43.751 -8.615 4.340 1.00 14.19 388 ALA B N 1
ATOM 8166 C CA . ALA B 1 388 ? 43.364 -9.558 3.292 1.00 15.34 388 ALA B CA 1
ATOM 8167 C C . ALA B 1 388 ? 42.456 -9.017 2.195 1.00 16.33 388 ALA B C 1
ATOM 8168 O O . ALA B 1 388 ? 42.771 -9.128 1.010 1.00 17.33 388 ALA B O 1
ATOM 8170 N N . LYS B 1 389 ? 41.326 -8.446 2.588 1.00 16.09 389 LYS B N 1
ATOM 8171 C CA . LYS B 1 389 ? 40.368 -7.917 1.626 1.00 18.35 389 LYS B CA 1
ATOM 8172 C C . LYS B 1 389 ? 40.665 -6.485 1.206 1.00 18.32 389 LYS B C 1
ATOM 8173 O O . LYS B 1 389 ? 40.215 -6.037 0.152 1.00 18.37 389 LYS B O 1
ATOM 8179 N N . GLU B 1 390 ? 41.430 -5.774 2.029 1.00 17.55 390 GLU B N 1
ATOM 8180 C CA . GLU B 1 390 ? 41.766 -4.382 1.761 1.00 18.69 390 GLU B CA 1
ATOM 8181 C C . GLU B 1 390 ? 40.481 -3.576 1.558 1.00 19.98 390 GLU B C 1
ATOM 8182 O O . GLU B 1 390 ? 40.401 -2.720 0.671 1.00 18.88 390 GLU B O 1
ATOM 8188 N N . GLU B 1 391 ? 39.481 -3.849 2.394 1.00 19.83 391 GLU B N 1
ATOM 8189 C CA . GLU B 1 391 ? 38.191 -3.167 2.308 1.00 21.18 391 GLU B CA 1
ATOM 8190 C C . GLU B 1 391 ? 38.089 -1.956 3.227 1.00 21.69 391 GLU B C 1
ATOM 8191 O O . GLU B 1 391 ? 37.091 -1.235 3.203 1.00 22.53 391 GLU B O 1
ATOM 8197 N N . ILE B 1 392 ? 39.108 -1.743 4.050 1.00 19.61 392 ILE B N 1
ATOM 8198 C CA . ILE B 1 392 ? 39.118 -0.602 4.955 1.00 17.73 392 ILE B CA 1
ATOM 8199 C C . ILE B 1 392 ? 40.513 0.008 4.995 1.00 17.74 392 ILE B C 1
ATOM 8200 O O . ILE B 1 392 ? 41.498 -0.660 4.684 1.00 17.29 392 ILE B O 1
ATOM 8205 N N . SER B 1 393 ? 40.585 1.282 5.368 1.00 16.61 393 SER B N 1
ATOM 8206 C CA . SER B 1 393 ? 41.851 1.999 5.441 1.00 15.73 393 SER B CA 1
ATOM 8207 C C . SER B 1 393 ? 42.618 1.666 6.713 1.00 15.11 393 SER B C 1
ATOM 8208 O O . SER B 1 393 ? 42.090 1.025 7.623 1.00 13.78 393 SER B O 1
ATOM 8211 N N . ALA B 1 394 ? 43.869 2.112 6.773 1.00 14.10 394 ALA B N 1
ATOM 8212 C CA . ALA B 1 394 ? 44.698 1.880 7.946 1.00 16.06 394 ALA B CA 1
ATOM 8213 C C . ALA B 1 394 ? 44.073 2.630 9.122 1.00 16.45 394 ALA B C 1
ATOM 8214 O O . ALA B 1 394 ? 44.140 2.183 10.269 1.00 16.50 394 ALA B O 1
ATOM 8216 N N . ARG B 1 395 ? 43.464 3.774 8.821 1.00 17.30 395 ARG B N 1
ATOM 8217 C CA . ARG B 1 395 ? 42.812 4.598 9.836 1.00 18.04 395 ARG B CA 1
ATOM 8218 C C . ARG B 1 395 ? 41.602 3.864 10.405 1.00 17.18 395 ARG B C 1
ATOM 8219 O O . ARG B 1 395 ? 41.425 3.783 11.622 1.00 15.76 395 ARG B O 1
ATOM 8227 N N . GLN B 1 396 ? 40.774 3.331 9.512 1.00 16.02 396 GLN B N 1
ATOM 8228 C CA . GLN B 1 396 ? 39.576 2.608 9.912 1.00 15.73 396 GLN B CA 1
ATOM 8229 C C . GLN B 1 396 ? 39.941 1.323 10.654 1.00 15.00 396 GLN B C 1
ATOM 8230 O O . GLN B 1 396 ? 39.233 0.910 11.569 1.00 14.97 396 GLN B O 1
ATOM 8236 N N . PHE B 1 397 ? 41.048 0.695 10.264 1.00 13.66 397 PHE B N 1
ATOM 8237 C CA . PHE B 1 397 ? 41.492 -0.531 10.933 1.00 14.19 397 PHE B CA 1
ATOM 8238 C C . PHE B 1 397 ? 41.911 -0.197 12.364 1.00 13.72 397 PHE B C 1
ATOM 8239 O O . PHE B 1 397 ? 41.569 -0.909 13.310 1.00 13.60 397 PHE B O 1
ATOM 8247 N N . ALA B 1 398 ? 42.664 0.889 12.518 1.00 14.18 398 ALA B N 1
ATOM 8248 C CA . ALA B 1 398 ? 43.106 1.318 13.840 1.00 14.15 398 ALA B CA 1
ATOM 8249 C C . ALA B 1 398 ? 41.873 1.559 14.709 1.00 13.87 398 ALA B C 1
ATOM 8250 O O . ALA B 1 398 ? 41.816 1.120 15.856 1.00 13.98 398 ALA B O 1
ATOM 8252 N N . ASN B 1 399 ? 40.885 2.255 14.154 1.00 14.78 399 ASN B N 1
ATOM 8253 C CA . ASN B 1 399 ? 39.656 2.542 14.887 1.00 14.14 399 ASN B CA 1
ATOM 8254 C C . ASN B 1 399 ? 38.938 1.270 15.347 1.00 13.36 399 ASN B C 1
ATOM 8255 O O . ASN B 1 399 ? 38.500 1.179 16.497 1.00 12.54 399 ASN B O 1
ATOM 8260 N N . GLN B 1 400 ? 38.816 0.295 14.449 1.00 11.92 400 GLN B N 1
ATOM 8261 C CA . GLN B 1 400 ? 38.137 -0.958 14.771 1.00 12.93 400 GLN B CA 1
ATOM 8262 C C . GLN B 1 400 ? 38.850 -1.746 15.862 1.00 12.56 400 GLN B C 1
ATOM 8263 O O . GLN B 1 400 ? 38.204 -2.330 16.733 1.00 12.68 400 GLN B O 1
ATOM 8269 N N . MET B 1 401 ? 40.179 -1.778 15.808 1.00 11.84 401 MET B N 1
ATOM 8270 C CA . MET B 1 401 ? 40.952 -2.489 16.816 1.00 11.23 401 MET B CA 1
ATOM 8271 C C . MET B 1 401 ? 40.795 -1.783 18.161 1.00 11.36 401 MET B C 1
ATOM 8272 O O . MET B 1 401 ? 40.667 -2.432 19.199 1.00 11.92 401 MET B O 1
ATOM 8277 N N . MET B 1 402 ? 40.806 -0.453 18.146 1.00 10.43 402 MET B N 1
ATOM 8278 C CA . MET B 1 402 ? 40.639 0.306 19.381 1.00 10.28 402 MET B CA 1
ATOM 8279 C C . MET B 1 402 ? 39.226 0.088 19.916 1.00 11.02 402 MET B C 1
ATOM 8280 O O . MET B 1 402 ? 39.009 0.007 21.130 1.00 11.11 402 MET B O 1
ATOM 8285 N N . HIS B 1 403 ? 38.265 -0.016 19.006 1.00 11.02 403 HIS B N 1
ATOM 8286 C CA . HIS B 1 403 ? 36.883 -0.242 19.402 1.00 10.63 403 HIS B CA 1
ATOM 8287 C C . HIS B 1 403 ? 36.733 -1.560 20.166 1.00 11.03 403 HIS B C 1
ATOM 8288 O O . HIS B 1 403 ? 36.289 -1.571 21.310 1.00 8.90 403 HIS B O 1
ATOM 8295 N N . VAL B 1 404 ? 37.112 -2.673 19.543 1.00 9.87 404 VAL B N 1
ATOM 8296 C CA . VAL B 1 404 ? 36.963 -3.964 20.207 1.00 10.92 404 VAL B CA 1
ATOM 8297 C C . VAL B 1 404 ? 37.828 -4.138 21.454 1.00 11.99 404 VAL B C 1
ATOM 8298 O O . VAL B 1 404 ? 37.409 -4.788 22.407 1.00 13.37 404 VAL B O 1
ATOM 8302 N N . LEU B 1 405 ? 39.025 -3.559 21.463 1.00 11.61 405 LEU B N 1
ATOM 8303 C CA . LEU B 1 405 ? 39.887 -3.685 22.631 1.00 11.15 405 LEU B CA 1
ATOM 8304 C C . LEU B 1 405 ? 39.357 -2.905 23.833 1.00 11.75 405 LEU B C 1
ATOM 8305 O O . LEU B 1 405 ? 39.354 -3.408 24.958 1.00 9.27 405 LEU B O 1
ATOM 8310 N N . HIS B 1 406 ? 38.897 -1.681 23.602 1.00 10.47 406 HIS B N 1
ATOM 8311 C CA . HIS B 1 406 ? 38.398 -0.869 24.705 1.00 11.06 406 HIS B CA 1
ATOM 8312 C C . HIS B 1 406 ? 37.051 -1.349 25.224 1.00 10.58 406 HIS B C 1
ATOM 8313 O O . HIS B 1 406 ? 36.580 -0.886 26.261 1.00 10.73 406 HIS B O 1
ATOM 8320 N N . SER B 1 407 ? 36.446 -2.300 24.520 1.00 10.89 407 SER B N 1
ATOM 8321 C CA . SER B 1 407 ? 35.153 -2.835 24.929 1.00 12.11 407 SER B CA 1
ATOM 8322 C C . SER B 1 407 ? 35.310 -3.815 26.093 1.00 12.41 407 SER B C 1
ATOM 8323 O O . SER B 1 407 ? 34.326 -4.191 26.735 1.00 10.71 407 SER B O 1
ATOM 8326 N N . TYR B 1 408 ? 36.548 -4.227 26.357 1.00 10.55 408 TYR B N 1
ATOM 8327 C CA . TYR B 1 408 ? 36.833 -5.176 27.437 1.00 12.18 408 TYR B CA 1
ATOM 8328 C C . TYR B 1 408 ? 37.881 -4.661 28.418 1.00 10.98 408 TYR B C 1
ATOM 8329 O O . TYR B 1 408 ? 38.638 -3.744 28.106 1.00 10.90 408 TYR B O 1
ATOM 8338 N N . PRO B 1 409 ? 37.932 -5.253 29.624 1.00 12.11 409 PRO B N 1
ATOM 8339 C CA . PRO B 1 409 ? 38.915 -4.853 30.636 1.00 12.20 409 PRO B CA 1
ATOM 8340 C C . PRO B 1 409 ? 40.292 -5.292 30.123 1.00 12.90 409 PRO B C 1
ATOM 8341 O O . PRO B 1 409 ? 40.386 -6.226 29.318 1.00 10.31 409 PRO B O 1
ATOM 8345 N N . ASN B 1 410 ? 41.352 -4.630 30.573 1.00 11.29 410 ASN B N 1
ATOM 8346 C CA . ASN B 1 410 ? 42.697 -4.993 30.136 1.00 13.30 410 ASN B CA 1
ATOM 8347 C C . ASN B 1 410 ? 43.057 -6.453 30.424 1.00 14.30 410 ASN B C 1
ATOM 8348 O O . ASN B 1 410 ? 43.598 -7.142 29.554 1.00 12.38 410 ASN B O 1
ATOM 8353 N N . ASN B 1 411 ? 42.764 -6.938 31.628 1.00 13.38 411 ASN B N 1
ATOM 8354 C CA . ASN B 1 411 ? 43.113 -8.319 31.938 1.00 15.01 411 ASN B CA 1
ATOM 8355 C C . ASN B 1 411 ? 42.334 -9.336 31.110 1.00 14.10 411 ASN B C 1
ATOM 8356 O O . ASN B 1 411 ? 42.755 -10.485 30.979 1.00 15.51 411 ASN B O 1
ATOM 8361 N N . VAL B 1 412 ? 41.206 -8.920 30.540 1.00 14.78 412 VAL B N 1
ATOM 8362 C CA . VAL B 1 412 ? 40.437 -9.814 29.683 1.00 13.39 412 VAL B CA 1
ATOM 8363 C C . VAL B 1 412 ? 41.149 -9.894 28.323 1.00 12.78 412 VAL B C 1
ATOM 8364 O O . VAL B 1 412 ? 41.319 -10.979 27.768 1.00 12.50 412 VAL B O 1
ATOM 8368 N N . ASN B 1 413 ? 41.575 -8.746 27.797 1.00 11.70 413 ASN B N 1
ATOM 8369 C CA . ASN B 1 413 ? 42.269 -8.704 26.508 1.00 11.50 413 ASN B CA 1
ATOM 8370 C C . ASN B 1 413 ? 43.604 -9.436 26.544 1.00 11.42 413 ASN B C 1
ATOM 8371 O O . ASN B 1 413 ? 44.040 -10.000 25.539 1.00 12.12 413 ASN B O 1
ATOM 8376 N N . GLU B 1 414 ? 44.252 -9.418 27.701 1.00 11.38 414 GLU B N 1
ATOM 8377 C CA . GLU B 1 414 ? 45.547 -10.066 27.856 1.00 12.65 414 GLU B CA 1
ATOM 8378 C C . GLU B 1 414 ? 45.481 -11.597 27.758 1.00 11.54 414 GLU B C 1
ATOM 8379 O O . GLU B 1 414 ? 46.506 -12.251 27.591 1.00 13.60 414 GLU B O 1
ATOM 8385 N N . ALA B 1 415 ? 44.276 -12.159 27.823 1.00 10.54 415 ALA B N 1
ATOM 8386 C CA . ALA B 1 415 ? 44.099 -13.611 27.725 1.00 12.24 415 ALA B CA 1
ATOM 8387 C C . ALA B 1 415 ? 43.255 -14.020 26.514 1.00 12.58 415 ALA B C 1
ATOM 8388 O O . ALA B 1 415 ? 42.903 -15.198 26.359 1.00 11.54 415 ALA B O 1
ATOM 8390 N N . ALA B 1 416 ? 42.953 -13.049 25.655 1.00 9.92 416 ALA B N 1
ATOM 8391 C CA . ALA B 1 416 ? 42.121 -13.263 24.466 1.00 10.05 416 ALA B CA 1
ATOM 8392 C C . ALA B 1 416 ? 42.676 -14.240 23.424 1.00 10.74 416 ALA B C 1
ATOM 8393 O O . ALA B 1 416 ? 43.858 -14.206 23.091 1.00 11.32 416 ALA B O 1
ATOM 8395 N N . PHE B 1 417 ? 41.798 -15.093 22.898 1.00 9.73 417 PHE B N 1
ATOM 8396 C CA . PHE B 1 417 ? 42.164 -16.106 21.898 1.00 11.99 417 PHE B CA 1
ATOM 8397 C C . PHE B 1 417 ? 42.072 -15.478 20.505 1.00 11.83 417 PHE B C 1
ATOM 8398 O O . PHE B 1 417 ? 41.040 -15.574 19.842 1.00 10.60 417 PHE B O 1
ATOM 8406 N N . ASN B 1 418 ? 43.157 -14.848 20.062 1.00 11.90 418 ASN B N 1
ATOM 8407 C CA . ASN B 1 418 ? 43.180 -14.170 18.769 1.00 11.19 418 ASN B CA 1
ATOM 8408 C C . ASN B 1 418 ? 43.530 -15.083 17.596 1.00 11.97 418 ASN B C 1
ATOM 8409 O O . ASN B 1 418 ? 44.677 -15.501 17.449 1.00 11.78 418 ASN B O 1
ATOM 8414 N N . LEU B 1 419 ? 42.537 -15.374 16.757 1.00 11.96 419 LEU B N 1
ATOM 8415 C CA . LEU B 1 419 ? 42.737 -16.238 15.595 1.00 11.02 419 LEU B CA 1
ATOM 8416 C C . LEU B 1 419 ? 42.484 -15.480 14.296 1.00 12.99 419 LEU B C 1
ATOM 8417 O O . LEU B 1 419 ? 41.870 -14.408 14.293 1.00 12.82 419 LEU B O 1
ATOM 8422 N N . LEU B 1 420 ? 42.968 -16.042 13.193 1.00 12.85 420 LEU B N 1
ATOM 8423 C CA . LEU B 1 420 ? 42.806 -15.432 11.875 1.00 12.84 420 LEU B CA 1
ATOM 8424 C C . LEU B 1 420 ? 41.904 -16.297 11.004 1.00 11.19 420 LEU B C 1
ATOM 8425 O O . LEU B 1 420 ? 41.468 -15.881 9.927 1.00 10.43 420 LEU B O 1
ATOM 8430 N N . GLY B 1 421 ? 41.643 -17.509 11.480 1.00 10.40 421 GLY B N 1
ATOM 8431 C CA . GLY B 1 421 ? 40.800 -18.436 10.754 1.00 10.98 421 GLY B CA 1
ATOM 8432 C C . GLY B 1 421 ? 40.618 -19.706 11.555 1.00 13.05 421 GLY B C 1
ATOM 8433 O O . GLY B 1 421 ? 41.263 -19.896 12.586 1.00 13.56 421 GLY B O 1
ATOM 8434 N N . SER B 1 422 ? 39.739 -20.584 11.091 1.00 13.79 422 SER B N 1
ATOM 8435 C CA . SER B 1 422 ? 39.495 -21.834 11.798 1.00 12.08 422 SER B CA 1
ATOM 8436 C C . SER B 1 422 ? 38.799 -22.814 10.875 1.00 13.43 422 SER B C 1
ATOM 8437 O O . SER B 1 422 ? 38.745 -22.609 9.659 1.00 13.32 422 SER B O 1
ATOM 8440 N N . HIS B 1 423 ? 38.269 -23.882 11.461 1.00 11.40 423 HIS B N 1
ATOM 8441 C CA . HIS B 1 423 ? 37.550 -24.889 10.696 1.00 11.22 423 HIS B CA 1
ATOM 8442 C C . HIS B 1 423 ? 36.169 -24.361 10.310 1.00 11.26 423 HIS B C 1
ATOM 8443 O O . HIS B 1 423 ? 35.413 -25.032 9.603 1.00 11.86 423 HIS B O 1
ATOM 8450 N N . ASP B 1 424 ? 35.843 -23.154 10.773 1.00 9.51 424 ASP B N 1
ATOM 8451 C CA . ASP B 1 424 ? 34.550 -22.547 10.467 1.00 11.32 424 ASP B CA 1
ATOM 8452 C C . ASP B 1 424 ? 34.676 -21.286 9.610 1.00 11.39 424 ASP B C 1
ATOM 8453 O O . ASP B 1 424 ? 33.731 -20.504 9.518 1.00 10.57 424 ASP B O 1
ATOM 8458 N N . THR B 1 425 ? 35.843 -21.085 8.999 1.00 10.91 425 THR B N 1
ATOM 8459 C CA . THR B 1 425 ? 36.070 -19.921 8.137 1.00 10.91 425 THR B CA 1
ATOM 8460 C C . THR B 1 425 ? 36.809 -20.345 6.877 1.00 10.82 425 THR B C 1
ATOM 8461 O O . THR B 1 425 ? 37.328 -21.458 6.798 1.00 11.42 425 THR B O 1
ATOM 8465 N N . SER B 1 426 ? 36.853 -19.449 5.894 1.00 11.86 426 SER B N 1
ATOM 8466 C CA . SER B 1 426 ? 37.585 -19.711 4.663 1.00 14.25 426 SER B CA 1
ATOM 8467 C C . SER B 1 426 ? 39.058 -19.610 5.048 1.00 14.12 426 SER B C 1
ATOM 8468 O O . SER B 1 426 ? 39.391 -19.017 6.080 1.00 14.19 426 SER B O 1
ATOM 8471 N N . ARG B 1 427 ? 39.932 -20.186 4.228 1.00 12.99 427 ARG B N 1
ATOM 8472 C CA . ARG B 1 427 ? 41.377 -20.147 4.472 1.00 14.07 427 ARG B CA 1
ATOM 8473 C C . ARG B 1 427 ? 41.882 -18.724 4.265 1.00 14.30 427 ARG B C 1
ATOM 8474 O O . ARG B 1 427 ? 41.480 -18.061 3.311 1.00 15.15 427 ARG B O 1
ATOM 8482 N N . ILE B 1 428 ? 42.766 -18.250 5.141 1.00 13.02 428 ILE B N 1
ATOM 8483 C CA . ILE B 1 428 ? 43.275 -16.890 4.996 1.00 13.82 428 ILE B CA 1
ATOM 8484 C C . ILE B 1 428 ? 43.974 -16.615 3.659 1.00 14.30 428 ILE B C 1
ATOM 8485 O O . ILE B 1 428 ? 43.855 -15.515 3.120 1.00 14.96 428 ILE B O 1
ATOM 8490 N N . LEU B 1 429 ? 44.703 -17.591 3.123 1.00 14.37 429 LEU B N 1
ATOM 8491 C CA . LEU B 1 429 ? 45.373 -17.369 1.844 1.00 13.60 429 LEU B CA 1
ATOM 8492 C C . LEU B 1 429 ? 44.318 -17.145 0.762 1.00 14.18 429 LEU B C 1
ATOM 8493 O O . LEU B 1 429 ? 44.509 -16.336 -0.146 1.00 14.03 429 LEU B O 1
ATOM 8498 N N . THR B 1 430 ? 43.202 -17.862 0.864 1.00 13.57 430 THR B N 1
ATOM 8499 C CA . THR B 1 430 ? 42.122 -17.713 -0.100 1.00 14.09 430 THR B CA 1
ATOM 8500 C C . THR B 1 430 ? 41.443 -16.356 0.122 1.00 13.02 430 THR B C 1
ATOM 8501 O O . THR B 1 430 ? 41.084 -15.671 -0.831 1.00 12.76 430 THR B O 1
ATOM 8505 N N . VAL B 1 431 ? 41.280 -15.954 1.378 1.00 12.89 431 VAL B N 1
ATOM 8506 C CA . VAL B 1 431 ? 40.670 -14.657 1.652 1.00 12.95 431 VAL B CA 1
ATOM 8507 C C . VAL B 1 431 ? 41.590 -13.572 1.081 1.00 12.18 431 VAL B C 1
ATOM 8508 O O . VAL B 1 431 ? 41.131 -12.510 0.667 1.00 12.24 431 VAL B O 1
ATOM 8512 N N . CYS B 1 432 ? 42.890 -13.859 1.062 1.00 12.53 432 CYS B N 1
ATOM 8513 C CA . CYS B 1 432 ? 43.897 -12.934 0.543 1.00 12.93 432 CYS B CA 1
ATOM 8514 C C . CYS B 1 432 ? 44.033 -13.022 -0.977 1.00 14.22 432 CYS B C 1
ATOM 8515 O O . CYS B 1 432 ? 44.963 -12.455 -1.551 1.00 12.89 432 CYS B O 1
ATOM 8518 N N . GLY B 1 433 ? 43.119 -13.743 -1.620 1.00 14.96 433 GLY B N 1
ATOM 8519 C CA . GLY B 1 433 ? 43.171 -13.891 -3.064 1.00 15.76 433 GLY B CA 1
ATOM 8520 C C . GLY B 1 433 ? 44.443 -14.567 -3.546 1.00 17.70 433 GLY B C 1
ATOM 8521 O O . GLY B 1 433 ? 44.934 -14.273 -4.637 1.00 18.24 433 GLY B O 1
ATOM 8522 N N . GLY B 1 434 ? 44.982 -15.466 -2.727 1.00 16.42 434 GLY B N 1
ATOM 8523 C CA . GLY B 1 434 ? 46.195 -16.182 -3.088 1.00 16.49 434 GLY B CA 1
ATOM 8524 C C . GLY B 1 434 ? 47.497 -15.414 -2.927 1.00 17.04 434 GLY B C 1
ATOM 8525 O O . GLY B 1 434 ? 48.559 -15.909 -3.308 1.00 17.46 434 GLY B O 1
ATOM 8526 N N . ASP B 1 435 ? 47.433 -14.216 -2.356 1.00 15.59 435 ASP B N 1
ATOM 8527 C CA . ASP B 1 435 ? 48.638 -13.402 -2.179 1.00 16.31 435 ASP B CA 1
ATOM 8528 C C . ASP B 1 435 ? 49.367 -13.709 -0.869 1.00 15.73 435 ASP B C 1
ATOM 8529 O O . ASP B 1 435 ? 48.966 -13.247 0.200 1.00 13.95 435 ASP B O 1
ATOM 8534 N N . ILE B 1 436 ? 50.438 -14.489 -0.967 1.00 14.84 436 ILE B N 1
ATOM 8535 C CA . ILE B 1 436 ? 51.241 -14.866 0.194 1.00 16.90 436 ILE B CA 1
ATOM 8536 C C . ILE B 1 436 ? 51.744 -13.644 0.965 1.00 16.07 436 ILE B C 1
ATOM 8537 O O . ILE B 1 436 ? 51.896 -13.689 2.184 1.00 15.06 436 ILE B O 1
ATOM 8542 N N . ARG B 1 437 ? 52.001 -12.552 0.253 1.00 16.34 437 ARG B N 1
ATOM 8543 C CA . ARG B 1 437 ? 52.481 -11.333 0.896 1.00 15.17 437 ARG B CA 1
ATOM 8544 C C . ARG B 1 437 ? 51.482 -10.827 1.932 1.00 15.02 437 ARG B C 1
ATOM 8545 O O . ARG B 1 437 ? 51.869 -10.341 2.997 1.00 13.79 437 ARG B O 1
ATOM 8553 N N . LYS B 1 438 ? 50.194 -10.935 1.620 1.00 14.67 438 LYS B N 1
ATOM 8554 C CA . LYS B 1 438 ? 49.169 -10.480 2.548 1.00 13.64 438 LYS B CA 1
ATOM 8555 C C . LYS B 1 438 ? 49.071 -11.401 3.763 1.00 13.43 438 LYS B C 1
ATOM 8556 O O . LYS B 1 438 ? 48.883 -10.929 4.882 1.00 13.83 438 LYS B O 1
ATOM 8562 N N . VAL B 1 439 ? 49.199 -12.708 3.546 1.00 11.84 439 VAL B N 1
ATOM 8563 C CA . VAL B 1 439 ? 49.138 -13.661 4.651 1.00 12.08 439 VAL B CA 1
ATOM 8564 C C . VAL B 1 439 ? 50.271 -13.370 5.631 1.00 13.84 439 VAL B C 1
ATOM 8565 O O . VAL B 1 439 ? 50.089 -13.436 6.849 1.00 13.20 439 VAL B O 1
ATOM 8569 N N . LYS B 1 440 ? 51.442 -13.046 5.095 1.00 13.44 440 LYS B N 1
ATOM 8570 C CA . LYS B 1 440 ? 52.587 -12.727 5.938 1.00 13.49 440 LYS B CA 1
ATOM 8571 C C . LYS B 1 440 ? 52.259 -11.529 6.824 1.00 12.73 440 LYS B C 1
ATOM 8572 O O . LYS B 1 440 ? 52.675 -11.478 7.980 1.00 12.06 440 LYS B O 1
ATOM 8578 N N . LEU B 1 441 ? 51.510 -10.568 6.288 1.00 11.93 441 LEU B N 1
ATOM 8579 C CA . LEU B 1 441 ? 51.138 -9.398 7.076 1.00 12.59 441 LEU B CA 1
ATOM 8580 C C . LEU B 1 441 ? 50.148 -9.807 8.160 1.00 12.77 441 LEU B C 1
ATOM 8581 O O . LEU B 1 441 ? 50.181 -9.276 9.269 1.00 10.13 441 LEU B O 1
ATOM 8586 N N . LEU B 1 442 ? 49.270 -10.757 7.836 1.00 11.64 442 LEU B N 1
ATOM 8587 C CA . LEU B 1 442 ? 48.285 -11.247 8.796 1.00 12.92 442 LEU B CA 1
ATOM 8588 C C . LEU B 1 442 ? 48.994 -11.870 10.000 1.00 13.96 442 LEU B C 1
ATOM 8589 O O . LEU B 1 442 ? 48.667 -11.561 11.149 1.00 12.94 442 LEU B O 1
ATOM 8594 N N . PHE B 1 443 ? 49.961 -12.748 9.734 1.00 12.54 443 PHE B N 1
ATOM 8595 C CA . PHE B 1 443 ? 50.717 -13.395 10.801 1.00 12.20 443 PHE B CA 1
ATOM 8596 C C . PHE B 1 443 ? 51.521 -12.375 11.597 1.00 12.38 443 PHE B C 1
ATOM 8597 O O . PHE B 1 443 ? 51.651 -12.489 12.815 1.00 11.20 443 PHE B O 1
ATOM 8605 N N . LEU B 1 444 ? 52.071 -11.387 10.899 1.00 11.72 444 LEU B N 1
ATOM 8606 C CA . LEU B 1 444 ? 52.851 -10.344 11.554 1.00 13.14 444 LEU B CA 1
ATOM 8607 C C . LEU B 1 444 ? 51.994 -9.627 12.590 1.00 12.39 444 LEU B C 1
ATOM 8608 O O . LEU B 1 444 ? 52.403 -9.468 13.739 1.00 12.93 444 LEU B O 1
ATOM 8613 N N . PHE B 1 445 ? 50.804 -9.190 12.186 1.00 13.06 445 PHE B N 1
ATOM 8614 C CA . PHE B 1 445 ? 49.934 -8.485 13.116 1.00 12.14 445 PHE B CA 1
ATOM 8615 C C . PHE B 1 445 ? 49.482 -9.394 14.248 1.00 12.30 445 PHE B C 1
ATOM 8616 O O . PHE B 1 445 ? 49.519 -9.008 15.415 1.00 13.13 445 PHE B O 1
ATOM 8624 N N . GLN B 1 446 ? 49.056 -10.606 13.908 1.00 12.01 446 GLN B N 1
ATOM 8625 C CA . GLN B 1 446 ? 48.600 -11.546 14.924 1.00 11.73 446 GLN B CA 1
ATOM 8626 C C . GLN B 1 446 ? 49.657 -11.864 15.979 1.00 12.48 446 GLN B C 1
ATOM 8627 O O . GLN B 1 446 ? 49.372 -11.848 17.177 1.00 10.69 446 GLN B O 1
ATOM 8633 N N . LEU B 1 447 ? 50.878 -12.143 15.534 1.00 11.72 447 LEU B N 1
ATOM 8634 C CA . LEU B 1 447 ? 51.940 -12.522 16.454 1.00 12.06 447 LEU B CA 1
ATOM 8635 C C . LEU B 1 447 ? 52.633 -11.400 17.217 1.00 11.51 447 LEU B C 1
ATOM 8636 O O . LEU B 1 447 ? 53.514 -11.660 18.037 1.00 13.12 447 LEU B O 1
ATOM 8641 N N . THR B 1 448 ? 52.246 -10.157 16.949 1.00 11.17 448 THR B N 1
ATOM 8642 C CA . THR B 1 448 ? 52.803 -9.021 17.682 1.00 12.67 448 THR B CA 1
ATOM 8643 C C . THR B 1 448 ? 51.679 -8.421 18.531 1.00 11.20 448 THR B C 1
ATOM 8644 O O . THR B 1 448 ? 51.870 -7.418 19.221 1.00 11.38 448 THR B O 1
ATOM 8648 N N . PHE B 1 449 ? 50.513 -9.064 18.479 1.00 9.60 449 PHE B N 1
ATOM 8649 C CA . PHE B 1 449 ? 49.320 -8.626 19.207 1.00 10.74 449 PHE B CA 1
ATOM 8650 C C . PHE B 1 449 ? 49.229 -9.321 20.569 1.00 11.19 449 PHE B C 1
ATOM 8651 O O . PHE B 1 449 ? 49.496 -10.519 20.690 1.00 11.59 449 PHE B O 1
ATOM 8659 N N . THR B 1 450 ? 48.832 -8.567 21.589 1.00 10.87 450 THR B N 1
ATOM 8660 C CA . THR B 1 450 ? 48.709 -9.104 22.939 1.00 10.31 450 THR B CA 1
ATOM 8661 C C . THR B 1 450 ? 47.608 -10.153 23.083 1.00 11.64 450 THR B C 1
ATOM 8662 O O . THR B 1 450 ? 46.513 -10.008 22.539 1.00 10.96 450 THR B O 1
ATOM 8666 N N . GLY B 1 451 ? 47.907 -11.216 23.823 1.00 11.96 451 GLY B N 1
ATOM 8667 C CA . GLY B 1 451 ? 46.916 -12.254 24.025 1.00 11.75 451 GLY B CA 1
ATOM 8668 C C . GLY B 1 451 ? 47.455 -13.655 23.831 1.00 12.84 451 GLY B C 1
ATOM 8669 O O . GLY B 1 451 ? 48.651 -13.897 23.973 1.00 12.29 451 GLY B O 1
ATOM 8670 N N . SER B 1 452 ? 46.557 -14.576 23.499 1.00 12.35 452 SER B N 1
ATOM 8671 C CA . SER B 1 452 ? 46.909 -15.975 23.302 1.00 12.53 452 SER B CA 1
ATOM 8672 C C . SER B 1 452 ? 46.439 -16.377 21.902 1.00 12.98 452 SER B C 1
ATOM 8673 O O . SER B 1 452 ? 45.384 -16.991 21.746 1.00 14.31 452 SER B O 1
ATOM 8676 N N . PRO B 1 453 ? 47.228 -16.039 20.868 1.00 12.28 453 PRO B N 1
ATOM 8677 C CA . PRO B 1 453 ? 46.910 -16.343 19.469 1.00 12.41 453 PRO B CA 1
ATOM 8678 C C . PRO B 1 453 ? 46.863 -17.823 19.112 1.00 11.90 453 PRO B C 1
ATOM 8679 O O . PRO B 1 453 ? 47.512 -18.646 19.749 1.00 10.40 453 PRO B O 1
ATOM 8683 N N . CYS B 1 454 ? 46.089 -18.144 18.080 1.00 11.16 454 CYS B N 1
ATOM 8684 C CA . CYS B 1 454 ? 45.951 -19.516 17.613 1.00 11.68 454 CYS B CA 1
ATOM 8685 C C . CYS B 1 454 ? 46.110 -19.563 16.098 1.00 12.96 454 CYS B C 1
ATOM 8686 O O . CYS B 1 454 ? 45.578 -18.716 15.383 1.00 13.47 454 CYS B O 1
ATOM 8689 N N . ILE B 1 455 ? 46.845 -20.565 15.628 1.00 12.28 455 ILE B N 1
ATOM 8690 C CA . ILE B 1 455 ? 47.102 -20.774 14.207 1.00 12.56 455 ILE B CA 1
ATOM 8691 C C . ILE B 1 455 ? 46.337 -22.010 13.733 1.00 12.27 455 ILE B C 1
ATOM 8692 O O . ILE B 1 455 ? 46.403 -23.067 14.361 1.00 13.25 455 ILE B O 1
ATOM 8697 N N . TYR B 1 456 ? 45.609 -21.868 12.629 1.00 12.28 456 TYR B N 1
ATOM 8698 C CA . TYR B 1 456 ? 44.827 -22.970 12.065 1.00 13.33 456 TYR B CA 1
ATOM 8699 C C . TYR B 1 456 ? 45.757 -23.851 11.232 1.00 11.61 456 TYR B C 1
ATOM 8700 O O . TYR B 1 456 ? 46.452 -23.359 10.346 1.00 11.22 456 TYR B O 1
ATOM 8709 N N . TYR B 1 457 ? 45.770 -25.151 11.520 1.00 11.91 457 TYR B N 1
ATOM 8710 C CA . TYR B 1 457 ? 46.662 -26.071 10.818 1.00 12.20 457 TYR B CA 1
ATOM 8711 C C . TYR B 1 457 ? 46.692 -25.829 9.316 1.00 11.13 457 TYR B C 1
ATOM 8712 O O . TYR B 1 457 ? 45.648 -25.735 8.674 1.00 12.45 457 TYR B O 1
ATOM 8721 N N . GLY B 1 458 ? 47.897 -25.715 8.767 1.00 12.26 458 GLY B N 1
ATOM 8722 C CA . GLY B 1 458 ? 48.037 -25.506 7.337 1.00 12.41 458 GLY B CA 1
ATOM 8723 C C . GLY B 1 458 ? 48.177 -24.064 6.895 1.00 12.46 458 GLY B C 1
ATOM 8724 O O . GLY B 1 458 ? 48.697 -23.798 5.814 1.00 13.24 458 GLY B O 1
ATOM 8725 N N . ASP B 1 459 ? 47.708 -23.122 7.706 1.00 11.48 459 ASP B N 1
ATOM 8726 C CA . ASP B 1 459 ? 47.830 -21.718 7.333 1.00 11.63 459 ASP B CA 1
ATOM 8727 C C . ASP B 1 459 ? 49.293 -21.272 7.335 1.00 10.96 459 ASP B C 1
ATOM 8728 O O . ASP B 1 459 ? 49.663 -20.326 6.627 1.00 9.83 459 ASP B O 1
ATOM 8733 N N . GLU B 1 460 ? 50.128 -21.953 8.117 1.00 11.25 460 GLU B N 1
ATOM 8734 C CA . GLU B 1 460 ? 51.544 -21.588 8.173 1.00 12.30 460 GLU B CA 1
ATOM 8735 C C . GLU B 1 460 ? 52.312 -22.032 6.922 1.00 13.63 460 GLU B C 1
ATOM 8736 O O . GLU B 1 460 ? 53.451 -21.605 6.697 1.00 14.60 460 GLU B O 1
ATOM 8742 N N . ILE B 1 461 ? 51.692 -22.881 6.104 1.00 13.84 461 ILE B N 1
ATOM 8743 C CA . ILE B 1 461 ? 52.339 -23.351 4.880 1.00 14.95 461 ILE B CA 1
ATOM 8744 C C . ILE B 1 461 ? 51.564 -23.007 3.605 1.00 15.79 461 ILE B C 1
ATOM 8745 O O . ILE B 1 461 ? 51.864 -23.523 2.531 1.00 15.68 461 ILE B O 1
ATOM 8750 N N . GLY B 1 462 ? 50.561 -22.143 3.733 1.00 16.37 462 GLY B N 1
ATOM 8751 C CA . GLY B 1 462 ? 49.794 -21.714 2.577 1.00 15.70 462 GLY B CA 1
ATOM 8752 C C . GLY B 1 462 ? 48.709 -22.616 2.014 1.00 16.50 462 GLY B C 1
ATOM 8753 O O . GLY B 1 462 ? 48.538 -22.682 0.793 1.00 16.28 462 GLY B O 1
ATOM 8754 N N . MET B 1 463 ? 47.971 -23.313 2.870 1.00 14.91 463 MET B N 1
ATOM 8755 C CA . MET B 1 463 ? 46.898 -24.166 2.371 1.00 15.56 463 MET B CA 1
ATOM 8756 C C . MET B 1 463 ? 45.747 -23.273 1.910 1.00 15.18 463 MET B C 1
ATOM 8757 O O . MET B 1 463 ? 45.554 -22.179 2.438 1.00 14.22 463 MET B O 1
ATOM 8762 N N . THR B 1 464 ? 44.989 -23.737 0.921 1.00 15.23 464 THR B N 1
ATOM 8763 C CA . THR B 1 464 ? 43.886 -22.954 0.367 1.00 15.58 464 THR B CA 1
ATOM 8764 C C . THR B 1 464 ? 42.528 -23.612 0.556 1.00 13.53 464 THR B C 1
ATOM 8765 O O . THR B 1 464 ? 42.437 -24.790 0.888 1.00 14.17 464 THR B O 1
ATOM 8769 N N . GLY B 1 465 ? 41.473 -22.839 0.325 1.00 14.09 465 GLY B N 1
ATOM 8770 C CA . GLY B 1 465 ? 40.130 -23.368 0.452 1.00 13.47 465 GLY B CA 1
ATOM 8771 C C . GLY B 1 465 ? 39.096 -22.352 0.892 1.00 15.42 465 GLY B C 1
ATOM 8772 O O . GLY B 1 465 ? 39.401 -21.407 1.623 1.00 15.16 465 GLY B O 1
ATOM 8773 N N . GLY B 1 466 ? 37.865 -22.541 0.431 1.00 14.48 466 GLY B N 1
ATOM 8774 C CA . GLY B 1 466 ? 36.796 -21.649 0.822 1.00 15.24 466 GLY B CA 1
ATOM 8775 C C . GLY B 1 466 ? 36.331 -22.057 2.207 1.00 15.51 466 GLY B C 1
ATOM 8776 O O . GLY B 1 466 ? 37.064 -22.722 2.943 1.00 14.42 466 GLY B O 1
ATOM 8777 N N . ASN B 1 467 ? 35.109 -21.687 2.561 1.00 14.95 467 ASN B N 1
ATOM 8778 C CA . ASN B 1 467 ? 34.585 -22.023 3.874 1.00 16.81 467 ASN B CA 1
ATOM 8779 C C . ASN B 1 467 ? 34.153 -23.486 3.981 1.00 16.63 467 ASN B C 1
ATOM 8780 O O . ASN B 1 467 ? 34.056 -24.202 2.978 1.00 14.07 467 ASN B O 1
ATOM 8785 N N . ASP B 1 468 ? 33.914 -23.909 5.218 1.00 15.07 468 ASP B N 1
ATOM 8786 C CA . ASP B 1 468 ? 33.473 -25.263 5.557 1.00 15.77 468 ASP B CA 1
ATOM 8787 C C . ASP B 1 468 ? 32.637 -25.846 4.412 1.00 16.24 468 ASP B C 1
ATOM 8788 O O . ASP B 1 468 ? 31.638 -25.250 4.011 1.00 16.28 468 ASP B O 1
ATOM 8793 N N . PRO B 1 469 ? 33.000 -27.040 3.901 1.00 15.43 469 PRO B N 1
ATOM 8794 C CA . PRO B 1 469 ? 34.092 -27.946 4.274 1.00 14.20 469 PRO B CA 1
ATOM 8795 C C . PRO B 1 469 ? 35.447 -27.724 3.598 1.00 13.82 469 PRO B C 1
ATOM 8796 O O . PRO B 1 469 ? 36.419 -28.392 3.940 1.00 13.81 469 PRO B O 1
ATOM 8800 N N . GLU B 1 470 ? 35.509 -26.802 2.644 1.00 12.48 470 GLU B N 1
ATOM 8801 C CA . GLU B 1 470 ? 36.744 -26.526 1.908 1.00 14.12 470 GLU B CA 1
ATOM 8802 C C . GLU B 1 470 ? 37.978 -26.213 2.745 1.00 13.43 470 GLU B C 1
ATOM 8803 O O . GLU B 1 470 ? 39.101 -26.507 2.335 1.00 11.60 470 GLU B O 1
ATOM 8809 N N . CYS B 1 471 ? 37.775 -25.591 3.902 1.00 12.58 471 CYS B N 1
ATOM 8810 C CA . CYS B 1 471 ? 38.889 -25.227 4.770 1.00 12.25 471 CYS B CA 1
ATOM 8811 C C . CYS B 1 471 ? 39.423 -26.420 5.552 1.00 12.06 471 CYS B C 1
ATOM 8812 O O . CYS B 1 471 ? 40.382 -26.288 6.313 1.00 12.22 471 CYS B O 1
ATOM 8815 N N . ARG B 1 472 ? 38.806 -27.581 5.362 1.00 13.03 472 ARG B N 1
ATOM 8816 C CA . ARG B 1 472 ? 39.207 -28.782 6.088 1.00 13.04 472 ARG B CA 1
ATOM 8817 C C . ARG B 1 472 ? 39.947 -29.818 5.243 1.00 14.13 472 ARG B C 1
ATOM 8818 O O . ARG B 1 472 ? 39.758 -31.024 5.415 1.00 13.49 472 ARG B O 1
ATOM 8826 N N . LYS B 1 473 ? 40.793 -29.348 4.331 1.00 14.57 473 LYS B N 1
ATOM 8827 C CA . LYS B 1 473 ? 41.567 -30.258 3.492 1.00 14.51 473 LYS B CA 1
ATOM 8828 C C . LYS B 1 473 ? 42.597 -30.992 4.342 1.00 15.99 473 LYS B C 1
ATOM 8829 O O . LYS B 1 473 ? 42.964 -30.538 5.432 1.00 13.47 473 LYS B O 1
ATOM 8835 N N . CYS B 1 474 ? 43.060 -32.131 3.841 1.00 14.57 474 CYS B N 1
ATOM 8836 C CA . CYS B 1 474 ? 44.076 -32.897 4.541 1.00 16.20 474 CYS B CA 1
ATOM 8837 C C . CYS B 1 474 ? 45.328 -32.037 4.616 1.00 15.28 474 CYS B C 1
ATOM 8838 O O . CYS B 1 474 ? 45.636 -31.294 3.678 1.00 15.11 474 CYS B O 1
ATOM 8841 N N . MET B 1 475 ? 46.039 -32.134 5.734 1.00 15.31 475 MET B N 1
ATOM 8842 C CA . MET B 1 475 ? 47.272 -31.380 5.924 1.00 15.82 475 MET B CA 1
ATOM 8843 C C . MET B 1 475 ? 48.277 -31.772 4.841 1.00 17.53 475 MET B C 1
ATOM 8844 O O . MET B 1 475 ? 48.408 -32.950 4.503 1.00 15.55 475 MET B O 1
ATOM 8849 N N . VAL B 1 476 ? 48.980 -30.780 4.299 1.00 17.28 476 VAL B N 1
ATOM 8850 C CA . VAL B 1 476 ? 49.982 -31.017 3.261 1.00 17.47 476 VAL B CA 1
ATOM 8851 C C . VAL B 1 476 ? 51.354 -31.225 3.902 1.00 18.47 476 VAL B C 1
ATOM 8852 O O . VAL B 1 476 ? 51.930 -30.290 4.462 1.00 18.50 476 VAL B O 1
ATOM 8856 N N . TRP B 1 477 ? 51.876 -32.447 3.818 1.00 17.50 477 TRP B N 1
ATOM 8857 C CA . TRP B 1 477 ? 53.171 -32.758 4.417 1.00 17.36 477 TRP B CA 1
ATOM 8858 C C . TRP B 1 477 ? 54.370 -32.740 3.471 1.00 17.92 477 TRP B C 1
ATOM 8859 O O . TRP B 1 477 ? 55.512 -32.644 3.921 1.00 17.88 477 TRP B O 1
ATOM 8870 N N . ASP B 1 478 ? 54.122 -32.830 2.169 1.00 15.90 478 ASP B N 1
ATOM 8871 C CA . ASP B 1 478 ? 55.216 -32.805 1.207 1.00 15.87 478 ASP B CA 1
ATOM 8872 C C . ASP B 1 478 ? 55.737 -31.373 1.126 1.00 16.70 478 ASP B C 1
ATOM 8873 O O . ASP B 1 478 ? 55.015 -30.466 0.711 1.00 13.17 478 ASP B O 1
ATOM 8878 N N . PRO B 1 479 ? 57.006 -31.152 1.509 1.00 16.75 479 PRO B N 1
ATOM 8879 C CA . PRO B 1 479 ? 57.577 -29.803 1.466 1.00 17.02 479 PRO B CA 1
ATOM 8880 C C . PRO B 1 479 ? 57.501 -29.114 0.105 1.00 17.53 479 PRO B C 1
ATOM 8881 O O . PRO B 1 479 ? 57.496 -27.889 0.025 1.00 16.11 479 PRO B O 1
ATOM 8885 N N . MET B 1 480 ? 57.427 -29.896 -0.967 1.00 17.78 480 MET B N 1
ATOM 8886 C CA . MET B 1 480 ? 57.356 -29.314 -2.299 1.00 18.60 480 MET B CA 1
ATOM 8887 C C . MET B 1 480 ? 56.036 -28.576 -2.511 1.00 18.09 480 MET B C 1
ATOM 8888 O O . MET B 1 480 ? 55.926 -27.726 -3.395 1.00 18.04 480 MET B O 1
ATOM 8893 N N . GLN B 1 481 ? 55.032 -28.907 -1.703 1.00 16.03 481 GLN B N 1
ATOM 8894 C CA . GLN B 1 481 ? 53.735 -28.248 -1.798 1.00 14.95 481 GLN B CA 1
ATOM 8895 C C . GLN B 1 481 ? 53.480 -27.323 -0.603 1.00 14.40 481 GLN B C 1
ATOM 8896 O O . GLN B 1 481 ? 52.353 -26.883 -0.381 1.00 12.77 481 GLN B O 1
ATOM 8902 N N . GLN B 1 482 ? 54.531 -27.041 0.162 1.00 14.28 482 GLN B N 1
ATOM 8903 C CA . GLN B 1 482 ? 54.433 -26.148 1.315 1.00 15.30 482 GLN B CA 1
ATOM 8904 C C . GLN B 1 482 ? 55.155 -24.851 0.967 1.00 16.45 482 GLN B C 1
ATOM 8905 O O . GLN B 1 482 ? 56.175 -24.870 0.284 1.00 14.78 482 GLN B O 1
ATOM 8911 N N . ASN B 1 483 ? 54.635 -23.720 1.426 1.00 15.95 483 ASN B N 1
ATOM 8912 C CA . ASN B 1 483 ? 55.311 -22.466 1.139 1.00 17.09 483 ASN B CA 1
ATOM 8913 C C . ASN B 1 483 ? 56.365 -22.279 2.224 1.00 17.73 483 ASN B C 1
ATOM 8914 O O . ASN B 1 483 ? 56.054 -21.877 3.345 1.00 18.67 483 ASN B O 1
ATOM 8919 N N . LYS B 1 484 ? 57.609 -22.599 1.880 1.00 18.86 484 LYS B N 1
ATOM 8920 C CA . LYS B 1 484 ? 58.738 -22.505 2.803 1.00 20.43 484 LYS B CA 1
ATOM 8921 C C . LYS B 1 484 ? 58.927 -21.110 3.378 1.00 18.64 484 LYS B C 1
ATOM 8922 O O . LYS B 1 484 ? 59.141 -20.953 4.578 1.00 18.64 484 LYS B O 1
ATOM 8928 N N . GLU B 1 485 ? 58.869 -20.101 2.516 1.00 18.48 485 GLU B N 1
ATOM 8929 C CA . GLU B 1 485 ? 59.032 -18.720 2.957 1.00 19.55 485 GLU B CA 1
ATOM 8930 C C . GLU B 1 485 ? 58.022 -18.362 4.048 1.00 18.82 485 GLU B C 1
ATOM 8931 O O . GLU B 1 485 ? 58.384 -17.784 5.077 1.00 17.51 485 GLU B O 1
ATOM 8937 N N . LEU B 1 486 ? 56.755 -18.697 3.820 1.00 16.74 486 LEU B N 1
ATOM 8938 C CA . LEU B 1 486 ? 55.716 -18.401 4.800 1.00 16.28 486 LEU B CA 1
ATOM 8939 C C . LEU B 1 486 ? 55.999 -19.133 6.106 1.00 14.53 486 LEU B C 1
ATOM 8940 O O . LEU B 1 486 ? 55.957 -18.540 7.187 1.00 14.41 486 LEU B O 1
ATOM 8945 N N . HIS B 1 487 ? 56.296 -20.422 5.997 1.00 13.65 487 HIS B N 1
ATOM 8946 C CA . HIS B 1 487 ? 56.586 -21.249 7.163 1.00 14.71 487 HIS B CA 1
ATOM 8947 C C . HIS B 1 487 ? 57.707 -20.657 8.024 1.00 16.01 487 HIS B C 1
ATOM 8948 O O . HIS B 1 487 ? 57.585 -20.567 9.249 1.00 15.32 487 HIS B O 1
ATOM 8955 N N . GLN B 1 488 ? 58.800 -20.254 7.386 1.00 16.00 488 GLN B N 1
ATOM 8956 C CA . GLN B 1 488 ? 59.917 -19.674 8.118 1.00 16.95 488 GLN B CA 1
ATOM 8957 C C . GLN B 1 488 ? 59.527 -18.327 8.714 1.00 17.92 488 GLN B C 1
ATOM 8958 O O . GLN B 1 488 ? 60.007 -17.948 9.783 1.00 15.33 488 GLN B O 1
ATOM 8964 N N . HIS B 1 489 ? 58.650 -17.612 8.015 1.00 15.52 489 HIS B N 1
ATOM 8965 C CA . HIS B 1 489 ? 58.162 -16.319 8.478 1.00 15.68 489 HIS B CA 1
ATOM 8966 C C . HIS B 1 489 ? 57.433 -16.528 9.808 1.00 15.54 489 HIS B C 1
ATOM 8967 O O . HIS B 1 489 ? 57.666 -15.808 10.787 1.00 14.92 489 HIS B O 1
ATOM 8974 N N . VAL B 1 490 ? 56.557 -17.528 9.844 1.00 13.79 490 VAL B N 1
ATOM 8975 C CA . VAL B 1 490 ? 55.795 -17.830 11.050 1.00 13.64 490 VAL B CA 1
ATOM 8976 C C . VAL B 1 490 ? 56.710 -18.310 12.174 1.00 13.64 490 VAL B C 1
ATOM 8977 O O . VAL B 1 490 ? 56.550 -17.911 13.329 1.00 13.44 490 VAL B O 1
ATOM 8981 N N . LYS B 1 491 ? 57.662 -19.172 11.835 1.00 12.22 491 LYS B N 1
ATOM 8982 C CA . LYS B 1 491 ? 58.608 -19.685 12.820 1.00 13.73 491 LYS B CA 1
ATOM 8983 C C . LYS B 1 491 ? 59.417 -18.524 13.413 1.00 13.71 491 LYS B C 1
ATOM 8984 O O . LYS B 1 491 ? 59.610 -18.438 14.626 1.00 12.76 491 LYS B O 1
ATOM 8990 N N . GLN B 1 492 ? 59.875 -17.628 12.547 1.00 12.83 492 GLN B N 1
ATOM 8991 C CA . GLN B 1 492 ? 60.659 -16.467 12.968 1.00 14.20 492 GLN B CA 1
ATOM 8992 C C . GLN B 1 492 ? 59.853 -15.543 13.883 1.00 13.43 492 GLN B C 1
ATOM 8993 O O . GLN B 1 492 ? 60.373 -15.038 14.878 1.00 13.92 492 GLN B O 1
ATOM 8999 N N . LEU B 1 493 ? 58.583 -15.329 13.548 1.00 12.02 493 LEU B N 1
ATOM 9000 C CA . LEU B 1 493 ? 57.714 -14.460 14.341 1.00 11.32 493 LEU B CA 1
ATOM 9001 C C . LEU B 1 493 ? 57.374 -15.051 15.706 1.00 11.59 493 LEU B C 1
ATOM 9002 O O . LEU B 1 493 ? 57.307 -14.331 16.705 1.00 11.91 493 LEU B O 1
ATOM 9007 N N . ILE B 1 494 ? 57.147 -16.357 15.755 1.00 11.12 494 ILE B N 1
ATOM 9008 C CA . ILE B 1 494 ? 56.844 -16.993 17.027 1.00 14.30 494 ILE B CA 1
ATOM 9009 C C . ILE B 1 494 ? 58.078 -16.882 17.927 1.00 15.21 494 ILE B C 1
ATOM 9010 O O . ILE B 1 494 ? 57.962 -16.718 19.141 1.00 15.63 494 ILE B O 1
ATOM 9015 N N . ALA B 1 495 ? 59.259 -16.958 17.323 1.00 15.16 495 ALA B N 1
ATOM 9016 C CA . ALA B 1 495 ? 60.505 -16.845 18.074 1.00 15.97 495 ALA B CA 1
ATOM 9017 C C . ALA B 1 495 ? 60.605 -15.447 18.672 1.00 15.12 495 ALA B C 1
ATOM 9018 O O . ALA B 1 495 ? 60.952 -15.286 19.843 1.00 15.77 495 ALA B O 1
ATOM 9020 N N . LEU B 1 496 ? 60.304 -14.435 17.865 1.00 14.41 496 LEU B N 1
ATOM 9021 C CA . LEU B 1 496 ? 60.353 -13.059 18.340 1.00 15.75 496 LEU B CA 1
ATOM 9022 C C . LEU B 1 496 ? 59.342 -12.812 19.458 1.00 15.36 496 LEU B C 1
ATOM 9023 O O . LEU B 1 496 ? 59.657 -12.150 20.445 1.00 15.27 496 LEU B O 1
ATOM 9028 N N . ARG B 1 497 ? 58.131 -13.347 19.306 1.00 15.03 497 ARG B N 1
ATOM 9029 C CA . ARG B 1 497 ? 57.086 -13.171 20.316 1.00 15.54 497 ARG B CA 1
ATOM 9030 C C . ARG B 1 497 ? 57.553 -13.678 21.677 1.00 16.45 497 ARG B C 1
ATOM 9031 O O . ARG B 1 497 ? 57.274 -13.073 22.715 1.00 15.38 497 ARG B O 1
ATOM 9039 N N . LYS B 1 498 ? 58.264 -14.799 21.665 1.00 17.56 498 LYS B N 1
ATOM 9040 C CA . LYS B 1 498 ? 58.770 -15.396 22.893 1.00 19.71 498 LYS B CA 1
ATOM 9041 C C . LYS B 1 498 ? 59.871 -14.553 23.518 1.00 19.03 498 LYS B C 1
ATOM 9042 O O . LYS B 1 498 ? 60.054 -14.565 24.733 1.00 19.11 498 LYS B O 1
ATOM 9048 N N . GLN B 1 499 ? 60.590 -13.815 22.682 1.00 19.04 499 GLN B N 1
ATOM 9049 C CA . GLN B 1 499 ? 61.700 -12.991 23.142 1.00 21.52 499 GLN B CA 1
ATOM 9050 C C . GLN B 1 499 ? 61.319 -11.597 23.642 1.00 21.33 499 GLN B C 1
ATOM 9051 O O . GLN B 1 499 ? 61.997 -11.040 24.505 1.00 21.61 499 GLN B O 1
ATOM 9057 N N . TYR B 1 500 ? 60.247 -11.028 23.100 1.00 19.53 500 TYR B N 1
ATOM 9058 C CA . TYR B 1 500 ? 59.829 -9.697 23.517 1.00 19.18 500 TYR B CA 1
ATOM 9059 C C . TYR B 1 500 ? 58.463 -9.693 24.190 1.00 19.64 500 TYR B C 1
ATOM 9060 O O . TYR B 1 500 ? 57.428 -9.847 23.545 1.00 19.23 500 TYR B O 1
ATOM 9069 N N . ARG B 1 501 ? 58.485 -9.505 25.504 1.00 18.22 501 ARG B N 1
ATOM 9070 C CA . ARG B 1 501 ? 57.284 -9.501 26.322 1.00 18.23 501 ARG B CA 1
ATOM 9071 C C . ARG B 1 501 ? 56.213 -8.512 25.868 1.00 17.12 501 ARG B C 1
ATOM 9072 O O . ARG B 1 501 ? 55.021 -8.777 26.022 1.00 14.86 501 ARG B O 1
ATOM 9080 N N . SER B 1 502 ? 56.626 -7.381 25.305 1.00 15.10 502 SER B N 1
ATOM 9081 C CA . SER B 1 502 ? 55.659 -6.380 24.855 1.00 15.05 502 SER B CA 1
ATOM 9082 C C . SER B 1 502 ? 54.737 -6.903 23.753 1.00 14.53 502 SER B C 1
ATOM 9083 O O . SER B 1 502 ? 53.605 -6.438 23.601 1.00 13.53 502 SER B O 1
ATOM 9086 N N . LEU B 1 503 ? 55.222 -7.871 22.985 1.00 14.70 503 LEU B N 1
ATOM 9087 C CA . LEU B 1 503 ? 54.430 -8.431 21.896 1.00 15.70 503 LEU B CA 1
ATOM 9088 C C . LEU B 1 503 ? 53.290 -9.302 22.402 1.00 16.63 503 LEU B C 1
ATOM 9089 O O . LEU B 1 503 ? 52.194 -9.305 21.837 1.00 16.64 503 LEU B O 1
ATOM 9094 N N . ARG B 1 504 ? 53.539 -10.035 23.477 1.00 15.74 504 ARG B N 1
ATOM 9095 C CA . ARG B 1 504 ? 52.511 -10.912 24.005 1.00 16.75 504 ARG B CA 1
ATOM 9096 C C . ARG B 1 504 ? 51.702 -10.355 25.171 1.00 16.89 504 ARG B C 1
ATOM 9097 O O . ARG B 1 504 ? 50.577 -10.794 25.402 1.00 15.65 504 ARG B O 1
ATOM 9105 N N . ARG B 1 505 ? 52.244 -9.373 25.886 1.00 16.90 505 ARG B N 1
ATOM 9106 C CA . ARG B 1 505 ? 51.529 -8.823 27.036 1.00 19.39 505 ARG B CA 1
ATOM 9107 C C . ARG B 1 505 ? 51.454 -7.303 27.114 1.00 19.26 505 ARG B C 1
ATOM 9108 O O . ARG B 1 505 ? 50.850 -6.760 28.038 1.00 21.34 505 ARG B O 1
ATOM 9116 N N . GLY B 1 506 ? 52.053 -6.614 26.151 1.00 18.95 506 GLY B N 1
ATOM 9117 C CA . GLY B 1 506 ? 52.047 -5.164 26.192 1.00 17.29 506 GLY B CA 1
ATOM 9118 C C . GLY B 1 506 ? 50.805 -4.462 25.683 1.00 17.18 506 GLY B C 1
ATOM 9119 O O . GLY B 1 506 ? 49.865 -5.083 25.185 1.00 12.54 506 GLY B O 1
ATOM 9120 N N . GLU B 1 507 ? 50.806 -3.144 25.836 1.00 17.29 507 GLU B N 1
ATOM 9121 C CA . GLU B 1 507 ? 49.714 -2.302 25.375 1.00 17.79 507 GLU B CA 1
ATOM 9122 C C . GLU B 1 507 ? 50.017 -1.953 23.917 1.00 18.06 507 GLU B C 1
ATOM 9123 O O . GLU B 1 507 ? 51.175 -1.979 23.500 1.00 17.55 507 GLU B O 1
ATOM 9129 N N . ILE B 1 508 ? 48.985 -1.648 23.137 1.00 16.73 508 ILE B N 1
ATOM 9130 C CA . ILE B 1 508 ? 49.190 -1.294 21.740 1.00 16.49 508 ILE B CA 1
ATOM 9131 C C . ILE B 1 508 ? 48.664 0.106 21.456 1.00 17.03 508 ILE B C 1
ATOM 9132 O O . ILE B 1 508 ? 47.652 0.528 22.013 1.00 16.69 508 ILE B O 1
ATOM 9137 N N . SER B 1 509 ? 49.367 0.829 20.594 1.00 16.43 509 SER B N 1
ATOM 9138 C CA . SER B 1 509 ? 48.966 2.179 20.229 1.00 17.95 509 SER B CA 1
ATOM 9139 C C . SER B 1 509 ? 49.257 2.359 18.753 1.00 17.28 509 SER B C 1
ATOM 9140 O O . SER B 1 509 ? 50.295 1.919 18.266 1.00 16.60 509 SER B O 1
ATOM 9143 N N . PHE B 1 510 ? 48.330 2.985 18.039 1.00 17.13 510 PHE B N 1
ATOM 9144 C CA . PHE B 1 510 ? 48.506 3.211 16.614 1.00 18.93 510 PHE B CA 1
ATOM 9145 C C . PHE B 1 510 ? 48.994 4.620 16.328 1.00 21.83 510 PHE B C 1
ATOM 9146 O O . PHE B 1 510 ? 48.435 5.597 16.829 1.00 22.60 510 PHE B O 1
ATOM 9154 N N . LEU B 1 511 ? 50.047 4.716 15.526 1.00 24.86 511 LEU B N 1
ATOM 9155 C CA . LEU B 1 511 ? 50.605 6.008 15.156 1.00 30.44 511 LEU B CA 1
ATOM 9156 C C . LEU B 1 511 ? 50.067 6.324 13.770 1.00 33.96 511 LEU B C 1
ATOM 9157 O O . LEU B 1 511 ? 50.270 5.563 12.824 1.00 35.49 511 LEU B O 1
ATOM 9162 N N . HIS B 1 512 ? 49.377 7.449 13.655 1.00 39.13 512 HIS B N 1
ATOM 9163 C CA . HIS B 1 512 ? 48.773 7.846 12.393 1.00 43.31 512 HIS B CA 1
ATOM 9164 C C . HIS B 1 512 ? 49.742 8.523 11.435 1.00 44.69 512 HIS B C 1
ATOM 9165 O O . HIS B 1 512 ? 50.307 9.572 11.738 1.00 45.47 512 HIS B O 1
ATOM 9172 N N . ALA B 1 513 ? 49.924 7.902 10.274 1.00 46.39 513 ALA B N 1
ATOM 9173 C CA . ALA B 1 513 ? 50.818 8.413 9.244 1.00 48.26 513 ALA B CA 1
ATOM 9174 C C . ALA B 1 513 ? 50.083 9.364 8.302 1.00 49.96 513 ALA B C 1
ATOM 9175 O O . ALA B 1 513 ? 48.853 9.422 8.299 1.00 49.70 513 ALA B O 1
ATOM 9177 N N . ASP B 1 514 ? 50.845 10.108 7.505 1.00 52.71 514 ASP B N 1
ATOM 9178 C CA . ASP B 1 514 ? 50.272 11.054 6.552 1.00 55.16 514 ASP B CA 1
ATOM 9179 C C . ASP B 1 514 ? 49.283 10.348 5.626 1.00 55.32 514 ASP B C 1
ATOM 9180 O O . ASP B 1 514 ? 48.104 10.703 5.578 1.00 56.15 514 ASP B O 1
ATOM 9185 N N . ASP B 1 515 ? 49.770 9.351 4.893 1.00 54.96 515 ASP B N 1
ATOM 9186 C CA . ASP B 1 515 ? 48.925 8.582 3.986 1.00 54.12 515 ASP B CA 1
ATOM 9187 C C . ASP B 1 515 ? 48.337 7.430 4.793 1.00 52.51 515 ASP B C 1
ATOM 9188 O O . ASP B 1 515 ? 48.701 6.269 4.596 1.00 52.75 515 ASP B O 1
ATOM 9193 N N . GLU B 1 516 ? 47.425 7.759 5.703 1.00 50.03 516 GLU B N 1
ATOM 9194 C CA . GLU B 1 516 ? 46.812 6.754 6.558 1.00 46.66 516 GLU B CA 1
ATOM 9195 C C . GLU B 1 516 ? 45.762 5.911 5.839 1.00 43.50 516 GLU B C 1
ATOM 9196 O O . GLU B 1 516 ? 44.695 5.618 6.386 1.00 42.04 516 GLU B O 1
ATOM 9202 N N . MET B 1 517 ? 46.073 5.527 4.606 1.00 39.65 517 MET B N 1
ATOM 9203 C CA . MET B 1 517 ? 45.181 4.690 3.817 1.00 36.12 517 MET B CA 1
ATOM 9204 C C . MET B 1 517 ? 45.787 3.297 3.695 1.00 32.32 517 MET B C 1
ATOM 9205 O O . MET B 1 517 ? 45.101 2.294 3.891 1.00 31.48 517 MET B O 1
ATOM 9210 N N . ASN B 1 518 ? 47.079 3.240 3.385 1.00 27.68 518 ASN B N 1
ATOM 9211 C CA . ASN B 1 518 ? 47.765 1.964 3.221 1.00 24.06 518 ASN B CA 1
ATOM 9212 C C . ASN B 1 518 ? 48.882 1.712 4.228 1.00 22.16 518 ASN B C 1
ATOM 9213 O O . ASN B 1 518 ? 49.288 0.568 4.428 1.00 21.09 518 ASN B O 1
ATOM 9218 N N . TYR B 1 519 ? 49.378 2.772 4.858 1.00 19.80 519 TYR B N 1
ATOM 9219 C CA . TYR B 1 519 ? 50.468 2.637 5.821 1.00 19.66 519 TYR B CA 1
ATOM 9220 C C . TYR B 1 519 ? 49.967 2.430 7.243 1.00 17.87 519 TYR B C 1
ATOM 9221 O O . TYR B 1 519 ? 49.237 3.265 7.776 1.00 15.95 519 TYR B O 1
ATOM 9230 N N . LEU B 1 520 ? 50.361 1.316 7.853 1.00 16.40 520 LEU B N 1
ATOM 9231 C CA . LEU B 1 520 ? 49.969 1.023 9.229 1.00 16.75 520 LEU B CA 1
ATOM 9232 C C . LEU B 1 520 ? 51.207 1.083 10.116 1.00 16.09 520 LEU B C 1
ATOM 9233 O O . LEU B 1 520 ? 52.198 0.397 9.857 1.00 13.98 520 LEU B O 1
ATOM 9238 N N . ILE B 1 521 ? 51.154 1.918 11.150 1.00 14.44 521 ILE B N 1
ATOM 9239 C CA . ILE B 1 521 ? 52.269 2.055 12.078 1.00 14.22 521 ILE B CA 1
ATOM 9240 C C . ILE B 1 521 ? 51.736 1.924 13.496 1.00 14.51 521 ILE B C 1
ATOM 9241 O O . ILE B 1 521 ? 50.833 2.659 13.901 1.00 14.83 521 ILE B O 1
ATOM 9246 N N . TYR B 1 522 ? 52.283 0.979 14.249 1.00 13.05 522 TYR B N 1
ATOM 9247 C CA . TYR B 1 522 ? 51.836 0.783 15.620 1.00 14.19 522 TYR B CA 1
ATOM 9248 C C . TYR B 1 522 ? 52.974 0.289 16.490 1.00 14.87 522 TYR B C 1
ATOM 9249 O O . TYR B 1 522 ? 54.005 -0.149 15.986 1.00 16.51 522 TYR B O 1
ATOM 9258 N N . LYS B 1 523 ? 52.792 0.369 17.800 1.00 14.63 523 LYS B N 1
ATOM 9259 C CA . LYS B 1 523 ? 53.823 -0.088 18.711 1.00 15.87 523 LYS B CA 1
ATOM 9260 C C . LYS B 1 523 ? 53.244 -0.848 19.889 1.00 14.45 523 LYS B C 1
ATOM 9261 O O . LYS B 1 523 ? 52.097 -0.632 20.282 1.00 15.15 523 LYS B O 1
ATOM 9267 N N . LYS B 1 524 ? 54.046 -1.759 20.427 1.00 13.31 524 LYS B N 1
ATOM 9268 C CA . LYS B 1 524 ? 53.668 -2.545 21.593 1.00 13.82 524 LYS B CA 1
ATOM 9269 C C . LYS B 1 524 ? 54.585 -2.049 22.700 1.00 15.23 524 LYS B C 1
ATOM 9270 O O . LYS B 1 524 ? 55.795 -1.930 22.498 1.00 14.99 524 LYS B O 1
ATOM 9276 N N . THR B 1 525 ? 54.018 -1.759 23.864 1.00 15.28 525 THR B N 1
ATOM 9277 C CA . THR B 1 525 ? 54.811 -1.259 24.975 1.00 18.26 525 THR B CA 1
ATOM 9278 C C . THR B 1 525 ? 54.563 -2.016 26.275 1.00 19.01 525 THR B C 1
ATOM 9279 O O . THR B 1 525 ? 53.426 -2.335 26.623 1.00 19.04 525 THR B O 1
ATOM 9283 N N . ASP B 1 526 ? 55.649 -2.292 26.986 1.00 20.43 526 ASP B N 1
ATOM 9284 C CA . ASP B 1 526 ? 55.613 -2.988 28.264 1.00 22.04 526 ASP B CA 1
ATOM 9285 C C . ASP B 1 526 ? 56.788 -2.406 29.038 1.00 22.00 526 ASP B C 1
ATOM 9286 O O . ASP B 1 526 ? 57.936 -2.797 28.827 1.00 21.81 526 ASP B O 1
ATOM 9291 N N . GLY B 1 527 ? 56.499 -1.462 29.927 1.00 21.24 527 GLY B N 1
ATOM 9292 C CA . GLY B 1 527 ? 57.567 -0.819 30.668 1.00 22.40 527 GLY B CA 1
ATOM 9293 C C . GLY B 1 527 ? 58.334 -0.010 29.639 1.00 22.04 527 GLY B C 1
ATOM 9294 O O . GLY B 1 527 ? 57.725 0.596 28.756 1.00 21.69 527 GLY B O 1
ATOM 9295 N N . ASP B 1 528 ? 59.660 -0.005 29.725 1.00 21.81 528 ASP B N 1
ATOM 9296 C CA . ASP B 1 528 ? 60.461 0.739 28.760 1.00 22.11 528 ASP B CA 1
ATOM 9297 C C . ASP B 1 528 ? 60.629 -0.010 27.444 1.00 22.29 528 ASP B C 1
ATOM 9298 O O . ASP B 1 528 ? 61.077 0.567 26.453 1.00 21.07 528 ASP B O 1
ATOM 9303 N N . GLU B 1 529 ? 60.284 -1.294 27.428 1.00 22.56 529 GLU B N 1
ATOM 9304 C CA . GLU B 1 529 ? 60.411 -2.054 26.193 1.00 22.76 529 GLU B CA 1
ATOM 9305 C C . GLU B 1 529 ? 59.351 -1.617 25.199 1.00 23.00 529 GLU B C 1
ATOM 9306 O O . GLU B 1 529 ? 58.165 -1.524 25.527 1.00 22.60 529 GLU B O 1
ATOM 9312 N N . THR B 1 530 ? 59.790 -1.364 23.975 1.00 21.13 530 THR B N 1
ATOM 9313 C CA . THR B 1 530 ? 58.897 -0.923 22.926 1.00 19.36 530 THR B CA 1
ATOM 9314 C C . THR B 1 530 ? 59.272 -1.571 21.603 1.00 19.01 530 THR B C 1
ATOM 9315 O O . THR B 1 530 ? 60.449 -1.645 21.248 1.00 17.57 530 THR B O 1
ATOM 9319 N N . VAL B 1 531 ? 58.266 -2.062 20.893 1.00 15.48 531 VAL B N 1
ATOM 9320 C CA . VAL B 1 531 ? 58.484 -2.649 19.582 1.00 15.34 531 VAL B CA 1
ATOM 9321 C C . VAL B 1 531 ? 57.640 -1.839 18.610 1.00 15.22 531 VAL B C 1
ATOM 9322 O O . VAL B 1 531 ? 56.425 -1.732 18.765 1.00 16.94 531 VAL B O 1
ATOM 9326 N N . LEU B 1 532 ? 58.303 -1.249 17.626 1.00 13.98 532 LEU B N 1
ATOM 9327 C CA . LEU B 1 532 ? 57.641 -0.442 16.616 1.00 14.45 532 LEU B CA 1
ATOM 9328 C C . LEU B 1 532 ? 57.458 -1.287 15.360 1.00 14.44 532 LEU B C 1
ATOM 9329 O O . LEU B 1 532 ? 58.405 -1.923 14.899 1.00 15.34 532 LEU B O 1
ATOM 9334 N N . VAL B 1 533 ? 56.243 -1.303 14.820 1.00 13.16 533 VAL B N 1
ATOM 9335 C CA . VAL B 1 533 ? 55.957 -2.069 13.608 1.00 14.11 533 VAL B CA 1
ATOM 9336 C C . VAL B 1 533 ? 55.462 -1.133 12.515 1.00 14.02 533 VAL B C 1
ATOM 9337 O O . VAL B 1 533 ? 54.576 -0.307 12.742 1.00 14.71 533 VAL B O 1
ATOM 9341 N N . ILE B 1 534 ? 56.043 -1.268 11.329 1.00 14.65 534 ILE B N 1
ATOM 9342 C CA . ILE B 1 534 ? 55.677 -0.439 10.187 1.00 15.07 534 ILE B CA 1
ATOM 9343 C C . ILE B 1 534 ? 55.294 -1.353 9.036 1.00 15.19 534 ILE B C 1
ATOM 9344 O O . ILE B 1 534 ? 56.101 -2.169 8.588 1.00 15.43 534 ILE B O 1
ATOM 9349 N N . ILE B 1 535 ? 54.061 -1.215 8.561 1.00 15.79 535 ILE B N 1
ATOM 9350 C CA . ILE B 1 535 ? 53.570 -2.043 7.470 1.00 15.40 535 ILE B CA 1
ATOM 9351 C C . ILE B 1 535 ? 53.125 -1.227 6.263 1.00 15.25 535 ILE B C 1
ATOM 9352 O O . ILE B 1 535 ? 52.381 -0.252 6.390 1.00 14.41 535 ILE B O 1
ATOM 9357 N N . ASN B 1 536 ? 53.601 -1.628 5.090 1.00 14.69 536 ASN B N 1
ATOM 9358 C CA . ASN B 1 536 ? 53.225 -0.971 3.850 1.00 13.91 536 ASN B CA 1
ATOM 9359 C C . ASN B 1 536 ? 52.173 -1.847 3.176 1.00 14.24 536 ASN B C 1
ATOM 9360 O O . ASN B 1 536 ? 52.513 -2.749 2.406 1.00 14.01 536 ASN B O 1
ATOM 9365 N N . ARG B 1 537 ? 50.899 -1.601 3.467 1.00 14.12 537 ARG B N 1
ATOM 9366 C CA . ARG B 1 537 ? 49.855 -2.410 2.846 1.00 14.50 537 ARG B CA 1
ATOM 9367 C C . ARG B 1 537 ? 49.388 -1.816 1.518 1.00 15.44 537 ARG B C 1
ATOM 9368 O O . ARG B 1 537 ? 48.274 -1.299 1.407 1.00 15.39 537 ARG B O 1
ATOM 9376 N N . SER B 1 538 ? 50.261 -1.886 0.519 1.00 16.96 538 SER B N 1
ATOM 9377 C CA . SER B 1 538 ? 49.964 -1.392 -0.823 1.00 17.50 538 SER B CA 1
ATOM 9378 C C . SER B 1 538 ? 50.826 -2.221 -1.769 1.00 18.79 538 SER B C 1
ATOM 9379 O O . SER B 1 538 ? 51.841 -2.779 -1.353 1.00 17.89 538 SER B O 1
ATOM 9382 N N . ASP B 1 539 ? 50.436 -2.314 -3.036 1.00 21.25 539 ASP B N 1
ATOM 9383 C CA . ASP B 1 539 ? 51.211 -3.117 -3.974 1.00 24.26 539 ASP B CA 1
ATOM 9384 C C . ASP B 1 539 ? 52.308 -2.340 -4.704 1.00 24.57 539 ASP B C 1
ATOM 9385 O O . ASP B 1 539 ? 52.550 -2.565 -5.886 1.00 23.43 539 ASP B O 1
ATOM 9390 N N . GLN B 1 540 ? 52.968 -1.425 -4.002 1.00 25.90 540 GLN B N 1
ATOM 9391 C CA . GLN B 1 540 ? 54.056 -0.652 -4.597 1.00 27.40 540 GLN B CA 1
ATOM 9392 C C . GLN B 1 540 ? 55.038 -0.217 -3.522 1.00 27.67 540 GLN B C 1
ATOM 9393 O O . GLN B 1 540 ? 54.692 -0.177 -2.341 1.00 26.32 540 GLN B O 1
ATOM 9399 N N . LYS B 1 541 ? 56.263 0.099 -3.932 1.00 26.95 541 LYS B N 1
ATOM 9400 C CA . LYS B 1 541 ? 57.279 0.540 -2.985 1.00 29.21 541 LYS B CA 1
ATOM 9401 C C . LYS B 1 541 ? 56.786 1.782 -2.264 1.00 28.51 541 LYS B C 1
ATOM 9402 O O . LYS B 1 541 ? 56.011 2.564 -2.816 1.00 29.22 541 LYS B O 1
ATOM 9408 N N . ALA B 1 542 ? 57.239 1.963 -1.030 1.00 28.65 542 ALA B N 1
ATOM 9409 C CA . ALA B 1 542 ? 56.839 3.120 -0.245 1.00 29.62 542 ALA B CA 1
ATOM 9410 C C . ALA B 1 542 ? 57.918 3.539 0.741 1.00 29.54 542 ALA B C 1
ATOM 9411 O O . ALA B 1 542 ? 58.639 2.705 1.288 1.00 28.43 542 ALA B O 1
ATOM 9413 N N . ASP B 1 543 ? 58.029 4.845 0.949 1.00 31.80 543 ASP B N 1
ATOM 9414 C CA . ASP B 1 543 ? 58.991 5.404 1.889 1.00 34.79 543 ASP B CA 1
ATOM 9415 C C . ASP B 1 543 ? 58.156 5.980 3.028 1.00 35.00 543 ASP B C 1
ATOM 9416 O O . ASP B 1 543 ? 57.511 7.016 2.872 1.00 35.25 543 ASP B O 1
ATOM 9421 N N . ILE B 1 544 ? 58.160 5.294 4.167 1.00 35.94 544 ILE B N 1
ATOM 9422 C CA . ILE B 1 544 ? 57.374 5.715 5.320 1.00 37.36 544 ILE B CA 1
ATOM 9423 C C . ILE B 1 544 ? 58.221 6.319 6.438 1.00 39.58 544 ILE B C 1
ATOM 9424 O O . ILE B 1 544 ? 59.168 5.698 6.919 1.00 38.86 544 ILE B O 1
ATOM 9429 N N . PRO B 1 545 ? 57.883 7.548 6.863 1.00 42.74 545 PRO B N 1
ATOM 9430 C CA . PRO B 1 545 ? 58.588 8.276 7.927 1.00 45.81 545 PRO B CA 1
ATOM 9431 C C . PRO B 1 545 ? 58.330 7.726 9.332 1.00 48.70 545 PRO B C 1
ATOM 9432 O O . PRO B 1 545 ? 57.181 7.633 9.763 1.00 50.21 545 PRO B O 1
ATOM 9436 N N . ILE B 1 546 ? 59.399 7.369 10.041 1.00 51.19 546 ILE B N 1
ATOM 9437 C CA . ILE B 1 546 ? 59.287 6.855 11.406 1.00 53.70 546 ILE B CA 1
ATOM 9438 C C . ILE B 1 546 ? 59.194 8.058 12.345 1.00 55.21 546 ILE B C 1
ATOM 9439 O O . ILE B 1 546 ? 60.189 8.737 12.592 1.00 54.93 546 ILE B O 1
ATOM 9444 N N . PRO B 1 547 ? 57.994 8.333 12.879 1.00 57.05 547 PRO B N 1
ATOM 9445 C CA . PRO B 1 547 ? 57.744 9.455 13.792 1.00 58.41 547 PRO B CA 1
ATOM 9446 C C . PRO B 1 547 ? 58.704 9.565 14.977 1.00 59.28 547 PRO B C 1
ATOM 9447 O O . PRO B 1 547 ? 59.058 10.668 15.397 1.00 59.55 547 PRO B O 1
ATOM 9451 N N . LEU B 1 548 ? 59.121 8.420 15.507 1.00 60.42 548 LEU B N 1
ATOM 9452 C CA . LEU B 1 548 ? 60.024 8.367 16.655 1.00 61.66 548 LEU B CA 1
ATOM 9453 C C . LEU B 1 548 ? 61.138 9.415 16.638 1.00 62.06 548 LEU B C 1
ATOM 9454 O O . LEU B 1 548 ? 61.625 9.807 15.577 1.00 62.34 548 LEU B O 1
ATOM 9459 N N . ASP B 1 549 ? 61.534 9.859 17.828 1.00 62.30 549 ASP B N 1
ATOM 9460 C CA . ASP B 1 549 ? 62.595 10.852 17.976 1.00 62.55 549 ASP B CA 1
ATOM 9461 C C . ASP B 1 549 ? 63.929 10.161 18.259 1.00 61.54 549 ASP B C 1
ATOM 9462 O O . ASP B 1 549 ? 63.960 9.045 18.778 1.00 61.69 549 ASP B O 1
ATOM 9467 N N . ALA B 1 550 ? 65.027 10.834 17.925 1.00 60.18 550 ALA B N 1
ATOM 9468 C CA . ALA B 1 550 ? 66.365 10.274 18.108 1.00 58.74 550 ALA B CA 1
ATOM 9469 C C . ALA B 1 550 ? 67.024 10.584 19.447 1.00 57.57 550 ALA B C 1
ATOM 9470 O O . ALA B 1 550 ? 68.193 10.256 19.653 1.00 57.81 550 ALA B O 1
ATOM 9472 N N . ARG B 1 551 ? 66.282 11.207 20.355 1.00 55.84 551 ARG B N 1
ATOM 9473 C CA . ARG B 1 551 ? 66.816 11.559 21.668 1.00 53.68 551 ARG B CA 1
ATOM 9474 C C . ARG B 1 551 ? 67.441 10.354 22.372 1.00 50.37 551 ARG B C 1
ATOM 9475 O O . ARG B 1 551 ? 66.776 9.664 23.145 1.00 49.61 551 ARG B O 1
ATOM 9483 N N . GLY B 1 552 ? 68.722 10.112 22.101 1.00 46.34 552 GLY B N 1
ATOM 9484 C CA . GLY B 1 552 ? 69.419 8.991 22.710 1.00 41.62 552 GLY B CA 1
ATOM 9485 C C . GLY B 1 552 ? 68.711 7.676 22.449 1.00 38.73 552 GLY B C 1
ATOM 9486 O O . GLY B 1 552 ? 68.785 6.743 23.252 1.00 38.14 552 GLY B O 1
ATOM 9487 N N . THR B 1 553 ? 68.026 7.601 21.313 1.00 35.37 553 THR B N 1
ATOM 9488 C CA . THR B 1 553 ? 67.281 6.406 20.944 1.00 31.82 553 THR B CA 1
ATOM 9489 C C . THR B 1 553 ? 68.028 5.504 19.970 1.00 27.96 553 THR B C 1
ATOM 9490 O O . THR B 1 553 ? 68.690 5.976 19.047 1.00 27.11 553 THR B O 1
ATOM 9494 N N . TRP B 1 554 ? 67.916 4.199 20.190 1.00 25.10 554 TRP B N 1
ATOM 9495 C CA . TRP B 1 554 ? 68.544 3.210 19.327 1.00 22.87 554 TRP B CA 1
ATOM 9496 C C . TRP B 1 554 ? 67.475 2.243 18.847 1.00 22.28 554 TRP B C 1
ATOM 9497 O O . TRP B 1 554 ? 66.546 1.923 19.586 1.00 21.09 554 TRP B O 1
ATOM 9508 N N . LEU B 1 555 ? 67.601 1.793 17.603 1.00 21.08 555 LEU B N 1
ATOM 9509 C CA . LEU B 1 555 ? 66.643 0.856 17.036 1.00 20.10 555 LEU B CA 1
ATOM 9510 C C . LEU B 1 555 ? 67.308 -0.474 16.715 1.00 20.24 555 LEU B C 1
ATOM 9511 O O . LEU B 1 555 ? 68.470 -0.520 16.317 1.00 20.97 555 LEU B O 1
ATOM 9516 N N . VAL B 1 556 ? 66.560 -1.554 16.896 1.00 17.51 556 VAL B N 1
ATOM 9517 C CA . VAL B 1 556 ? 67.064 -2.884 16.608 1.00 18.09 556 VAL B CA 1
ATOM 9518 C C . VAL B 1 556 ? 66.091 -3.550 15.645 1.00 18.91 556 VAL B C 1
ATOM 9519 O O . VAL B 1 556 ? 64.923 -3.751 15.976 1.00 16.90 556 VAL B O 1
ATOM 9523 N N . ASN B 1 557 ? 66.567 -3.866 14.446 1.00 18.56 557 ASN B N 1
ATOM 9524 C CA . ASN B 1 557 ? 65.732 -4.530 13.451 1.00 17.57 557 ASN B CA 1
ATOM 9525 C C . ASN B 1 557 ? 65.580 -5.963 13.948 1.00 17.71 557 ASN B C 1
ATOM 9526 O O . ASN B 1 557 ? 66.546 -6.724 13.974 1.00 16.08 557 ASN B O 1
ATOM 9531 N N . LEU B 1 558 ? 64.367 -6.328 14.352 1.00 15.61 558 LEU B N 1
ATOM 9532 C CA . LEU B 1 558 ? 64.125 -7.662 14.884 1.00 15.70 558 LEU B CA 1
ATOM 9533 C C . LEU B 1 558 ? 64.209 -8.791 13.863 1.00 14.96 558 LEU B C 1
ATOM 9534 O O . LEU B 1 558 ? 64.352 -9.955 14.235 1.00 15.67 558 LEU B O 1
ATOM 9539 N N . LEU B 1 559 ? 64.124 -8.456 12.582 1.00 16.78 559 LEU B N 1
ATOM 9540 C CA . LEU B 1 559 ? 64.207 -9.470 11.535 1.00 19.03 559 LEU B CA 1
ATOM 9541 C C . LEU B 1 559 ? 65.658 -9.827 11.234 1.00 20.78 559 LEU B C 1
ATOM 9542 O O . LEU B 1 559 ? 65.997 -10.999 11.054 1.00 20.64 559 LEU B O 1
ATOM 9547 N N . THR B 1 560 ? 66.512 -8.810 11.185 1.00 20.70 560 THR B N 1
ATOM 9548 C CA . THR B 1 560 ? 67.927 -9.007 10.879 1.00 22.60 560 THR B CA 1
ATOM 9549 C C . THR B 1 560 ? 68.831 -8.941 12.106 1.00 23.76 560 THR B C 1
ATOM 9550 O O . THR B 1 560 ? 69.960 -9.429 12.083 1.00 24.27 560 THR B O 1
ATOM 9554 N N . GLY B 1 561 ? 68.336 -8.329 13.175 1.00 24.84 561 GLY B N 1
ATOM 9555 C CA . GLY B 1 561 ? 69.131 -8.213 14.382 1.00 24.36 561 GLY B CA 1
ATOM 9556 C C . GLY B 1 561 ? 70.051 -7.010 14.324 1.00 24.34 561 GLY B C 1
ATOM 9557 O O . GLY B 1 561 ? 70.823 -6.767 15.251 1.00 25.30 561 GLY B O 1
ATOM 9558 N N . GLU B 1 562 ? 69.967 -6.253 13.235 1.00 22.60 562 GLU B N 1
ATOM 9559 C CA . GLU B 1 562 ? 70.794 -5.068 13.057 1.00 24.49 562 GLU B CA 1
ATOM 9560 C C . GLU B 1 562 ? 70.446 -3.941 14.031 1.00 24.28 562 GLU B C 1
ATOM 9561 O O . GLU B 1 562 ? 69.274 -3.655 14.272 1.00 22.88 562 GLU B O 1
ATOM 9567 N N . ARG B 1 563 ? 71.476 -3.302 14.579 1.00 23.90 563 ARG B N 1
ATOM 9568 C CA . ARG B 1 563 ? 71.301 -2.193 15.516 1.00 24.51 563 ARG B CA 1
ATOM 9569 C C . ARG B 1 563 ? 71.739 -0.886 14.858 1.00 26.51 563 ARG B C 1
ATOM 9570 O O . ARG B 1 563 ? 72.619 -0.882 13.999 1.00 27.52 563 ARG B O 1
ATOM 9578 N N . PHE B 1 564 ? 71.135 0.226 15.264 1.00 27.62 564 PHE B N 1
ATOM 9579 C CA . PHE B 1 564 ? 71.517 1.524 14.719 1.00 29.98 564 PHE B CA 1
ATOM 9580 C C . PHE B 1 564 ? 70.885 2.687 15.476 1.00 31.72 564 PHE B C 1
ATOM 9581 O O . PHE B 1 564 ? 69.785 2.569 16.017 1.00 30.76 564 PHE B O 1
ATOM 9589 N N . ALA B 1 565 ? 71.598 3.807 15.525 1.00 33.91 565 ALA B N 1
ATOM 9590 C CA . ALA B 1 565 ? 71.115 4.992 16.223 1.00 37.37 565 ALA B CA 1
ATOM 9591 C C . ALA B 1 565 ? 70.106 5.760 15.380 1.00 39.91 565 ALA B C 1
ATOM 9592 O O . ALA B 1 565 ? 70.229 5.828 14.157 1.00 40.23 565 ALA B O 1
ATOM 9594 N N . ALA B 1 566 ? 69.106 6.335 16.041 1.00 43.41 566 ALA B N 1
ATOM 9595 C CA . ALA B 1 566 ? 68.074 7.103 15.353 1.00 48.02 566 ALA B CA 1
ATOM 9596 C C . ALA B 1 566 ? 68.675 8.370 14.751 1.00 51.20 566 ALA B C 1
ATOM 9597 O O . ALA B 1 566 ? 69.455 9.067 15.401 1.00 51.92 566 ALA B O 1
ATOM 9599 N N . GLU B 1 567 ? 68.305 8.662 13.508 1.00 55.55 567 GLU B N 1
ATOM 9600 C CA . GLU B 1 567 ? 68.813 9.833 12.799 1.00 59.38 567 GLU B CA 1
ATOM 9601 C C . GLU B 1 567 ? 68.459 11.162 13.461 1.00 61.03 567 GLU B C 1
ATOM 9602 O O . GLU B 1 567 ? 69.030 11.522 14.491 1.00 61.76 567 GLU B O 1
ATOM 9608 N N . ALA B 1 568 ? 67.520 11.888 12.861 1.00 62.53 568 ALA B N 1
ATOM 9609 C CA . ALA B 1 568 ? 67.099 13.187 13.379 1.00 63.86 568 ALA B CA 1
ATOM 9610 C C . ALA B 1 568 ? 65.764 13.120 14.116 1.00 64.76 568 ALA B C 1
ATOM 9611 O O . ALA B 1 568 ? 65.617 12.379 15.088 1.00 65.42 568 ALA B O 1
ATOM 9613 N N . GLU B 1 569 ? 64.794 13.902 13.651 1.00 65.45 569 GLU B N 1
ATOM 9614 C CA . GLU B 1 569 ? 63.471 13.936 14.265 1.00 65.68 569 GLU B CA 1
ATOM 9615 C C . GLU B 1 569 ? 62.601 12.777 13.789 1.00 65.28 569 GLU B C 1
ATOM 9616 O O . GLU B 1 569 ? 61.734 12.297 14.521 1.00 65.12 569 GLU B O 1
ATOM 9622 N N . THR B 1 570 ? 62.835 12.331 12.559 1.00 64.51 570 THR B N 1
ATOM 9623 C CA . THR B 1 570 ? 62.067 11.230 11.990 1.00 63.62 570 THR B CA 1
ATOM 9624 C C . THR B 1 570 ? 62.861 10.484 10.919 1.00 62.69 570 THR B C 1
ATOM 9625 O O . THR B 1 570 ? 63.223 11.054 9.889 1.00 63.15 570 THR B O 1
ATOM 9629 N N . LEU B 1 571 ? 63.132 9.206 11.173 1.00 61.37 571 LEU B N 1
ATOM 9630 C CA . LEU B 1 571 ? 63.884 8.375 10.237 1.00 59.43 571 LEU B CA 1
ATOM 9631 C C . LEU B 1 571 ? 62.920 7.773 9.215 1.00 56.79 571 LEU B C 1
ATOM 9632 O O . LEU B 1 571 ? 61.805 7.393 9.559 1.00 56.43 571 LEU B O 1
ATOM 9637 N N . CYS B 1 572 ? 63.353 7.689 7.961 1.00 53.97 572 CYS B N 1
ATOM 9638 C CA . CYS B 1 572 ? 62.512 7.158 6.892 1.00 50.23 572 CYS B CA 1
ATOM 9639 C C . CYS B 1 572 ? 62.881 5.719 6.534 1.00 47.38 572 CYS B C 1
ATOM 9640 O O . CYS B 1 572 ? 64.058 5.366 6.491 1.00 47.87 572 CYS B O 1
ATOM 9643 N N . THR B 1 573 ? 61.873 4.890 6.279 1.00 43.98 573 THR B N 1
ATOM 9644 C CA . THR B 1 573 ? 62.113 3.495 5.920 1.00 40.45 573 THR B CA 1
ATOM 9645 C C . THR B 1 573 ? 61.490 3.139 4.570 1.00 37.47 573 THR B C 1
ATOM 9646 O O . THR B 1 573 ? 60.316 3.417 4.320 1.00 36.03 573 THR B O 1
ATOM 9650 N N . SER B 1 574 ? 62.290 2.528 3.701 1.00 33.93 574 SER B N 1
ATOM 9651 C CA . SER B 1 574 ? 61.825 2.129 2.379 1.00 31.77 574 SER B CA 1
ATOM 9652 C C . SER B 1 574 ? 61.387 0.672 2.395 1.00 27.99 574 SER B C 1
ATOM 9653 O O . SER B 1 574 ? 62.155 -0.215 2.767 1.00 28.06 574 SER B O 1
ATOM 9656 N N . LEU B 1 575 ? 60.150 0.428 1.980 1.00 24.81 575 LEU B N 1
ATOM 9657 C CA . LEU B 1 575 ? 59.618 -0.925 1.969 1.00 21.51 575 LEU B CA 1
ATOM 9658 C C . LEU B 1 575 ? 59.064 -1.340 0.615 1.00 19.62 575 LEU B C 1
ATOM 9659 O O . LEU B 1 575 ? 58.505 -0.526 -0.119 1.00 19.09 575 LEU B O 1
ATOM 9664 N N . PRO B 1 576 ? 59.215 -2.624 0.267 1.00 17.80 576 PRO B N 1
ATOM 9665 C CA . PRO B 1 576 ? 58.709 -3.125 -1.009 1.00 18.20 576 PRO B CA 1
ATOM 9666 C C . PRO B 1 576 ? 57.201 -3.325 -0.865 1.00 17.71 576 PRO B C 1
ATOM 9667 O O . PRO B 1 576 ? 56.641 -3.092 0.209 1.00 18.43 576 PRO B O 1
ATOM 9671 N N . PRO B 1 577 ? 56.522 -3.738 -1.944 1.00 16.94 577 PRO B N 1
ATOM 9672 C CA . PRO B 1 577 ? 55.074 -3.955 -1.871 1.00 17.81 577 PRO B CA 1
ATOM 9673 C C . PRO B 1 577 ? 54.717 -4.893 -0.713 1.00 17.53 577 PRO B C 1
ATOM 9674 O O . PRO B 1 577 ? 55.310 -5.963 -0.572 1.00 17.42 577 PRO B O 1
ATOM 9678 N N . TYR B 1 578 ? 53.752 -4.485 0.108 1.00 17.91 578 TYR B N 1
ATOM 9679 C CA . TYR B 1 578 ? 53.316 -5.284 1.254 1.00 16.73 578 TYR B CA 1
ATOM 9680 C C . TYR B 1 578 ? 54.473 -5.617 2.193 1.00 16.52 578 TYR B C 1
ATOM 9681 O O . TYR B 1 578 ? 54.437 -6.609 2.927 1.00 16.78 578 TYR B O 1
ATOM 9690 N N . GLY B 1 579 ? 55.492 -4.764 2.171 1.00 16.81 579 GLY B N 1
ATOM 9691 C CA . GLY B 1 579 ? 56.652 -4.962 3.017 1.00 14.90 579 GLY B CA 1
ATOM 9692 C C . GLY B 1 579 ? 56.365 -4.579 4.454 1.00 14.80 579 GLY B C 1
ATOM 9693 O O . GLY B 1 579 ? 55.304 -4.041 4.760 1.00 14.80 579 GLY B O 1
ATOM 9694 N N . PHE B 1 580 ? 57.323 -4.845 5.336 1.00 13.93 580 PHE B N 1
ATOM 9695 C CA . PHE B 1 580 ? 57.164 -4.546 6.751 1.00 14.55 580 PHE B CA 1
ATOM 9696 C C . PHE B 1 580 ? 58.503 -4.614 7.465 1.00 14.70 580 PHE B C 1
ATOM 9697 O O . PHE B 1 580 ? 59.465 -5.200 6.962 1.00 14.63 580 PHE B O 1
ATOM 9705 N N . VAL B 1 581 ? 58.549 -4.028 8.655 1.00 14.83 581 VAL B N 1
ATOM 9706 C CA . VAL B 1 581 ? 59.755 -4.044 9.467 1.00 15.92 581 VAL B CA 1
ATOM 9707 C C . VAL B 1 581 ? 59.358 -3.845 10.928 1.00 15.88 581 VAL B C 1
ATOM 9708 O O . VAL B 1 581 ? 58.371 -3.166 11.222 1.00 14.43 581 VAL B O 1
ATOM 9712 N N . LEU B 1 582 ? 60.104 -4.471 11.832 1.00 15.49 582 LEU B N 1
ATOM 9713 C CA . LEU B 1 582 ? 59.858 -4.340 13.268 1.00 18.21 582 LEU B CA 1
ATOM 9714 C C . LEU B 1 582 ? 61.135 -3.800 13.902 1.00 18.39 582 LEU B C 1
ATOM 9715 O O . LEU B 1 582 ? 62.235 -4.210 13.532 1.00 18.87 582 LEU B O 1
ATOM 9720 N N . TYR B 1 583 ? 60.986 -2.891 14.859 1.00 18.77 583 TYR B N 1
ATOM 9721 C CA . TYR B 1 583 ? 62.133 -2.300 15.540 1.00 18.69 583 TYR B CA 1
ATOM 9722 C C . TYR B 1 583 ? 61.946 -2.275 17.046 1.00 19.72 583 TYR B C 1
ATOM 9723 O O . TYR B 1 583 ? 60.910 -1.829 17.541 1.00 18.54 583 TYR B O 1
ATOM 9732 N N . ALA B 1 584 ? 62.944 -2.758 17.776 1.00 19.13 584 ALA B N 1
ATOM 9733 C CA . ALA B 1 584 ? 62.884 -2.688 19.223 1.00 19.67 584 ALA B CA 1
ATOM 9734 C C . ALA B 1 584 ? 63.408 -1.274 19.445 1.00 20.15 584 ALA B C 1
ATOM 9735 O O . ALA B 1 584 ? 64.391 -0.873 18.818 1.00 19.40 584 ALA B O 1
ATOM 9737 N N . ILE B 1 585 ? 62.745 -0.504 20.298 1.00 20.55 585 ILE B N 1
ATOM 9738 C CA . ILE B 1 585 ? 63.183 0.861 20.556 1.00 20.73 585 ILE B CA 1
ATOM 9739 C C . ILE B 1 585 ? 63.832 0.926 21.930 1.00 21.82 585 ILE B C 1
ATOM 9740 O O . ILE B 1 585 ? 63.193 0.617 22.934 1.00 20.88 585 ILE B O 1
ATOM 9745 N N . GLU B 1 586 ? 65.103 1.319 21.969 1.00 22.28 586 GLU B N 1
ATOM 9746 C CA . GLU B 1 586 ? 65.832 1.421 23.230 1.00 22.66 586 GLU B CA 1
ATOM 9747 C C . GLU B 1 586 ? 66.044 2.887 23.591 1.00 23.34 586 GLU B C 1
ATOM 9748 O O . GLU B 1 586 ? 66.441 3.694 22.747 1.00 23.45 586 GLU B O 1
ATOM 9754 N N . HIS B 1 587 ? 65.772 3.226 24.847 1.00 23.72 587 HIS B N 1
ATOM 9755 C CA . HIS B 1 587 ? 65.947 4.590 25.331 1.00 25.01 587 HIS B CA 1
ATOM 9756 C C . HIS B 1 587 ? 67.166 4.629 26.240 1.00 25.12 587 HIS B C 1
ATOM 9757 O O . HIS B 1 587 ? 67.154 4.053 27.328 1.00 24.16 587 HIS B O 1
ATOM 9764 N N . TRP B 1 588 ? 68.219 5.298 25.779 1.00 26.02 588 TRP B N 1
ATOM 9765 C CA . TRP B 1 588 ? 69.459 5.418 26.542 1.00 27.21 588 TRP B CA 1
ATOM 9766 C C . TRP B 1 588 ? 69.752 6.874 26.888 1.00 28.93 588 TRP B C 1
ATOM 9767 O O . TRP B 1 588 ? 70.210 7.130 28.019 1.00 30.68 588 TRP B O 1
#

Nearest PDB structures (foldseek):
  1j0j-assembly1_A  TM=9.991E-01  e=0.000E+00  Geobacillus stearothermophilus
  1j0i-assembly1_B  TM=9.950E-01  e=0.000E+00  Geobacillus stearothermophilus
  1gvi-assembly1_B  TM=9.863E-01  e=0.000E+00  Thermus sp.
  1sma-assembly1_B  TM=9.856E-01  e=0.000E+00  Thermus sp. IM6501
  1ea9-assembly1_C-2  TM=9.603E-01  e=4.947E-78  Bacillus sp. (in: firmicutes)

GO terms:
  GO:0005509 calcium ion binding (F, IDA)
  GO:0005536 D-glucose binding (F, IDA)
  GO:0042802 identical protein binding (F, IDA)
  GO:0042803 protein homodimerization activity (F, IDA)

Secondary structure (DSSP, 8-state):
--GGG-B--SSTTTEEESSSS-EEEEEEEETTT-SEEEEEEE-TT-EETTEE--EEEEPEEEEE-SSEEEEEEEE--TTS-EEEEEEEEETTEEEEEETTEEESS---S-STTSEEE----GGGS----GGGGG--EEEE-GGGT--S-GGGSPTTPPPTTSS---SS------HHHHHHTHHHHHHHT--EEEE---EE-SSSS--S-SEEEEE-TTT--HHHHHHHHHHHHHTT-EEEEEE--SB--TT-HHHHHHHHHGGG-TTGGGB-BSSSS---SSS-SB-BSTT-TTSBBB-TTSHHHHHHHHHHHHHHHHHH---EEEETTGGGS-HHHHHHHHHHHHHH-TT-EEEE--SS--GGG-SSSS-SEEB-HHHHHHHIIIIIS--S-HHHHHHHHHHHHHTS-HHHHHT-B-BS--TTS--HHHHTTT-HHHHHHHHHHHHHSSS--EEETTGGGT----STTGGGPPP---TTTS-HHHHHHHHHHHHHHHH-HHHHH-EEEEE--S-TTTEEEEEEE-SS-EEEEEEE-SSS-EEEE-----SSEEEEETTT--EEE--SSSPEEEE-TT-EEEEEEEE-/--GGG-B--SSTTTEEEEETTEEEEEEEEETTT-SEEEEEEE-TTGGGGT--SPEEEE-EEEEE-SSEEEEEEEE--TTS-EEEEEEEE-SS-EEEEETTEEESS--SS-----EEE----TTTS----GGGGG--EEEE-GGGT--S-GGGSPTTPPPTTSS---TT------HHHHHHTHHHHHHHT--EEEE---EE-SSSS--S-SEEEEE-TTT--HHHHHHHHHHHHHTT-EEEEEE--SB--TT-HHHHHHHHHGGG-TTGGGB-B-SSS---SSS-SB-BSTT-TTSBBB-TTSHHHHHHHHHHHHHHHHHH---EEEETTGGGS-HHHHHHHHHHHHHH-TT-EEEE---S--GGG-SSSS-SEEB-HHHHHHHIIIIIS--S-HHHHHHHHHHHHHTS-HHHHTT-B-BS--TTS--HHHHTTT-HHHHHHHHHHHHTSSS--EEETTGGGT----STTGGGPPP---GGGS-HHHHHHHHHHHHHHHH-HHHHH-EEEEEPPTTTTTEEEEEEEETTEEEEEEEE-SSS-EEEEE----TTEEEEETTT--EEE--SS-EEEEE-TT-EEEEEEEE-

Radius of gyration: 32.69 Å; Cα contacts (8 Å, |Δi|>4): 2725; chains: 2; bounding box: 89×80×88 Å